Protein AF-A0A0Q8NZM9-F1 (afdb_monomer_lite)

Structure (mmCIF, N/CA/C/O backbone):
data_AF-A0A0Q8NZM9-F1
#
_entry.id   AF-A0A0Q8NZM9-F1
#
loop_
_atom_site.group_PDB
_atom_site.id
_atom_site.type_symbol
_atom_site.label_atom_id
_atom_site.label_alt_id
_atom_site.label_comp_id
_atom_site.label_asym_id
_atom_site.label_entity_id
_atom_site.label_seq_id
_atom_site.pdbx_PDB_ins_code
_atom_site.Cartn_x
_atom_site.Cartn_y
_atom_site.Cartn_z
_atom_site.occupancy
_atom_site.B_iso_or_equiv
_atom_site.auth_seq_id
_atom_site.auth_comp_id
_atom_site.auth_asym_id
_atom_site.auth_atom_id
_atom_site.pdbx_PDB_model_num
ATOM 1 N N . MET A 1 1 ? -1.637 -36.788 30.895 1.00 38.47 1 MET A N 1
ATOM 2 C CA . MET A 1 1 ? -0.514 -36.265 30.091 1.00 38.47 1 MET A CA 1
ATOM 3 C C . MET A 1 1 ? -0.404 -34.773 30.373 1.00 38.47 1 MET A C 1
ATOM 5 O O . MET A 1 1 ? -1.132 -34.012 29.759 1.00 38.47 1 MET A O 1
ATOM 9 N N . SER A 1 2 ? 0.407 -34.366 31.353 1.00 42.03 2 SER A N 1
ATOM 10 C CA . SER A 1 2 ? 0.735 -32.953 31.596 1.00 42.03 2 SER A CA 1
ATOM 11 C C . SER A 1 2 ? 2.091 -32.670 30.946 1.00 42.03 2 SER A C 1
ATOM 13 O O . SER A 1 2 ? 3.115 -33.144 31.436 1.00 42.03 2 SER A O 1
ATOM 15 N N . GLY A 1 3 ? 2.084 -31.987 29.802 1.00 72.44 3 GLY A N 1
ATOM 16 C CA . GLY A 1 3 ? 3.286 -31.598 29.058 1.00 72.44 3 GLY A CA 1
ATOM 17 C C . GLY A 1 3 ? 3.429 -30.079 28.964 1.00 72.44 3 GLY A C 1
ATOM 18 O O . GLY A 1 3 ? 2.548 -29.341 29.405 1.00 72.44 3 GLY A O 1
ATOM 19 N N . VAL A 1 4 ? 4.523 -29.616 28.351 1.00 75.19 4 VAL A N 1
ATOM 20 C CA . VAL A 1 4 ? 4.803 -28.186 28.098 1.00 75.19 4 VAL A CA 1
ATOM 21 C C . VAL A 1 4 ? 3.639 -27.501 27.366 1.00 75.19 4 VAL A C 1
ATOM 23 O O . VAL A 1 4 ? 3.282 -26.376 27.704 1.00 75.19 4 VAL A O 1
ATOM 26 N N . ASP A 1 5 ? 2.971 -28.204 26.447 1.00 73.25 5 ASP A N 1
ATOM 27 C CA . ASP A 1 5 ? 1.811 -27.678 25.714 1.00 73.25 5 ASP A CA 1
ATOM 28 C C . ASP A 1 5 ? 0.583 -27.420 26.598 1.00 73.25 5 ASP A C 1
ATOM 30 O O . ASP A 1 5 ? -0.167 -26.481 26.344 1.00 73.25 5 ASP A O 1
ATOM 34 N N . THR A 1 6 ? 0.381 -28.208 27.659 1.00 80.38 6 THR A N 1
ATOM 35 C CA . THR A 1 6 ? -0.714 -27.980 28.615 1.00 80.38 6 THR A CA 1
ATOM 36 C C . THR A 1 6 ? -0.478 -26.690 29.394 1.00 80.38 6 THR A C 1
ATOM 38 O O . THR A 1 6 ? -1.381 -25.868 29.512 1.00 80.38 6 THR A O 1
ATOM 41 N N . VAL A 1 7 ? 0.752 -26.484 29.876 1.00 83.50 7 VAL A N 1
ATOM 42 C CA . VAL A 1 7 ? 1.139 -25.260 30.595 1.00 83.50 7 VAL A CA 1
ATOM 43 C C . VAL A 1 7 ? 1.031 -24.044 29.677 1.00 83.50 7 VAL A C 1
ATOM 45 O O . VAL A 1 7 ? 0.484 -23.020 30.077 1.00 83.50 7 VAL A O 1
ATOM 48 N N . ARG A 1 8 ? 1.485 -24.175 28.425 1.00 83.06 8 ARG A N 1
ATOM 49 C CA . ARG A 1 8 ? 1.352 -23.134 27.401 1.00 83.06 8 ARG A CA 1
ATOM 50 C C . ARG A 1 8 ? -0.111 -22.780 27.130 1.00 83.06 8 ARG A C 1
ATOM 52 O O . ARG A 1 8 ? -0.437 -21.601 27.057 1.00 83.06 8 ARG A O 1
ATOM 59 N N . GLY A 1 9 ? -0.981 -23.783 27.013 1.00 88.31 9 GLY A N 1
ATOM 60 C CA . GLY A 1 9 ? -2.416 -23.585 26.810 1.00 88.31 9 GLY A CA 1
ATOM 61 C C . GLY A 1 9 ? -3.068 -22.811 27.950 1.00 88.31 9 GLY A C 1
ATOM 62 O O . GLY A 1 9 ? -3.739 -21.816 27.692 1.00 88.31 9 GLY A O 1
ATOM 63 N N . ILE A 1 10 ? -2.794 -23.209 29.197 1.00 89.00 10 ILE A N 1
ATOM 64 C CA . ILE A 1 10 ? -3.303 -22.521 30.393 1.00 89.00 10 ILE A CA 1
ATOM 65 C C . ILE A 1 10 ? -2.803 -21.071 30.427 1.00 89.00 10 ILE A C 1
ATOM 67 O O . ILE A 1 10 ? -3.593 -20.150 30.598 1.00 89.00 10 ILE A O 1
ATOM 71 N N . ALA A 1 11 ? -1.504 -20.843 30.212 1.00 88.56 11 ALA A N 1
ATOM 72 C CA . ALA A 1 11 ? -0.927 -19.500 30.237 1.00 88.56 11 ALA A CA 1
ATOM 73 C C . ALA A 1 11 ? -1.513 -18.580 29.149 1.00 88.56 11 ALA A C 1
ATOM 75 O O . ALA A 1 11 ? -1.746 -17.396 29.390 1.00 88.56 11 ALA A O 1
ATOM 76 N N . TYR A 1 12 ? -1.758 -19.112 27.951 1.00 91.06 12 TYR A N 1
ATOM 77 C CA . TYR A 1 12 ? -2.360 -18.364 26.848 1.00 91.06 12 TYR A CA 1
ATOM 78 C C . TYR A 1 12 ? -3.838 -18.039 27.116 1.00 91.06 12 TYR A C 1
ATOM 80 O O . TYR A 1 12 ? -4.250 -16.893 26.957 1.00 91.06 12 TYR A O 1
ATOM 88 N N . GLN A 1 13 ? -4.616 -19.010 27.605 1.00 94.06 13 GLN A N 1
ATOM 89 C CA . GLN A 1 13 ? -6.011 -18.805 28.008 1.00 94.06 13 GLN A CA 1
ATOM 90 C C . GLN A 1 13 ? -6.139 -17.740 29.101 1.00 94.06 13 GLN A C 1
ATOM 92 O O . GLN A 1 13 ? -6.979 -16.853 28.989 1.00 94.06 13 GLN A O 1
ATOM 97 N N . GLN A 1 14 ? -5.283 -17.780 30.123 1.00 92.31 14 GLN A N 1
ATOM 98 C CA . GLN A 1 14 ? -5.313 -16.797 31.208 1.00 92.31 14 GLN A CA 1
ATOM 99 C C . GLN A 1 14 ? -4.969 -15.383 30.722 1.00 92.31 14 GLN A C 1
ATOM 101 O O . GLN A 1 14 ? -5.628 -14.423 31.112 1.00 92.31 14 GLN A O 1
ATOM 106 N N . ALA A 1 15 ? -4.003 -15.234 29.810 1.00 91.25 15 ALA A N 1
ATOM 107 C CA . ALA A 1 15 ? -3.696 -13.931 29.217 1.00 91.25 15 ALA A CA 1
ATOM 108 C C . ALA A 1 15 ? -4.857 -13.367 28.381 1.00 91.25 15 ALA A C 1
ATOM 110 O O . ALA A 1 15 ? -5.139 -12.171 28.438 1.00 91.25 15 ALA A O 1
ATOM 111 N N . GLN A 1 16 ? -5.574 -14.224 27.649 1.00 93.88 16 GLN A N 1
ATOM 112 C CA . GLN A 1 16 ? -6.801 -13.821 26.956 1.00 93.88 16 GLN A CA 1
ATOM 113 C C . GLN A 1 16 ? -7.922 -13.473 27.949 1.00 93.88 16 GLN A C 1
ATOM 115 O O . GLN A 1 16 ? -8.657 -12.516 27.725 1.00 93.88 16 GLN A O 1
ATOM 120 N N . GLY A 1 17 ? -8.006 -14.179 29.082 1.00 94.69 17 GLY A N 1
ATOM 121 C CA . GLY A 1 17 ? -8.901 -13.844 30.192 1.00 94.69 17 GLY A CA 1
ATOM 122 C C . GLY A 1 17 ? -8.644 -12.446 30.762 1.00 94.69 17 GLY A C 1
ATOM 123 O O . GLY A 1 17 ? -9.591 -11.696 30.991 1.00 94.69 17 GLY A O 1
ATOM 124 N N . VAL A 1 18 ? -7.375 -12.052 30.912 1.00 94.88 18 VAL A N 1
ATOM 125 C CA . VAL A 1 18 ? -6.999 -10.682 31.303 1.00 94.88 18 VAL A CA 1
ATOM 126 C C . VAL A 1 18 ? -7.498 -9.661 30.280 1.00 94.88 18 VAL A C 1
ATOM 128 O O . VAL A 1 18 ? -8.131 -8.682 30.665 1.00 94.88 18 VAL A O 1
ATOM 131 N N . LEU A 1 19 ? -7.264 -9.881 28.983 1.00 91.38 19 LEU A N 1
ATOM 132 C CA . LEU A 1 19 ? -7.744 -8.970 27.934 1.00 91.38 19 LEU A CA 1
ATOM 133 C C . LEU A 1 19 ? -9.276 -8.865 27.917 1.00 91.38 19 LEU A C 1
ATOM 135 O O . LEU A 1 19 ? -9.811 -7.768 27.783 1.00 91.38 19 LEU A O 1
ATOM 139 N N . ALA A 1 20 ? -9.976 -9.983 28.113 1.00 94.00 20 ALA A N 1
ATOM 140 C CA . ALA A 1 20 ? -11.431 -10.023 28.225 1.00 94.00 20 ALA A CA 1
ATOM 141 C C . ALA A 1 20 ? -11.934 -9.231 29.447 1.00 94.00 20 ALA A C 1
ATOM 143 O O . ALA A 1 20 ? -12.897 -8.474 29.345 1.00 94.00 20 ALA A O 1
ATOM 144 N N . ALA A 1 21 ? -11.258 -9.334 30.593 1.00 94.38 21 ALA A N 1
ATOM 145 C CA . ALA A 1 21 ? -11.577 -8.542 31.780 1.00 94.38 21 ALA A CA 1
ATOM 146 C C . ALA A 1 21 ? -11.360 -7.035 31.543 1.00 94.38 21 ALA A C 1
ATOM 148 O O . ALA A 1 21 ? -12.215 -6.216 31.880 1.00 94.38 21 ALA A O 1
ATOM 149 N N . VAL A 1 22 ? -10.251 -6.659 30.903 1.00 90.31 22 VAL A N 1
ATOM 150 C CA . VAL A 1 22 ? -9.976 -5.268 30.510 1.00 90.31 22 VAL A CA 1
ATOM 151 C C . VAL A 1 22 ? -11.058 -4.745 29.551 1.00 90.31 22 VAL A C 1
ATOM 153 O O . VAL A 1 22 ? -11.522 -3.612 29.697 1.00 90.31 22 VAL A O 1
ATOM 156 N N . GLU A 1 23 ? -11.536 -5.579 28.624 1.00 88.38 23 GLU A N 1
ATOM 157 C CA . GLU A 1 23 ? -12.647 -5.250 27.727 1.00 88.38 23 GLU A CA 1
ATOM 158 C C . GLU A 1 23 ? -13.963 -4.999 28.474 1.00 88.38 23 GLU A C 1
ATOM 160 O O . GLU A 1 23 ? -14.680 -4.063 28.117 1.00 88.38 23 GLU A O 1
ATOM 165 N N . VAL A 1 24 ? -14.260 -5.748 29.546 1.00 91.00 24 VAL A N 1
ATOM 166 C CA . VAL A 1 24 ? -15.435 -5.478 30.396 1.00 91.00 24 VAL A CA 1
ATOM 167 C C . VAL A 1 24 ? -15.399 -4.053 30.934 1.00 91.00 24 VAL A C 1
ATOM 169 O O . VAL A 1 24 ? -16.431 -3.393 30.953 1.00 91.00 24 VAL A O 1
ATOM 172 N N . VAL A 1 25 ? -14.238 -3.532 31.330 1.00 87.75 25 VAL A N 1
ATOM 173 C CA . VAL A 1 25 ? -14.126 -2.142 31.804 1.00 87.75 25 VAL A CA 1
ATOM 174 C C . VAL A 1 25 ? -14.172 -1.140 30.644 1.00 87.75 25 VAL A C 1
ATOM 176 O O . VAL A 1 25 ? -14.744 -0.058 30.783 1.00 87.75 25 VAL A O 1
ATOM 179 N N . ALA A 1 26 ? -13.657 -1.485 29.466 1.00 78.31 26 ALA A N 1
ATOM 180 C CA . ALA A 1 26 ? -13.668 -0.587 28.311 1.00 78.31 26 ALA A CA 1
ATOM 181 C C . ALA A 1 26 ? -15.049 -0.464 27.629 1.00 78.31 26 ALA A C 1
ATOM 183 O O . ALA A 1 26 ? -15.399 0.614 27.143 1.00 78.31 26 ALA A O 1
ATOM 184 N N . ASN A 1 27 ? -15.840 -1.540 27.591 1.00 79.12 27 ASN A N 1
ATOM 185 C CA . ASN A 1 27 ? -17.127 -1.613 26.897 1.00 79.12 27 ASN A CA 1
ATOM 186 C C . ASN A 1 27 ? -18.296 -1.441 27.878 1.00 79.12 27 ASN A C 1
ATOM 188 O O . ASN A 1 27 ? -18.453 -2.237 28.798 1.00 79.12 27 ASN A O 1
ATOM 192 N N . LEU A 1 28 ? -19.137 -0.419 27.687 1.00 79.62 28 LEU A N 1
ATOM 193 C CA . LEU A 1 28 ? -20.237 -0.093 28.606 1.00 79.62 28 LEU A CA 1
ATOM 194 C C . LEU A 1 28 ? -21.355 -1.147 28.648 1.00 79.62 28 LEU A C 1
ATOM 196 O O . LEU A 1 28 ? -22.041 -1.235 29.672 1.00 79.62 28 LEU A O 1
ATOM 200 N N . ASP A 1 29 ? -21.507 -1.948 27.592 1.00 81.38 29 ASP A N 1
ATOM 201 C CA . ASP A 1 29 ? -22.551 -2.975 27.483 1.00 81.38 29 ASP A CA 1
ATOM 202 C C . ASP A 1 29 ? -22.235 -4.230 28.311 1.00 81.38 29 ASP A C 1
ATOM 204 O O . ASP A 1 29 ? -23.132 -5.015 28.641 1.00 81.38 29 ASP A O 1
ATOM 208 N N . LEU A 1 30 ? -20.965 -4.407 28.686 1.00 90.31 30 LEU A N 1
ATOM 209 C CA . LEU A 1 30 ? -20.484 -5.534 29.475 1.00 90.31 30 LEU A CA 1
ATOM 210 C C . LEU A 1 30 ? -20.502 -5.218 30.977 1.00 90.31 30 LEU A C 1
ATOM 212 O O . LEU A 1 30 ? -20.181 -4.111 31.427 1.00 90.31 30 LEU A O 1
ATOM 216 N N . GLY A 1 31 ? -20.900 -6.221 31.758 1.00 92.19 31 GLY A N 1
ATOM 217 C CA . GLY A 1 31 ? -21.038 -6.145 33.211 1.00 92.19 31 GLY A CA 1
ATOM 218 C C . GLY A 1 31 ? -20.060 -7.023 33.986 1.00 92.19 31 GLY A C 1
ATOM 219 O O . GLY A 1 31 ? -19.709 -6.671 35.108 1.00 92.19 31 GLY A O 1
ATOM 220 N N . SER A 1 32 ? -19.626 -8.155 33.427 1.00 95.25 32 SER A N 1
ATOM 221 C CA . SER A 1 32 ? -18.706 -9.078 34.107 1.00 95.25 32 SER A CA 1
ATOM 222 C C . SER A 1 32 ? -18.038 -10.055 33.136 1.00 95.25 32 SER A C 1
ATOM 224 O O . SER A 1 32 ? -18.474 -10.204 31.991 1.00 95.25 32 SER A O 1
ATOM 226 N N . VAL A 1 33 ? -16.979 -10.716 33.604 1.00 96.12 33 VAL A N 1
ATOM 227 C CA . VAL A 1 33 ? -16.293 -11.812 32.903 1.00 96.12 33 VAL A CA 1
ATOM 228 C C . VAL A 1 33 ? -16.277 -13.058 33.780 1.00 96.12 33 VAL A C 1
ATOM 230 O O . VAL A 1 33 ? -16.154 -12.972 35.002 1.00 96.12 33 VAL A O 1
ATOM 233 N N . ARG A 1 34 ? -16.362 -14.230 33.156 1.00 94.62 34 ARG A N 1
ATOM 234 C CA . ARG A 1 34 ? -16.079 -15.519 33.790 1.00 94.62 34 ARG A CA 1
ATOM 235 C C . ARG A 1 34 ? -15.004 -16.226 32.980 1.00 94.62 34 ARG A C 1
ATOM 237 O O . ARG A 1 34 ? -15.204 -16.494 31.802 1.00 94.62 34 ARG A O 1
ATOM 244 N N . VAL A 1 35 ? -13.872 -16.518 33.607 1.00 88.75 35 VAL A N 1
ATOM 245 C CA . VAL A 1 35 ? -12.813 -17.355 33.025 1.00 88.75 35 VAL A CA 1
ATOM 246 C C . VAL A 1 35 ? -12.968 -18.757 33.623 1.00 88.75 35 VAL A C 1
ATOM 248 O O . VAL A 1 35 ? -13.291 -18.873 34.804 1.00 88.75 35 VAL A O 1
ATOM 251 N N . GLU A 1 36 ? -12.767 -19.800 32.817 1.00 88.12 36 GLU A N 1
ATOM 252 C CA . GLU A 1 36 ? -13.262 -21.169 33.044 1.00 88.12 36 GLU A CA 1
ATOM 253 C C . GLU A 1 36 ? -14.797 -21.194 33.107 1.00 88.12 36 GLU A C 1
ATOM 255 O O . GLU A 1 36 ? -15.401 -21.150 34.189 1.00 88.12 36 GLU A O 1
ATOM 260 N N . GLY A 1 37 ? -15.418 -21.220 31.921 1.00 80.69 37 GLY A N 1
ATOM 261 C CA . GLY A 1 37 ? -16.866 -21.176 31.738 1.00 80.69 37 GLY A CA 1
ATOM 262 C C . GLY A 1 37 ? -17.620 -22.293 32.463 1.00 80.69 37 GLY A C 1
ATOM 263 O O . GLY A 1 37 ? -17.056 -23.210 33.065 1.00 80.69 37 GLY A O 1
ATOM 264 N N . THR A 1 38 ? -18.945 -22.187 32.444 1.00 81.81 38 THR A N 1
ATOM 265 C CA . THR A 1 38 ? -19.823 -23.190 33.076 1.00 81.81 38 THR A CA 1
ATOM 266 C C . THR A 1 38 ? -19.791 -24.543 32.373 1.00 81.81 38 THR A C 1
ATOM 268 O O . THR A 1 38 ? -19.955 -25.575 33.027 1.00 81.81 38 THR A O 1
ATOM 271 N N . ASP A 1 39 ? -19.519 -24.527 31.073 1.00 87.25 39 ASP A N 1
ATOM 272 C CA . ASP A 1 39 ? -19.421 -25.694 30.213 1.00 87.25 39 ASP A CA 1
ATOM 273 C C . ASP A 1 39 ? -18.002 -25.834 29.652 1.00 87.25 39 ASP A C 1
ATOM 275 O O . ASP A 1 39 ? -17.411 -24.861 29.190 1.00 87.25 39 ASP A O 1
ATOM 279 N N . ASP A 1 40 ? -17.501 -27.069 29.538 1.00 81.38 40 ASP A N 1
ATOM 280 C CA . ASP A 1 40 ? -16.186 -27.406 28.945 1.00 81.38 40 ASP A CA 1
ATOM 281 C C . ASP A 1 40 ? -16.022 -26.971 27.462 1.00 81.38 40 ASP A C 1
ATOM 283 O O . ASP A 1 40 ? -14.994 -27.220 26.812 1.00 81.38 40 ASP A O 1
ATOM 287 N N . ALA A 1 41 ? -17.078 -26.411 26.870 1.00 84.31 41 ALA A N 1
ATOM 288 C CA . ALA A 1 41 ? -17.100 -25.844 25.529 1.00 84.31 41 ALA A CA 1
ATOM 289 C C . ALA A 1 41 ? -16.761 -24.345 25.484 1.00 84.31 41 ALA A C 1
ATOM 291 O O . ALA A 1 41 ? -16.655 -23.794 24.386 1.00 84.31 41 ALA A O 1
ATOM 292 N N . VAL A 1 42 ? -16.598 -23.695 26.639 1.00 91.25 42 VAL A N 1
ATOM 293 C CA . VAL A 1 42 ? -16.337 -22.261 26.752 1.00 91.25 42 VAL A CA 1
ATOM 294 C C . VAL A 1 42 ? -15.286 -22.019 27.831 1.00 91.25 42 VAL A C 1
ATOM 296 O O . VAL A 1 42 ? -15.477 -22.362 28.992 1.00 91.25 42 VAL A O 1
ATOM 299 N N . ASP A 1 43 ? -14.178 -21.388 27.456 1.00 94.56 43 ASP A N 1
ATOM 300 C CA . ASP A 1 43 ? -13.111 -21.054 28.404 1.00 94.56 43 ASP A CA 1
ATOM 301 C C . ASP A 1 43 ? -13.302 -19.653 28.999 1.00 94.56 43 ASP A C 1
ATOM 303 O O . ASP A 1 43 ? -12.838 -19.395 30.106 1.00 94.56 43 ASP A O 1
ATOM 307 N N . ILE A 1 44 ? -13.947 -18.731 28.275 1.00 95.81 44 ILE A N 1
ATOM 308 C CA . ILE A 1 44 ? -14.206 -17.357 28.727 1.00 95.81 44 ILE A CA 1
ATOM 309 C C . ILE A 1 44 ? -15.624 -16.943 28.321 1.00 95.81 44 ILE A C 1
ATOM 311 O O . ILE A 1 44 ? -16.013 -17.090 27.165 1.00 95.81 44 ILE A O 1
ATOM 315 N N . GLU A 1 45 ? -16.380 -16.378 29.253 1.00 96.06 45 GLU A N 1
ATOM 316 C CA . GLU A 1 45 ? -17.713 -15.817 29.037 1.00 96.06 45 GLU A CA 1
ATOM 317 C C . GLU A 1 45 ? -17.701 -14.316 29.363 1.00 96.06 45 GLU A C 1
ATOM 319 O O . GLU A 1 45 ? -17.287 -13.906 30.451 1.00 96.06 45 GLU A O 1
ATOM 324 N N . LEU A 1 46 ? -18.187 -13.492 28.436 1.00 95.62 46 LEU A N 1
ATOM 325 C CA . LEU A 1 46 ? -18.461 -12.072 28.639 1.00 95.62 46 LEU A CA 1
ATOM 326 C C . LEU A 1 46 ? -19.963 -11.875 28.834 1.00 95.62 46 LEU A C 1
ATOM 328 O O . LEU A 1 46 ? -20.780 -12.202 27.963 1.00 95.62 46 LEU A O 1
ATOM 332 N N . LEU A 1 47 ? -20.320 -11.320 29.986 1.00 95.12 47 LEU A N 1
ATOM 333 C CA . LEU A 1 47 ? -21.697 -11.158 30.429 1.00 95.12 47 LEU A CA 1
ATOM 334 C C . LEU A 1 47 ? -22.098 -9.681 30.349 1.00 95.12 47 LEU A C 1
ATOM 336 O O . LEU A 1 47 ? -21.316 -8.789 30.688 1.00 95.12 47 LEU A O 1
ATOM 340 N N . ALA A 1 48 ? -23.333 -9.409 29.933 1.00 93.31 48 ALA A N 1
ATOM 341 C CA . ALA A 1 48 ? -23.909 -8.069 29.989 1.00 93.31 48 ALA A CA 1
ATOM 342 C C . ALA A 1 48 ? -24.186 -7.618 31.430 1.00 93.31 48 ALA A C 1
ATOM 344 O O . ALA A 1 48 ? -24.104 -8.394 32.383 1.00 93.31 48 ALA A O 1
ATOM 345 N N . ARG A 1 49 ? -24.545 -6.339 31.595 1.00 89.00 49 ARG A N 1
ATOM 346 C CA . ARG A 1 49 ? -24.918 -5.764 32.902 1.00 89.00 49 ARG A CA 1
ATOM 347 C C . ARG A 1 49 ? -26.117 -6.449 33.571 1.00 89.00 49 ARG A C 1
ATOM 349 O O . ARG A 1 49 ? -26.241 -6.381 34.787 1.00 89.00 49 ARG A O 1
ATOM 356 N N . ASP A 1 50 ? -26.981 -7.101 32.800 1.00 90.69 50 ASP A N 1
ATOM 357 C CA . ASP A 1 50 ? -28.108 -7.897 33.302 1.00 90.69 50 ASP A CA 1
ATOM 358 C C . ASP A 1 50 ? -27.734 -9.362 33.610 1.00 90.69 50 ASP A C 1
ATOM 360 O O . ASP A 1 50 ? -28.592 -10.145 34.013 1.00 90.69 50 ASP A O 1
ATOM 364 N N . GLY A 1 51 ? -26.461 -9.734 33.434 1.00 88.69 51 GLY A N 1
ATOM 365 C CA . GLY A 1 51 ? -25.944 -11.083 33.653 1.00 88.69 51 GLY A CA 1
ATOM 366 C C . GLY A 1 51 ? -26.161 -12.046 32.484 1.00 88.69 51 GLY A C 1
ATOM 367 O O . GLY A 1 51 ? -25.774 -13.208 32.593 1.00 88.69 51 GLY A O 1
ATOM 368 N N . THR A 1 52 ? -26.753 -11.600 31.372 1.00 92.38 52 THR A N 1
ATOM 369 C CA . THR A 1 52 ? -26.944 -12.449 30.188 1.00 92.38 52 THR A CA 1
ATOM 370 C C . THR A 1 52 ? -25.629 -12.683 29.446 1.00 92.38 52 THR A C 1
ATOM 372 O O . THR A 1 52 ? -24.793 -11.781 29.337 1.00 92.38 52 THR A O 1
ATOM 375 N N . LEU A 1 53 ? -25.436 -13.893 28.912 1.00 92.88 53 LEU A N 1
ATOM 376 C CA . LEU A 1 53 ? -24.271 -14.213 28.091 1.00 92.88 53 LEU A CA 1
ATOM 377 C C . LEU A 1 53 ? -24.330 -13.436 26.775 1.00 92.88 53 LEU A C 1
ATOM 379 O O . LEU A 1 53 ? -25.278 -13.571 26.001 1.00 92.88 53 LEU A O 1
ATOM 383 N N . ARG A 1 54 ? -23.309 -12.616 26.519 1.00 93.06 54 ARG A N 1
ATOM 384 C CA . ARG A 1 54 ? -23.187 -11.847 25.274 1.00 93.06 54 ARG A CA 1
ATOM 385 C C . ARG A 1 54 ? -22.217 -12.493 24.307 1.00 93.06 54 ARG A C 1
ATOM 387 O O . ARG A 1 54 ? -22.536 -12.611 23.125 1.00 93.06 54 ARG A O 1
ATOM 394 N N . HIS A 1 55 ? -21.061 -12.906 24.813 1.00 94.19 55 HIS A N 1
ATOM 395 C CA . HIS A 1 55 ? -19.994 -13.464 23.998 1.00 94.19 55 HIS A CA 1
ATOM 396 C C . HIS A 1 55 ? -19.279 -14.592 24.741 1.00 94.19 55 HIS A C 1
ATOM 398 O O . HIS A 1 55 ? -18.958 -14.455 25.919 1.00 94.19 55 HIS A O 1
ATOM 404 N N . ALA A 1 56 ? -19.039 -15.702 24.054 1.00 94.81 56 ALA A N 1
ATOM 405 C CA . ALA A 1 56 ? -18.342 -16.870 24.574 1.00 94.81 56 ALA A CA 1
ATOM 406 C C . ALA A 1 56 ? -17.087 -17.145 23.744 1.00 94.81 56 ALA A C 1
ATOM 408 O O . ALA A 1 56 ? -17.119 -17.056 22.520 1.00 94.81 56 ALA A O 1
ATOM 409 N N . ILE A 1 57 ? -15.989 -17.510 24.400 1.00 96.25 57 ILE A N 1
ATOM 410 C CA . ILE A 1 57 ? -14.700 -17.751 23.752 1.00 96.25 57 ILE A CA 1
ATOM 411 C C . ILE A 1 57 ? -14.182 -19.123 24.176 1.00 96.25 57 ILE A C 1
ATOM 413 O O . ILE A 1 57 ? -14.071 -19.426 25.365 1.00 96.25 57 ILE A O 1
ATOM 417 N N . GLN A 1 58 ? -13.814 -19.950 23.201 1.00 96.12 58 GLN A N 1
ATOM 418 C CA . GLN A 1 58 ? -13.010 -21.147 23.426 1.00 96.12 58 GLN A CA 1
ATOM 419 C C . GLN A 1 58 ? -11.585 -20.871 22.961 1.00 96.12 58 GLN A C 1
ATOM 421 O O . GLN A 1 58 ? -11.339 -20.637 21.778 1.00 96.12 58 GLN A O 1
ATOM 426 N N . VAL A 1 59 ? -10.636 -20.980 23.882 1.00 95.38 59 VAL A N 1
ATOM 427 C CA . VAL A 1 59 ? -9.222 -20.760 23.628 1.00 95.38 59 VAL A CA 1
ATOM 428 C C . VAL A 1 59 ? -8.522 -22.103 23.414 1.00 95.38 59 VAL A C 1
ATOM 430 O O . VAL A 1 59 ? -8.613 -23.039 24.216 1.00 95.38 59 VAL A O 1
ATOM 433 N N . LYS A 1 60 ? -7.792 -22.236 22.306 1.00 93.31 60 LYS A N 1
ATOM 434 C CA . LYS A 1 60 ? -6.958 -23.417 22.052 1.00 93.31 60 LYS A CA 1
ATOM 435 C C . LYS A 1 60 ? -5.612 -23.040 21.474 1.00 93.31 60 LYS A C 1
ATOM 437 O O . LYS A 1 60 ? -5.530 -22.300 20.504 1.00 93.31 60 LYS A O 1
ATOM 442 N N . VAL A 1 61 ? -4.555 -23.644 22.004 1.00 88.56 61 VAL A N 1
ATOM 443 C CA . VAL A 1 61 ? -3.211 -23.511 21.437 1.00 88.56 61 VAL A CA 1
ATOM 444 C C . VAL A 1 61 ? -2.878 -24.665 20.494 1.00 88.56 61 VAL A C 1
ATOM 446 O O . VAL A 1 61 ? -3.383 -25.783 20.653 1.00 88.56 61 VAL A O 1
ATOM 449 N N . ARG A 1 62 ? -2.016 -24.417 19.508 1.00 83.38 62 ARG A N 1
ATOM 450 C CA . ARG A 1 62 ? -1.508 -25.445 18.588 1.00 83.38 62 ARG A CA 1
ATOM 451 C C . ARG A 1 62 ? -0.029 -25.219 18.307 1.00 83.38 62 ARG A C 1
ATOM 453 O O . ARG A 1 62 ? 0.385 -24.103 18.016 1.00 83.38 62 ARG A O 1
ATOM 460 N N . ALA A 1 63 ? 0.805 -26.254 18.402 1.00 73.31 63 ALA A N 1
ATOM 461 C CA . ALA A 1 63 ? 2.206 -26.124 17.993 1.00 73.31 63 ALA A CA 1
ATOM 462 C C . ALA A 1 63 ? 2.306 -25.752 16.501 1.00 73.31 63 ALA A C 1
ATOM 464 O O . ALA A 1 63 ? 1.470 -26.168 15.699 1.00 73.31 63 ALA A O 1
ATOM 465 N N . SER A 1 64 ? 3.322 -24.959 16.150 1.00 66.31 64 SER A N 1
ATOM 466 C CA . SER A 1 64 ? 3.470 -24.304 14.838 1.00 66.31 64 SER A CA 1
ATOM 467 C C . SER A 1 64 ? 3.557 -25.272 13.651 1.00 66.31 64 SER A C 1
ATOM 469 O O . SER A 1 64 ? 3.262 -24.891 12.519 1.00 66.31 64 SER A O 1
ATOM 471 N N . GLU A 1 65 ? 3.931 -26.522 13.913 1.00 61.50 65 GLU A N 1
ATOM 472 C CA . GLU A 1 65 ? 4.022 -27.618 12.944 1.00 61.50 65 GLU A CA 1
ATOM 473 C C . GLU A 1 65 ? 2.674 -28.300 12.635 1.00 61.50 65 GLU A C 1
ATOM 475 O O . GLU A 1 65 ? 2.567 -29.033 11.652 1.00 61.50 65 GLU A O 1
ATOM 480 N N . TYR A 1 66 ? 1.621 -28.028 13.417 1.00 74.31 66 TYR A N 1
ATOM 481 C CA . TYR A 1 66 ? 0.281 -28.579 13.207 1.00 74.31 66 TYR A CA 1
ATOM 482 C C . TYR A 1 66 ? -0.737 -27.492 12.866 1.00 74.31 66 TYR A C 1
ATOM 484 O O . TYR A 1 66 ? -0.638 -26.345 13.295 1.00 74.31 66 TYR A O 1
ATOM 492 N N . THR A 1 67 ? -1.779 -27.883 12.134 1.00 77.06 67 THR A N 1
ATOM 493 C CA . THR A 1 67 ? -2.878 -26.989 11.757 1.00 77.06 67 THR A CA 1
ATOM 494 C C . THR A 1 67 ? -4.223 -27.469 12.294 1.00 77.06 67 THR A C 1
ATOM 496 O O . THR A 1 67 ? -4.410 -28.657 12.580 1.00 77.06 67 THR A O 1
ATOM 499 N N . TRP A 1 68 ? -5.169 -26.540 12.440 1.00 88.12 68 TRP A N 1
ATOM 500 C CA . TRP A 1 68 ? -6.573 -26.854 12.688 1.00 88.12 68 TRP A CA 1
ATOM 501 C C . TRP A 1 68 ? -7.266 -27.234 11.383 1.00 88.12 68 TRP A C 1
ATOM 503 O O . TRP A 1 68 ? -7.235 -26.486 10.404 1.00 88.12 68 TRP A O 1
ATOM 513 N N . GLY A 1 69 ? -7.887 -28.410 11.378 1.00 86.38 69 GLY A N 1
ATOM 514 C CA . GLY A 1 69 ? -8.713 -28.894 10.277 1.00 86.38 69 GLY A CA 1
ATOM 515 C C . GLY A 1 69 ? -10.199 -28.862 10.622 1.00 86.38 69 GLY A C 1
ATOM 516 O O . GLY A 1 69 ? -10.578 -28.770 11.791 1.00 86.38 69 GLY A O 1
ATOM 517 N N . GLU A 1 70 ? -11.027 -29.008 9.592 1.00 92.62 70 GLU A N 1
ATOM 518 C CA . GLU A 1 70 ? -12.492 -28.979 9.672 1.00 92.62 70 GLU A CA 1
ATOM 519 C C . GLU A 1 70 ? -13.066 -29.846 10.800 1.00 92.62 70 GLU A C 1
ATOM 521 O O . GLU A 1 70 ? -13.808 -29.346 11.638 1.00 92.62 70 GLU A O 1
ATOM 526 N N . THR A 1 71 ? -12.680 -31.123 10.885 1.00 92.38 71 THR A N 1
ATOM 527 C CA . THR A 1 71 ? -13.235 -32.055 11.881 1.00 92.38 71 THR A CA 1
ATOM 528 C C . THR A 1 71 ? -13.020 -31.580 13.319 1.00 92.38 71 THR A C 1
ATOM 530 O O . THR A 1 71 ? -13.920 -31.701 14.147 1.00 92.38 71 THR A O 1
ATOM 533 N N . ALA A 1 72 ? -11.841 -31.025 13.620 1.00 92.06 72 ALA A N 1
ATOM 534 C CA . ALA A 1 72 ? -11.517 -30.546 14.961 1.00 92.06 72 ALA A CA 1
ATOM 535 C C . ALA A 1 72 ? -12.308 -29.277 15.315 1.00 92.06 72 ALA A C 1
ATOM 537 O O . ALA A 1 72 ? -12.805 -29.158 16.432 1.00 92.06 72 ALA A O 1
ATOM 538 N N . LEU A 1 73 ? -12.462 -28.362 14.354 1.00 94.00 73 LEU A N 1
ATOM 539 C CA . LEU A 1 73 ? -13.221 -27.124 14.536 1.00 94.00 73 LEU A CA 1
ATOM 540 C C . LEU A 1 73 ? -14.721 -27.404 14.675 1.00 94.00 73 LEU A C 1
ATOM 542 O O . LEU A 1 73 ? -15.342 -26.953 15.634 1.00 94.00 73 LEU A O 1
ATOM 546 N N . LEU A 1 74 ? -15.296 -28.215 13.780 1.00 93.38 74 LEU A N 1
ATOM 547 C CA . LEU A 1 74 ? -16.715 -28.577 13.823 1.00 93.38 74 LEU A CA 1
ATOM 548 C C . LEU A 1 74 ? -17.087 -29.327 15.105 1.00 93.38 74 LEU A C 1
ATOM 550 O O . LEU A 1 74 ? -18.198 -29.156 15.602 1.00 93.38 74 LEU A O 1
ATOM 554 N N . ALA A 1 75 ? -16.179 -30.132 15.665 1.00 93.31 75 ALA A N 1
ATOM 555 C CA . ALA A 1 75 ? -16.411 -30.780 16.953 1.00 93.31 75 ALA A CA 1
ATOM 556 C C . ALA A 1 75 ? -16.623 -29.751 18.073 1.00 93.31 75 ALA A C 1
ATOM 558 O O . ALA A 1 75 ? -17.538 -29.906 18.875 1.00 93.31 75 ALA A O 1
ATOM 559 N N . ILE A 1 76 ? -15.825 -28.682 18.108 1.00 93.44 76 ILE A N 1
ATOM 560 C CA . ILE A 1 76 ? -15.942 -27.625 19.121 1.00 93.44 76 ILE A CA 1
ATOM 561 C C . ILE A 1 76 ? -17.198 -26.786 18.883 1.00 93.44 76 ILE A C 1
ATOM 563 O O . ILE A 1 76 ? -17.985 -26.603 19.809 1.00 93.44 76 ILE A O 1
ATOM 567 N N . LEU A 1 77 ? -17.429 -26.361 17.640 1.00 93.12 77 LEU A N 1
ATOM 568 C CA . LEU A 1 77 ? -18.595 -25.563 17.253 1.00 93.12 77 LEU A CA 1
ATOM 569 C C . LEU A 1 77 ? -19.913 -26.287 17.570 1.00 93.12 77 LEU A C 1
ATOM 571 O O . LEU A 1 77 ? -20.836 -25.688 18.111 1.00 93.12 77 LEU A O 1
ATOM 575 N N . ARG A 1 78 ? -19.999 -27.599 17.316 1.00 92.38 78 ARG A N 1
ATOM 576 C CA . ARG A 1 78 ? -21.189 -28.394 17.664 1.00 92.38 78 ARG A CA 1
ATOM 577 C C . ARG A 1 78 ? -21.426 -28.497 19.170 1.00 92.38 78 ARG A C 1
ATOM 579 O O . ARG A 1 78 ? -22.582 -28.549 19.575 1.00 92.38 78 ARG A O 1
ATOM 586 N N . ARG A 1 79 ? -20.371 -28.525 19.995 1.00 92.56 79 ARG A N 1
ATOM 587 C CA . ARG A 1 79 ? -20.533 -28.497 21.461 1.00 92.56 79 ARG A CA 1
ATOM 588 C C . ARG A 1 79 ? -21.110 -27.164 21.922 1.00 92.56 79 ARG A C 1
ATOM 590 O O . ARG A 1 79 ? -22.033 -27.181 22.720 1.00 92.56 79 ARG A O 1
ATOM 597 N N . TRP A 1 80 ? -20.611 -26.047 21.385 1.00 93.62 80 TRP A N 1
ATOM 598 C CA . TRP A 1 80 ? -21.182 -24.724 21.649 1.00 93.62 80 TRP A CA 1
ATOM 599 C C . TRP A 1 80 ? -22.659 -24.666 21.251 1.00 93.62 80 TRP A C 1
ATOM 601 O O . TRP A 1 80 ? -23.505 -24.307 22.058 1.00 93.62 80 TRP A O 1
ATOM 611 N N . ALA A 1 81 ? -22.986 -25.094 20.032 1.00 91.62 81 ALA A N 1
ATOM 612 C CA . ALA A 1 81 ? -24.345 -25.028 19.504 1.00 91.62 81 ALA A CA 1
ATOM 613 C C . ALA A 1 81 ? -25.373 -25.876 20.278 1.00 91.62 81 ALA A C 1
ATOM 615 O O . ALA A 1 81 ? -26.574 -25.666 20.130 1.00 91.62 81 ALA A O 1
ATOM 616 N N . ALA A 1 82 ? -24.915 -26.841 21.082 1.00 90.81 82 ALA A N 1
ATOM 617 C CA . ALA A 1 82 ? -25.766 -27.647 21.950 1.00 90.81 82 ALA A CA 1
ATOM 618 C C . ALA A 1 82 ? -26.112 -26.952 23.282 1.00 90.81 82 ALA A C 1
ATOM 620 O O . ALA A 1 82 ? -26.951 -27.468 24.024 1.00 90.81 82 ALA A O 1
ATOM 621 N N . LEU A 1 83 ? -25.478 -25.816 23.599 1.00 90.56 83 LEU A N 1
ATOM 622 C CA . LEU A 1 83 ? -25.728 -25.080 24.835 1.00 90.56 83 LEU A CA 1
ATOM 623 C C . LEU A 1 83 ? -27.008 -24.228 24.735 1.00 90.56 83 LEU A C 1
ATOM 625 O O . LEU A 1 83 ? -27.286 -23.664 23.675 1.00 90.56 83 LEU A O 1
ATOM 629 N N . PRO A 1 84 ? -27.778 -24.076 25.833 1.00 84.88 84 PRO A N 1
ATOM 630 C CA . PRO A 1 84 ? -29.039 -23.327 25.825 1.00 84.88 84 PRO A CA 1
ATOM 631 C C . PRO A 1 84 ? -28.892 -21.861 25.395 1.00 84.88 84 PRO A C 1
ATOM 633 O O . PRO A 1 84 ? -29.741 -21.338 24.676 1.00 84.88 84 PRO A O 1
ATOM 636 N N . ASP A 1 85 ? -27.798 -21.212 25.798 1.00 84.69 85 ASP A N 1
ATOM 637 C CA . ASP A 1 85 ? -27.566 -19.783 25.554 1.00 84.69 85 ASP A CA 1
ATOM 638 C C . ASP A 1 85 ? -26.990 -19.490 24.156 1.00 84.69 85 ASP A C 1
ATOM 640 O O . ASP A 1 85 ? -26.886 -18.330 23.740 1.00 84.69 85 ASP A O 1
ATOM 644 N N . ALA A 1 86 ? -26.662 -20.532 23.385 1.00 86.25 86 ALA A N 1
ATOM 645 C CA . ALA A 1 86 ? -25.936 -20.405 22.125 1.00 86.25 86 ALA A CA 1
ATOM 646 C C . ALA A 1 86 ? -26.708 -19.659 21.026 1.00 86.25 86 ALA A C 1
ATOM 648 O O . ALA A 1 86 ? -26.107 -19.044 20.150 1.00 86.25 86 ALA A O 1
ATOM 649 N N . ALA A 1 87 ? -28.042 -19.661 21.078 1.00 82.69 87 ALA A N 1
ATOM 650 C CA . ALA A 1 87 ? -28.876 -18.922 20.128 1.00 82.69 87 ALA A CA 1
ATOM 651 C C . ALA A 1 87 ? -28.819 -17.391 20.338 1.00 82.69 87 ALA A C 1
ATOM 653 O O . ALA A 1 87 ? -29.074 -16.599 19.418 1.00 82.69 87 ALA A O 1
ATOM 654 N N . HIS A 1 88 ? -28.502 -16.955 21.558 1.00 84.88 88 HIS A N 1
ATOM 655 C CA . HIS A 1 88 ? -28.611 -15.557 21.973 1.00 84.88 88 HIS A CA 1
ATOM 656 C C . HIS A 1 88 ? -27.254 -14.855 22.090 1.00 84.88 88 HIS A C 1
ATOM 658 O O . HIS A 1 88 ? -27.205 -13.637 21.906 1.00 84.88 88 HIS A O 1
ATOM 664 N N . ALA A 1 89 ? -26.170 -15.609 22.272 1.00 89.62 89 ALA A N 1
ATOM 665 C CA . ALA A 1 89 ? -24.799 -15.111 22.339 1.00 89.62 89 ALA A CA 1
ATOM 666 C C . ALA A 1 89 ? -24.019 -15.322 21.026 1.00 89.62 89 ALA A C 1
ATOM 668 O O . ALA A 1 89 ? -24.413 -16.112 20.168 1.00 89.62 89 ALA A O 1
ATOM 669 N N . SER A 1 90 ? -22.907 -14.607 20.859 1.00 92.25 90 SER A N 1
ATOM 670 C CA . SER A 1 90 ? -21.900 -14.916 19.833 1.00 92.25 90 SER A CA 1
ATOM 671 C C . SER A 1 90 ? -20.804 -15.823 20.397 1.00 92.25 90 SER A C 1
ATOM 673 O O . SER A 1 90 ? -20.576 -15.848 21.607 1.00 92.25 90 SER A O 1
ATOM 675 N N . PHE A 1 91 ? -20.117 -16.557 19.520 1.00 93.94 91 PHE A N 1
ATOM 676 C CA . PHE A 1 91 ? -19.059 -17.493 19.909 1.00 93.94 91 PHE A CA 1
ATOM 677 C C . PHE A 1 91 ? -17.787 -17.278 19.105 1.00 93.94 91 PHE A C 1
ATOM 679 O O . PHE A 1 91 ? -17.842 -17.120 17.892 1.00 93.94 91 PHE A O 1
ATOM 686 N N . GLU A 1 92 ? -16.637 -17.334 19.760 1.00 95.25 92 GLU A N 1
ATOM 687 C CA . GLU A 1 92 ? -15.338 -17.231 19.112 1.00 95.25 92 GLU A CA 1
ATOM 688 C C . GLU A 1 92 ? -14.469 -18.446 19.440 1.00 95.25 92 GLU A C 1
ATOM 690 O O . GLU A 1 92 ? -14.208 -18.771 20.600 1.00 95.25 92 GLU A O 1
ATOM 695 N N . PHE A 1 93 ? -13.963 -19.105 18.400 1.00 95.06 93 PHE A N 1
ATOM 696 C CA . PHE A 1 93 ? -12.838 -20.020 18.538 1.00 95.06 93 PHE A CA 1
ATOM 697 C C . PHE A 1 93 ? -11.531 -19.241 18.367 1.00 95.06 93 PHE A C 1
ATOM 699 O O . PHE A 1 93 ? -11.198 -18.819 17.258 1.00 95.06 93 PHE A O 1
ATOM 706 N N . LEU A 1 94 ? -10.788 -19.074 19.458 1.00 93.50 94 LEU A N 1
ATOM 707 C CA . LEU A 1 94 ? -9.557 -18.294 19.514 1.00 93.50 94 LEU A CA 1
ATOM 708 C C . LEU A 1 94 ? -8.328 -19.203 19.584 1.00 93.50 94 LEU A C 1
ATOM 710 O O . LEU A 1 94 ? -8.249 -20.098 20.431 1.00 93.50 94 LEU A O 1
ATOM 714 N N . THR A 1 95 ? -7.339 -18.973 18.718 1.00 90.88 95 THR A N 1
ATOM 715 C CA . THR A 1 95 ? -6.133 -19.811 18.685 1.00 90.88 95 THR A CA 1
ATOM 716 C C . THR A 1 95 ? -4.849 -19.076 18.311 1.00 90.88 95 THR A C 1
ATOM 718 O O . THR A 1 95 ? -4.865 -18.203 17.453 1.00 90.88 95 THR A O 1
ATOM 721 N N . ASP A 1 96 ? -3.713 -19.497 18.880 1.00 80.44 96 ASP A N 1
ATOM 722 C CA . ASP A 1 96 ? -2.363 -19.133 18.400 1.00 80.44 96 ASP A CA 1
ATOM 723 C C . ASP A 1 96 ? -1.918 -19.972 17.180 1.00 80.44 96 ASP A C 1
ATOM 725 O O . ASP A 1 96 ? -0.882 -19.726 16.561 1.00 80.44 96 ASP A O 1
ATOM 729 N N . GLY A 1 97 ? -2.706 -20.995 16.841 1.00 78.44 97 GLY A N 1
ATOM 730 C CA . GLY A 1 97 ? -2.407 -22.000 15.836 1.00 78.44 97 GLY A CA 1
ATOM 731 C C . GLY A 1 97 ? -2.809 -21.606 14.420 1.00 78.44 97 GLY A C 1
ATOM 732 O O . GLY A 1 97 ? -3.737 -20.831 14.193 1.00 78.44 97 GLY A O 1
ATOM 733 N N . ARG A 1 98 ? -2.156 -22.219 13.427 1.00 75.31 98 ARG A N 1
ATOM 734 C CA . ARG A 1 98 ? -2.495 -22.037 12.007 1.00 75.31 98 ARG A CA 1
ATOM 735 C C . ARG A 1 98 ? -3.746 -22.831 11.612 1.00 75.31 98 ARG A C 1
ATOM 737 O O . ARG A 1 98 ? -3.901 -23.984 12.014 1.00 75.31 98 ARG A O 1
ATOM 744 N N . LEU A 1 99 ? -4.602 -22.263 10.764 1.00 68.88 99 LEU A N 1
ATOM 745 C CA . LEU A 1 99 ? -5.672 -23.008 10.094 1.00 68.88 99 LEU A CA 1
ATOM 746 C C . LEU A 1 99 ? -5.129 -23.703 8.839 1.00 68.88 99 LEU A C 1
ATOM 748 O O . LEU A 1 99 ? -4.430 -23.094 8.030 1.00 68.88 99 LEU A O 1
ATOM 752 N N . GLY A 1 100 ? -5.452 -24.985 8.669 1.00 69.00 100 GLY A N 1
ATOM 753 C CA . GLY A 1 100 ? -5.168 -25.721 7.437 1.00 69.00 100 GLY A CA 1
ATOM 754 C C . GLY A 1 100 ? -6.214 -25.402 6.362 1.00 69.00 100 GLY A C 1
ATOM 755 O O . GLY A 1 100 ? -7.217 -24.761 6.671 1.00 69.00 100 GLY A O 1
ATOM 756 N N . PRO A 1 101 ? -6.061 -25.889 5.116 1.00 74.81 101 PRO A N 1
ATOM 757 C CA . PRO A 1 101 ? -7.008 -25.596 4.035 1.00 74.81 101 PRO A CA 1
ATOM 758 C C . PRO A 1 101 ? -8.472 -25.919 4.376 1.00 74.81 101 PRO A C 1
ATOM 760 O O . PRO A 1 101 ? -9.363 -25.137 4.061 1.00 74.81 101 PRO A O 1
ATOM 763 N N . SER A 1 102 ? -8.726 -27.035 5.072 1.00 78.12 102 SER A N 1
ATOM 764 C CA . SER A 1 102 ? -10.078 -27.393 5.524 1.00 78.12 102 SER A CA 1
ATOM 765 C C . SER A 1 102 ? -10.555 -26.550 6.711 1.00 78.12 102 SER A C 1
ATOM 767 O O . SER A 1 102 ? -11.738 -26.255 6.809 1.00 78.12 102 SER A O 1
ATOM 769 N N . GLY A 1 103 ? -9.656 -26.091 7.586 1.00 82.25 103 GLY A N 1
ATOM 770 C CA . GLY A 1 103 ? -10.014 -25.160 8.659 1.00 82.25 103 GLY A CA 1
ATOM 771 C C . GLY A 1 103 ? -10.361 -23.763 8.142 1.00 82.25 103 GLY A C 1
ATOM 772 O O . GLY A 1 103 ? -11.348 -23.178 8.574 1.00 82.25 103 GLY A O 1
ATOM 773 N N . GLN A 1 104 ? -9.621 -23.273 7.145 1.00 78.38 104 GLN A N 1
ATOM 774 C CA . GLN A 1 104 ? -9.934 -22.027 6.438 1.00 78.38 104 GLN A CA 1
ATOM 775 C C . GLN A 1 104 ? -11.275 -22.100 5.695 1.00 78.38 104 GLN A C 1
ATOM 777 O O . GLN A 1 104 ? -11.922 -21.075 5.507 1.00 78.38 104 GLN A O 1
ATOM 782 N N . ALA A 1 105 ? -11.693 -23.288 5.244 1.00 80.31 105 ALA A N 1
ATOM 783 C CA . ALA A 1 105 ? -13.014 -23.479 4.648 1.00 80.31 105 ALA A CA 1
ATOM 784 C C . ALA A 1 105 ? -14.137 -23.345 5.692 1.00 80.31 105 ALA A C 1
ATOM 786 O O . ALA A 1 105 ? -15.165 -22.743 5.395 1.00 80.31 105 ALA A O 1
ATOM 787 N N . VAL A 1 106 ? -13.928 -23.843 6.920 1.00 88.56 106 VAL A N 1
ATOM 788 C CA . VAL A 1 106 ? -14.871 -23.637 8.035 1.00 88.56 106 VAL A CA 1
ATOM 789 C C . VAL A 1 106 ? -14.952 -22.165 8.422 1.00 88.56 106 VAL A C 1
ATOM 791 O O . VAL A 1 106 ? -16.055 -21.646 8.549 1.00 88.56 106 VAL A O 1
ATOM 794 N N . GLN A 1 107 ? -13.807 -21.492 8.569 1.00 88.81 107 GLN A N 1
ATOM 795 C CA . GLN A 1 107 ? -13.754 -20.058 8.866 1.00 88.81 107 GLN A CA 1
ATOM 796 C C . GLN A 1 107 ? -14.541 -19.246 7.829 1.00 88.81 107 GLN A C 1
ATOM 798 O O . GLN A 1 107 ? -15.483 -18.552 8.198 1.00 88.81 107 GLN A O 1
ATOM 803 N N . ARG A 1 108 ? -14.253 -19.446 6.537 1.00 84.81 108 ARG A N 1
ATOM 804 C CA . ARG A 1 108 ? -14.982 -18.783 5.446 1.00 84.81 108 ARG A CA 1
ATOM 805 C C . ARG A 1 108 ? -16.480 -19.056 5.472 1.00 84.81 108 ARG A C 1
ATOM 807 O O . ARG A 1 108 ? -17.272 -18.157 5.231 1.00 84.81 108 ARG A O 1
ATOM 814 N N . ALA A 1 109 ? -16.895 -20.284 5.773 1.00 87.44 109 ALA A N 1
ATOM 815 C CA . ALA A 1 109 ? -18.314 -20.606 5.851 1.00 87.44 109 ALA A CA 1
ATOM 816 C C . ALA A 1 109 ? -19.022 -19.930 7.036 1.00 87.44 109 ALA A C 1
ATOM 818 O O . ALA A 1 109 ? -20.194 -19.578 6.911 1.00 87.44 109 ALA A O 1
ATOM 819 N N . LEU A 1 110 ? -18.333 -19.747 8.167 1.00 86.75 110 LEU A N 1
ATOM 820 C CA . LEU A 1 110 ? -18.841 -18.980 9.307 1.00 86.75 110 LEU A CA 1
ATOM 821 C C . LEU A 1 110 ? -18.953 -17.484 8.968 1.00 86.75 110 LEU A C 1
ATOM 823 O O . LEU A 1 110 ? -19.992 -16.883 9.224 1.00 86.75 110 LEU A O 1
ATOM 827 N N . GLU A 1 111 ? -17.938 -16.909 8.319 1.00 83.56 111 GLU A N 1
ATOM 828 C CA . GLU A 1 111 ? -17.942 -15.518 7.832 1.00 83.56 111 GLU A CA 1
ATOM 829 C C . GLU A 1 111 ? -19.066 -15.279 6.802 1.00 83.56 111 GLU A C 1
ATOM 831 O O . GLU A 1 111 ? -19.824 -14.307 6.883 1.00 83.56 111 GLU A O 1
ATOM 836 N N . GLU A 1 112 ? -19.259 -16.216 5.867 1.00 83.06 112 GLU A N 1
ATOM 837 C CA . GLU A 1 112 ? -20.385 -16.206 4.930 1.00 83.06 112 GLU A CA 1
ATOM 838 C C . GLU A 1 112 ? -21.736 -16.271 5.662 1.00 83.06 112 GLU A C 1
ATOM 840 O O . GLU A 1 112 ? -22.648 -15.501 5.349 1.00 83.06 112 GLU A O 1
ATOM 845 N N . ALA A 1 113 ? -21.874 -17.141 6.665 1.00 83.94 113 ALA A N 1
ATOM 846 C CA . ALA A 1 113 ? -23.111 -17.264 7.431 1.00 83.94 113 ALA A CA 1
ATOM 847 C C . ALA A 1 113 ? -23.434 -15.994 8.234 1.00 83.94 113 ALA A C 1
ATOM 849 O O . ALA A 1 113 ? -24.594 -15.574 8.244 1.00 83.94 113 ALA A O 1
ATOM 850 N N . ALA A 1 114 ? -22.426 -15.346 8.826 1.00 77.62 114 ALA A N 1
ATOM 851 C CA . ALA A 1 114 ? -22.574 -14.087 9.559 1.00 77.62 114 ALA A CA 1
ATOM 852 C C . ALA A 1 114 ? -23.104 -12.943 8.674 1.00 77.62 114 ALA A C 1
ATOM 854 O O . ALA A 1 114 ? -23.811 -12.056 9.149 1.00 77.62 114 ALA A O 1
ATOM 855 N N . THR A 1 115 ? -22.835 -12.995 7.366 1.00 78.19 115 THR A N 1
ATOM 856 C CA . THR A 1 115 ? -23.351 -12.039 6.368 1.00 78.19 115 THR A CA 1
ATOM 857 C C . THR A 1 115 ? -24.662 -12.489 5.705 1.00 78.19 115 THR A C 1
ATOM 859 O O . THR A 1 115 ? -25.104 -11.905 4.713 1.00 78.19 115 THR A O 1
ATOM 862 N N . GLY A 1 116 ? -25.313 -13.528 6.240 1.00 78.19 116 GLY A N 1
ATOM 863 C CA . GLY A 1 116 ? -26.596 -14.051 5.762 1.00 78.19 116 GLY A CA 1
ATOM 864 C C . GLY A 1 116 ? -26.495 -15.062 4.613 1.00 78.19 116 GLY A C 1
ATOM 865 O O . GLY A 1 116 ? -27.523 -15.538 4.124 1.00 78.19 116 GLY A O 1
ATOM 866 N N . ARG A 1 117 ? -25.285 -15.438 4.173 1.00 82.19 117 ARG A N 1
ATOM 867 C CA . ARG A 1 117 ? -25.071 -16.463 3.138 1.00 82.19 117 ARG A CA 1
ATOM 868 C C . ARG A 1 117 ? -24.988 -17.843 3.777 1.00 82.19 117 ARG A C 1
ATOM 870 O O . ARG A 1 117 ? -23.932 -18.369 4.102 1.00 82.19 117 ARG A O 1
ATOM 877 N N . SER A 1 118 ? -26.149 -18.461 3.910 1.00 83.12 118 SER A N 1
ATOM 878 C CA . SER A 1 118 ? -26.342 -19.630 4.765 1.00 83.12 118 SER A CA 1
ATOM 879 C C . SER A 1 118 ? -25.918 -20.981 4.183 1.00 83.12 118 SER A C 1
ATOM 881 O O . SER A 1 118 ? -25.772 -21.965 4.909 1.00 83.12 118 SER A O 1
ATOM 883 N N . LYS A 1 119 ? -25.695 -21.059 2.866 1.00 86.50 119 LYS A N 1
ATOM 884 C CA . LYS A 1 119 ? -25.531 -22.336 2.157 1.00 86.50 119 LYS A CA 1
ATOM 885 C C . LYS A 1 119 ? -24.254 -23.093 2.535 1.00 86.50 119 LYS A C 1
ATOM 887 O O . LYS A 1 119 ? -24.311 -24.313 2.693 1.00 86.50 119 LYS A O 1
ATOM 892 N N . ALA A 1 120 ? -23.115 -22.409 2.641 1.00 86.56 120 ALA A N 1
ATOM 893 C CA . ALA A 1 120 ? -21.827 -23.060 2.884 1.00 86.56 120 ALA A CA 1
ATOM 894 C C . ALA A 1 120 ? -21.774 -23.697 4.277 1.00 86.56 120 ALA A C 1
ATOM 896 O O . ALA A 1 120 ? -21.458 -24.881 4.401 1.00 86.56 120 ALA A O 1
ATOM 897 N N . LEU A 1 121 ? -22.184 -22.947 5.305 1.00 89.81 121 LEU A N 1
ATOM 898 C CA . LEU A 1 121 ? -22.239 -23.445 6.677 1.00 89.81 121 LEU A CA 1
ATOM 899 C C . LEU A 1 121 ? -23.263 -24.577 6.834 1.00 89.81 121 LEU A C 1
ATOM 901 O O . LEU A 1 121 ? -22.932 -25.614 7.402 1.00 89.81 121 LEU A O 1
ATOM 905 N N . ALA A 1 122 ? -24.467 -24.438 6.266 1.00 88.19 122 ALA A N 1
ATOM 906 C CA . ALA A 1 122 ? -25.474 -25.504 6.265 1.00 88.19 122 ALA A CA 1
ATOM 907 C C . ALA A 1 122 ? -24.942 -26.803 5.625 1.00 88.19 122 ALA A C 1
ATOM 909 O O . ALA A 1 122 ? -25.124 -27.895 6.165 1.00 88.19 122 ALA A O 1
ATOM 910 N N . THR A 1 123 ? -24.205 -26.677 4.514 1.00 90.38 123 THR A N 1
ATOM 911 C CA . THR A 1 123 ? -23.581 -27.815 3.819 1.00 90.38 123 THR A CA 1
ATOM 912 C C . THR A 1 123 ? -22.497 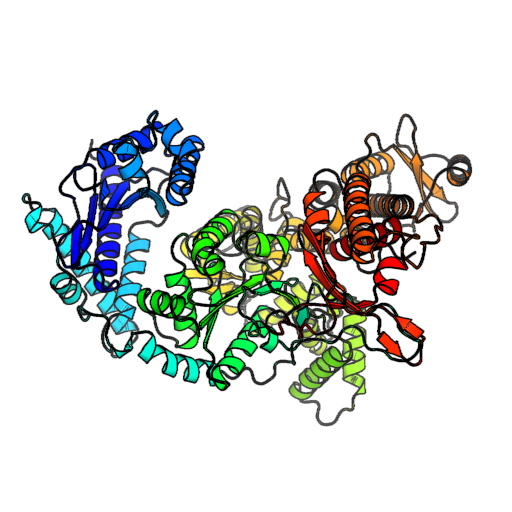-28.481 4.669 1.00 90.38 123 THR A C 1
ATOM 914 O O . THR A 1 123 ? -22.495 -29.704 4.783 1.00 90.38 123 THR A O 1
ATOM 917 N N . LEU A 1 124 ? -21.605 -27.702 5.293 1.00 89.00 124 LEU A N 1
ATOM 918 C CA . LEU A 1 124 ? -20.556 -28.226 6.181 1.00 89.00 124 LEU A CA 1
ATOM 919 C C . LEU A 1 124 ? -21.132 -28.928 7.413 1.00 89.00 124 LEU A C 1
ATOM 921 O O . LEU A 1 124 ? -20.620 -29.954 7.859 1.00 89.00 124 LEU A O 1
ATOM 925 N N . LEU A 1 125 ? -22.205 -28.374 7.975 1.00 87.50 125 LEU A N 1
ATOM 926 C CA . LEU A 1 125 ? -22.861 -28.941 9.146 1.00 87.50 125 LEU A CA 1
ATOM 927 C C . LEU A 1 125 ? -23.706 -30.174 8.804 1.00 87.50 125 LEU A C 1
ATOM 929 O O . LEU A 1 125 ? -23.877 -31.028 9.678 1.00 87.50 125 LEU A O 1
ATOM 933 N N . GLY A 1 126 ? -24.182 -30.280 7.558 1.00 88.56 126 GLY A N 1
ATOM 934 C CA . GLY A 1 126 ? -25.112 -31.312 7.104 1.00 88.56 126 GLY A CA 1
ATOM 935 C C . GLY A 1 126 ? -26.545 -31.083 7.596 1.00 88.56 126 GLY A C 1
ATOM 936 O O . GLY A 1 126 ? -27.261 -32.055 7.825 1.00 88.56 126 GLY A O 1
ATOM 937 N N . VAL A 1 127 ? -26.946 -29.822 7.801 1.00 88.75 127 VAL A N 1
ATOM 938 C CA . VAL A 1 127 ? -28.244 -29.429 8.385 1.00 88.75 127 VAL A CA 1
ATOM 939 C C . VAL A 1 127 ? -28.939 -28.346 7.554 1.00 88.75 127 VAL A C 1
ATOM 941 O O . VAL A 1 127 ? -28.325 -27.731 6.684 1.00 88.75 127 VAL A O 1
ATOM 944 N N . ASN A 1 128 ? -30.226 -28.105 7.816 1.00 87.19 128 ASN A N 1
ATOM 945 C CA . ASN A 1 128 ? -30.977 -27.007 7.197 1.00 87.19 128 ASN A CA 1
ATOM 946 C C . ASN A 1 128 ? -30.706 -25.667 7.904 1.00 87.19 128 ASN A C 1
ATOM 948 O O . ASN A 1 128 ? -30.261 -25.634 9.045 1.00 87.19 128 ASN A O 1
ATOM 952 N N . VAL A 1 129 ? -31.019 -24.552 7.241 1.00 83.81 129 VAL A N 1
ATOM 953 C CA . VAL A 1 129 ? -30.797 -23.192 7.779 1.00 83.81 129 VAL A CA 1
ATOM 954 C C . VAL A 1 129 ? -31.703 -22.839 8.965 1.00 83.81 129 VAL A C 1
ATOM 956 O O . VAL A 1 129 ? -31.367 -21.965 9.752 1.00 83.81 129 VAL A O 1
ATOM 959 N N . ASP A 1 130 ? -32.826 -23.541 9.117 1.00 83.81 130 ASP A N 1
ATOM 960 C CA . ASP A 1 130 ? -33.729 -23.398 10.266 1.00 83.81 130 ASP A CA 1
ATOM 961 C C . ASP A 1 130 ? -33.325 -24.307 11.443 1.00 83.81 130 ASP A C 1
ATOM 963 O O . ASP A 1 130 ? -33.996 -24.331 12.475 1.00 83.81 130 ASP A O 1
ATOM 967 N N . ASP A 1 131 ? -32.254 -25.097 11.290 1.00 86.50 131 ASP A N 1
ATOM 968 C CA . ASP A 1 131 ? -31.763 -25.976 12.347 1.00 86.50 131 ASP A CA 1
ATOM 969 C C . ASP A 1 131 ? -31.204 -25.139 13.516 1.00 86.50 131 ASP A C 1
ATOM 971 O O . ASP A 1 131 ? -30.413 -24.217 13.282 1.00 86.50 131 ASP A O 1
ATOM 975 N N . PRO A 1 132 ? -31.557 -25.447 14.779 1.00 83.88 132 PRO A N 1
ATOM 976 C CA . PRO A 1 132 ? -31.025 -24.745 15.946 1.00 83.88 132 PRO A CA 1
ATOM 977 C C . PRO A 1 132 ? -29.493 -24.666 15.977 1.00 83.88 132 PRO A C 1
ATOM 979 O O . PRO A 1 132 ? -28.945 -23.647 16.394 1.00 83.88 132 PRO A O 1
ATOM 982 N N . VAL A 1 133 ? -28.796 -25.696 15.480 1.00 86.44 133 VAL A N 1
ATOM 983 C CA . VAL A 1 133 ? -27.329 -25.718 15.397 1.00 86.44 133 VAL A CA 1
ATOM 984 C C . VAL A 1 133 ? -26.820 -24.676 14.408 1.00 86.44 133 VAL A C 1
ATOM 986 O O . VAL A 1 133 ? -25.829 -23.999 14.675 1.00 86.44 133 VAL A O 1
ATOM 989 N N . TYR A 1 134 ? -27.502 -24.521 13.272 1.00 87.88 134 TYR A N 1
ATOM 990 C CA . TYR A 1 134 ? -27.173 -23.486 12.300 1.00 87.88 134 TYR A CA 1
ATOM 991 C C . TYR A 1 134 ? -27.410 -22.091 12.894 1.00 87.88 134 TYR A C 1
ATOM 993 O O . TYR A 1 134 ? -26.535 -21.232 12.804 1.00 87.88 134 TYR A O 1
ATOM 1001 N N . LEU A 1 135 ? -28.558 -21.872 13.544 1.00 84.31 135 LEU A N 1
ATOM 1002 C CA . LEU A 1 135 ? -28.903 -20.577 14.142 1.00 84.31 135 LEU A CA 1
ATOM 1003 C C . LEU A 1 135 ? -27.907 -20.157 15.233 1.00 84.31 135 LEU A C 1
ATOM 1005 O O . LEU A 1 135 ? -27.505 -18.995 15.274 1.00 84.31 135 LEU A O 1
ATOM 1009 N N . ALA A 1 136 ? -27.467 -21.101 16.068 1.00 85.75 136 ALA A N 1
ATOM 1010 C CA . ALA A 1 136 ? -26.446 -20.865 17.087 1.00 85.75 136 ALA A CA 1
ATOM 1011 C C . ALA A 1 136 ? -25.063 -20.545 16.488 1.00 85.75 136 ALA A C 1
ATOM 1013 O O . ALA A 1 136 ? -24.307 -19.745 17.040 1.00 85.75 136 ALA A O 1
ATOM 1014 N N . LEU A 1 137 ? -24.721 -21.147 15.344 1.00 89.38 137 LEU A N 1
ATOM 1015 C CA . LEU A 1 137 ? -23.432 -20.945 14.675 1.00 89.38 137 LEU A CA 1
ATOM 1016 C C . LEU A 1 137 ? -23.412 -19.783 13.683 1.00 89.38 137 LEU A C 1
ATOM 1018 O O . LEU A 1 137 ? -22.333 -19.352 13.291 1.00 89.38 137 LEU A O 1
ATOM 1022 N N . GLY A 1 138 ? -24.565 -19.213 13.331 1.00 82.81 138 GLY A N 1
ATOM 1023 C CA . GLY A 1 138 ? -24.642 -18.028 12.472 1.00 82.81 138 GLY A CA 1
ATOM 1024 C C . GLY A 1 138 ? -23.965 -16.783 13.062 1.00 82.81 138 GLY A C 1
ATOM 1025 O O . GLY A 1 138 ? -23.713 -15.830 12.334 1.00 82.81 138 GLY A O 1
ATOM 1026 N N . LYS A 1 139 ? -23.655 -16.792 14.367 1.00 84.69 139 LYS A N 1
ATOM 1027 C CA . LYS A 1 139 ? -22.906 -15.744 15.085 1.00 84.69 139 LYS A CA 1
ATOM 1028 C C . LYS A 1 139 ? -21.539 -16.224 15.589 1.00 84.69 139 LYS A C 1
ATOM 1030 O O . LYS A 1 139 ? -20.964 -15.593 16.478 1.00 84.69 139 LYS A O 1
ATOM 1035 N N . ALA A 1 140 ? -21.060 -17.368 15.101 1.00 91.31 140 ALA A N 1
ATOM 1036 C CA . ALA A 1 140 ? -19.770 -17.912 15.493 1.00 91.31 140 ALA A CA 1
ATOM 1037 C C . ALA A 1 140 ? -18.656 -17.436 14.549 1.00 91.31 140 ALA A C 1
ATOM 1039 O O . ALA A 1 140 ? -18.876 -17.299 13.348 1.00 91.31 140 ALA A O 1
ATOM 1040 N N . SER A 1 141 ? -17.454 -17.227 15.078 1.00 92.81 141 SER A N 1
ATOM 1041 C CA . SER A 1 141 ? -16.263 -16.845 14.315 1.00 92.81 141 SER A CA 1
ATOM 1042 C C . SER A 1 141 ? -15.036 -17.653 14.745 1.00 92.81 141 SER A C 1
ATOM 1044 O O . SER A 1 141 ? -15.011 -18.302 15.795 1.00 92.81 141 SER A O 1
ATOM 1046 N N . ILE A 1 142 ? -14.002 -17.638 13.903 1.00 89.19 142 ILE A N 1
ATOM 1047 C CA . ILE A 1 142 ? -12.679 -18.180 14.219 1.00 89.19 142 ILE A CA 1
ATOM 1048 C C . ILE A 1 142 ? -11.681 -17.025 14.162 1.00 89.19 142 ILE A C 1
ATOM 1050 O O . ILE A 1 142 ? -11.558 -16.379 13.124 1.00 89.19 142 ILE A O 1
ATOM 1054 N N . ARG A 1 143 ? -10.941 -16.799 15.251 1.00 88.00 143 ARG A N 1
ATOM 1055 C CA . ARG A 1 143 ? -9.890 -15.779 15.341 1.00 88.00 143 ARG A CA 1
ATOM 1056 C C . ARG A 1 143 ? -8.535 -16.428 15.604 1.00 88.00 143 ARG A C 1
ATOM 1058 O O . ARG A 1 143 ? -8.378 -17.248 16.508 1.00 88.00 143 ARG A O 1
ATOM 1065 N N . GLN A 1 144 ? -7.541 -16.041 14.809 1.00 81.31 144 GLN A N 1
ATOM 1066 C CA . GLN A 1 144 ? -6.147 -16.422 15.023 1.00 81.31 144 GLN A CA 1
ATOM 1067 C C . GLN A 1 144 ? -5.396 -15.251 15.663 1.00 81.31 144 GLN A C 1
ATOM 1069 O O . GLN A 1 144 ? -5.349 -14.167 15.089 1.00 81.31 144 GLN A O 1
ATOM 1074 N N . ASP A 1 145 ? -4.812 -15.467 16.836 1.00 78.62 145 ASP A N 1
ATOM 1075 C CA . ASP A 1 145 ? -4.030 -14.477 17.576 1.00 78.62 145 ASP A CA 1
ATOM 1076 C C . ASP A 1 145 ? -2.645 -15.077 17.896 1.00 78.62 145 ASP A C 1
ATOM 1078 O O . ASP A 1 145 ? -2.501 -15.813 18.878 1.00 78.62 145 ASP A O 1
ATOM 1082 N N . PRO A 1 146 ? -1.635 -14.845 17.029 1.00 72.69 146 PRO A N 1
ATOM 1083 C CA . PRO A 1 146 ? -0.353 -15.553 17.066 1.00 72.69 146 PRO A CA 1
ATOM 1084 C C . PRO A 1 146 ? 0.579 -15.080 18.191 1.00 72.69 146 PRO A C 1
ATOM 1086 O O . PRO A 1 146 ? 1.686 -15.607 18.327 1.00 72.69 146 PRO A O 1
ATOM 1089 N N . TYR A 1 147 ? 0.172 -14.080 18.976 1.00 74.69 147 TYR A N 1
ATOM 1090 C CA . TYR A 1 147 ? 0.983 -13.551 20.063 1.00 74.69 147 TYR A CA 1
ATOM 1091 C C . TYR A 1 147 ? 1.151 -14.576 21.185 1.00 74.69 147 TYR A C 1
ATOM 1093 O O . TYR A 1 147 ? 0.242 -15.322 21.529 1.00 74.69 147 TYR A O 1
ATOM 1101 N N . ASN A 1 148 ? 2.331 -14.607 21.799 1.00 76.62 148 ASN A N 1
ATOM 1102 C CA . ASN A 1 148 ? 2.538 -15.409 23.001 1.00 76.62 148 ASN A CA 1
ATOM 1103 C C . ASN A 1 148 ? 1.940 -14.713 24.240 1.00 76.62 148 ASN A C 1
ATOM 1105 O O . ASN A 1 148 ? 1.609 -13.528 24.215 1.00 76.62 148 ASN A O 1
ATOM 1109 N N . THR A 1 149 ? 1.859 -15.444 25.353 1.00 81.94 149 THR A N 1
ATOM 1110 C CA . THR A 1 149 ? 1.364 -14.938 26.644 1.00 81.94 149 THR A CA 1
ATOM 1111 C C . THR A 1 149 ? 1.972 -13.591 27.049 1.00 81.94 149 THR A C 1
ATOM 1113 O O . THR A 1 149 ? 1.235 -12.702 27.460 1.00 81.94 149 THR A O 1
ATOM 1116 N N . GLY A 1 150 ? 3.289 -13.407 26.909 1.00 75.50 150 GLY A N 1
ATOM 1117 C CA . GLY A 1 150 ? 3.956 -12.164 27.312 1.00 75.50 150 GLY A CA 1
ATOM 1118 C C . GLY A 1 150 ? 3.507 -10.958 26.486 1.00 75.50 150 GLY A C 1
ATOM 1119 O O . GLY A 1 150 ? 3.199 -9.909 27.041 1.00 75.50 150 GLY A O 1
ATOM 1120 N N . ALA A 1 151 ? 3.393 -11.118 25.166 1.00 70.44 151 ALA A N 1
ATOM 1121 C CA . ALA A 1 151 ? 2.910 -10.057 24.285 1.00 70.44 151 ALA A CA 1
ATOM 1122 C C . ALA A 1 151 ? 1.443 -9.677 24.569 1.00 70.44 151 ALA A C 1
ATOM 1124 O O . ALA A 1 151 ? 1.096 -8.496 24.530 1.00 70.44 151 ALA A O 1
ATOM 1125 N N . LEU A 1 152 ? 0.597 -10.654 24.918 1.00 80.06 152 LEU A N 1
ATOM 1126 C CA . LEU A 1 152 ? -0.793 -10.404 25.313 1.00 80.06 152 LEU A CA 1
ATOM 1127 C C . LEU A 1 152 ? -0.896 -9.618 26.629 1.00 80.06 152 LEU A C 1
ATOM 1129 O O . LEU A 1 152 ? -1.717 -8.708 26.729 1.00 80.06 152 LEU A O 1
ATOM 1133 N N . LEU A 1 153 ? -0.048 -9.921 27.616 1.00 85.75 153 LEU A N 1
ATOM 1134 C CA . LEU A 1 153 ? -0.018 -9.181 28.882 1.00 85.75 153 LEU A CA 1
ATOM 1135 C C . LEU A 1 153 ? 0.483 -7.748 28.686 1.00 85.75 153 LEU A C 1
ATOM 1137 O O . LEU A 1 153 ? -0.191 -6.819 29.113 1.00 85.75 153 LEU A O 1
ATOM 1141 N N . VAL A 1 154 ? 1.561 -7.545 27.922 1.00 75.56 154 VAL A N 1
ATOM 1142 C CA . VAL A 1 154 ? 2.052 -6.197 27.568 1.00 75.56 154 VAL A CA 1
ATOM 1143 C C . VAL A 1 154 ? 0.979 -5.372 26.850 1.00 75.56 154 VAL A C 1
ATOM 1145 O O . VAL A 1 154 ? 0.874 -4.158 27.031 1.00 75.56 154 VAL A O 1
ATOM 1148 N N . ARG A 1 155 ? 0.144 -6.012 26.027 1.00 76.81 155 ARG A N 1
ATOM 1149 C CA . ARG A 1 155 ? -1.011 -5.352 25.411 1.00 76.81 155 ARG A CA 1
ATOM 1150 C C . ARG A 1 155 ? -2.048 -4.932 26.455 1.00 76.81 155 ARG A C 1
ATOM 1152 O O . ARG A 1 155 ? -2.541 -3.806 26.383 1.00 76.81 155 ARG A O 1
ATOM 1159 N N . ALA A 1 156 ? -2.378 -5.809 27.399 1.00 82.19 156 ALA A N 1
ATOM 1160 C CA . ALA A 1 156 ? -3.306 -5.494 28.479 1.00 82.19 156 ALA A CA 1
ATOM 1161 C C . ALA A 1 156 ? -2.781 -4.340 29.351 1.00 82.19 156 ALA A C 1
ATOM 1163 O O . ALA A 1 156 ? -3.529 -3.415 29.655 1.00 82.19 156 ALA A O 1
ATOM 1164 N N . GLU A 1 157 ? -1.481 -4.330 29.661 1.00 84.38 157 GLU A N 1
ATOM 1165 C CA . GLU A 1 157 ? -0.815 -3.258 30.413 1.00 84.38 157 GLU A CA 1
ATOM 1166 C C . GLU A 1 157 ? -1.006 -1.905 29.733 1.00 84.38 157 GLU A C 1
ATOM 1168 O O . GLU A 1 157 ? -1.354 -0.926 30.383 1.00 84.38 157 GLU A O 1
ATOM 1173 N N . ARG A 1 158 ? -0.864 -1.841 28.407 1.00 73.12 158 ARG A N 1
ATOM 1174 C CA . ARG A 1 158 ? -1.104 -0.603 27.650 1.00 73.12 158 ARG A CA 1
ATOM 1175 C C . ARG A 1 158 ? -2.564 -0.164 27.718 1.00 73.12 158 ARG A C 1
ATOM 1177 O O . ARG A 1 158 ? -2.845 1.007 27.932 1.00 73.12 158 ARG A O 1
ATOM 1184 N N . GLN A 1 159 ? -3.511 -1.088 27.573 1.00 77.12 159 GLN A N 1
ATOM 1185 C CA . GLN A 1 159 ? -4.930 -0.735 27.686 1.00 77.12 159 GLN A CA 1
ATOM 1186 C C . GLN A 1 159 ? -5.264 -0.183 29.077 1.00 77.12 159 GLN A C 1
ATOM 1188 O O . GLN A 1 159 ? -6.007 0.789 29.188 1.00 77.12 159 GLN A O 1
ATOM 1193 N N . VAL A 1 160 ? -4.681 -0.757 30.130 1.00 82.62 160 VAL A N 1
ATOM 1194 C CA . VAL A 1 160 ? -4.845 -0.276 31.507 1.00 82.62 160 VAL A CA 1
ATOM 1195 C C . VAL A 1 160 ? -4.156 1.064 31.721 1.00 82.62 160 VAL A C 1
ATOM 1197 O O . VAL A 1 160 ? -4.773 1.964 32.283 1.00 82.62 160 VAL A O 1
ATOM 1200 N N . ALA A 1 161 ? -2.929 1.241 31.230 1.00 78.69 161 ALA A N 1
ATOM 1201 C CA . ALA A 1 161 ? -2.203 2.507 31.306 1.00 78.69 161 ALA A CA 1
ATOM 1202 C C . ALA A 1 161 ? -3.005 3.668 30.696 1.00 78.69 161 ALA A C 1
ATOM 1204 O O . ALA A 1 161 ? -3.079 4.735 31.300 1.00 78.69 161 ALA A O 1
ATOM 1205 N N . ALA A 1 162 ? -3.697 3.435 29.576 1.00 71.19 162 ALA A N 1
ATOM 1206 C CA . ALA A 1 162 ? -4.599 4.409 28.957 1.00 71.19 162 ALA A CA 1
ATOM 1207 C C . ALA A 1 162 ? -5.824 4.769 29.819 1.00 71.19 162 ALA A C 1
ATOM 1209 O O . ALA A 1 162 ? -6.435 5.819 29.620 1.00 71.19 162 ALA A O 1
ATOM 1210 N N . MET A 1 163 ? -6.216 3.892 30.748 1.00 77.50 163 MET A N 1
ATOM 1211 C CA . MET A 1 163 ? -7.388 4.043 31.615 1.00 77.50 163 MET A CA 1
ATOM 1212 C C . MET A 1 163 ? -7.050 4.581 33.016 1.00 77.50 163 MET A C 1
ATOM 1214 O O . MET A 1 163 ? -7.954 5.064 33.704 1.00 77.50 163 MET A O 1
ATOM 1218 N N . LEU A 1 164 ? -5.782 4.527 33.442 1.00 76.44 164 LEU A N 1
ATOM 1219 C CA . LEU A 1 164 ? -5.346 4.956 34.773 1.00 76.44 164 LEU A CA 1
ATOM 1220 C C . LEU A 1 164 ? -5.528 6.474 34.993 1.00 76.44 164 LEU A C 1
ATOM 1222 O O . LEU A 1 164 ? -5.209 7.283 34.119 1.00 76.44 164 LEU A O 1
ATOM 1226 N N . PRO A 1 165 ? -6.010 6.900 36.175 1.00 65.81 165 PRO A N 1
ATOM 1227 C CA . PRO A 1 165 ? -6.140 8.315 36.504 1.00 65.81 165 PRO A CA 1
ATOM 1228 C C . PRO A 1 165 ? -4.776 8.954 36.841 1.00 65.81 165 PRO A C 1
ATOM 1230 O O . PRO A 1 165 ? -4.082 8.488 37.737 1.00 65.81 165 PRO A O 1
ATOM 1233 N N . GLN A 1 166 ? -4.428 10.046 36.141 1.00 56.25 166 GLN A N 1
ATOM 1234 C CA . GLN A 1 166 ? -3.306 10.986 36.380 1.00 56.25 166 GLN A CA 1
ATOM 1235 C C . GLN A 1 166 ? -2.119 10.449 37.213 1.00 56.25 166 GLN A C 1
ATOM 1237 O O . GLN A 1 166 ? -1.933 10.790 38.384 1.00 56.25 166 GLN A O 1
ATOM 1242 N N . SER A 1 167 ? -1.258 9.664 36.572 1.00 57.41 167 SER A N 1
ATOM 1243 C CA . SER A 1 167 ? 0.085 9.314 37.051 1.00 57.41 167 SER A CA 1
ATOM 1244 C C . SER A 1 167 ? 1.048 10.509 36.974 1.00 57.41 167 SER A C 1
ATOM 1246 O O . SER A 1 167 ? 0.926 11.362 36.098 1.00 57.41 167 SER A O 1
ATOM 1248 N N . ARG A 1 168 ? 2.033 10.572 37.882 1.00 43.38 168 ARG A N 1
ATOM 1249 C CA . ARG A 1 168 ? 2.997 11.690 37.960 1.00 43.38 168 ARG A CA 1
ATOM 1250 C C . ARG A 1 168 ? 4.043 11.666 36.843 1.00 43.38 168 ARG A C 1
ATOM 1252 O O . ARG A 1 168 ? 4.515 12.730 36.452 1.00 43.38 168 ARG A O 1
ATOM 1259 N N . THR A 1 169 ? 4.394 10.479 36.351 1.00 55.25 169 THR A N 1
ATOM 1260 C CA . THR A 1 169 ? 5.341 10.255 35.250 1.00 55.25 169 THR A CA 1
ATOM 1261 C C . THR A 1 169 ? 4.901 9.054 34.404 1.00 55.25 169 THR A C 1
ATOM 1263 O O . THR A 1 169 ? 4.123 8.229 34.879 1.00 55.25 169 THR A O 1
ATOM 1266 N N . GLU A 1 170 ? 5.400 8.938 33.167 1.00 54.69 170 GLU A N 1
ATOM 1267 C CA . GLU A 1 170 ? 5.128 7.782 32.289 1.00 54.69 170 GLU A CA 1
ATOM 1268 C C . GLU A 1 170 ? 5.691 6.463 32.838 1.00 54.69 170 GLU A C 1
ATOM 1270 O O . GLU A 1 170 ? 5.114 5.394 32.631 1.00 54.69 170 GLU A O 1
ATOM 1275 N N . GLU A 1 171 ? 6.829 6.530 33.535 1.00 61.56 171 GLU A N 1
ATOM 1276 C CA . GLU A 1 171 ? 7.443 5.370 34.181 1.00 61.56 171 GLU A CA 1
ATOM 1277 C C . GLU A 1 171 ? 6.553 4.863 35.321 1.00 61.56 171 GLU A C 1
ATOM 1279 O O . GLU A 1 171 ? 6.264 3.667 35.375 1.00 61.56 171 GLU A O 1
ATOM 1284 N N . ASP A 1 172 ? 5.996 5.779 36.125 1.00 64.88 172 ASP A N 1
ATOM 1285 C CA . ASP A 1 172 ? 5.001 5.439 37.146 1.00 64.88 172 ASP A CA 1
ATOM 1286 C C . ASP A 1 172 ? 3.740 4.823 36.521 1.00 64.88 172 ASP A C 1
ATOM 1288 O O . ASP A 1 172 ? 3.209 3.855 37.063 1.00 64.88 172 ASP A O 1
ATOM 1292 N N . THR A 1 173 ? 3.240 5.346 35.389 1.00 69.94 173 THR A N 1
ATOM 1293 C CA . THR A 1 173 ? 2.068 4.771 34.696 1.00 69.94 173 THR A CA 1
ATOM 1294 C C . THR A 1 173 ? 2.336 3.337 34.271 1.00 69.94 173 THR A C 1
ATOM 1296 O O . THR A 1 173 ? 1.489 2.464 34.458 1.00 69.94 173 THR A O 1
ATOM 1299 N N . ARG A 1 174 ? 3.515 3.085 33.691 1.00 71.25 174 ARG A N 1
ATOM 1300 C CA . ARG A 1 174 ? 3.903 1.760 33.210 1.00 71.25 174 ARG A CA 1
ATOM 1301 C C . ARG A 1 174 ? 4.050 0.786 34.370 1.00 71.25 174 ARG A C 1
ATOM 1303 O O . ARG A 1 174 ? 3.529 -0.324 34.285 1.00 71.25 174 ARG A O 1
ATOM 1310 N N . GLU A 1 175 ? 4.705 1.195 35.454 1.00 74.81 175 GLU A N 1
ATOM 1311 C CA . GLU A 1 175 ? 4.841 0.372 36.657 1.00 74.81 175 GLU A CA 1
ATOM 1312 C C . GLU A 1 175 ? 3.471 0.074 37.283 1.00 74.81 175 GLU A C 1
ATOM 1314 O O . GLU A 1 175 ? 3.174 -1.076 37.612 1.00 74.81 175 GLU A O 1
ATOM 1319 N N . GLN A 1 176 ? 2.598 1.081 37.387 1.00 77.19 176 GLN A N 1
ATOM 1320 C CA . GLN A 1 176 ? 1.236 0.915 37.897 1.00 77.19 176 GLN A CA 1
ATOM 1321 C C . GLN A 1 176 ? 0.411 -0.031 37.029 1.00 77.19 176 GLN A C 1
ATOM 1323 O O . GLN A 1 176 ? -0.243 -0.916 37.573 1.00 77.19 176 GLN A O 1
ATOM 1328 N N . ALA A 1 177 ? 0.467 0.112 35.706 1.00 82.25 177 ALA A N 1
ATOM 1329 C CA . ALA A 1 177 ? -0.252 -0.752 34.781 1.00 82.25 177 ALA A CA 1
ATOM 1330 C C . ALA A 1 177 ? 0.273 -2.194 34.806 1.00 82.25 177 ALA A C 1
ATOM 1332 O O . ALA A 1 177 ? -0.525 -3.126 34.862 1.00 82.25 177 ALA A O 1
ATOM 1333 N N . THR A 1 178 ? 1.596 -2.380 34.854 1.00 86.94 178 THR A N 1
ATOM 1334 C CA . THR A 1 178 ? 2.231 -3.702 35.020 1.00 86.94 178 THR A CA 1
ATOM 1335 C C . THR A 1 178 ? 1.742 -4.361 36.304 1.00 86.94 178 THR A C 1
ATOM 1337 O O . THR A 1 178 ? 1.237 -5.480 36.295 1.00 86.94 178 THR A O 1
ATOM 1340 N N . LYS A 1 179 ? 1.791 -3.627 37.420 1.00 86.81 179 LYS A N 1
ATOM 1341 C CA . LYS A 1 179 ? 1.329 -4.115 38.720 1.00 86.81 179 LYS A CA 1
ATOM 1342 C C . LYS A 1 179 ? -0.171 -4.416 38.733 1.00 86.81 179 LYS A C 1
ATOM 1344 O O . LYS A 1 179 ? -0.582 -5.406 39.329 1.00 86.81 179 LYS A O 1
ATOM 1349 N N . ALA A 1 180 ? -0.984 -3.574 38.103 1.00 90.62 180 ALA A N 1
ATOM 1350 C CA . ALA A 1 180 ? -2.425 -3.756 37.969 1.00 90.62 180 ALA A CA 1
ATOM 1351 C C . ALA A 1 180 ? -2.763 -5.021 37.169 1.00 90.62 180 ALA A C 1
ATOM 1353 O O . ALA A 1 180 ? -3.604 -5.811 37.594 1.00 90.62 180 ALA A O 1
ATOM 1354 N N . ILE A 1 181 ? -2.067 -5.253 36.055 1.00 93.88 181 ILE A N 1
ATOM 1355 C CA . ILE A 1 181 ? -2.217 -6.471 35.257 1.00 93.88 181 ILE A CA 1
ATOM 1356 C C . ILE A 1 181 ? -1.737 -7.700 36.018 1.00 93.88 181 ILE A C 1
ATOM 1358 O O . ILE A 1 181 ? -2.445 -8.700 36.022 1.00 93.88 181 ILE A O 1
ATOM 1362 N N . ASP A 1 182 ? -0.612 -7.630 36.729 1.00 90.38 182 ASP A N 1
ATOM 1363 C CA . ASP A 1 182 ? -0.149 -8.728 37.582 1.00 90.38 182 ASP A CA 1
ATOM 1364 C C . ASP A 1 182 ? -1.167 -9.072 38.678 1.00 90.38 182 ASP A C 1
ATOM 1366 O O . ASP A 1 182 ? -1.402 -10.248 38.972 1.00 90.38 182 ASP A O 1
ATOM 1370 N N . LEU A 1 183 ? -1.786 -8.058 39.293 1.00 91.81 183 LEU A N 1
ATOM 1371 C CA . LEU A 1 183 ? -2.840 -8.241 40.291 1.00 91.81 183 LEU A CA 1
ATOM 1372 C C . LEU A 1 183 ? -4.093 -8.859 39.672 1.00 91.81 183 LEU A C 1
ATOM 1374 O O . LEU A 1 183 ? -4.617 -9.823 40.225 1.00 91.81 183 LEU A O 1
ATOM 1378 N N . LEU A 1 184 ? -4.543 -8.353 38.522 1.00 94.75 184 LEU A N 1
ATOM 1379 C CA . LEU A 1 184 ? -5.696 -8.892 37.807 1.00 94.75 184 LEU A CA 1
ATOM 1380 C C . LEU A 1 184 ? -5.445 -10.329 37.339 1.00 94.75 184 LEU A C 1
ATOM 1382 O O . LEU A 1 184 ? -6.306 -11.184 37.514 1.00 94.75 184 LEU A O 1
ATOM 1386 N N . PHE A 1 185 ? -4.261 -10.622 36.804 1.00 93.00 185 PHE A N 1
ATOM 1387 C CA . PHE A 1 185 ? -3.861 -11.963 36.385 1.00 93.00 185 PHE A CA 1
ATOM 1388 C C . PHE A 1 185 ? -3.907 -12.945 37.562 1.00 93.00 185 PHE A C 1
ATOM 1390 O O . PHE A 1 185 ? -4.477 -14.028 37.444 1.00 93.00 185 PHE A O 1
ATOM 1397 N N . ARG A 1 186 ? -3.367 -12.558 38.728 1.00 91.44 186 ARG A N 1
ATOM 1398 C CA . ARG A 1 186 ? -3.443 -13.372 39.955 1.00 91.44 186 ARG A CA 1
ATOM 1399 C C . ARG A 1 186 ? -4.880 -13.545 40.439 1.00 91.44 186 ARG A C 1
ATOM 1401 O O . ARG A 1 186 ? -5.270 -14.663 40.757 1.00 91.44 186 ARG A O 1
ATOM 1408 N N . ALA A 1 187 ? -5.667 -12.472 40.457 1.00 92.19 187 ALA A N 1
ATOM 1409 C CA . ALA A 1 187 ? -7.057 -12.514 40.895 1.00 92.19 187 ALA A CA 1
ATOM 1410 C C . ALA A 1 187 ? -7.911 -13.406 39.983 1.00 92.19 187 ALA A C 1
ATOM 1412 O O . ALA A 1 187 ? -8.662 -14.239 40.476 1.00 92.19 187 ALA A O 1
ATOM 1413 N N . LEU A 1 188 ? -7.762 -13.310 38.659 1.00 91.88 188 LEU A N 1
ATOM 1414 C CA . LEU A 1 188 ? -8.440 -14.208 37.720 1.00 91.88 188 LEU A CA 1
ATOM 1415 C C . LEU A 1 188 ? -8.035 -15.668 37.953 1.00 91.88 188 LEU A C 1
ATOM 1417 O O . LEU A 1 188 ? -8.891 -16.552 37.926 1.00 91.88 188 LEU A O 1
ATOM 1421 N N . PHE A 1 189 ? -6.764 -15.935 38.262 1.00 89.00 189 PHE A N 1
ATOM 1422 C CA . PHE A 1 189 ? -6.313 -17.280 38.621 1.00 89.00 189 PHE A CA 1
ATOM 1423 C C . PHE A 1 189 ? -6.974 -17.796 39.914 1.00 89.00 189 PHE A C 1
ATOM 1425 O O . PHE A 1 189 ? -7.368 -18.958 40.000 1.00 89.00 189 PHE A O 1
ATOM 1432 N N . GLU A 1 190 ? -7.158 -16.935 40.916 1.00 89.25 190 GLU A N 1
ATOM 1433 C CA . GLU A 1 190 ? -7.882 -17.283 42.144 1.00 89.25 190 GLU A CA 1
ATOM 1434 C C . GLU A 1 190 ? -9.371 -17.542 41.875 1.00 89.25 190 GLU A C 1
ATOM 1436 O O . GLU A 1 190 ? -9.896 -18.575 42.297 1.00 89.25 190 GLU A O 1
ATOM 1441 N N . TYR A 1 191 ? -10.040 -16.670 41.116 1.00 89.81 191 TYR A N 1
ATOM 1442 C CA . TYR A 1 191 ? -11.450 -16.829 40.745 1.00 89.81 191 TYR A CA 1
ATOM 1443 C C . TYR A 1 191 ? -11.682 -18.116 39.948 1.00 89.81 191 TYR A C 1
ATOM 1445 O O . TYR A 1 191 ? -12.563 -18.900 40.293 1.00 89.81 191 TYR A O 1
ATOM 1453 N N . THR A 1 192 ? -10.856 -18.381 38.932 1.00 87.94 192 THR A N 1
ATOM 1454 C CA . THR A 1 192 ? -10.946 -19.589 38.087 1.00 87.94 192 THR A CA 1
ATOM 1455 C C . THR A 1 192 ? -10.729 -20.882 38.870 1.00 87.94 192 THR A C 1
ATOM 1457 O O . THR A 1 192 ? -11.287 -21.917 38.510 1.00 87.94 192 THR A O 1
ATOM 1460 N N . SER A 1 193 ? -9.974 -20.836 39.973 1.00 86.69 193 SER A N 1
ATOM 1461 C CA . SER A 1 193 ? -9.739 -22.000 40.834 1.00 86.69 193 SER A CA 1
ATOM 1462 C C . SER A 1 193 ? -10.956 -22.416 41.674 1.00 86.69 193 SER A C 1
ATOM 1464 O O . SER A 1 193 ? -10.945 -23.486 42.292 1.00 86.69 193 SER A O 1
ATOM 1466 N N . ASN A 1 194 ? -12.019 -21.603 41.707 1.00 89.44 194 ASN A N 1
ATOM 1467 C CA . ASN A 1 194 ? -13.206 -21.898 42.496 1.00 89.44 194 ASN A CA 1
ATOM 1468 C C . ASN A 1 194 ? -14.056 -23.004 41.852 1.00 89.44 194 ASN A C 1
ATOM 1470 O O . ASN A 1 194 ? -14.402 -22.945 40.674 1.00 89.44 194 ASN A O 1
ATOM 1474 N N . SER A 1 195 ? -14.455 -24.016 42.625 1.00 85.44 195 SER A N 1
ATOM 1475 C CA . SER A 1 195 ? -15.260 -25.122 42.098 1.00 85.44 195 SER A CA 1
ATOM 1476 C C . SER A 1 195 ? -16.669 -24.695 41.672 1.00 85.44 195 SER A C 1
ATOM 1478 O O . SER A 1 195 ? -17.208 -25.298 40.747 1.00 85.44 195 SER A O 1
ATOM 1480 N N . ASP A 1 196 ? -17.255 -23.671 42.304 1.00 87.94 196 ASP A N 1
ATOM 1481 C CA . ASP A 1 196 ? -18.580 -23.145 41.942 1.00 87.94 196 ASP A CA 1
ATOM 1482 C C . ASP A 1 196 ? -18.460 -22.096 40.816 1.00 87.94 196 ASP A C 1
ATOM 1484 O O . ASP A 1 196 ? -17.869 -21.037 41.048 1.00 87.94 196 ASP A O 1
ATOM 1488 N N . PRO A 1 197 ? -19.048 -22.320 39.620 1.00 85.50 197 PRO A N 1
ATOM 1489 C CA . PRO A 1 197 ? -18.987 -21.370 38.506 1.00 85.50 197 PRO A CA 1
ATOM 1490 C C . PRO A 1 197 ? -19.520 -19.968 38.823 1.00 85.50 197 PRO A C 1
ATOM 1492 O O . PRO A 1 197 ? -19.087 -18.988 38.216 1.00 85.50 197 PRO A O 1
ATOM 1495 N N . ARG A 1 198 ? -20.444 -19.834 39.785 1.00 86.06 198 ARG A N 1
ATOM 1496 C CA . ARG A 1 198 ? -20.976 -18.523 40.197 1.00 86.06 198 ARG A CA 1
ATOM 1497 C C . ARG A 1 198 ? -19.927 -17.670 40.898 1.00 86.06 198 ARG A C 1
ATOM 1499 O O . ARG A 1 198 ? -19.988 -16.451 40.805 1.00 86.06 198 ARG A O 1
ATOM 1506 N N . LEU A 1 199 ? -18.969 -18.311 41.563 1.00 86.88 199 LEU A N 1
ATOM 1507 C CA . LEU A 1 199 ? -17.862 -17.656 42.257 1.00 86.88 199 LEU A CA 1
ATOM 1508 C C . LEU A 1 199 ? -16.657 -17.397 41.339 1.00 86.88 199 LEU A C 1
ATOM 1510 O O . LEU A 1 199 ? -15.685 -16.798 41.782 1.00 86.88 199 LEU A O 1
ATOM 1514 N N . ARG A 1 200 ? -16.717 -17.827 40.070 1.00 89.81 200 ARG A N 1
ATOM 1515 C CA . ARG A 1 200 ? -15.709 -17.526 39.037 1.00 89.81 200 ARG A CA 1
ATOM 1516 C C . ARG A 1 200 ? -16.017 -16.247 38.252 1.00 89.81 200 ARG A C 1
ATOM 1518 O O . ARG A 1 200 ? -15.256 -15.877 37.363 1.00 89.81 200 ARG A O 1
ATOM 1525 N N . VAL A 1 201 ? -17.153 -15.603 38.530 1.00 92.81 201 VAL A N 1
ATOM 1526 C CA . VAL A 1 201 ? -17.555 -14.348 37.882 1.00 92.81 201 VAL A CA 1
ATOM 1527 C C . VAL A 1 201 ? -16.854 -13.193 38.574 1.00 92.81 201 VAL A C 1
ATOM 1529 O O . VAL A 1 201 ? -17.071 -12.984 39.762 1.00 92.81 201 VAL A O 1
ATOM 1532 N N . MET A 1 202 ? -16.071 -12.428 37.822 1.00 95.00 202 MET A N 1
ATOM 1533 C CA . MET A 1 202 ? -15.500 -11.172 38.284 1.00 95.00 202 MET A CA 1
ATOM 1534 C C . MET A 1 202 ? -16.296 -10.022 37.676 1.00 95.00 202 MET A C 1
ATOM 1536 O O . MET A 1 202 ? -16.425 -9.920 36.449 1.00 95.00 202 MET A O 1
ATOM 1540 N N . ASP A 1 203 ? -16.881 -9.185 38.528 1.00 93.81 203 ASP A N 1
ATOM 1541 C CA . ASP A 1 203 ? -17.699 -8.076 38.064 1.00 93.81 203 ASP A CA 1
ATOM 1542 C C . ASP A 1 203 ? -16.860 -6.864 37.649 1.00 93.81 203 ASP A C 1
ATOM 1544 O O . ASP A 1 203 ? -15.678 -6.726 37.962 1.00 93.81 203 ASP A O 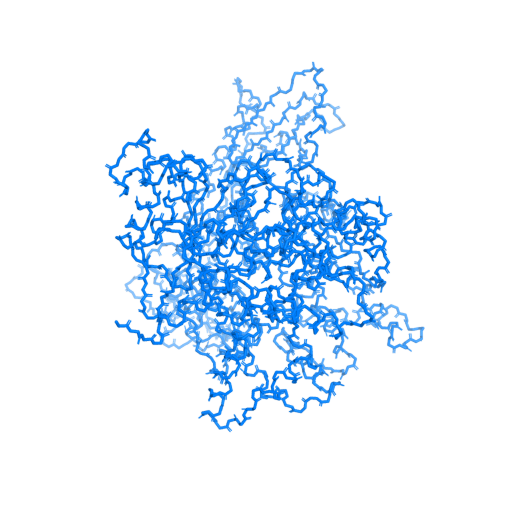1
ATOM 1548 N N . ARG A 1 204 ? -17.485 -5.964 36.895 1.00 93.56 204 ARG A N 1
ATOM 1549 C CA . ARG A 1 204 ? -16.851 -4.745 36.400 1.00 93.56 204 ARG A CA 1
ATOM 1550 C C . ARG A 1 204 ? -16.249 -3.873 37.506 1.00 93.56 204 ARG A C 1
ATOM 1552 O O . ARG A 1 204 ? -15.243 -3.215 37.249 1.00 93.56 204 ARG A O 1
ATOM 1559 N N . GLN A 1 205 ? -16.867 -3.809 38.687 1.00 91.06 205 GLN A N 1
ATOM 1560 C CA . GLN A 1 205 ? -16.356 -2.996 39.792 1.00 91.06 205 GLN A CA 1
ATOM 1561 C C . GLN A 1 205 ? -15.095 -3.622 40.381 1.00 91.06 205 GLN A C 1
ATOM 1563 O O . GLN A 1 205 ? -14.119 -2.904 40.594 1.00 91.06 205 GLN A O 1
ATOM 1568 N N . ASP A 1 206 ? -15.088 -4.940 40.561 1.00 91.75 206 ASP A N 1
ATOM 1569 C CA . ASP A 1 206 ? -13.934 -5.692 41.046 1.00 91.75 206 ASP A CA 1
ATOM 1570 C C . ASP A 1 206 ? -12.753 -5.591 40.076 1.00 91.75 206 ASP A C 1
ATOM 1572 O O . ASP A 1 206 ? -11.633 -5.281 40.490 1.00 91.75 206 ASP A O 1
ATOM 1576 N N . ILE A 1 207 ? -13.003 -5.770 38.772 1.00 93.62 207 ILE A N 1
ATOM 1577 C CA . ILE A 1 207 ? -11.967 -5.626 37.740 1.00 93.62 207 ILE A CA 1
ATOM 1578 C C . ILE A 1 207 ? -11.397 -4.205 37.775 1.00 93.62 207 ILE A C 1
ATOM 1580 O O . ILE A 1 207 ? -10.183 -4.023 37.820 1.00 93.62 207 ILE A O 1
ATOM 1584 N N . ALA A 1 208 ? -12.258 -3.187 37.787 1.00 88.12 208 ALA A N 1
ATOM 1585 C CA . ALA A 1 208 ? -11.823 -1.796 37.806 1.00 88.12 208 ALA A CA 1
ATOM 1586 C C . ALA A 1 208 ? -11.009 -1.456 39.068 1.00 88.12 208 ALA A C 1
ATOM 1588 O O . ALA A 1 208 ? -9.973 -0.795 38.975 1.00 88.12 208 ALA A O 1
ATOM 1589 N N . ALA A 1 209 ? -11.421 -1.973 40.230 1.00 88.75 209 ALA A N 1
ATOM 1590 C CA . ALA A 1 209 ? -10.708 -1.804 41.491 1.00 88.75 209 ALA A CA 1
ATOM 1591 C C . ALA A 1 209 ? -9.312 -2.447 41.464 1.00 88.75 209 ALA A C 1
ATOM 1593 O O . ALA A 1 209 ? -8.347 -1.812 41.891 1.00 88.75 209 ALA A O 1
ATOM 1594 N N . LEU A 1 210 ? -9.184 -3.665 40.925 1.00 90.88 210 LEU A N 1
ATOM 1595 C CA . LEU A 1 210 ? -7.892 -4.343 40.744 1.00 90.88 210 LEU A CA 1
ATOM 1596 C C . LEU A 1 210 ? -6.975 -3.584 39.787 1.00 90.88 210 LEU A C 1
ATOM 1598 O O . LEU A 1 210 ? -5.770 -3.485 40.018 1.00 90.88 210 LEU A O 1
ATOM 1602 N N . LEU A 1 211 ? -7.564 -3.033 38.727 1.00 88.12 211 LEU A N 1
ATOM 1603 C CA . LEU A 1 211 ? -6.845 -2.271 37.721 1.00 88.12 211 LEU A CA 1
ATOM 1604 C C . LEU A 1 211 ? -6.463 -0.858 38.185 1.00 88.12 211 LEU A C 1
ATOM 1606 O O . LEU A 1 211 ? -5.645 -0.211 37.539 1.00 88.12 211 LEU A O 1
ATOM 1610 N N . GLY A 1 212 ? -7.044 -0.365 39.283 1.00 81.25 212 GLY A N 1
ATOM 1611 C CA . GLY A 1 212 ? -6.867 1.018 39.730 1.00 81.25 212 GLY A CA 1
ATOM 1612 C C . GLY A 1 212 ? -7.505 2.044 38.787 1.00 81.25 212 GLY A C 1
ATOM 1613 O O . GLY A 1 212 ? -7.102 3.207 38.782 1.00 81.25 212 GLY A O 1
ATOM 1614 N N . VAL A 1 213 ? -8.488 1.624 37.985 1.00 81.38 213 VAL A N 1
ATOM 1615 C CA . VAL A 1 213 ? -9.188 2.461 36.999 1.00 81.38 213 VAL A CA 1
ATOM 1616 C C . VAL A 1 213 ? -10.638 2.697 37.437 1.00 81.38 213 VAL A C 1
ATOM 1618 O O . VAL A 1 213 ? -11.194 1.907 38.201 1.00 81.38 213 VAL A O 1
ATOM 1621 N N . PRO A 1 214 ? -11.299 3.772 36.982 1.00 78.56 214 PRO A N 1
ATOM 1622 C CA . PRO A 1 214 ? -12.718 3.958 37.253 1.00 78.56 214 PRO A CA 1
ATOM 1623 C C . PRO A 1 214 ? -13.558 2.857 36.572 1.00 78.56 214 PRO A C 1
ATOM 1625 O O . PRO A 1 214 ? -13.247 2.464 35.446 1.00 78.56 214 PRO A O 1
ATOM 1628 N N . PRO A 1 215 ? -14.650 2.373 37.197 1.00 74.44 215 PRO A N 1
ATOM 1629 C CA . PRO A 1 215 ? -15.484 1.322 36.612 1.00 74.44 215 PRO A CA 1
ATOM 1630 C C . PRO A 1 215 ? -16.182 1.782 35.337 1.00 74.44 215 PRO A C 1
ATOM 1632 O O . PRO A 1 215 ? -16.473 0.973 34.465 1.00 74.44 215 PRO A O 1
ATOM 1635 N N . GLU A 1 216 ? -16.440 3.076 35.189 1.00 70.75 216 GLU A N 1
ATOM 1636 C CA . GLU A 1 216 ? -16.911 3.656 33.938 1.00 70.75 216 GLU A CA 1
ATOM 1637 C C . GLU A 1 216 ? -15.810 4.499 33.321 1.00 70.75 216 GLU A C 1
ATOM 1639 O O . GLU A 1 216 ? -15.088 5.183 34.042 1.00 70.75 216 GLU A O 1
ATOM 1644 N N . GLN A 1 217 ? -15.720 4.500 31.990 1.00 68.44 217 GLN A N 1
ATOM 1645 C CA . GLN A 1 217 ? -14.779 5.365 31.290 1.00 68.44 217 GLN A CA 1
ATOM 1646 C C . GLN A 1 217 ? -14.929 6.806 31.791 1.00 68.44 217 GLN A C 1
ATOM 1648 O O . GLN A 1 217 ? -16.035 7.372 31.767 1.00 68.44 217 GLN A O 1
ATOM 1653 N N . ALA A 1 218 ? -13.813 7.380 32.249 1.00 67.38 218 ALA A N 1
ATOM 1654 C CA . ALA A 1 218 ? -13.799 8.718 32.810 1.00 67.38 218 ALA A CA 1
ATOM 1655 C C . ALA A 1 218 ? -14.385 9.703 31.783 1.00 67.38 218 ALA A C 1
ATOM 1657 O O . ALA A 1 218 ? -14.066 9.588 30.596 1.00 67.38 218 ALA A O 1
ATOM 1658 N N . PRO A 1 219 ? -15.202 10.692 32.192 1.00 67.88 219 PRO A N 1
ATOM 1659 C CA . PRO A 1 219 ? -15.768 11.669 31.262 1.00 67.88 219 PRO A CA 1
ATOM 1660 C C . PRO A 1 219 ? -14.720 12.316 30.345 1.00 67.88 219 PRO A C 1
ATOM 1662 O O . PRO A 1 219 ? -14.997 12.532 29.174 1.00 67.88 219 PRO A O 1
ATOM 1665 N N . ALA A 1 220 ? -13.498 12.527 30.848 1.00 69.12 220 ALA A N 1
ATOM 1666 C CA . ALA A 1 220 ? -12.370 13.091 30.104 1.00 69.12 220 ALA A CA 1
ATOM 1667 C C . ALA A 1 220 ? -11.813 12.196 28.975 1.00 69.12 220 ALA A C 1
ATOM 1669 O O . ALA A 1 220 ? -11.140 12.705 28.084 1.00 69.12 220 ALA A O 1
ATOM 1670 N N . GLN A 1 221 ? -12.073 10.885 29.009 1.00 71.69 221 GLN A N 1
ATOM 1671 C CA . GLN A 1 221 ? -11.625 9.915 27.999 1.00 71.69 221 GLN A CA 1
ATOM 1672 C C . GLN A 1 221 ? -12.702 9.619 26.944 1.00 71.69 221 GLN A C 1
ATOM 1674 O O . GLN A 1 221 ? -12.413 8.974 25.937 1.00 71.69 221 GLN A O 1
ATOM 1679 N N . ARG A 1 222 ? -13.947 10.065 27.158 1.00 80.19 222 ARG A N 1
ATOM 1680 C CA . ARG A 1 222 ? -15.042 9.899 26.190 1.00 80.19 222 ARG A CA 1
ATOM 1681 C C . ARG A 1 222 ? -14.788 10.765 24.964 1.00 80.19 222 ARG A C 1
ATOM 1683 O O . ARG A 1 222 ? -14.253 11.866 25.089 1.00 80.19 222 ARG A O 1
ATOM 1690 N N . TRP A 1 223 ? -15.222 10.294 23.797 1.00 87.50 223 TRP A N 1
ATOM 1691 C CA . TRP A 1 223 ? -14.982 10.974 22.524 1.00 87.50 223 TRP A CA 1
ATOM 1692 C C . TRP A 1 223 ? -15.404 12.447 22.548 1.00 87.50 223 TRP A C 1
ATOM 1694 O O . TRP A 1 223 ? -14.647 13.304 22.112 1.00 87.50 223 TRP A O 1
ATOM 1704 N N . GLU A 1 224 ? -16.549 12.762 23.155 1.00 82.81 224 GLU A N 1
ATOM 1705 C CA . GLU A 1 224 ? -17.044 14.139 23.274 1.00 82.81 224 GLU A CA 1
ATOM 1706 C C . GLU A 1 224 ? -16.053 15.084 23.980 1.00 82.81 224 GLU A C 1
ATOM 1708 O O . GLU A 1 224 ? -15.858 16.211 23.532 1.00 82.81 224 GLU A O 1
ATOM 1713 N N . ALA A 1 225 ? -15.373 14.620 25.033 1.00 83.25 225 ALA A N 1
ATOM 1714 C CA . ALA A 1 225 ? -14.367 15.407 25.749 1.00 83.25 225 ALA A CA 1
ATOM 1715 C C . ALA A 1 225 ? -12.993 15.390 25.056 1.00 83.25 225 ALA A C 1
ATOM 1717 O O . ALA A 1 225 ? -12.243 16.365 25.124 1.00 83.25 225 ALA A O 1
ATOM 1718 N N . VAL A 1 226 ? -12.652 14.283 24.390 1.00 88.44 226 VAL A N 1
ATOM 1719 C CA . VAL A 1 226 ? -11.386 14.116 23.661 1.00 88.44 226 VAL A CA 1
ATOM 1720 C C . VAL A 1 226 ? -11.372 14.937 22.370 1.00 88.44 226 VAL A C 1
ATOM 1722 O O . VAL A 1 226 ? -10.322 15.449 21.992 1.00 88.44 226 VAL A O 1
ATOM 1725 N N . ARG A 1 227 ? -12.526 15.127 21.722 1.00 92.00 227 ARG A N 1
ATOM 1726 C CA . ARG A 1 227 ? -12.659 15.809 20.429 1.00 92.00 227 ARG A CA 1
ATOM 1727 C C . ARG A 1 227 ? -12.064 17.217 20.420 1.00 92.00 227 ARG A C 1
ATOM 1729 O O . ARG A 1 227 ? -11.258 17.523 19.549 1.00 92.00 227 ARG A O 1
ATOM 1736 N N . GLU A 1 228 ? -12.419 18.058 21.387 1.00 88.62 228 GLU A N 1
ATOM 1737 C CA . GLU A 1 228 ? -11.920 19.443 21.445 1.00 88.62 228 GLU A CA 1
ATOM 1738 C C . GLU A 1 228 ? -10.406 19.491 21.699 1.00 88.62 228 GLU A C 1
ATOM 1740 O O . GLU A 1 228 ? -9.679 20.266 21.079 1.00 88.62 228 GLU A O 1
ATOM 1745 N N . ARG A 1 229 ? -9.904 18.596 22.561 1.00 91.12 229 ARG A N 1
ATOM 1746 C CA . ARG A 1 229 ? -8.463 18.444 22.814 1.00 91.12 229 ARG A CA 1
ATOM 1747 C C . ARG A 1 229 ? -7.728 17.995 21.553 1.00 91.12 229 ARG A C 1
ATOM 1749 O O . ARG A 1 229 ? -6.650 18.506 21.260 1.00 91.12 229 ARG A O 1
ATOM 1756 N N . TYR A 1 230 ? -8.324 17.068 20.807 1.00 92.94 230 TYR A N 1
ATOM 1757 C CA . TYR A 1 230 ? -7.793 16.572 19.545 1.00 92.94 230 TYR A CA 1
ATOM 1758 C C . TYR A 1 230 ? -7.710 17.681 18.495 1.00 92.94 230 TYR A C 1
ATOM 1760 O O . TYR A 1 230 ? -6.651 17.856 17.906 1.00 92.94 230 TYR A O 1
ATOM 1768 N N . LEU A 1 231 ? -8.776 18.464 18.298 1.00 92.69 231 LEU A N 1
ATOM 1769 C CA . LEU A 1 231 ? -8.792 19.580 17.342 1.00 92.69 231 LEU A CA 1
ATOM 1770 C C . LEU A 1 231 ? -7.732 20.639 17.682 1.00 92.69 231 LEU A C 1
ATOM 1772 O O . LEU A 1 231 ? -6.993 21.093 16.805 1.00 92.69 231 LEU A O 1
ATOM 1776 N N . ALA A 1 232 ? -7.594 20.983 18.965 1.00 89.69 232 ALA A N 1
ATOM 1777 C CA . ALA A 1 232 ? -6.559 21.907 19.423 1.00 89.69 232 ALA A CA 1
ATOM 1778 C C . ALA A 1 232 ? -5.141 21.362 19.162 1.00 89.69 232 ALA A C 1
ATOM 1780 O O . ALA A 1 232 ? -4.290 22.073 18.628 1.00 89.69 232 ALA A O 1
ATOM 1781 N N . ALA A 1 233 ? -4.885 20.090 19.481 1.00 89.06 233 ALA A N 1
ATOM 1782 C CA . ALA A 1 233 ? -3.588 19.461 19.234 1.00 89.06 233 ALA A CA 1
ATOM 1783 C C . ALA A 1 233 ? -3.283 19.346 17.728 1.00 89.06 233 ALA A C 1
ATOM 1785 O O . ALA A 1 233 ? -2.196 19.723 17.289 1.00 89.06 233 ALA A O 1
ATOM 1786 N N . ALA A 1 234 ? -4.254 18.899 16.928 1.00 88.56 234 ALA A N 1
ATOM 1787 C CA . ALA A 1 234 ? -4.120 18.701 15.487 1.00 88.56 234 ALA A CA 1
ATOM 1788 C C . ALA A 1 234 ? -3.862 20.007 14.717 1.00 88.56 234 ALA A C 1
ATOM 1790 O O . ALA A 1 234 ? -3.074 19.997 13.774 1.00 88.56 234 ALA A O 1
ATOM 1791 N N . SER A 1 235 ? -4.475 21.122 15.129 1.00 86.50 235 SER A N 1
ATOM 1792 C CA . SER A 1 235 ? -4.252 22.442 14.513 1.00 86.50 235 SER A CA 1
ATOM 1793 C C . SER A 1 235 ? -2.913 23.077 14.908 1.00 86.50 235 SER A C 1
ATOM 1795 O O . SER A 1 235 ? -2.317 23.802 14.111 1.00 86.50 235 SER A O 1
ATOM 1797 N N . SER A 1 236 ? -2.413 22.783 16.114 1.00 79.12 236 SER A N 1
ATOM 1798 C CA . SER A 1 236 ? -1.171 23.360 16.652 1.00 79.12 236 SER A CA 1
ATOM 1799 C C . SER A 1 236 ? 0.129 22.756 16.101 1.00 79.12 236 SER A C 1
ATOM 1801 O O . SER A 1 236 ? 1.204 23.315 16.323 1.00 79.12 236 SER A O 1
ATOM 1803 N N . GLY A 1 237 ? 0.066 21.621 15.396 1.00 64.19 237 GLY A N 1
ATOM 1804 C CA . GLY A 1 237 ? 1.251 20.988 14.817 1.00 64.19 237 GLY A CA 1
ATOM 1805 C C . GLY A 1 237 ? 1.858 21.851 13.711 1.00 64.19 237 GLY A C 1
ATOM 1806 O O . GLY A 1 237 ? 1.212 22.079 12.698 1.00 64.19 237 GLY A O 1
ATOM 1807 N N . SER A 1 238 ? 3.093 22.336 13.865 1.00 51.50 238 SER A N 1
ATOM 1808 C CA . SER A 1 238 ? 3.735 23.134 12.814 1.00 51.50 238 SER A CA 1
ATOM 1809 C C . SER A 1 238 ? 4.237 22.238 11.673 1.00 51.50 238 SER A C 1
ATOM 1811 O O . SER A 1 238 ? 5.309 21.643 11.777 1.00 51.50 238 SER A O 1
ATOM 1813 N N . GLU A 1 239 ? 3.518 22.186 10.553 1.00 55.31 239 GLU A N 1
ATOM 1814 C CA . GLU A 1 239 ? 4.089 21.801 9.253 1.00 55.31 239 GLU A CA 1
ATOM 1815 C C . GLU A 1 239 ? 4.469 23.049 8.423 1.00 55.31 239 GLU A C 1
ATOM 1817 O O . GLU A 1 239 ? 4.258 23.124 7.210 1.00 55.31 239 GLU A O 1
ATOM 1822 N N . GLU A 1 240 ? 5.034 24.069 9.084 1.00 40.78 240 GLU A N 1
ATOM 1823 C CA . GLU A 1 240 ? 5.544 25.272 8.420 1.00 40.78 240 GLU A CA 1
ATOM 1824 C C . GLU A 1 240 ? 6.665 24.896 7.436 1.00 40.78 240 GLU A C 1
ATOM 1826 O O . GLU A 1 240 ? 7.749 24.465 7.826 1.00 40.78 240 GLU A O 1
ATOM 1831 N N . GLY A 1 241 ? 6.399 25.059 6.136 1.00 47.53 241 GLY A N 1
ATOM 1832 C CA . GLY A 1 241 ? 7.394 24.887 5.072 1.00 47.53 241 GLY A CA 1
ATOM 1833 C C . GLY A 1 241 ? 7.018 23.910 3.957 1.00 47.53 241 GLY A C 1
ATOM 1834 O O . GLY A 1 241 ? 7.725 23.869 2.945 1.00 47.53 241 GLY A O 1
ATOM 1835 N N . LEU A 1 242 ? 5.912 23.171 4.081 1.00 52.03 242 LEU A N 1
ATOM 1836 C CA . LEU A 1 242 ? 5.453 22.260 3.029 1.00 52.03 242 LEU A CA 1
ATOM 1837 C C . LEU A 1 242 ? 4.896 23.018 1.810 1.00 52.03 242 LEU A C 1
ATOM 1839 O O . LEU A 1 242 ? 4.340 24.112 1.915 1.00 52.03 242 LEU A O 1
ATOM 1843 N N . VAL A 1 243 ? 5.125 22.462 0.621 1.00 53.19 243 VAL A N 1
ATOM 1844 C CA . VAL A 1 243 ? 4.600 22.981 -0.654 1.00 53.19 243 VAL A CA 1
ATOM 1845 C C . VAL A 1 243 ? 3.114 22.674 -0.740 1.00 53.19 243 VAL A C 1
ATOM 1847 O O . VAL A 1 243 ? 2.686 21.634 -0.251 1.00 53.19 243 VAL A O 1
ATOM 1850 N N . VAL A 1 244 ? 2.339 23.539 -1.399 1.00 55.81 244 VAL A N 1
ATOM 1851 C CA . VAL A 1 244 ? 0.938 23.249 -1.728 1.00 55.81 244 VAL A CA 1
ATOM 1852 C C . VAL A 1 244 ? 0.884 21.976 -2.570 1.00 55.81 244 VAL A C 1
ATOM 1854 O O . VAL A 1 244 ? 1.301 21.949 -3.731 1.00 55.81 244 VAL A O 1
ATOM 1857 N N . ILE A 1 245 ? 0.402 20.903 -1.952 1.00 58.00 245 ILE A N 1
ATOM 1858 C CA . ILE A 1 245 ? 0.207 19.620 -2.605 1.00 58.00 245 ILE A CA 1
ATOM 1859 C C . ILE A 1 245 ? -1.103 19.692 -3.386 1.00 58.00 245 ILE A C 1
ATOM 1861 O O . ILE A 1 245 ? -2.124 20.109 -2.851 1.00 58.00 245 ILE A O 1
ATOM 1865 N N . GLN A 1 246 ? -1.066 19.280 -4.652 1.00 58.16 246 GLN A N 1
ATOM 1866 C CA . GLN A 1 246 ? -2.249 19.207 -5.504 1.00 58.16 246 GLN A CA 1
ATOM 1867 C C . GLN A 1 246 ? -2.628 17.753 -5.760 1.00 58.16 246 GLN A C 1
ATOM 1869 O O . GLN A 1 246 ? -1.766 16.897 -6.003 1.00 58.16 246 GLN A O 1
ATOM 1874 N N . VAL A 1 247 ? -3.930 17.498 -5.752 1.00 53.78 247 VAL A N 1
ATOM 1875 C CA . VAL A 1 247 ? -4.519 16.232 -6.180 1.00 53.78 247 VAL A CA 1
ATOM 1876 C C . VAL A 1 247 ? -5.258 16.444 -7.496 1.00 53.78 247 VAL A C 1
ATOM 1878 O O . VAL A 1 247 ? -5.605 17.560 -7.874 1.00 53.78 247 VAL A O 1
ATOM 1881 N N . THR A 1 248 ? -5.463 15.367 -8.237 1.00 48.56 248 THR A N 1
ATOM 1882 C CA . THR A 1 248 ? -6.294 15.372 -9.438 1.00 48.56 248 THR A CA 1
ATOM 1883 C C . THR A 1 248 ? -7.292 14.238 -9.312 1.00 48.56 248 THR A C 1
ATOM 1885 O O . THR A 1 248 ? -6.899 13.129 -8.945 1.00 48.56 248 THR A O 1
ATOM 1888 N N . ASP A 1 249 ? -8.559 14.479 -9.635 1.00 50.75 249 ASP A N 1
ATOM 1889 C CA . ASP A 1 249 ? -9.529 13.394 -9.777 1.00 50.75 249 ASP A CA 1
ATOM 1890 C C . ASP A 1 249 ? -9.028 12.414 -10.856 1.00 50.75 249 ASP A C 1
ATOM 1892 O O . ASP A 1 249 ? -8.687 12.801 -11.977 1.00 50.75 249 ASP A O 1
ATOM 1896 N N . ALA A 1 250 ? -8.930 11.132 -10.509 1.00 50.06 250 ALA A N 1
ATOM 1897 C CA . ALA A 1 250 ? -8.466 10.083 -11.405 1.00 50.06 250 ALA A CA 1
ATOM 1898 C C . ALA A 1 250 ? -9.439 9.825 -12.569 1.00 50.06 250 ALA A C 1
ATOM 1900 O O . ALA A 1 250 ? -9.027 9.257 -13.583 1.00 50.06 250 ALA A O 1
ATOM 1901 N N . GLN A 1 251 ? -10.709 10.221 -12.422 1.00 46.34 251 GLN A N 1
ATOM 1902 C CA . GLN A 1 251 ? -11.732 10.160 -13.466 1.00 46.34 251 GLN A CA 1
ATOM 1903 C C . GLN A 1 251 ? -11.726 11.405 -14.367 1.00 46.34 251 GLN A C 1
ATOM 1905 O O . GLN A 1 251 ? -12.225 11.330 -15.489 1.00 46.34 251 GLN A O 1
ATOM 1910 N N . ALA A 1 252 ? -11.115 12.521 -13.947 1.00 38.88 252 ALA A N 1
ATOM 1911 C CA . ALA A 1 252 ? -10.975 13.703 -14.792 1.00 38.88 252 ALA A CA 1
ATOM 1912 C C . ALA A 1 252 ? -10.012 13.417 -15.958 1.00 38.88 252 ALA A C 1
ATOM 1914 O O . ALA A 1 252 ? -8.795 13.297 -15.791 1.00 38.88 252 ALA A O 1
ATOM 1915 N N . GLU A 1 253 ? -10.550 13.300 -17.176 1.00 35.94 253 GLU A N 1
ATOM 1916 C CA . GLU A 1 253 ? -9.712 13.302 -18.372 1.00 35.94 253 GLU A CA 1
ATOM 1917 C C . GLU A 1 253 ? -8.920 14.622 -18.445 1.00 35.94 253 GLU A C 1
ATOM 1919 O O . GLU A 1 253 ? -9.502 15.688 -18.235 1.00 35.94 253 GLU A O 1
ATOM 1924 N N . PRO A 1 254 ? -7.615 14.614 -18.793 1.00 30.88 254 PRO A N 1
ATOM 1925 C CA . PRO A 1 254 ? -6.958 15.854 -19.178 1.00 30.88 254 PRO A CA 1
ATOM 1926 C C . PRO A 1 254 ? -7.697 16.401 -20.410 1.00 30.88 254 PRO A C 1
ATOM 1928 O O . PRO A 1 254 ? -7.884 15.638 -21.366 1.00 30.88 254 PRO A O 1
ATOM 1931 N N . PRO A 1 255 ? -8.122 17.679 -20.425 1.00 28.86 255 PRO A N 1
ATOM 1932 C CA . PRO A 1 255 ? -8.841 18.242 -21.558 1.00 28.86 255 PRO A CA 1
ATOM 1933 C C . PRO A 1 255 ? -7.946 18.178 -22.799 1.00 28.86 255 PRO A C 1
ATOM 1935 O O . PRO A 1 255 ? -6.985 18.927 -22.955 1.00 28.86 255 PRO A O 1
ATOM 1938 N N . MET A 1 256 ? -8.248 17.243 -23.696 1.00 25.27 256 MET A N 1
ATOM 1939 C CA . MET A 1 256 ? -7.619 17.144 -25.006 1.00 25.27 256 MET A CA 1
ATOM 1940 C C . MET A 1 256 ? -8.449 17.932 -26.019 1.00 25.27 256 MET A C 1
ATOM 1942 O O . MET A 1 256 ? -9.126 17.333 -26.839 1.00 25.27 256 MET A O 1
ATOM 1946 N N . VAL A 1 257 ? -8.358 19.262 -25.974 1.00 23.84 257 VAL A N 1
ATOM 1947 C CA . VAL A 1 257 ? -8.126 20.116 -27.153 1.00 23.84 257 VAL A CA 1
ATOM 1948 C C . VAL A 1 257 ? -7.451 21.387 -26.635 1.00 23.84 257 VAL A C 1
ATOM 1950 O O . VAL A 1 257 ? -8.108 22.351 -26.254 1.00 23.84 257 VAL A O 1
ATOM 1953 N N . ILE A 1 258 ? -6.118 21.396 -26.633 1.00 25.25 258 ILE A N 1
ATOM 1954 C CA . ILE A 1 258 ? -5.359 22.645 -26.571 1.00 25.25 258 ILE A CA 1
ATOM 1955 C C . ILE A 1 258 ? -5.612 23.351 -27.906 1.00 25.25 258 ILE A C 1
ATOM 1957 O O . ILE A 1 258 ? -5.123 22.913 -28.951 1.00 25.25 258 ILE A O 1
ATOM 1961 N N . ARG A 1 259 ? -6.379 24.447 -27.890 1.00 23.69 259 ARG A N 1
ATOM 1962 C CA . ARG A 1 259 ? -6.153 25.508 -28.875 1.00 23.69 259 ARG A CA 1
ATOM 1963 C C . ARG A 1 259 ? -4.736 26.001 -28.594 1.00 23.69 259 ARG A C 1
ATOM 1965 O O . ARG A 1 259 ? -4.442 26.350 -27.457 1.00 23.69 259 ARG A O 1
ATOM 1972 N N . GLN A 1 260 ? -3.852 25.893 -29.587 1.00 31.14 260 GLN A N 1
ATOM 1973 C CA . GLN A 1 260 ? -2.459 26.326 -29.471 1.00 31.14 260 GLN A CA 1
ATOM 1974 C C . GLN A 1 260 ? -2.389 27.704 -28.805 1.00 31.14 260 GLN A C 1
ATOM 1976 O O . GLN A 1 260 ? -3.128 28.600 -29.203 1.00 31.14 260 GLN A O 1
ATOM 1981 N N . GLU A 1 261 ? -1.476 27.805 -27.835 1.00 28.44 261 GLU A N 1
ATOM 1982 C CA . GLU A 1 261 ? -1.208 28.951 -26.954 1.00 28.44 261 GLU A CA 1
ATOM 1983 C C . GLU A 1 261 ? -2.102 29.051 -25.708 1.00 28.44 261 GLU A C 1
ATOM 1985 O O . GLU A 1 261 ? -2.852 30.000 -25.551 1.00 28.44 261 GLU A O 1
ATOM 1990 N N . GLU A 1 262 ? -1.978 28.082 -24.791 1.00 26.59 262 GLU A N 1
ATOM 1991 C CA . GLU A 1 262 ? -1.751 28.339 -23.354 1.00 26.59 262 GLU A CA 1
ATOM 1992 C C . GLU A 1 262 ? -1.405 27.020 -22.613 1.00 26.59 262 GLU A C 1
ATOM 1994 O O . GLU A 1 262 ? -2.061 25.996 -22.823 1.00 26.59 262 GLU A O 1
ATOM 1999 N N . PRO A 1 263 ? -0.340 26.978 -21.786 1.00 30.80 263 PRO A N 1
ATOM 2000 C CA . PRO A 1 263 ? 0.060 25.784 -21.046 1.00 30.80 263 PRO A CA 1
ATOM 2001 C C . PRO A 1 263 ? -0.772 25.647 -19.761 1.00 30.80 263 PRO A C 1
ATOM 2003 O O . PRO A 1 263 ? -0.422 26.199 -18.723 1.00 30.80 263 PRO A O 1
ATOM 2006 N N . GLY A 1 264 ? -1.865 24.884 -19.816 1.00 32.16 264 GLY A N 1
ATOM 2007 C CA . GLY A 1 264 ? -2.704 24.590 -18.650 1.00 32.16 264 GLY A CA 1
ATOM 2008 C C . GLY A 1 264 ? -3.435 23.259 -18.797 1.00 32.16 264 GLY A C 1
ATOM 2009 O O . GLY A 1 264 ? -4.532 23.201 -19.339 1.00 32.16 264 GLY A O 1
ATOM 2010 N N . GLY A 1 265 ? -2.808 22.167 -18.353 1.00 34.16 265 GLY A N 1
ATOM 2011 C CA . GLY A 1 265 ? -3.437 20.847 -18.285 1.00 34.16 265 GLY A CA 1
ATOM 2012 C C . GLY A 1 265 ? -4.200 20.667 -16.976 1.00 34.16 265 GLY A C 1
ATOM 2013 O O . GLY A 1 265 ? -3.591 20.874 -15.932 1.00 34.16 265 GLY A O 1
ATOM 2014 N N . GLY A 1 266 ? -5.473 20.256 -17.072 1.00 43.34 266 GLY A N 1
ATOM 2015 C CA . GLY A 1 266 ? -6.358 19.757 -16.003 1.00 43.34 266 GLY A CA 1
ATOM 2016 C C . GLY A 1 266 ? -6.373 20.584 -14.713 1.00 43.34 266 GLY A C 1
ATOM 2017 O O . GLY A 1 266 ? -5.377 20.587 -13.985 1.00 43.34 266 GLY A O 1
ATOM 2018 N N . GLU A 1 267 ? -7.497 21.241 -14.404 1.00 49.31 267 GLU A N 1
ATOM 2019 C CA . GLU A 1 267 ? -7.680 21.938 -13.122 1.00 49.31 267 GLU A CA 1
ATOM 2020 C C . GLU A 1 267 ? -7.277 21.004 -11.970 1.00 49.31 267 GLU A C 1
ATOM 2022 O O . GLU A 1 267 ? -7.794 19.897 -11.824 1.00 49.31 267 GLU A O 1
ATOM 2027 N N . GLY A 1 268 ? -6.223 21.395 -11.249 1.00 50.91 268 GLY A N 1
ATOM 2028 C CA . GLY A 1 268 ? -5.764 20.670 -10.072 1.00 50.91 268 GLY A CA 1
ATOM 2029 C C . GLY A 1 268 ? -6.683 21.014 -8.913 1.00 50.91 268 GLY A C 1
ATOM 2030 O O . GLY A 1 268 ? -6.984 22.186 -8.713 1.00 50.91 268 GLY A O 1
ATOM 2031 N N . ALA A 1 269 ? -7.080 19.995 -8.168 1.00 59.00 269 ALA A N 1
ATOM 2032 C CA . ALA A 1 269 ? -7.861 20.116 -6.954 1.00 59.00 269 ALA A CA 1
ATOM 2033 C C . ALA A 1 269 ? -6.944 20.338 -5.745 1.00 59.00 269 ALA A C 1
ATOM 2035 O O . ALA A 1 269 ? -5.808 19.837 -5.688 1.00 59.00 269 ALA A O 1
ATOM 2036 N N . GLU A 1 270 ? -7.439 21.078 -4.757 1.00 73.56 270 GLU A N 1
ATOM 2037 C CA . GLU A 1 270 ? -6.782 21.176 -3.456 1.00 73.56 270 GLU A CA 1
ATOM 2038 C C . GLU A 1 270 ? -7.039 19.910 -2.631 1.00 73.56 270 GLU A C 1
ATOM 2040 O O . GLU A 1 270 ? -8.053 19.233 -2.778 1.00 73.56 270 GLU A O 1
ATOM 2045 N N . VAL A 1 271 ? -6.116 19.580 -1.726 1.00 74.69 271 VAL A N 1
ATOM 2046 C CA . VAL A 1 271 ? -6.227 18.395 -0.855 1.00 74.69 271 VAL A CA 1
ATOM 2047 C C . VAL A 1 271 ? -7.491 18.442 0.023 1.00 74.69 271 VAL A C 1
ATOM 2049 O O . VAL A 1 271 ? -8.011 17.387 0.384 1.00 74.69 271 VAL A O 1
ATOM 2052 N N . GLY A 1 272 ? -8.023 19.638 0.307 1.00 72.62 272 GLY A N 1
ATOM 2053 C CA . GLY A 1 272 ? -9.293 19.839 1.014 1.00 72.62 272 GLY A CA 1
ATOM 2054 C C . GLY A 1 272 ? -10.499 19.176 0.340 1.00 72.62 272 GLY A C 1
ATOM 2055 O O . GLY A 1 272 ? -11.425 18.757 1.027 1.00 72.62 272 GLY A O 1
ATOM 2056 N N . GLU A 1 273 ? -10.466 18.961 -0.979 1.00 76.19 273 GLU A N 1
ATOM 2057 C CA . GLU A 1 273 ? -11.544 18.262 -1.691 1.00 76.19 273 GLU A CA 1
ATOM 2058 C C . GLU A 1 273 ? -11.705 16.798 -1.261 1.00 76.19 273 GLU A C 1
ATOM 2060 O O . GLU A 1 273 ? -12.785 16.232 -1.416 1.00 76.19 273 GLU A O 1
ATOM 2065 N N . LEU A 1 274 ? -10.683 16.192 -0.639 1.00 78.25 274 LEU A N 1
ATOM 2066 C CA . LEU A 1 274 ? -10.804 14.859 -0.035 1.00 78.25 274 LEU A CA 1
ATOM 2067 C C . LEU A 1 274 ? -11.872 14.811 1.074 1.00 78.25 274 LEU A C 1
ATOM 2069 O O . LEU A 1 274 ? -12.357 13.727 1.398 1.00 78.25 274 LEU A O 1
ATOM 2073 N N . LEU A 1 275 ? -12.239 15.964 1.646 1.00 80.19 275 LEU A N 1
ATOM 2074 C CA . LEU A 1 275 ? -13.292 16.113 2.654 1.00 80.19 275 LEU A CA 1
ATOM 2075 C C . LEU A 1 275 ? -14.650 16.502 2.051 1.00 80.19 275 LEU A C 1
ATOM 2077 O O . LEU A 1 275 ? -15.659 16.450 2.752 1.00 80.19 275 LEU A O 1
ATOM 2081 N N . GLY A 1 276 ? -14.731 16.763 0.742 1.00 72.38 276 GLY A N 1
ATOM 2082 C CA . GLY A 1 276 ? -15.989 17.020 0.031 1.00 72.38 276 GLY A CA 1
ATOM 2083 C C . GLY A 1 276 ? -16.786 15.741 -0.245 1.00 72.38 276 GLY A C 1
ATOM 2084 O O . GLY A 1 276 ? -16.193 14.700 -0.521 1.00 72.38 276 GLY A O 1
ATOM 2085 N N . GLY A 1 277 ? -18.117 15.789 -0.144 1.00 71.94 277 GLY A N 1
ATOM 2086 C CA . GLY A 1 277 ? -19.023 14.669 -0.446 1.00 71.94 277 GLY A CA 1
ATOM 2087 C C . GLY A 1 277 ? -19.309 13.698 0.712 1.00 71.94 277 GLY A C 1
ATOM 2088 O O . GLY A 1 277 ? -18.698 13.751 1.776 1.00 71.94 277 GLY A O 1
ATOM 2089 N N . SER A 1 278 ? -20.271 12.785 0.515 1.00 68.75 278 SER A N 1
ATOM 2090 C CA . SER A 1 278 ? -20.760 11.849 1.552 1.00 68.75 278 SER A CA 1
ATOM 2091 C C . SER A 1 278 ? -20.219 10.414 1.441 1.00 68.75 278 SER A C 1
ATOM 2093 O O . SER A 1 278 ? -20.416 9.604 2.345 1.00 68.75 278 SER A O 1
ATOM 2095 N N . GLY A 1 279 ? -19.547 10.077 0.336 1.00 76.62 279 GLY A N 1
ATOM 2096 C CA . GLY A 1 279 ? -19.036 8.730 0.058 1.00 76.62 279 GLY A CA 1
ATOM 2097 C C . GLY A 1 279 ? -17.582 8.498 0.496 1.00 76.62 279 GLY A C 1
ATOM 2098 O O . GLY A 1 279 ? -16.867 9.451 0.825 1.00 76.62 279 GLY A O 1
ATOM 2099 N N . PRO A 1 280 ? -17.108 7.236 0.467 1.00 86.12 280 PRO A N 1
ATOM 2100 C CA . PRO A 1 280 ? -15.707 6.918 0.712 1.00 86.12 280 PRO A CA 1
ATOM 2101 C C . PRO A 1 280 ? -14.804 7.527 -0.367 1.00 86.12 280 PRO A C 1
ATOM 2103 O O . PRO A 1 280 ? -15.217 7.706 -1.516 1.00 86.12 280 PRO A O 1
ATOM 2106 N N . VAL A 1 281 ? -13.555 7.800 -0.003 1.00 89.38 281 VAL A N 1
ATOM 2107 C CA . VAL A 1 281 ? -12.552 8.390 -0.899 1.00 89.38 281 VAL A CA 1
ATOM 2108 C C . VAL A 1 281 ? -11.341 7.480 -1.004 1.00 89.38 281 VAL A C 1
ATOM 2110 O O . VAL A 1 281 ? -10.960 6.817 -0.041 1.00 89.38 281 VAL A O 1
ATOM 2113 N N . MET A 1 282 ? -10.716 7.452 -2.174 1.00 89.69 282 MET A N 1
ATOM 2114 C CA . MET A 1 282 ? -9.428 6.808 -2.398 1.00 89.69 282 MET A CA 1
ATOM 2115 C C . MET A 1 282 ? -8.419 7.849 -2.867 1.00 89.69 282 MET A C 1
ATOM 2117 O O . MET A 1 282 ? -8.696 8.589 -3.807 1.00 89.69 282 MET A O 1
ATOM 2121 N N . LEU A 1 283 ? -7.241 7.880 -2.250 1.00 88.00 283 LEU A N 1
ATOM 2122 C CA . LEU A 1 283 ? -6.097 8.658 -2.710 1.00 88.00 283 LEU A CA 1
ATOM 2123 C C . LEU A 1 283 ? -4.965 7.708 -3.098 1.00 88.00 283 LEU A C 1
ATOM 2125 O O . LEU A 1 283 ? -4.299 7.123 -2.240 1.00 88.00 283 LEU A O 1
ATOM 2129 N N . ALA A 1 284 ? -4.713 7.585 -4.397 1.00 84.50 284 ALA A N 1
ATOM 2130 C CA . ALA A 1 284 ? -3.641 6.753 -4.913 1.00 84.50 284 ALA A CA 1
ATOM 2131 C C . ALA A 1 284 ? -2.445 7.562 -5.416 1.00 84.50 284 ALA A C 1
ATOM 2133 O O . ALA A 1 284 ? -2.528 8.711 -5.853 1.00 84.50 284 ALA A O 1
ATOM 2134 N N . GLY A 1 285 ? -1.276 6.940 -5.395 1.00 76.12 285 GLY A N 1
ATOM 2135 C CA . GLY A 1 285 ? -0.072 7.549 -5.936 1.00 76.12 285 GLY A CA 1
ATOM 2136 C C . GLY A 1 285 ? 1.153 6.700 -5.678 1.00 76.12 285 GLY A C 1
ATOM 2137 O O . GLY A 1 285 ? 1.262 6.029 -4.652 1.00 76.12 285 GLY A O 1
ATOM 2138 N N . ARG A 1 286 ? 2.114 6.754 -6.601 1.00 77.31 286 ARG A N 1
ATOM 2139 C CA . ARG A 1 286 ? 3.387 6.035 -6.466 1.00 77.31 286 ARG A CA 1
ATOM 2140 C C . ARG A 1 286 ? 4.099 6.406 -5.155 1.00 77.31 286 ARG A C 1
ATOM 2142 O O . ARG A 1 286 ? 3.824 7.420 -4.516 1.00 77.31 286 ARG A O 1
ATOM 2149 N N . THR A 1 287 ? 5.036 5.577 -4.723 1.00 80.12 287 THR A N 1
ATOM 2150 C CA . THR A 1 287 ? 5.823 5.846 -3.513 1.00 80.12 287 THR A CA 1
ATOM 2151 C C . THR A 1 287 ? 6.576 7.177 -3.634 1.00 80.12 287 THR A C 1
ATOM 2153 O O . THR A 1 287 ? 7.133 7.481 -4.689 1.00 80.12 287 THR A O 1
ATOM 2156 N N . GLY A 1 288 ? 6.598 7.989 -2.573 1.00 73.06 288 GLY A N 1
ATOM 2157 C CA . GLY A 1 288 ? 7.282 9.289 -2.558 1.00 73.06 288 GLY A CA 1
ATOM 2158 C C . GLY A 1 288 ? 6.530 10.443 -3.230 1.00 73.06 288 GLY A C 1
ATOM 2159 O O . GLY A 1 288 ? 7.047 11.555 -3.256 1.00 73.06 288 GLY A O 1
ATOM 2160 N N . THR A 1 289 ? 5.305 10.236 -3.735 1.00 79.38 289 THR A N 1
ATOM 2161 C CA . THR A 1 289 ? 4.505 11.329 -4.328 1.00 79.38 289 THR A CA 1
ATOM 2162 C C . THR A 1 289 ? 3.973 12.336 -3.306 1.00 79.38 289 THR A C 1
ATOM 2164 O O . THR A 1 289 ? 3.402 13.336 -3.717 1.00 79.38 289 THR A O 1
ATOM 2167 N N . GLY A 1 290 ? 4.143 12.090 -2.001 1.00 78.81 290 GLY A N 1
ATOM 2168 C CA . GLY A 1 290 ? 3.699 12.991 -0.931 1.00 78.81 290 GLY A CA 1
ATOM 2169 C C . GLY A 1 290 ? 2.315 12.685 -0.350 1.00 78.81 290 GLY A C 1
ATOM 2170 O O . GLY A 1 290 ? 1.731 13.564 0.263 1.00 78.81 290 GLY A O 1
ATOM 2171 N N . LYS A 1 291 ? 1.781 11.464 -0.518 1.00 87.50 291 LYS A N 1
ATOM 2172 C CA . LYS A 1 291 ? 0.453 11.070 0.006 1.00 87.50 291 LYS A CA 1
ATOM 2173 C C . LYS A 1 291 ? 0.310 11.296 1.516 1.00 87.50 291 LYS A C 1
ATOM 2175 O O . LYS A 1 291 ? -0.560 12.045 1.939 1.00 87.50 291 LYS A O 1
ATOM 2180 N N . THR A 1 292 ? 1.207 10.705 2.308 1.00 86.06 292 THR A N 1
ATOM 2181 C CA . THR A 1 292 ? 1.245 10.850 3.772 1.00 86.06 292 THR A CA 1
ATOM 2182 C C . THR A 1 292 ? 1.386 12.314 4.190 1.00 86.06 292 THR A C 1
ATOM 2184 O O . THR A 1 292 ? 0.753 12.755 5.141 1.00 86.06 292 THR A O 1
ATOM 2187 N N . THR A 1 293 ? 2.184 13.092 3.454 1.00 84.19 293 THR A N 1
ATOM 2188 C CA . THR A 1 293 ? 2.333 14.536 3.675 1.00 84.19 293 THR A CA 1
ATOM 2189 C C . THR A 1 293 ? 1.024 15.278 3.401 1.00 84.19 293 THR A C 1
ATOM 2191 O O . THR A 1 293 ? 0.603 16.082 4.221 1.00 84.19 293 THR A O 1
ATOM 2194 N N . ALA A 1 294 ? 0.330 14.955 2.307 1.00 84.75 294 ALA A N 1
ATOM 2195 C CA . ALA A 1 294 ? -0.949 15.563 1.948 1.00 84.75 294 ALA A CA 1
ATOM 2196 C C . ALA A 1 294 ? -2.003 15.353 3.036 1.00 84.75 294 ALA A C 1
ATOM 2198 O O . ALA A 1 294 ? -2.646 16.302 3.466 1.00 84.75 294 ALA A O 1
ATOM 2199 N N . VAL A 1 295 ? -2.148 14.124 3.532 1.00 88.62 295 VAL A N 1
ATOM 2200 C CA . VAL A 1 295 ? -3.164 13.818 4.549 1.00 88.62 295 VAL A CA 1
ATOM 2201 C C . VAL A 1 295 ? -2.816 14.360 5.936 1.00 88.62 295 VAL A C 1
ATOM 2203 O O . VAL A 1 295 ? -3.718 14.627 6.729 1.00 88.62 295 VAL A O 1
ATOM 2206 N N . ARG A 1 296 ? -1.529 14.587 6.231 1.00 87.00 296 ARG A N 1
ATOM 2207 C CA . ARG A 1 296 ? -1.106 15.313 7.440 1.00 87.00 296 ARG A CA 1
ATOM 2208 C C . ARG A 1 296 ? -1.449 16.798 7.359 1.00 87.00 296 ARG A C 1
ATOM 2210 O O . ARG A 1 296 ? -2.049 17.308 8.306 1.00 87.00 296 ARG A O 1
ATOM 2217 N N . MET A 1 297 ? -1.168 17.438 6.221 1.00 83.75 297 MET A N 1
ATOM 2218 C CA . MET A 1 297 ? -1.584 18.818 5.951 1.00 83.75 297 MET A CA 1
ATOM 2219 C C . MET A 1 297 ? -3.109 18.953 6.014 1.00 83.75 297 MET A C 1
ATOM 2221 O O . MET A 1 297 ? -3.614 19.863 6.666 1.00 83.75 297 MET A O 1
ATOM 2225 N N . LEU A 1 298 ? -3.842 18.004 5.417 1.00 87.81 298 LEU A N 1
ATOM 2226 C CA . LEU A 1 298 ? -5.303 17.968 5.457 1.00 87.81 298 LEU A CA 1
ATOM 2227 C C . LEU A 1 298 ? -5.828 17.922 6.886 1.00 87.81 298 LEU A C 1
ATOM 2229 O O . LEU A 1 298 ? -6.704 18.698 7.243 1.00 87.81 298 LEU A O 1
ATOM 2233 N N . ARG A 1 299 ? -5.275 17.034 7.720 1.00 91.25 299 ARG A N 1
ATOM 2234 C CA . ARG A 1 299 ? -5.655 16.938 9.131 1.00 91.25 299 ARG A CA 1
ATOM 2235 C C . ARG A 1 299 ? -5.467 18.267 9.856 1.00 91.25 299 ARG A C 1
ATOM 2237 O O . ARG A 1 299 ? -6.329 18.643 10.643 1.00 91.25 299 ARG A O 1
ATOM 2244 N N . GLN A 1 300 ? -4.348 18.948 9.619 1.00 86.50 300 GLN A N 1
ATOM 2245 C CA . GLN A 1 300 ? -4.062 20.230 10.259 1.00 86.50 300 GLN A CA 1
ATOM 2246 C C . GLN A 1 300 ? -5.047 21.320 9.807 1.00 86.50 300 GLN A C 1
ATOM 2248 O O . GLN A 1 300 ? -5.590 22.034 10.649 1.00 86.50 300 GLN A O 1
ATOM 2253 N N . GLN A 1 301 ? -5.289 21.430 8.498 1.00 85.62 301 GLN A N 1
ATOM 2254 C CA . GLN A 1 301 ? -6.217 22.406 7.915 1.00 85.62 301 GLN A CA 1
ATOM 2255 C C . GLN A 1 301 ? -7.654 22.163 8.390 1.00 85.62 301 GLN A C 1
ATOM 2257 O O . GLN A 1 301 ? -8.278 23.066 8.941 1.00 85.62 301 GLN A O 1
ATOM 2262 N N . ALA A 1 302 ? -8.127 20.920 8.298 1.00 88.56 302 ALA A N 1
ATOM 2263 C CA . ALA A 1 302 ? -9.447 20.509 8.765 1.00 88.56 302 ALA A CA 1
ATOM 2264 C C . ALA A 1 302 ? -9.646 20.812 10.256 1.00 88.56 302 ALA A C 1
ATOM 2266 O O . ALA A 1 302 ? -10.669 21.362 10.657 1.00 88.56 302 ALA A O 1
ATOM 2267 N N . ALA A 1 303 ? -8.632 20.539 11.086 1.00 89.88 303 ALA A N 1
ATOM 2268 C CA . ALA A 1 303 ? -8.699 20.841 12.510 1.00 89.88 303 ALA A CA 1
ATOM 2269 C C . ALA A 1 303 ? -8.820 22.347 12.794 1.00 89.88 303 ALA A C 1
ATOM 2271 O O . ALA A 1 303 ? -9.531 22.729 13.725 1.00 89.88 303 ALA A O 1
ATOM 2272 N N . ALA A 1 304 ? -8.170 23.204 11.996 1.00 87.12 304 ALA A N 1
ATOM 2273 C CA . ALA A 1 304 ? -8.308 24.659 12.099 1.00 87.12 304 ALA A CA 1
ATOM 2274 C C . ALA A 1 304 ? -9.719 25.149 11.711 1.00 87.12 304 ALA A C 1
ATOM 2276 O O . ALA A 1 304 ? -10.173 26.177 12.213 1.00 87.12 304 ALA A O 1
ATOM 2277 N N . GLU A 1 305 ? -10.423 24.388 10.874 1.00 87.62 305 GLU A N 1
ATOM 2278 C CA . GLU A 1 305 ? -11.807 24.633 10.448 1.00 87.62 305 GLU A CA 1
ATOM 2279 C C . GLU A 1 305 ? -12.849 23.942 11.356 1.00 87.62 305 GLU A C 1
ATOM 2281 O O . GLU A 1 305 ? -14.054 24.114 11.178 1.00 87.62 305 GLU A O 1
ATOM 2286 N N . GLY A 1 306 ? -12.403 23.207 12.384 1.00 87.56 306 GLY A N 1
ATOM 2287 C CA . GLY A 1 306 ? -13.265 22.492 13.335 1.00 87.56 306 GLY A CA 1
ATOM 2288 C C . GLY A 1 306 ? -13.733 21.109 12.862 1.00 87.56 306 GLY A C 1
ATOM 2289 O O . GLY A 1 306 ? -14.569 20.473 13.520 1.00 87.56 306 GLY A O 1
ATOM 2290 N N . GLU A 1 307 ? -13.191 20.622 11.749 1.00 91.12 307 GLU A N 1
ATOM 2291 C CA . GLU A 1 307 ? -13.446 19.294 11.204 1.00 91.12 307 GLU A CA 1
ATOM 2292 C C . GLU A 1 307 ? -12.480 18.253 11.782 1.00 91.12 307 GLU A C 1
ATOM 2294 O O . GLU A 1 307 ? -11.284 18.489 11.968 1.00 91.12 307 GLU A O 1
ATOM 2299 N N . VAL A 1 308 ? -12.999 17.060 12.088 1.00 94.00 308 VAL A N 1
ATOM 2300 C CA . VAL A 1 308 ? -12.203 15.997 12.708 1.00 94.00 308 VAL A CA 1
ATOM 2301 C C . VAL A 1 308 ? -11.708 15.030 11.645 1.00 94.00 308 VAL A C 1
ATOM 2303 O O . VAL A 1 308 ? -12.460 14.191 11.152 1.00 94.00 308 VAL A O 1
ATOM 2306 N N . VAL A 1 309 ? -10.409 15.076 11.376 1.00 95.31 309 VAL A N 1
ATOM 2307 C CA . VAL A 1 309 ? -9.717 14.097 10.533 1.00 95.31 309 VAL A CA 1
ATOM 2308 C C . VAL A 1 309 ? -8.786 13.269 11.404 1.00 95.31 309 VAL A C 1
ATOM 2310 O O . VAL A 1 309 ? -7.865 13.823 11.995 1.00 95.31 309 VAL A O 1
ATOM 2313 N N . ILE A 1 310 ? -8.996 11.957 11.494 1.00 95.12 310 ILE A N 1
ATOM 2314 C CA . ILE A 1 310 ? -8.125 11.019 12.215 1.00 95.12 310 ILE A CA 1
ATOM 2315 C C . ILE A 1 310 ? -7.253 10.299 11.193 1.00 95.12 310 ILE A C 1
ATOM 2317 O O . ILE A 1 310 ? -7.770 9.623 10.309 1.00 95.12 310 ILE A O 1
ATOM 2321 N N . LEU A 1 311 ? -5.934 10.432 11.318 1.00 93.69 311 LEU A N 1
ATOM 2322 C CA . LEU A 1 311 ? -4.971 9.713 10.485 1.00 93.69 311 LEU A CA 1
ATOM 2323 C C . LEU A 1 311 ? -4.501 8.456 11.220 1.00 93.69 311 LEU A C 1
ATOM 2325 O O . LEU A 1 311 ? -3.922 8.563 12.299 1.00 93.69 311 LEU A O 1
ATOM 2329 N N . ALA A 1 312 ? -4.723 7.290 10.624 1.00 92.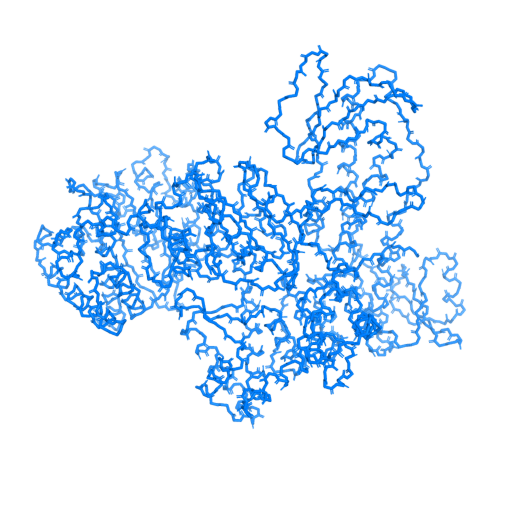75 312 ALA A N 1
ATOM 2330 C CA . ALA A 1 312 ? -4.245 6.008 11.117 1.00 92.75 312 ALA A CA 1
ATOM 2331 C C . ALA A 1 312 ? -3.372 5.304 10.069 1.00 92.75 312 ALA A C 1
ATOM 2333 O O . ALA A 1 312 ? -3.529 5.517 8.867 1.00 92.75 312 ALA A O 1
ATOM 2334 N N . HIS A 1 313 ? -2.454 4.461 10.536 1.00 91.81 313 HIS A N 1
ATOM 2335 C CA . HIS A 1 313 ? -1.506 3.730 9.696 1.00 91.81 313 HIS A CA 1
ATOM 2336 C C . HIS A 1 313 ? -1.948 2.276 9.547 1.00 91.81 313 HIS A C 1
ATOM 2338 O O . HIS A 1 313 ? -2.028 1.551 10.535 1.00 91.81 313 HIS A O 1
ATOM 2344 N N . ALA A 1 314 ? -2.231 1.832 8.325 1.00 91.31 314 ALA A N 1
ATOM 2345 C CA . ALA A 1 314 ? -2.702 0.480 8.048 1.00 91.31 314 ALA A CA 1
ATOM 2346 C C . ALA A 1 314 ? -1.727 -0.591 8.558 1.00 91.31 314 ALA A C 1
ATOM 2348 O O . ALA A 1 314 ? -2.151 -1.669 8.953 1.00 91.31 314 ALA A O 1
ATOM 2349 N N . GLU A 1 315 ? -0.428 -0.302 8.607 1.00 88.31 315 GLU A N 1
ATOM 2350 C CA . GLU A 1 315 ? 0.601 -1.216 9.105 1.00 88.31 315 GLU A CA 1
ATOM 2351 C C . GLU A 1 315 ? 0.394 -1.612 10.573 1.00 88.31 315 GLU A C 1
ATOM 2353 O O . GLU A 1 315 ? 0.865 -2.672 10.981 1.00 88.31 315 GLU A O 1
ATOM 2358 N N . THR A 1 316 ? -0.320 -0.799 11.362 1.00 83.00 316 THR A N 1
ATOM 2359 C CA . THR A 1 316 ? -0.652 -1.107 12.764 1.00 83.00 316 THR A CA 1
ATOM 2360 C C . THR A 1 316 ? -2.006 -1.800 12.913 1.00 83.00 316 THR A C 1
ATOM 2362 O O . THR A 1 316 ? -2.410 -2.137 14.026 1.00 83.00 316 THR A O 1
ATOM 2365 N N . TYR A 1 317 ? -2.730 -2.019 11.813 1.00 83.69 317 TYR A N 1
ATOM 2366 C CA . TYR A 1 317 ? -4.029 -2.673 11.842 1.00 83.69 317 TYR A CA 1
ATOM 2367 C C . TYR A 1 317 ? -3.900 -4.168 12.146 1.00 83.69 317 TYR A C 1
ATOM 2369 O O . TYR A 1 317 ? -3.086 -4.894 11.571 1.00 83.69 317 TYR A O 1
ATOM 2377 N N . LEU A 1 318 ? -4.790 -4.635 13.019 1.00 71.75 318 LEU A N 1
ATOM 2378 C CA . LEU A 1 318 ? -4.991 -6.042 13.326 1.00 71.75 318 LEU A CA 1
ATOM 2379 C C . LEU A 1 318 ? -6.421 -6.441 12.934 1.00 71.75 318 LEU A C 1
ATOM 2381 O O . LEU A 1 318 ? -7.343 -5.677 13.224 1.00 71.75 318 LEU A O 1
ATOM 2385 N N . PRO A 1 319 ? -6.632 -7.633 12.345 1.00 73.38 319 PRO A N 1
ATOM 2386 C CA . PRO A 1 319 ? -7.966 -8.114 11.988 1.00 73.38 319 PRO A CA 1
ATOM 2387 C C . PRO A 1 319 ? -8.983 -8.015 13.138 1.00 73.38 319 PRO A C 1
ATOM 2389 O O . PRO A 1 319 ? -8.709 -8.464 14.257 1.00 73.38 319 PRO A O 1
ATOM 2392 N N . GLY A 1 320 ? -10.158 -7.444 12.862 1.00 64.44 320 GLY A N 1
ATOM 2393 C CA . GLY A 1 320 ? -11.253 -7.263 13.825 1.00 64.44 320 GLY A CA 1
ATOM 2394 C C . GLY A 1 320 ? -11.058 -6.100 14.807 1.00 64.44 320 GLY A C 1
ATOM 2395 O O . GLY A 1 320 ? -11.642 -6.117 15.894 1.00 64.44 320 GLY A O 1
ATOM 2396 N N . ARG A 1 321 ? -10.161 -5.148 14.518 1.00 75.69 321 ARG A N 1
ATOM 2397 C CA . ARG A 1 321 ? -9.726 -4.106 15.468 1.00 75.69 321 ARG A CA 1
ATOM 2398 C C . ARG A 1 321 ? -9.698 -2.700 14.866 1.00 75.69 321 ARG A C 1
ATOM 2400 O O . ARG A 1 321 ? -8.875 -1.884 15.284 1.00 75.69 321 ARG A O 1
ATOM 2407 N N . LEU A 1 322 ? -10.627 -2.362 13.969 1.00 82.06 322 LEU A N 1
ATOM 2408 C CA . LEU A 1 322 ? -10.713 -1.010 13.397 1.00 82.06 322 LEU A CA 1
ATOM 2409 C C . LEU A 1 322 ? -10.805 0.091 14.475 1.00 82.06 322 LEU A C 1
ATOM 2411 O O . LEU A 1 322 ? -10.144 1.120 14.372 1.00 82.06 322 LEU A O 1
ATOM 2415 N N . ALA A 1 323 ? -11.533 -0.151 15.570 1.00 81.56 323 ALA A N 1
ATOM 2416 C CA . ALA A 1 323 ? -11.620 0.787 16.694 1.00 81.56 323 ALA A CA 1
ATOM 2417 C C . ALA A 1 323 ? -10.276 1.035 17.404 1.00 81.56 323 ALA A C 1
ATOM 2419 O O . ALA A 1 323 ? -10.026 2.141 17.884 1.00 81.56 323 ALA A O 1
ATOM 2420 N N . ALA A 1 324 ? -9.406 0.023 17.478 1.00 78.69 324 ALA A N 1
ATOM 2421 C CA . ALA A 1 324 ? -8.077 0.182 18.063 1.00 78.69 324 ALA A CA 1
ATOM 2422 C C . ALA A 1 324 ? -7.173 0.984 17.124 1.00 78.69 324 ALA A C 1
ATOM 2424 O O . ALA A 1 324 ? -6.501 1.900 17.580 1.00 78.69 324 ALA A O 1
ATOM 2425 N N . LEU A 1 325 ? -7.259 0.723 15.815 1.00 85.75 325 LEU A N 1
ATOM 2426 C CA . LEU A 1 325 ? -6.567 1.509 14.794 1.00 85.75 325 LEU A CA 1
ATOM 2427 C C . LEU A 1 325 ? -6.948 3.001 14.871 1.00 85.75 325 LEU A C 1
ATOM 2429 O O . LEU A 1 325 ? -6.084 3.874 14.808 1.00 85.75 325 LEU A O 1
ATOM 2433 N N . THR A 1 326 ? -8.234 3.313 15.058 1.00 90.19 326 THR A N 1
ATOM 2434 C CA . THR A 1 326 ? -8.693 4.698 15.256 1.00 90.19 326 THR A CA 1
ATOM 2435 C C . THR A 1 326 ? -8.160 5.302 16.555 1.00 90.19 326 THR A C 1
ATOM 2437 O O . THR A 1 326 ? -7.744 6.460 16.564 1.00 90.19 326 THR A O 1
ATOM 2440 N N . ALA A 1 327 ? -8.141 4.533 17.648 1.00 84.56 327 ALA A N 1
ATOM 2441 C CA . ALA A 1 327 ? -7.577 4.985 18.918 1.00 84.56 327 ALA A CA 1
ATOM 2442 C C . ALA A 1 327 ? -6.068 5.271 18.811 1.00 84.56 327 ALA A C 1
ATOM 2444 O O . ALA A 1 327 ? -5.613 6.283 19.339 1.00 84.56 327 ALA A O 1
ATOM 2445 N N . ASP A 1 328 ? -5.314 4.457 18.069 1.00 83.44 328 ASP A N 1
ATOM 2446 C CA . ASP A 1 328 ? -3.895 4.703 17.785 1.00 83.44 328 ASP A CA 1
ATOM 2447 C C . ASP A 1 328 ? -3.698 5.997 16.981 1.00 83.44 328 ASP A C 1
ATOM 2449 O O . ASP A 1 328 ? -2.792 6.784 17.267 1.00 83.44 328 ASP A O 1
ATOM 2453 N N . GLY A 1 329 ? -4.586 6.266 16.017 1.00 88.88 329 GLY A N 1
ATOM 2454 C CA . GLY A 1 329 ? -4.610 7.527 15.274 1.00 88.88 329 GLY A CA 1
ATOM 2455 C C . GLY A 1 329 ? -4.815 8.745 16.182 1.00 88.88 329 GLY A C 1
ATOM 2456 O O . GLY A 1 329 ? -4.070 9.722 16.080 1.00 88.88 329 GLY A O 1
ATOM 2457 N N . LEU A 1 330 ? -5.758 8.671 17.129 1.00 90.44 330 LEU A N 1
ATOM 2458 C CA . LEU A 1 330 ? -5.976 9.713 18.145 1.00 90.44 330 LEU A CA 1
ATOM 2459 C C . LEU A 1 330 ? -4.748 9.895 19.046 1.00 90.44 330 LEU A C 1
ATOM 2461 O O . LEU A 1 330 ? -4.275 11.018 19.241 1.00 90.44 330 LEU A O 1
ATOM 2465 N N . ALA A 1 331 ? -4.202 8.784 19.543 1.00 84.81 331 ALA A N 1
ATOM 2466 C CA . ALA A 1 331 ? -3.035 8.761 20.416 1.00 84.81 331 ALA A CA 1
ATOM 2467 C C . ALA A 1 331 ? -1.803 9.396 19.755 1.00 84.81 331 ALA A C 1
ATOM 2469 O O . ALA A 1 331 ? -1.026 10.081 20.420 1.00 84.81 331 ALA A O 1
ATOM 2470 N N . SER A 1 332 ? -1.644 9.226 18.437 1.00 84.81 332 SER A N 1
ATOM 2471 C CA . SER A 1 332 ? -0.530 9.803 17.674 1.00 84.81 332 SER A CA 1
ATOM 2472 C C . SER A 1 332 ? -0.512 11.337 17.665 1.00 84.81 332 SER A C 1
ATOM 2474 O O . SER A 1 332 ? 0.553 11.942 17.567 1.00 84.81 332 SER A O 1
ATOM 2476 N N . VAL A 1 333 ? -1.678 11.979 17.775 1.00 88.19 333 VAL A N 1
ATOM 2477 C CA . VAL A 1 333 ? -1.802 13.445 17.800 1.00 88.19 333 VAL A CA 1
ATOM 2478 C C . VAL A 1 333 ? -1.747 13.964 19.226 1.00 88.19 333 VAL A C 1
ATOM 2480 O O . VAL A 1 333 ? -1.055 14.940 19.499 1.00 88.19 333 VAL A O 1
ATOM 2483 N N . LEU A 1 334 ? -2.460 13.301 20.135 1.00 86.50 334 LEU A N 1
ATOM 2484 C CA . LEU A 1 334 ? -2.554 13.720 21.530 1.00 86.50 334 LEU A CA 1
ATOM 2485 C C . LEU A 1 334 ? -1.274 13.435 22.328 1.00 86.50 334 LEU A C 1
ATOM 2487 O O . LEU A 1 334 ? -1.110 14.005 23.401 1.00 86.50 334 LEU A O 1
ATOM 2491 N N . GLN A 1 335 ? -0.381 12.580 21.809 1.00 82.12 335 GLN A N 1
ATOM 2492 C CA . GLN A 1 335 ? 0.824 12.106 22.503 1.00 82.12 335 GLN A CA 1
ATOM 2493 C C . GLN A 1 335 ? 0.500 11.437 23.851 1.00 82.12 335 GLN A C 1
ATOM 2495 O O . GLN A 1 335 ? 1.284 11.472 24.793 1.00 82.12 335 GLN A O 1
ATOM 2500 N N . GLU A 1 336 ? -0.671 10.805 23.941 1.00 79.38 336 GLU A N 1
ATOM 2501 C CA . GLU A 1 336 ? -1.134 10.047 25.104 1.00 79.38 336 GLU A CA 1
ATOM 2502 C C . GLU A 1 336 ? -1.854 8.782 24.636 1.00 79.38 336 GLU A C 1
ATOM 2504 O O . GLU A 1 336 ? -2.358 8.722 23.514 1.00 79.38 336 GLU A O 1
ATOM 2509 N N . GLN A 1 337 ? -1.925 7.756 25.482 1.00 74.19 337 GLN A N 1
ATOM 2510 C CA . GLN A 1 337 ? -2.651 6.541 25.122 1.00 74.19 337 GLN A CA 1
ATOM 2511 C C . GLN A 1 337 ? -4.162 6.786 25.125 1.00 74.19 337 GLN A C 1
ATOM 2513 O O . GLN A 1 337 ? -4.713 7.338 26.075 1.00 74.19 337 GLN A O 1
ATOM 2518 N N . CYS A 1 338 ? -4.838 6.327 24.072 1.00 77.00 338 CYS A N 1
ATOM 2519 C CA . CYS A 1 338 ? -6.287 6.428 23.936 1.00 77.00 338 CYS A CA 1
ATOM 2520 C C . CYS A 1 338 ? -6.941 5.045 24.097 1.00 77.00 338 CYS A C 1
ATOM 2522 O O . CYS A 1 338 ? -6.512 4.090 23.445 1.00 77.00 338 CYS A O 1
ATOM 2524 N N . PRO A 1 339 ? -8.003 4.908 24.912 1.00 75.44 339 PRO A N 1
ATOM 2525 C CA . PRO A 1 339 ? -8.762 3.666 24.991 1.00 75.44 339 PRO A CA 1
ATOM 2526 C C . PRO A 1 339 ? -9.408 3.286 23.651 1.00 75.44 339 PRO A C 1
ATOM 2528 O O . PRO A 1 339 ? -9.921 4.137 22.922 1.00 75.44 339 PRO A O 1
ATOM 2531 N N . THR A 1 340 ? -9.489 1.984 23.360 1.00 74.50 340 THR A N 1
ATOM 2532 C CA . THR A 1 340 ? -10.165 1.459 22.157 1.00 74.50 340 THR A CA 1
ATOM 2533 C C . THR A 1 340 ? -11.635 1.894 22.071 1.00 74.50 340 THR A C 1
ATOM 2535 O O . THR A 1 340 ? -12.147 2.137 20.980 1.00 74.50 340 THR A O 1
ATOM 2538 N N . SER A 1 341 ? -12.312 2.053 23.211 1.00 72.50 341 SER A N 1
ATOM 2539 C CA . SER A 1 341 ? -13.694 2.544 23.272 1.00 72.50 341 SER A CA 1
ATOM 2540 C C . SER A 1 341 ? -13.838 3.989 22.786 1.00 72.50 341 SER A C 1
ATOM 2542 O O . SER A 1 341 ? -14.844 4.318 22.160 1.00 72.50 341 SER A O 1
ATOM 2544 N N . THR A 1 342 ? -12.829 4.840 22.996 1.00 82.19 342 THR A N 1
ATOM 2545 C CA . THR A 1 342 ? -12.790 6.200 22.437 1.00 82.19 342 THR A CA 1
ATOM 2546 C C . THR A 1 342 ? -12.699 6.152 20.913 1.00 82.19 342 THR A C 1
ATOM 2548 O O . THR A 1 342 ? -13.423 6.879 20.238 1.00 82.19 342 THR A O 1
ATOM 2551 N N . GLY A 1 343 ? -11.879 5.247 20.366 1.00 85.06 343 GLY A N 1
ATOM 2552 C CA . GLY A 1 343 ? -11.801 5.006 18.923 1.00 85.06 343 GLY A CA 1
ATOM 2553 C C . GLY A 1 343 ? -13.128 4.518 18.328 1.00 85.06 343 GLY A C 1
ATOM 2554 O O . GLY A 1 343 ? -13.569 5.042 17.309 1.00 85.06 343 GLY A O 1
ATOM 2555 N N . ALA A 1 344 ? -13.820 3.589 18.996 1.00 81.50 344 ALA A N 1
ATOM 2556 C CA . ALA A 1 344 ? -15.144 3.113 18.573 1.00 81.50 344 ALA A CA 1
ATOM 2557 C C . ALA A 1 344 ? -16.215 4.224 18.581 1.00 81.50 344 ALA A C 1
ATOM 2559 O O . ALA A 1 344 ? -17.044 4.304 17.672 1.00 81.50 344 ALA A O 1
ATOM 2560 N N . GLN A 1 345 ? -16.188 5.103 19.589 1.00 84.25 345 GLN A N 1
ATOM 2561 C CA . GLN A 1 345 ? -17.072 6.271 19.660 1.00 84.25 345 GLN A CA 1
ATOM 2562 C C . GLN A 1 345 ? -16.786 7.261 18.521 1.00 84.25 345 GLN A C 1
ATOM 2564 O O . GLN A 1 345 ? -17.728 7.730 17.888 1.00 84.25 345 GLN A O 1
ATOM 2569 N N . ALA A 1 346 ? -15.510 7.523 18.214 1.00 88.69 346 ALA A N 1
ATOM 2570 C CA . ALA A 1 346 ? -15.114 8.343 17.068 1.00 88.69 346 ALA A CA 1
ATOM 2571 C C . ALA A 1 346 ? -15.588 7.739 15.734 1.00 88.69 346 ALA A C 1
ATOM 2573 O O . ALA A 1 346 ? -16.150 8.451 14.910 1.00 88.69 346 ALA A O 1
ATOM 2574 N N . LEU A 1 347 ? -15.444 6.422 15.543 1.00 86.25 347 LEU A N 1
ATOM 2575 C CA . LEU A 1 347 ? -15.946 5.716 14.355 1.00 86.25 347 LEU A CA 1
ATOM 2576 C C . LEU A 1 347 ? -17.466 5.805 14.182 1.00 86.25 347 LEU A C 1
ATOM 2578 O O . LEU A 1 347 ? -17.964 5.672 13.069 1.00 86.25 347 LEU A O 1
ATOM 2582 N N . SER A 1 348 ? -18.209 6.010 15.267 1.00 83.69 348 SER A N 1
ATOM 2583 C CA . SER A 1 348 ? -19.669 6.132 15.230 1.00 83.69 348 SER A CA 1
ATOM 2584 C C . SER A 1 348 ? -20.141 7.576 14.998 1.00 83.69 348 SER A C 1
ATOM 2586 O O . SER A 1 348 ? -21.324 7.794 14.739 1.00 83.69 348 SER A O 1
ATOM 2588 N N . ASP A 1 349 ? -19.248 8.569 15.082 1.00 86.81 349 ASP A N 1
ATOM 2589 C CA . ASP A 1 349 ? -19.568 9.986 14.879 1.00 86.81 349 ASP A CA 1
ATOM 2590 C C . ASP A 1 349 ? -19.486 10.346 13.386 1.00 86.81 349 ASP A C 1
ATOM 2592 O O . ASP A 1 349 ? -18.420 10.312 12.775 1.00 86.81 349 ASP A O 1
ATOM 2596 N N . GLY A 1 350 ? -20.621 10.744 12.801 1.00 84.19 350 GLY A N 1
ATOM 2597 C CA . GLY A 1 350 ? -20.725 11.132 11.388 1.00 84.19 350 GLY A CA 1
ATOM 2598 C C . GLY A 1 350 ? -19.923 12.373 10.983 1.00 84.19 350 GLY A C 1
ATOM 2599 O O . GLY A 1 350 ? -19.828 12.673 9.798 1.00 84.19 350 GLY A O 1
ATOM 2600 N N . ARG A 1 351 ? -19.351 13.108 11.944 1.00 88.62 351 ARG A N 1
ATOM 2601 C CA . ARG A 1 351 ? -18.482 14.274 11.696 1.00 88.62 351 ARG A CA 1
ATOM 2602 C C . ARG A 1 351 ? -16.999 13.911 11.627 1.00 88.62 351 ARG A C 1
ATOM 2604 O O . ARG A 1 351 ? -16.166 14.799 11.460 1.00 88.62 351 ARG A O 1
ATOM 2611 N N . VAL A 1 352 ? -16.661 12.642 11.840 1.00 93.44 352 VAL A N 1
ATOM 2612 C CA . VAL A 1 352 ? -15.284 12.151 11.810 1.00 93.44 352 VAL A CA 1
ATOM 2613 C C . VAL A 1 352 ? -14.962 11.636 10.417 1.00 93.44 352 VAL A C 1
ATOM 2615 O O . VAL A 1 352 ? -15.722 10.865 9.839 1.00 93.44 352 VAL A O 1
ATOM 2618 N N . THR A 1 353 ? -13.795 12.010 9.904 1.00 94.88 353 THR A N 1
ATOM 2619 C CA . THR A 1 353 ? -13.179 11.372 8.741 1.00 94.88 353 THR A CA 1
ATOM 2620 C C . THR A 1 353 ? -11.984 10.548 9.208 1.00 94.88 353 THR A C 1
ATOM 2622 O O . THR A 1 353 ? -11.027 11.094 9.754 1.00 94.88 353 THR A O 1
ATOM 2625 N N . LEU A 1 354 ? -12.024 9.233 9.004 1.00 95.69 354 LEU A N 1
ATOM 2626 C CA . LEU A 1 354 ? -10.896 8.336 9.228 1.00 95.69 354 LEU A CA 1
ATOM 2627 C C . LEU A 1 354 ? -10.115 8.159 7.924 1.00 95.69 354 LEU A C 1
ATOM 2629 O O . LEU A 1 354 ? -10.628 7.621 6.941 1.00 95.69 354 LEU A O 1
ATOM 2633 N N . ILE A 1 355 ? -8.850 8.563 7.947 1.00 96.25 355 ILE A N 1
ATOM 2634 C CA . ILE A 1 355 ? -7.880 8.305 6.889 1.00 96.25 355 ILE A CA 1
ATOM 2635 C C . ILE A 1 355 ? -7.045 7.091 7.288 1.00 96.25 355 ILE A C 1
ATOM 2637 O O . ILE A 1 355 ? -6.369 7.118 8.316 1.00 96.25 355 ILE A O 1
ATOM 2641 N N . VAL A 1 356 ? -7.062 6.048 6.461 1.00 95.81 356 VAL A N 1
ATOM 2642 C CA . VAL A 1 356 ? -6.199 4.871 6.608 1.00 95.81 356 VAL A CA 1
ATOM 2643 C C . VAL A 1 356 ? -5.072 4.966 5.579 1.00 95.81 356 VAL A C 1
ATOM 2645 O O . VAL A 1 356 ? -5.276 4.698 4.392 1.00 95.81 356 VAL A O 1
ATOM 2648 N N . ASP A 1 357 ? -3.896 5.395 6.036 1.00 93.69 357 ASP A N 1
ATOM 2649 C CA . ASP A 1 357 ? -2.685 5.515 5.219 1.00 93.69 357 ASP A CA 1
ATOM 2650 C C . ASP A 1 357 ? -1.934 4.189 5.119 1.00 93.69 357 ASP A C 1
ATOM 2652 O O . ASP A 1 357 ? -1.912 3.425 6.077 1.00 93.69 357 ASP A O 1
ATOM 2656 N N . GLY A 1 358 ? -1.346 3.895 3.960 1.00 91.00 358 GLY A N 1
ATOM 2657 C CA . GLY A 1 358 ? -0.667 2.617 3.714 1.00 91.00 358 GLY A CA 1
ATOM 2658 C C . GLY A 1 358 ? -1.608 1.430 3.448 1.00 91.00 358 GLY A C 1
ATOM 2659 O O . GLY A 1 358 ? -1.208 0.270 3.555 1.00 91.00 358 GLY A O 1
ATOM 2660 N N . ALA A 1 359 ? -2.878 1.670 3.106 1.00 92.12 359 ALA A N 1
ATOM 2661 C CA . ALA A 1 359 ? -3.885 0.610 2.993 1.00 92.12 359 ALA A CA 1
ATOM 2662 C C . ALA A 1 359 ? -3.583 -0.410 1.872 1.00 92.12 359 ALA A C 1
ATOM 2664 O O . ALA A 1 359 ? -4.023 -1.556 1.929 1.00 92.12 359 ALA A O 1
ATOM 2665 N N . SER A 1 360 ? -2.806 -0.028 0.853 1.00 88.94 360 SER A N 1
ATOM 2666 C CA . SER A 1 360 ? -2.365 -0.958 -0.200 1.00 88.94 360 SER A CA 1
ATOM 2667 C C . SER A 1 360 ? -1.056 -1.687 0.133 1.00 88.94 360 SER A C 1
ATOM 2669 O O . SER A 1 360 ? -0.675 -2.633 -0.554 1.00 88.94 360 SER A O 1
ATOM 2671 N N . GLU A 1 361 ? -0.356 -1.235 1.170 1.00 86.88 361 GLU A N 1
ATOM 2672 C CA . GLU A 1 361 ? 0.989 -1.643 1.559 1.00 86.88 361 GLU A CA 1
ATOM 2673 C C . GLU A 1 361 ? 0.980 -2.788 2.585 1.00 86.88 361 GLU A C 1
ATOM 2675 O O . GLU A 1 361 ? 2.004 -3.452 2.779 1.00 86.88 361 GLU A O 1
ATOM 2680 N N . VAL A 1 362 ? -0.178 -3.054 3.197 1.00 87.75 362 VAL A N 1
ATOM 2681 C CA . VAL A 1 362 ? -0.414 -4.213 4.067 1.00 87.75 362 VAL A CA 1
ATOM 2682 C C . VAL A 1 362 ? -0.663 -5.493 3.284 1.00 87.75 362 VAL A C 1
ATOM 2684 O O . VAL A 1 362 ? -1.074 -5.454 2.127 1.00 87.75 362 VAL A O 1
ATOM 2687 N N . SER A 1 363 ? -0.411 -6.642 3.915 1.00 82.94 363 SER A N 1
ATOM 2688 C CA . SER A 1 363 ? -0.543 -7.953 3.269 1.00 82.94 363 SER A CA 1
ATOM 2689 C C . SER A 1 363 ? -1.974 -8.228 2.779 1.00 82.94 363 SER A C 1
ATOM 2691 O O . SER A 1 363 ? -2.937 -7.703 3.334 1.00 82.94 363 SER A O 1
ATOM 2693 N N . GLU A 1 364 ? -2.140 -9.088 1.768 1.00 83.12 364 GLU A N 1
ATOM 2694 C CA . GLU A 1 364 ? -3.469 -9.434 1.231 1.00 83.12 364 GLU A CA 1
ATOM 2695 C C . GLU A 1 364 ? -4.463 -9.930 2.306 1.00 83.12 364 GLU A C 1
ATOM 2697 O O . GLU A 1 364 ? -5.580 -9.418 2.330 1.00 83.12 364 GLU A O 1
ATOM 2702 N N . PRO A 1 365 ? -4.094 -10.829 3.245 1.00 77.06 365 PRO A N 1
ATOM 2703 C CA . PRO A 1 365 ? -4.987 -11.203 4.347 1.00 77.06 365 PRO A CA 1
ATOM 2704 C C . PRO A 1 365 ? -5.413 -10.012 5.215 1.00 77.06 365 PRO A C 1
ATOM 2706 O O . PRO A 1 365 ? -6.569 -9.912 5.615 1.00 77.06 365 PRO A O 1
ATOM 2709 N N . THR A 1 366 ? -4.490 -9.085 5.484 1.00 79.12 366 THR A N 1
ATOM 2710 C CA . THR A 1 366 ? -4.766 -7.867 6.255 1.00 79.12 366 THR A CA 1
ATOM 2711 C C . THR A 1 366 ? -5.737 -6.948 5.511 1.00 79.12 366 THR A C 1
ATOM 2713 O O . THR A 1 366 ? -6.659 -6.418 6.125 1.00 79.12 366 THR A O 1
ATOM 2716 N N . ARG A 1 367 ? -5.577 -6.800 4.188 1.00 87.06 367 ARG A N 1
ATOM 2717 C CA . ARG A 1 367 ? -6.500 -6.025 3.342 1.00 87.06 367 ARG A CA 1
ATOM 2718 C C . ARG A 1 367 ? -7.900 -6.620 3.316 1.00 87.06 367 ARG A C 1
ATOM 2720 O O . ARG A 1 367 ? -8.866 -5.872 3.385 1.00 87.06 367 ARG A O 1
ATOM 2727 N N . GLN A 1 368 ? -8.008 -7.946 3.225 1.00 81.69 368 GLN A N 1
ATOM 2728 C CA . GLN A 1 368 ? -9.299 -8.636 3.234 1.00 81.69 368 GLN A CA 1
ATOM 2729 C C . GLN A 1 368 ? -10.032 -8.411 4.558 1.00 81.69 368 GLN A C 1
ATOM 2731 O O . GLN A 1 368 ? -11.174 -7.963 4.537 1.00 81.69 368 GLN A O 1
ATOM 2736 N N . ALA A 1 369 ? -9.348 -8.597 5.691 1.00 74.56 369 ALA A N 1
ATOM 2737 C CA . ALA A 1 369 ? -9.920 -8.337 7.012 1.00 74.56 369 ALA A CA 1
ATOM 2738 C C . ALA A 1 369 ? -10.347 -6.868 7.197 1.00 74.56 369 ALA A C 1
ATOM 2740 O O . ALA A 1 369 ? -11.445 -6.596 7.685 1.00 74.56 369 ALA A O 1
ATOM 2741 N N . LEU A 1 370 ? -9.515 -5.915 6.751 1.00 85.06 370 LEU A N 1
ATOM 2742 C CA . LEU A 1 370 ? -9.866 -4.494 6.790 1.00 85.06 370 LEU A CA 1
ATOM 2743 C C . LEU A 1 370 ? -11.095 -4.210 5.919 1.00 85.06 370 LEU A C 1
ATOM 2745 O O . LEU A 1 370 ? -12.013 -3.521 6.353 1.00 85.06 370 LEU A O 1
ATOM 2749 N N . GLY A 1 371 ? -11.135 -4.767 4.706 1.00 85.31 371 GLY A N 1
ATOM 2750 C CA . GLY A 1 371 ? -12.273 -4.640 3.803 1.00 85.31 371 GLY A CA 1
ATOM 2751 C C . GLY A 1 371 ? -13.568 -5.171 4.416 1.00 85.31 371 GLY A C 1
ATOM 2752 O O . GLY A 1 371 ? -14.591 -4.496 4.334 1.00 85.31 371 GLY A O 1
ATOM 2753 N N . GLU A 1 372 ? -13.522 -6.326 5.085 1.00 80.50 372 GLU A N 1
ATOM 2754 C CA . GLU A 1 372 ? -14.665 -6.925 5.786 1.00 80.50 372 GLU A CA 1
ATOM 2755 C C . GLU A 1 372 ? -15.218 -6.026 6.899 1.00 80.50 372 GLU A C 1
ATOM 2757 O O . GLU A 1 372 ? -16.432 -5.825 6.966 1.00 80.50 372 GLU A O 1
ATOM 2762 N N . GLU A 1 373 ? -14.357 -5.420 7.724 1.00 81.50 373 GLU A N 1
ATOM 2763 C CA . GLU A 1 373 ? -14.790 -4.464 8.757 1.00 81.50 373 GLU A CA 1
ATOM 2764 C C . GLU A 1 373 ? -15.371 -3.174 8.162 1.00 81.50 373 GLU A C 1
ATOM 2766 O O . GLU A 1 373 ? -16.297 -2.590 8.730 1.00 81.50 373 GLU A O 1
ATOM 2771 N N . LEU A 1 374 ? -14.871 -2.737 7.003 1.00 86.38 374 LEU A N 1
ATOM 2772 C CA . LEU A 1 374 ? -15.375 -1.553 6.307 1.00 86.38 374 LEU A CA 1
ATOM 2773 C C . LEU A 1 374 ? -16.716 -1.800 5.596 1.00 86.38 374 LEU A C 1
ATOM 2775 O O . LEU A 1 374 ? -17.426 -0.835 5.305 1.00 86.38 374 LEU A O 1
ATOM 2779 N N . LEU A 1 375 ? -17.112 -3.057 5.340 1.00 77.19 375 LEU A N 1
ATOM 2780 C CA . LEU A 1 375 ? -18.313 -3.372 4.556 1.00 77.19 375 LEU A CA 1
ATOM 2781 C C . LEU A 1 375 ? -19.583 -2.732 5.122 1.00 77.19 375 LEU A C 1
ATOM 2783 O O . LEU A 1 375 ? -20.313 -2.058 4.389 1.00 77.19 375 LEU A O 1
ATOM 2787 N N . ALA A 1 376 ? -19.859 -2.963 6.405 1.00 70.38 376 ALA A N 1
ATOM 2788 C CA . ALA A 1 376 ? -21.062 -2.482 7.073 1.00 70.38 376 ALA A CA 1
ATOM 2789 C C . ALA A 1 376 ? -21.111 -0.945 7.195 1.00 70.38 376 ALA A C 1
ATOM 2791 O O . ALA A 1 376 ? -22.085 -0.369 6.702 1.00 70.38 376 ALA A O 1
ATOM 2792 N N . PRO A 1 377 ? -20.100 -0.257 7.770 1.00 71.56 377 PRO A N 1
ATOM 2793 C CA . PRO A 1 377 ? -20.151 1.197 7.933 1.00 71.56 377 PRO A CA 1
ATOM 2794 C C . PRO A 1 377 ? -20.183 1.930 6.585 1.00 71.56 377 PRO A C 1
ATOM 2796 O O . PRO A 1 377 ? -20.998 2.834 6.397 1.00 71.56 377 PRO A O 1
ATOM 2799 N N . VAL A 1 378 ? -19.388 1.489 5.600 1.00 80.88 378 VAL A N 1
ATOM 2800 C CA . VAL A 1 378 ? -19.331 2.142 4.282 1.00 80.88 378 VAL A CA 1
ATOM 2801 C C . VAL A 1 378 ? -20.609 1.911 3.474 1.00 80.88 378 VAL A C 1
ATOM 2803 O O . VAL A 1 378 ? -21.091 2.839 2.829 1.00 80.88 378 VAL A O 1
ATOM 2806 N N . SER A 1 379 ? -21.187 0.703 3.502 1.00 68.50 379 SER A N 1
ATOM 2807 C CA . SER A 1 379 ? -22.435 0.429 2.766 1.00 68.50 379 SER A CA 1
ATOM 2808 C C . SER A 1 379 ? -23.635 1.151 3.367 1.00 68.50 379 SER A C 1
ATOM 2810 O O . SER A 1 379 ? -24.549 1.527 2.635 1.00 68.50 379 SER A O 1
ATOM 2812 N N . ALA A 1 380 ? -23.654 1.303 4.692 1.00 66.88 380 ALA A N 1
ATOM 2813 C CA . ALA A 1 380 ? -24.754 1.943 5.394 1.00 66.88 380 ALA A CA 1
ATOM 2814 C C . ALA A 1 380 ? -24.666 3.479 5.333 1.00 66.88 380 ALA A C 1
ATOM 2816 O O . ALA A 1 380 ? -25.689 4.141 5.478 1.00 66.88 380 ALA A O 1
ATOM 2817 N N . GLY A 1 381 ? -23.473 4.043 5.096 1.00 68.12 381 GLY A N 1
ATOM 2818 C CA . GLY A 1 381 ? -23.258 5.493 5.074 1.00 68.12 381 GLY A CA 1
ATOM 2819 C C . GLY A 1 381 ? -23.463 6.146 6.445 1.00 68.12 381 GLY A C 1
ATOM 2820 O O . GLY A 1 381 ? -23.825 7.317 6.520 1.00 68.12 381 GLY A O 1
ATOM 2821 N N . TYR A 1 382 ? -23.278 5.378 7.523 1.00 70.50 382 TYR A N 1
ATOM 2822 C CA . TYR A 1 382 ? -23.418 5.834 8.904 1.00 70.50 382 TYR A CA 1
ATOM 2823 C C . TYR A 1 382 ? -22.077 5.740 9.633 1.00 70.50 382 TYR A C 1
ATOM 2825 O O . TYR A 1 382 ? -21.333 4.777 9.450 1.00 70.50 382 TYR A O 1
ATOM 2833 N N . GLY A 1 383 ? -21.821 6.709 10.513 1.00 83.94 383 GLY A N 1
ATOM 2834 C CA . GLY A 1 383 ? -20.569 6.815 11.259 1.00 83.94 383 GLY A CA 1
ATOM 2835 C C . GLY A 1 383 ? -19.495 7.576 10.487 1.00 83.94 383 GLY A C 1
ATOM 2836 O O . GLY A 1 383 ? -19.803 8.384 9.611 1.00 83.94 383 GLY A O 1
ATOM 2837 N N . ALA A 1 384 ? -18.239 7.333 10.845 1.00 88.50 384 ALA A N 1
ATOM 2838 C CA . ALA A 1 384 ? -17.102 8.039 10.291 1.00 88.50 384 ALA A CA 1
ATOM 2839 C C . ALA A 1 384 ? -16.969 7.802 8.783 1.00 88.50 384 ALA A C 1
ATOM 2841 O O . ALA A 1 384 ? -17.080 6.680 8.279 1.00 88.50 384 ALA A O 1
ATOM 2842 N N . ARG A 1 385 ? -16.654 8.874 8.065 1.00 91.12 385 ARG A N 1
ATOM 2843 C CA . ARG A 1 385 ? -16.301 8.816 6.653 1.00 91.12 385 ARG A CA 1
ATOM 2844 C C . ARG A 1 385 ? -14.931 8.160 6.481 1.00 91.12 385 ARG A C 1
ATOM 2846 O O . ARG A 1 385 ? -14.021 8.423 7.260 1.00 91.12 385 ARG A O 1
ATOM 2853 N N . ILE A 1 386 ? -14.765 7.343 5.441 1.00 93.81 386 ILE A N 1
ATOM 2854 C CA . ILE A 1 386 ? -13.532 6.580 5.199 1.00 93.81 386 ILE A CA 1
ATOM 2855 C C . ILE A 1 386 ? -12.763 7.132 3.997 1.00 93.81 386 ILE A C 1
ATOM 2857 O O . ILE A 1 386 ? -13.309 7.236 2.896 1.00 93.81 386 ILE A O 1
ATOM 2861 N N . VAL A 1 387 ? -11.476 7.413 4.196 1.00 94.06 387 VAL A N 1
ATOM 2862 C CA . VAL A 1 387 ? -10.511 7.742 3.140 1.00 94.06 387 VAL A CA 1
ATOM 2863 C C . VAL A 1 387 ? -9.404 6.692 3.154 1.00 94.06 387 VAL A C 1
ATOM 2865 O O . VAL A 1 387 ? -8.710 6.527 4.155 1.00 94.06 387 VAL A O 1
ATOM 2868 N N . LEU A 1 388 ? -9.220 5.978 2.047 1.00 95.06 388 LEU A N 1
ATOM 2869 C CA . LEU A 1 388 ? -8.146 4.997 1.894 1.00 95.06 388 LEU A CA 1
ATOM 2870 C C . LEU A 1 388 ? -7.006 5.592 1.075 1.00 95.06 388 LEU A C 1
ATOM 2872 O O . LEU A 1 388 ? -7.232 6.131 -0.009 1.00 95.06 388 LEU A O 1
ATOM 2876 N N . VAL A 1 389 ? -5.775 5.465 1.561 1.00 93.56 389 VAL A N 1
ATOM 2877 C CA . VAL A 1 389 ? -4.590 6.015 0.894 1.00 93.56 389 VAL A CA 1
ATOM 2878 C C . VAL A 1 389 ? -3.602 4.894 0.595 1.00 93.56 389 VAL A C 1
ATOM 2880 O O . VAL A 1 389 ? -3.344 4.041 1.441 1.00 93.56 389 VAL A O 1
ATOM 2883 N N . GLY A 1 390 ? -3.045 4.877 -0.617 1.00 90.25 390 GLY A N 1
ATOM 2884 C CA . GLY A 1 390 ? -2.120 3.820 -1.035 1.00 90.25 390 GLY A CA 1
ATOM 2885 C C . GLY A 1 390 ? -1.482 4.035 -2.407 1.00 90.25 390 GLY A C 1
ATOM 2886 O O . GLY A 1 390 ? -1.567 5.105 -3.008 1.00 90.25 390 GLY A O 1
ATOM 2887 N N . ARG A 1 391 ? -0.775 3.025 -2.907 1.00 82.62 391 ARG A N 1
ATOM 2888 C CA . ARG A 1 391 ? -0.094 3.016 -4.210 1.00 82.62 391 ARG A CA 1
ATOM 2889 C C . ARG A 1 391 ? -0.989 2.664 -5.382 1.00 82.62 391 ARG A C 1
ATOM 2891 O O . ARG A 1 391 ? -0.760 3.184 -6.472 1.00 82.62 391 ARG A O 1
ATOM 2898 N N . ASP A 1 392 ? -1.925 1.748 -5.170 1.00 78.06 392 ASP A N 1
ATOM 2899 C CA . ASP A 1 392 ? -2.612 1.037 -6.245 1.00 78.06 392 ASP A CA 1
ATOM 2900 C C . ASP A 1 392 ? -4.131 1.171 -6.124 1.00 78.06 392 ASP A C 1
ATOM 2902 O O . ASP A 1 392 ? -4.735 0.684 -5.169 1.00 78.06 392 ASP A O 1
ATOM 2906 N N . ASP A 1 393 ? -4.743 1.814 -7.120 1.00 75.38 393 ASP A N 1
ATOM 2907 C CA . ASP A 1 393 ? -6.188 2.069 -7.164 1.00 75.38 393 ASP A CA 1
ATOM 2908 C C . ASP A 1 393 ? -7.011 0.780 -7.076 1.00 75.38 393 ASP A C 1
ATOM 2910 O O . ASP A 1 393 ? -8.037 0.742 -6.401 1.00 75.38 393 ASP A O 1
ATOM 2914 N N . ALA A 1 394 ? -6.570 -0.286 -7.749 1.00 72.88 394 ALA A N 1
ATOM 2915 C CA . ALA A 1 394 ? -7.302 -1.548 -7.789 1.00 72.88 394 ALA A CA 1
ATOM 2916 C C . ALA A 1 394 ? -7.322 -2.219 -6.410 1.00 72.88 394 ALA A C 1
ATOM 2918 O O . ALA A 1 394 ? -8.365 -2.688 -5.951 1.00 72.88 394 ALA A O 1
ATOM 2919 N N . THR A 1 395 ? -6.178 -2.200 -5.729 1.00 82.44 395 THR A N 1
ATOM 2920 C CA . THR A 1 395 ? -6.017 -2.693 -4.363 1.00 82.44 395 THR A CA 1
ATOM 2921 C C . THR A 1 395 ? -6.885 -1.889 -3.401 1.00 82.44 395 THR A C 1
ATOM 2923 O O . THR A 1 395 ? -7.648 -2.484 -2.642 1.00 82.44 395 THR A O 1
ATOM 2926 N N . LEU A 1 396 ? -6.859 -0.552 -3.477 1.00 86.12 396 LEU A N 1
ATOM 2927 C CA . LEU A 1 396 ? -7.726 0.302 -2.655 1.00 86.12 396 LEU A CA 1
ATOM 2928 C C . LEU A 1 396 ? -9.212 0.021 -2.906 1.00 86.12 396 LEU A C 1
ATOM 2930 O O . LEU A 1 396 ? -9.983 -0.155 -1.963 1.00 86.12 396 LEU A O 1
ATOM 2934 N N . ARG A 1 397 ? -9.609 -0.107 -4.177 1.00 82.50 397 ARG A N 1
ATOM 2935 C CA . ARG A 1 397 ? -10.996 -0.378 -4.564 1.00 82.50 397 ARG A CA 1
ATOM 2936 C C . ARG A 1 397 ? -11.498 -1.716 -4.032 1.00 82.50 397 ARG A C 1
ATOM 2938 O O . ARG A 1 397 ? -12.674 -1.803 -3.682 1.00 82.50 397 ARG A O 1
ATOM 2945 N N . SER A 1 398 ? -10.632 -2.729 -3.971 1.00 81.06 398 SER A N 1
ATOM 2946 C CA . SER A 1 398 ? -10.981 -4.074 -3.495 1.00 81.06 398 SER A CA 1
ATOM 2947 C C . SER A 1 398 ? -11.378 -4.126 -2.015 1.00 81.06 398 SER A C 1
ATOM 2949 O O . SER A 1 398 ? -12.116 -5.025 -1.624 1.00 81.06 398 SER A O 1
ATOM 2951 N N . MET A 1 399 ? -10.954 -3.141 -1.215 1.00 86.19 399 MET A N 1
ATOM 2952 C CA . MET A 1 399 ? -11.305 -3.027 0.207 1.00 86.19 399 MET A CA 1
ATOM 2953 C C . MET A 1 399 ? -12.645 -2.319 0.447 1.00 86.19 399 MET A C 1
ATOM 2955 O O . MET A 1 399 ? -13.109 -2.252 1.581 1.00 86.19 399 MET A O 1
ATOM 2959 N N . LEU A 1 400 ? -13.275 -1.770 -0.595 1.00 84.81 400 LEU A N 1
ATOM 2960 C CA . LEU A 1 400 ? -14.547 -1.058 -0.484 1.00 84.81 400 LEU A CA 1
ATOM 2961 C C . LEU A 1 400 ? -15.700 -1.886 -1.073 1.00 84.81 400 LEU A C 1
ATOM 2963 O O . LEU A 1 400 ? -15.510 -2.562 -2.088 1.00 84.81 400 LEU A O 1
ATOM 2967 N N . PRO A 1 401 ? -16.927 -1.778 -0.524 1.00 74.88 401 PRO A N 1
ATOM 2968 C CA . PRO A 1 401 ? -18.103 -2.436 -1.086 1.00 74.88 401 PRO A CA 1
ATOM 2969 C C . PRO A 1 401 ? -18.299 -2.116 -2.570 1.00 74.88 401 PRO A C 1
ATOM 2971 O O . PRO A 1 401 ? -18.195 -0.962 -3.000 1.00 74.88 401 PRO A O 1
ATOM 2974 N N . THR A 1 402 ? -18.671 -3.118 -3.365 1.00 69.12 402 THR A N 1
ATOM 2975 C CA . THR A 1 402 ? -19.013 -2.921 -4.785 1.00 69.12 402 THR A CA 1
ATOM 2976 C C . THR A 1 402 ? -20.281 -2.083 -4.973 1.00 69.12 402 THR A C 1
ATOM 2978 O O . THR A 1 402 ? -20.447 -1.450 -6.012 1.00 69.12 402 THR A O 1
ATOM 2981 N N . SER A 1 403 ? -21.149 -2.027 -3.957 1.00 57.84 403 SER A N 1
ATOM 2982 C CA . SER A 1 403 ? -22.368 -1.210 -3.917 1.00 57.84 403 SER A CA 1
ATOM 2983 C C . SER A 1 403 ? -22.102 0.298 -3.861 1.00 57.84 403 SER A C 1
ATOM 2985 O O . SER A 1 403 ? -22.998 1.076 -4.188 1.00 57.84 403 SER A O 1
ATOM 2987 N N . VAL A 1 404 ? -20.890 0.716 -3.482 1.00 64.56 404 VAL A N 1
ATOM 2988 C CA . VAL A 1 404 ? -20.513 2.124 -3.312 1.00 64.56 404 VAL A CA 1
ATOM 2989 C C . VAL A 1 404 ? -19.464 2.507 -4.352 1.00 64.56 404 VAL A C 1
ATOM 2991 O O . VAL A 1 404 ? -18.566 1.725 -4.661 1.00 64.56 404 VAL A O 1
ATOM 2994 N N . SER A 1 405 ? -19.592 3.700 -4.934 1.00 69.38 405 SER A N 1
ATOM 2995 C CA . SER A 1 405 ? -18.613 4.261 -5.875 1.00 69.38 405 SER A CA 1
ATOM 2996 C C . SER A 1 405 ? -17.765 5.307 -5.148 1.00 69.38 405 SER A C 1
ATOM 2998 O O . SER A 1 405 ? -18.310 6.364 -4.831 1.00 69.38 405 SER A O 1
ATOM 3000 N N . PRO A 1 406 ? -16.487 5.026 -4.836 1.00 79.62 406 PRO A N 1
ATOM 3001 C CA . PRO A 1 406 ? -15.635 5.993 -4.153 1.00 79.62 406 PRO A CA 1
ATOM 3002 C C . PRO A 1 406 ? -15.213 7.136 -5.078 1.00 79.62 406 PRO A C 1
ATOM 3004 O O . PRO A 1 406 ? -14.953 6.912 -6.264 1.00 79.62 406 PRO A O 1
ATOM 3007 N N . ALA A 1 407 ? -15.057 8.337 -4.521 1.00 78.00 407 ALA A N 1
ATOM 3008 C CA . ALA A 1 407 ? -14.309 9.396 -5.196 1.00 78.00 407 ALA A CA 1
ATOM 3009 C C . ALA A 1 407 ? -12.831 8.982 -5.257 1.00 78.00 407 ALA A C 1
ATOM 3011 O O . ALA A 1 407 ? -12.285 8.494 -4.267 1.00 78.00 407 ALA A O 1
ATOM 3012 N N . THR A 1 408 ? -12.191 9.100 -6.420 1.00 79.00 408 THR A N 1
ATOM 3013 C CA . THR A 1 408 ? -10.829 8.587 -6.627 1.00 79.00 408 THR A CA 1
ATOM 3014 C C . THR A 1 408 ? -9.908 9.724 -7.019 1.00 79.00 408 THR A C 1
ATOM 3016 O O . THR A 1 408 ? -10.085 10.321 -8.071 1.00 79.00 408 THR A O 1
ATOM 3019 N N . TYR A 1 409 ? -8.883 9.977 -6.219 1.00 80.88 409 TYR A N 1
ATOM 3020 C CA . TYR A 1 409 ? -7.904 11.029 -6.445 1.00 80.88 409 TYR A CA 1
ATOM 3021 C C . TYR A 1 409 ? -6.516 10.437 -6.642 1.00 80.88 409 TYR A C 1
ATOM 3023 O O . TYR A 1 409 ? -6.164 9.395 -6.083 1.00 80.88 409 TYR A O 1
ATOM 3031 N N . ARG A 1 410 ? -5.695 11.136 -7.420 1.00 80.25 410 ARG A N 1
ATOM 3032 C CA . ARG A 1 410 ? -4.281 10.836 -7.613 1.00 80.25 410 ARG A CA 1
ATOM 3033 C C . ARG A 1 410 ? -3.418 12.042 -7.293 1.00 80.25 410 ARG A C 1
ATOM 3035 O O . ARG A 1 410 ? -3.782 13.180 -7.568 1.00 80.25 410 ARG A O 1
ATOM 3042 N N . MET A 1 411 ? -2.236 11.778 -6.753 1.00 80.12 411 MET A N 1
ATOM 3043 C CA . MET A 1 411 ? -1.239 12.823 -6.517 1.00 80.12 411 MET A CA 1
ATOM 3044 C C . MET A 1 411 ? -0.701 13.367 -7.843 1.00 80.12 411 MET A C 1
ATOM 3046 O O . MET A 1 411 ? -0.236 12.591 -8.686 1.00 80.12 411 MET A O 1
ATOM 3050 N N . LYS A 1 412 ? -0.701 14.693 -8.012 1.00 78.94 412 LYS A N 1
ATOM 3051 C CA . LYS A 1 412 ? -0.088 15.342 -9.176 1.00 78.94 412 LYS A CA 1
ATOM 3052 C C . LYS A 1 412 ? 1.435 15.370 -9.015 1.00 78.94 412 LYS A C 1
ATOM 3054 O O . LYS A 1 412 ? 1.952 15.641 -7.933 1.00 78.94 412 LYS A O 1
ATOM 3059 N N . SER A 1 413 ? 2.173 15.077 -10.086 1.00 78.19 413 SER A N 1
ATOM 3060 C CA . SER A 1 413 ? 3.635 15.235 -10.090 1.00 78.19 413 SER A CA 1
ATOM 3061 C C . SER A 1 413 ? 4.021 16.708 -9.991 1.00 78.19 413 SER A C 1
ATOM 3063 O O . SER A 1 413 ? 3.319 17.561 -10.544 1.00 78.19 413 SER A O 1
ATOM 3065 N N . LEU A 1 414 ? 5.157 16.986 -9.342 1.00 80.19 414 LEU A N 1
ATOM 3066 C CA . LEU A 1 414 ? 5.696 18.340 -9.260 1.00 80.19 414 LEU A CA 1
ATOM 3067 C C . LEU A 1 414 ? 5.903 18.902 -10.660 1.00 80.19 414 LEU A C 1
ATOM 3069 O O . LEU A 1 414 ? 6.622 18.324 -11.475 1.00 80.19 414 LEU A O 1
ATOM 3073 N N . GLN A 1 415 ? 5.274 20.041 -10.913 1.00 81.81 415 GLN A N 1
ATOM 3074 C CA . GLN A 1 415 ? 5.502 20.816 -12.120 1.00 81.81 415 GLN A CA 1
ATOM 3075 C C . GLN A 1 415 ? 6.765 21.660 -11.966 1.00 81.81 415 GLN A C 1
ATOM 3077 O O . GLN A 1 415 ? 7.194 21.964 -10.851 1.00 81.81 415 GLN A O 1
ATOM 3082 N N . TYR A 1 416 ? 7.316 22.107 -13.092 1.00 82.88 416 TYR A N 1
ATOM 3083 C CA . TYR A 1 416 ? 8.539 22.911 -13.125 1.00 82.88 416 TYR A CA 1
ATOM 3084 C C . TYR A 1 416 ? 8.500 24.121 -12.174 1.00 82.88 416 TYR A C 1
ATOM 3086 O O . TYR A 1 416 ? 9.460 24.387 -11.455 1.00 82.88 416 TYR A O 1
ATOM 3094 N N . ALA A 1 417 ? 7.364 24.825 -12.098 1.00 82.12 417 ALA A N 1
ATOM 3095 C CA . ALA A 1 417 ? 7.193 25.961 -11.190 1.00 82.12 417 ALA A CA 1
ATOM 3096 C C . ALA A 1 417 ? 7.339 25.568 -9.705 1.00 82.12 417 ALA A C 1
ATOM 3098 O O . ALA A 1 417 ? 8.008 26.266 -8.947 1.00 82.12 417 ALA A O 1
ATOM 3099 N N . GLN A 1 418 ? 6.778 24.423 -9.304 1.00 82.19 418 GLN A N 1
ATOM 3100 C CA . GLN A 1 418 ? 6.856 23.906 -7.931 1.00 82.19 418 GLN A CA 1
ATOM 3101 C C . GLN A 1 418 ? 8.258 23.371 -7.608 1.00 82.19 418 GLN A C 1
ATOM 3103 O O . GLN A 1 418 ? 8.770 23.574 -6.508 1.00 82.19 418 GLN A O 1
ATOM 3108 N N . GLN A 1 419 ? 8.911 22.717 -8.574 1.00 85.81 419 GLN A N 1
ATOM 3109 C CA . GLN A 1 419 ? 10.312 22.301 -8.453 1.00 85.81 419 GLN A CA 1
ATOM 3110 C C . GLN A 1 419 ? 11.231 23.509 -8.249 1.00 85.81 419 GLN A C 1
ATOM 3112 O O . GLN A 1 419 ? 12.120 23.485 -7.397 1.00 85.81 419 GLN A O 1
ATOM 3117 N N . LEU A 1 420 ? 10.999 24.584 -9.004 1.00 86.31 420 LEU A N 1
ATOM 3118 C CA . LEU A 1 420 ? 11.762 25.817 -8.884 1.00 86.31 420 LEU A CA 1
ATOM 3119 C C . LEU A 1 420 ? 11.544 26.487 -7.521 1.00 86.31 420 LEU A C 1
ATOM 3121 O O . LEU A 1 420 ? 12.515 26.924 -6.907 1.00 86.31 420 LEU A O 1
ATOM 3125 N N . GLU A 1 421 ? 10.305 26.531 -7.028 1.00 84.12 421 GLU A N 1
ATOM 3126 C CA . GLU A 1 421 ? 9.984 27.051 -5.695 1.00 84.12 421 GLU A CA 1
ATOM 3127 C C . GLU A 1 421 ? 10.710 26.262 -4.592 1.00 84.12 421 GLU A C 1
ATOM 3129 O O . GLU A 1 421 ? 11.361 26.852 -3.727 1.00 84.12 421 GLU A O 1
ATOM 3134 N N . LEU A 1 422 ? 10.676 24.927 -4.655 1.00 82.69 422 LEU A N 1
ATOM 3135 C CA . LEU A 1 422 ? 11.410 24.055 -3.732 1.00 82.69 422 LEU A CA 1
ATOM 3136 C C . LEU A 1 422 ? 12.916 24.306 -3.771 1.00 82.69 422 LEU A C 1
ATOM 3138 O O . LEU A 1 422 ? 13.549 24.429 -2.722 1.00 82.69 422 LEU A O 1
ATOM 3142 N N . ALA A 1 423 ? 13.487 24.412 -4.972 1.00 84.94 423 ALA A N 1
ATOM 3143 C CA . ALA A 1 423 ? 14.903 24.702 -5.144 1.00 84.94 423 ALA A CA 1
ATOM 3144 C C . ALA A 1 423 ? 15.267 26.081 -4.566 1.00 84.94 423 ALA A C 1
ATOM 3146 O O . ALA A 1 423 ? 16.273 26.207 -3.874 1.00 84.94 423 ALA A O 1
ATOM 3147 N N . GLN A 1 424 ? 14.440 27.108 -4.781 1.00 84.62 424 GLN A N 1
ATOM 3148 C CA . GLN A 1 424 ? 14.654 28.444 -4.214 1.00 84.62 424 GLN A CA 1
ATOM 3149 C C . GLN A 1 424 ? 14.610 28.430 -2.683 1.00 84.62 424 GLN A C 1
ATOM 3151 O O . GLN A 1 424 ? 15.502 28.989 -2.039 1.00 84.62 424 GLN A O 1
ATOM 3156 N N . ARG A 1 425 ? 13.616 27.756 -2.090 1.00 79.56 425 ARG A N 1
ATOM 3157 C CA . ARG A 1 425 ? 13.499 27.613 -0.630 1.00 79.56 425 ARG A CA 1
ATOM 3158 C C . ARG A 1 425 ? 14.714 26.895 -0.044 1.00 79.56 425 ARG A C 1
ATOM 3160 O O . ARG A 1 425 ? 15.324 27.405 0.894 1.00 79.56 425 ARG A O 1
ATOM 3167 N N . ALA A 1 426 ? 15.110 25.765 -0.633 1.00 79.00 426 ALA A N 1
ATOM 3168 C CA . ALA A 1 426 ? 16.277 25.002 -0.194 1.00 79.00 426 ALA A CA 1
ATOM 3169 C C . ALA A 1 426 ? 17.565 25.844 -0.235 1.00 79.00 426 ALA A C 1
ATOM 3171 O O . ALA A 1 426 ? 18.315 25.868 0.735 1.00 79.00 426 ALA A O 1
ATOM 3172 N N . MET A 1 427 ? 17.784 26.609 -1.309 1.00 76.12 427 MET A N 1
ATOM 3173 C CA . MET A 1 427 ? 18.964 27.474 -1.458 1.00 76.12 427 MET A CA 1
ATOM 3174 C C . MET A 1 427 ? 18.953 28.677 -0.499 1.00 76.12 427 MET A C 1
ATOM 3176 O O . MET A 1 427 ? 20.011 29.129 -0.064 1.00 76.12 427 MET A O 1
ATOM 3180 N N . THR A 1 428 ? 17.770 29.177 -0.130 1.00 73.69 428 THR A N 1
ATOM 3181 C CA . THR A 1 428 ? 17.623 30.271 0.847 1.00 73.69 428 THR A CA 1
ATOM 3182 C C . THR A 1 428 ? 17.993 29.811 2.260 1.00 73.69 428 THR A C 1
ATOM 3184 O O . THR A 1 428 ? 18.672 30.534 2.989 1.00 73.69 428 THR A O 1
ATOM 3187 N N . LEU A 1 429 ? 17.606 28.586 2.636 1.00 67.69 429 LEU A N 1
ATOM 3188 C CA . LEU A 1 429 ? 17.951 27.978 3.928 1.00 67.69 429 LEU A CA 1
ATOM 3189 C C . LEU A 1 429 ? 19.458 27.703 4.080 1.00 67.69 429 LEU A C 1
ATOM 3191 O O . LEU A 1 429 ? 19.964 27.683 5.198 1.00 67.69 429 LEU A O 1
ATOM 3195 N N . LEU A 1 430 ? 20.187 27.553 2.970 1.00 60.44 430 LEU A N 1
ATOM 3196 C CA . LEU A 1 430 ? 21.631 27.279 2.938 1.00 60.44 430 LEU A CA 1
ATOM 3197 C C . LEU A 1 430 ? 22.513 28.544 3.048 1.00 60.44 430 LEU A C 1
ATOM 3199 O O . LEU A 1 430 ? 23.715 28.492 2.802 1.00 60.44 430 LEU A O 1
ATOM 3203 N N . GLY A 1 431 ? 21.949 29.694 3.439 1.00 53.81 431 GLY A N 1
ATOM 3204 C CA . GLY A 1 431 ? 22.728 30.902 3.746 1.00 53.81 431 GLY A CA 1
ATOM 3205 C C . GLY A 1 431 ? 23.195 31.707 2.526 1.00 53.81 431 GLY A C 1
ATOM 3206 O O . GLY A 1 431 ? 24.025 32.609 2.661 1.00 53.81 431 GLY A O 1
ATOM 3207 N N . GLY A 1 432 ? 22.644 31.435 1.339 1.00 49.12 432 GLY A N 1
ATOM 3208 C CA . GLY A 1 432 ? 22.867 32.227 0.131 1.00 49.12 432 GLY A CA 1
ATOM 3209 C C . GLY A 1 432 ? 22.148 33.574 0.190 1.00 49.12 432 GLY A C 1
ATOM 3210 O O . GLY A 1 432 ? 21.102 33.753 -0.430 1.00 49.12 432 GLY A O 1
ATOM 3211 N N . GLY A 1 433 ? 22.704 34.542 0.919 1.00 42.84 433 GLY A N 1
ATOM 3212 C CA . GLY A 1 433 ? 22.240 35.926 0.871 1.00 42.84 433 GLY A CA 1
ATOM 3213 C C . GLY A 1 433 ? 22.243 36.460 -0.567 1.00 42.84 433 GLY A C 1
ATOM 3214 O O . GLY A 1 433 ? 23.296 36.608 -1.176 1.00 42.84 433 GLY A O 1
ATOM 3215 N N . GLY A 1 434 ? 21.060 36.761 -1.108 1.00 45.72 434 GLY A N 1
ATOM 3216 C CA . GLY A 1 434 ? 20.890 37.651 -2.261 1.00 45.72 434 GLY A CA 1
ATOM 3217 C C . GLY A 1 434 ? 21.287 37.134 -3.650 1.00 45.72 434 GLY A C 1
ATOM 3218 O O . GLY A 1 434 ? 21.464 37.957 -4.548 1.00 45.72 434 GLY A O 1
ATOM 3219 N N . TYR A 1 435 ? 21.411 35.825 -3.885 1.00 46.75 435 TYR A N 1
ATOM 3220 C CA . TYR A 1 435 ? 21.672 35.313 -5.239 1.00 46.75 435 TYR A CA 1
ATOM 3221 C C . TYR A 1 435 ? 20.358 35.098 -6.011 1.00 46.75 435 TYR A C 1
ATOM 3223 O O . TYR A 1 435 ? 19.450 34.426 -5.533 1.00 46.75 435 TYR A O 1
ATOM 3231 N N . GLY A 1 436 ? 20.244 35.720 -7.194 1.00 54.66 436 GLY A N 1
ATOM 3232 C CA . GLY A 1 436 ? 19.036 35.719 -8.034 1.00 54.66 436 GLY A CA 1
ATOM 3233 C C . GLY A 1 436 ? 18.589 34.330 -8.508 1.00 54.66 436 GLY A C 1
ATOM 3234 O O . GLY A 1 436 ? 19.230 33.331 -8.229 1.00 54.66 436 GLY A O 1
ATOM 3235 N N . SER A 1 437 ? 17.506 34.249 -9.283 1.00 60.91 437 SER A N 1
ATOM 3236 C CA . SER A 1 437 ? 16.840 32.998 -9.696 1.00 60.91 437 SER A CA 1
ATOM 3237 C C . SER A 1 437 ? 17.711 31.964 -10.447 1.00 60.91 437 SER A C 1
ATOM 3239 O O . SER A 1 437 ? 17.319 30.802 -10.552 1.00 60.91 437 SER A O 1
ATOM 3241 N N . SER A 1 438 ? 18.892 32.334 -10.949 1.00 71.06 438 SER A N 1
ATOM 3242 C CA . SER A 1 438 ? 19.742 31.506 -11.824 1.00 71.06 438 SER A CA 1
ATOM 3243 C C . SER A 1 438 ? 20.272 30.178 -11.228 1.00 71.06 438 SER A C 1
ATOM 3245 O O . SER A 1 438 ? 20.286 29.196 -11.971 1.00 71.06 438 SER A O 1
ATOM 3247 N N . PRO A 1 439 ? 20.706 30.071 -9.952 1.00 79.44 439 PRO A N 1
ATOM 3248 C CA . PRO A 1 439 ? 21.212 28.821 -9.374 1.00 79.44 439 PRO A CA 1
ATOM 3249 C C . PRO A 1 439 ? 20.111 27.779 -9.153 1.00 79.44 439 PRO A C 1
ATOM 3251 O O . PRO A 1 439 ? 20.339 26.593 -9.371 1.00 79.44 439 PRO A O 1
ATOM 3254 N N . ALA A 1 440 ? 18.900 28.218 -8.790 1.00 83.00 440 ALA A N 1
ATOM 3255 C CA . ALA A 1 440 ? 17.751 27.329 -8.622 1.00 83.00 440 ALA A CA 1
ATOM 3256 C C . ALA A 1 440 ? 17.346 26.677 -9.957 1.00 83.00 440 ALA A C 1
ATOM 3258 O O . ALA A 1 440 ? 17.118 25.472 -10.005 1.00 83.00 440 ALA A O 1
ATOM 3259 N N . HIS A 1 441 ? 17.359 27.437 -11.059 1.00 86.00 441 HIS A N 1
ATOM 3260 C CA . HIS A 1 441 ? 17.116 26.886 -12.400 1.00 86.00 441 HIS A CA 1
ATOM 3261 C C . HIS A 1 441 ? 18.189 25.863 -12.802 1.00 86.00 441 HIS A C 1
ATOM 3263 O O . HIS A 1 441 ? 17.864 24.817 -13.360 1.00 86.00 441 HIS A O 1
ATOM 3269 N N . ALA A 1 442 ? 19.464 26.134 -12.496 1.00 85.19 442 ALA A N 1
ATOM 3270 C CA . ALA A 1 442 ? 20.554 25.203 -12.785 1.00 85.19 442 ALA A CA 1
ATOM 3271 C C . ALA A 1 442 ? 20.445 23.907 -11.961 1.00 85.19 442 ALA A C 1
ATOM 3273 O O . ALA A 1 442 ? 20.701 22.823 -12.482 1.00 85.19 442 ALA A O 1
ATOM 3274 N N . ALA A 1 443 ? 20.027 24.009 -10.696 1.00 85.44 443 ALA A N 1
ATOM 3275 C CA . ALA A 1 443 ? 19.764 22.861 -9.837 1.00 85.44 443 ALA A CA 1
ATOM 3276 C C . ALA A 1 443 ? 18.624 21.993 -10.390 1.00 85.44 443 ALA A C 1
ATOM 3278 O O . ALA A 1 443 ? 18.822 20.792 -10.566 1.00 85.44 443 ALA A O 1
ATOM 3279 N N . VAL A 1 444 ? 17.480 22.599 -10.743 1.00 88.50 444 VAL A N 1
ATOM 3280 C CA . VAL A 1 444 ? 16.343 21.891 -11.362 1.00 88.50 444 VAL A CA 1
ATOM 3281 C C . VAL A 1 444 ? 16.798 21.163 -12.629 1.00 88.50 444 VAL A C 1
ATOM 3283 O O . VAL A 1 444 ? 16.627 19.952 -12.721 1.00 88.50 444 VAL A O 1
ATOM 3286 N N . ALA A 1 445 ? 17.477 21.855 -13.549 1.00 86.94 445 ALA A N 1
ATOM 3287 C CA . ALA A 1 445 ? 17.935 21.263 -14.807 1.00 86.94 445 ALA A CA 1
ATOM 3288 C C . ALA A 1 445 ? 18.914 20.089 -14.600 1.00 86.94 445 ALA A C 1
ATOM 3290 O O . ALA A 1 445 ? 18.858 19.091 -15.319 1.00 86.94 445 ALA A O 1
ATOM 3291 N N . ASN A 1 446 ? 19.809 20.179 -13.610 1.00 85.88 446 ASN A N 1
ATOM 3292 C CA . ASN A 1 446 ? 20.721 19.084 -13.273 1.00 85.88 446 ASN A CA 1
ATOM 3293 C C . ASN A 1 446 ? 19.979 17.873 -12.690 1.00 85.88 446 ASN A C 1
ATOM 3295 O O . ASN A 1 446 ? 20.310 16.738 -13.035 1.00 85.88 446 ASN A O 1
ATOM 3299 N N . ILE A 1 447 ? 18.976 18.105 -11.838 1.00 88.38 447 ILE A N 1
ATOM 3300 C CA . ILE A 1 447 ? 18.157 17.041 -11.245 1.00 88.38 447 ILE A CA 1
ATOM 3301 C C . ILE A 1 447 ? 17.289 16.372 -12.316 1.00 88.38 447 ILE A C 1
ATOM 3303 O O . ILE A 1 447 ? 17.281 15.147 -12.402 1.00 88.38 447 ILE A O 1
ATOM 3307 N N . GLU A 1 448 ? 16.619 17.145 -13.172 1.00 88.44 448 GLU A N 1
ATOM 3308 C CA . GLU A 1 448 ? 15.836 16.624 -14.300 1.00 88.44 448 GLU A CA 1
ATOM 3309 C C . GLU A 1 448 ? 16.707 15.803 -15.252 1.00 88.44 448 GLU A C 1
ATOM 3311 O O . GLU A 1 448 ? 16.316 14.718 -15.676 1.00 88.44 448 GLU A O 1
ATOM 3316 N N . LYS A 1 449 ? 17.931 16.261 -15.535 1.00 86.12 449 LYS A N 1
ATOM 3317 C CA . LYS A 1 449 ? 18.877 15.506 -16.360 1.00 86.12 449 LYS A CA 1
ATOM 3318 C C . LYS A 1 449 ? 19.271 14.165 -15.731 1.00 86.12 449 LYS A C 1
ATOM 3320 O O . LYS A 1 449 ? 19.479 13.202 -16.465 1.00 86.12 449 LYS A O 1
ATOM 3325 N N . ALA A 1 450 ? 19.411 14.102 -14.407 1.00 84.00 450 ALA A N 1
ATOM 3326 C CA . ALA A 1 450 ? 19.820 12.888 -13.701 1.00 84.00 450 ALA A CA 1
ATOM 3327 C C . ALA A 1 450 ? 18.660 11.908 -13.452 1.00 84.00 450 ALA A C 1
ATOM 3329 O O . ALA A 1 450 ? 18.867 10.697 -13.475 1.00 84.00 450 ALA A O 1
ATOM 3330 N N . LEU A 1 451 ? 17.450 12.415 -13.194 1.00 83.62 451 LEU A N 1
ATOM 3331 C CA . LEU A 1 451 ? 16.301 11.614 -12.753 1.00 83.62 451 LEU A CA 1
ATOM 3332 C C . LEU A 1 451 ? 15.198 11.460 -13.813 1.00 83.62 451 LEU A C 1
ATOM 3334 O O . LEU A 1 451 ? 14.323 10.605 -13.649 1.00 83.62 451 LEU A O 1
ATOM 3338 N N . GLY A 1 452 ? 15.210 12.265 -14.878 1.00 83.88 452 GLY A N 1
ATOM 3339 C CA . GLY A 1 452 ? 14.142 12.321 -15.878 1.00 83.88 452 GLY A CA 1
ATOM 3340 C C . GLY A 1 452 ? 12.780 12.581 -15.229 1.00 83.88 452 GLY A C 1
ATOM 3341 O O . GLY A 1 452 ? 12.665 13.390 -14.308 1.00 83.88 452 GLY A O 1
ATOM 3342 N N . ASP A 1 453 ? 11.765 11.813 -15.632 1.00 75.38 453 ASP A N 1
ATOM 3343 C CA . ASP A 1 453 ? 10.401 11.877 -15.082 1.00 75.38 453 ASP A CA 1
ATOM 3344 C C . ASP A 1 453 ? 10.341 11.706 -13.552 1.00 75.38 453 ASP A C 1
ATOM 3346 O O . ASP A 1 453 ? 9.394 12.145 -12.897 1.00 75.38 453 ASP A O 1
ATOM 3350 N N . ALA A 1 454 ? 11.348 11.070 -12.945 1.00 81.38 454 ALA A N 1
ATOM 3351 C CA . ALA A 1 454 ? 11.386 10.875 -11.502 1.00 81.38 454 ALA A CA 1
ATOM 3352 C C . ALA A 1 454 ? 11.704 12.160 -10.721 1.00 81.38 454 ALA A C 1
ATOM 3354 O O . ALA A 1 454 ? 11.441 12.198 -9.521 1.00 81.38 454 ALA A O 1
ATOM 3355 N N . ALA A 1 455 ? 12.177 13.222 -11.382 1.00 85.06 455 ALA A N 1
ATOM 3356 C CA . ALA A 1 455 ? 12.284 14.556 -10.788 1.00 85.06 455 ALA A CA 1
ATOM 3357 C C . ALA A 1 455 ? 10.909 15.147 -10.416 1.00 85.06 455 ALA A C 1
ATOM 3359 O O . ALA A 1 455 ? 10.819 16.011 -9.547 1.00 85.06 455 ALA A O 1
ATOM 3360 N N . GLY A 1 456 ? 9.818 14.658 -11.019 1.00 81.56 456 GLY A N 1
ATOM 3361 C CA . GLY A 1 456 ? 8.451 15.015 -10.628 1.00 81.56 456 GLY A CA 1
ATOM 3362 C C . GLY A 1 456 ? 8.007 14.423 -9.282 1.00 81.56 456 GLY A C 1
ATOM 3363 O O . GLY A 1 456 ? 6.925 14.753 -8.798 1.00 81.56 456 GLY A O 1
ATOM 3364 N N . ASN A 1 457 ? 8.803 13.534 -8.674 1.00 84.06 457 ASN A N 1
ATOM 3365 C CA . ASN A 1 457 ? 8.544 12.962 -7.355 1.00 84.06 457 ASN A CA 1
ATOM 3366 C C . ASN A 1 457 ? 9.123 13.882 -6.260 1.00 84.06 457 ASN A C 1
ATOM 3368 O O . ASN A 1 457 ? 10.346 14.042 -6.218 1.00 84.06 457 ASN A O 1
ATOM 3372 N N . PRO A 1 458 ? 8.294 14.449 -5.360 1.00 84.06 458 PRO A N 1
ATOM 3373 C CA . PRO A 1 458 ? 8.756 15.380 -4.333 1.00 84.06 458 PRO A CA 1
ATOM 3374 C C . PRO A 1 458 ? 9.905 14.855 -3.483 1.00 84.06 458 PRO A C 1
ATOM 3376 O O . PRO A 1 458 ? 10.891 15.558 -3.288 1.00 84.06 458 PRO A O 1
ATOM 3379 N N . MET A 1 459 ? 9.824 13.606 -3.026 1.00 86.19 459 MET A N 1
ATOM 3380 C CA . MET A 1 459 ? 10.865 13.035 -2.178 1.00 86.19 459 MET A CA 1
ATOM 3381 C C . MET A 1 459 ? 12.195 12.896 -2.930 1.00 86.19 459 MET A C 1
ATOM 3383 O O . MET A 1 459 ? 13.227 13.314 -2.409 1.00 86.19 459 MET A O 1
ATOM 3387 N N . LEU A 1 460 ? 12.191 12.347 -4.152 1.00 88.06 460 LEU A N 1
ATOM 3388 C CA . LEU A 1 460 ? 13.425 12.201 -4.938 1.00 88.06 460 LEU A CA 1
ATOM 3389 C C . LEU A 1 460 ? 14.036 13.561 -5.286 1.00 88.06 460 LEU A C 1
ATOM 3391 O O . LEU A 1 460 ? 15.255 13.718 -5.233 1.00 88.06 460 LEU A O 1
ATOM 3395 N N . PHE A 1 461 ? 13.196 14.548 -5.598 1.00 88.31 461 PHE A N 1
ATOM 3396 C CA . PHE A 1 461 ? 13.640 15.909 -5.873 1.00 88.31 461 PHE A CA 1
ATOM 3397 C C . PHE A 1 461 ? 14.290 16.550 -4.637 1.00 88.31 461 PHE A C 1
ATOM 3399 O O . PHE A 1 461 ? 15.401 17.071 -4.726 1.00 88.31 461 PHE A O 1
ATOM 3406 N N . SER A 1 462 ? 13.662 16.438 -3.461 1.00 86.56 462 SER A N 1
ATOM 3407 C CA . SER A 1 462 ? 14.216 16.930 -2.193 1.00 86.56 462 SER A CA 1
ATOM 3408 C C . SER A 1 462 ? 15.506 16.212 -1.783 1.00 86.56 462 SER A C 1
ATOM 3410 O O . SER A 1 462 ? 16.448 16.868 -1.341 1.00 86.56 462 SER A O 1
ATOM 3412 N N . MET A 1 463 ? 15.594 14.889 -1.967 1.00 86.94 463 MET A N 1
ATOM 3413 C CA . MET A 1 463 ? 16.833 14.131 -1.740 1.00 86.94 463 MET A CA 1
ATOM 3414 C C . MET A 1 463 ? 17.958 14.615 -2.660 1.00 86.94 463 MET A C 1
ATOM 3416 O O . MET A 1 463 ? 19.090 14.786 -2.215 1.00 86.94 463 MET A O 1
ATOM 3420 N N . ALA A 1 464 ? 17.654 14.859 -3.939 1.00 88.62 464 ALA A N 1
ATOM 3421 C CA . ALA A 1 464 ? 18.641 15.334 -4.901 1.00 88.62 464 ALA A CA 1
ATOM 3422 C C . ALA A 1 464 ? 19.124 16.751 -4.564 1.00 88.62 464 ALA A C 1
ATOM 3424 O O . ALA A 1 464 ? 20.327 17.003 -4.595 1.00 88.62 464 ALA A O 1
ATOM 3425 N N . LEU A 1 465 ? 18.218 17.649 -4.160 1.00 86.06 465 LEU A N 1
ATOM 3426 C CA . LEU A 1 465 ? 18.577 18.981 -3.666 1.00 86.06 465 LEU A CA 1
ATOM 3427 C C . LEU A 1 465 ? 19.517 18.914 -2.452 1.00 86.06 465 LEU A C 1
ATOM 3429 O O . LEU A 1 465 ? 20.496 19.653 -2.414 1.00 86.06 465 LEU A O 1
ATOM 3433 N N . ALA A 1 466 ? 19.269 18.005 -1.502 1.00 82.94 466 ALA A N 1
ATOM 3434 C CA . ALA A 1 466 ? 20.115 17.830 -0.316 1.00 82.94 466 ALA A CA 1
ATOM 3435 C C . ALA A 1 466 ? 21.541 17.329 -0.630 1.00 82.94 466 ALA A C 1
ATOM 3437 O O . ALA A 1 466 ? 22.448 17.512 0.184 1.00 82.94 466 ALA A O 1
ATOM 3438 N N . LEU A 1 467 ? 21.745 16.711 -1.800 1.00 83.75 467 LEU A N 1
ATOM 3439 C CA . LEU A 1 467 ? 23.035 16.178 -2.255 1.00 83.75 467 LEU A CA 1
ATOM 3440 C C . LEU A 1 467 ? 23.793 17.111 -3.210 1.00 83.75 467 LEU A C 1
ATOM 3442 O O . LEU A 1 467 ? 25.008 16.965 -3.363 1.00 83.75 467 LEU A O 1
ATOM 3446 N N . LEU A 1 468 ? 23.109 18.072 -3.843 1.00 77.50 468 LEU A N 1
ATOM 3447 C CA . LEU A 1 468 ? 23.748 19.068 -4.713 1.00 77.50 468 LEU A CA 1
ATOM 3448 C C . LEU A 1 468 ? 24.724 19.980 -3.955 1.00 77.50 468 LEU A C 1
ATOM 3450 O O . LEU A 1 468 ? 25.694 20.442 -4.553 1.00 77.50 468 LEU A O 1
ATOM 3454 N N . ASP A 1 469 ? 24.499 20.185 -2.657 1.00 64.75 469 ASP A N 1
ATOM 3455 C CA . ASP A 1 469 ? 25.356 20.976 -1.761 1.00 64.75 469 ASP A CA 1
ATOM 3456 C C . ASP A 1 469 ? 26.801 20.436 -1.681 1.00 64.75 469 ASP A C 1
ATOM 3458 O O . ASP A 1 469 ? 27.759 21.184 -1.510 1.00 64.75 469 ASP A O 1
ATOM 3462 N N . GLU A 1 470 ? 26.991 19.131 -1.907 1.00 60.56 470 GLU A N 1
ATOM 3463 C CA . GLU A 1 470 ? 28.286 18.451 -1.755 1.00 60.56 470 GLU A CA 1
ATOM 3464 C C . GLU A 1 470 ? 29.005 18.190 -3.095 1.00 60.56 470 GLU A C 1
ATOM 3466 O O . GLU A 1 470 ? 30.060 17.557 -3.136 1.00 60.56 470 GLU A O 1
ATOM 3471 N N . GLY A 1 471 ? 28.456 18.672 -4.219 1.00 63.16 471 GLY A N 1
ATOM 3472 C CA . GLY A 1 471 ? 29.049 18.477 -5.550 1.00 63.16 471 GLY A CA 1
ATOM 3473 C C . GLY A 1 471 ? 28.942 17.043 -6.092 1.00 63.16 471 GLY A C 1
ATOM 3474 O O . GLY A 1 471 ? 29.654 16.679 -7.035 1.00 63.16 471 GLY A O 1
ATOM 3475 N N . THR A 1 472 ? 28.053 16.225 -5.523 1.00 72.50 472 THR A N 1
ATOM 3476 C CA . THR A 1 472 ? 27.845 14.827 -5.920 1.00 72.50 472 THR A CA 1
ATOM 3477 C C . THR A 1 472 ? 27.230 14.738 -7.319 1.00 72.50 472 THR A C 1
ATOM 3479 O O . THR A 1 472 ? 26.167 15.297 -7.591 1.00 72.50 472 THR A O 1
ATOM 3482 N N . LYS A 1 473 ? 27.880 14.004 -8.233 1.00 73.75 473 LYS A N 1
ATOM 3483 C CA . LYS A 1 473 ? 27.321 13.723 -9.566 1.00 73.75 473 LYS A CA 1
ATOM 3484 C C . LYS A 1 473 ? 26.305 12.588 -9.479 1.00 73.75 473 LYS A C 1
ATOM 3486 O O . LYS A 1 473 ? 26.677 11.446 -9.235 1.00 73.75 473 LYS A O 1
ATOM 3491 N N . LEU A 1 474 ? 25.041 12.903 -9.736 1.00 79.19 474 LEU A N 1
ATOM 3492 C CA . LEU A 1 474 ? 23.952 11.929 -9.775 1.00 79.19 474 LEU A CA 1
ATOM 3493 C C . LEU A 1 474 ? 23.861 11.289 -11.167 1.00 79.19 474 LEU A C 1
ATOM 3495 O O . LEU A 1 474 ? 23.797 11.997 -12.171 1.00 79.19 474 LEU A O 1
ATOM 3499 N N . ALA A 1 475 ? 23.861 9.955 -11.219 1.00 77.06 475 ALA A N 1
ATOM 3500 C CA . ALA A 1 475 ? 23.760 9.181 -12.462 1.00 77.06 475 ALA A CA 1
ATOM 3501 C C . ALA A 1 475 ? 22.414 8.448 -12.634 1.00 77.06 475 ALA A C 1
ATOM 3503 O O . ALA A 1 475 ? 22.137 7.947 -13.719 1.00 77.06 475 ALA A O 1
ATOM 3504 N N . GLY A 1 476 ? 21.591 8.378 -11.582 1.00 84.56 476 GLY A N 1
ATOM 3505 C CA . GLY A 1 476 ? 20.327 7.639 -11.566 1.00 84.56 476 GLY A CA 1
ATOM 3506 C C . GLY A 1 476 ? 19.683 7.612 -10.178 1.00 84.56 476 GLY A C 1
ATOM 3507 O O . GLY A 1 476 ? 20.153 8.280 -9.250 1.00 84.56 476 GLY A O 1
ATOM 3508 N N . LYS A 1 477 ? 18.612 6.826 -10.018 1.00 89.75 477 LYS A N 1
ATOM 3509 C CA . LYS A 1 477 ? 17.871 6.718 -8.751 1.00 89.75 477 LYS A CA 1
ATOM 3510 C C . LYS A 1 477 ? 18.650 5.911 -7.725 1.00 89.75 477 LYS A C 1
ATOM 3512 O O . LYS A 1 477 ? 18.750 6.338 -6.582 1.00 89.75 477 LYS A O 1
ATOM 3517 N N . ALA A 1 478 ? 19.210 4.767 -8.109 1.00 90.69 478 ALA A N 1
ATOM 3518 C CA . ALA A 1 478 ? 19.966 3.922 -7.187 1.00 90.69 478 ALA A CA 1
ATOM 3519 C C . ALA A 1 478 ? 21.167 4.676 -6.593 1.00 90.69 478 ALA A C 1
ATOM 3521 O O . ALA A 1 478 ? 21.425 4.594 -5.391 1.00 90.69 478 ALA A O 1
ATOM 3522 N N . GLU A 1 479 ? 21.850 5.473 -7.421 1.00 89.62 479 GLU A N 1
ATOM 3523 C CA . GLU A 1 479 ? 22.954 6.330 -6.983 1.00 89.62 479 GLU A CA 1
ATOM 3524 C C . GLU A 1 479 ? 22.484 7.410 -6.006 1.00 89.62 479 GLU A C 1
ATOM 3526 O O . GLU A 1 479 ? 23.139 7.642 -4.992 1.00 89.62 479 GLU A O 1
ATOM 3531 N N . LEU A 1 480 ? 21.324 8.023 -6.269 1.00 91.25 480 LEU A N 1
ATOM 3532 C CA . LEU A 1 480 ? 20.715 9.003 -5.374 1.00 91.25 480 LEU A CA 1
ATOM 3533 C C . LEU A 1 480 ? 20.438 8.403 -3.987 1.00 91.25 480 LEU A C 1
ATOM 3535 O O . LEU A 1 480 ? 20.831 8.994 -2.984 1.00 91.25 480 LEU A O 1
ATOM 3539 N N . TYR A 1 481 ? 19.812 7.222 -3.914 1.00 92.06 481 TYR A N 1
ATOM 3540 C CA . TYR A 1 481 ? 19.580 6.542 -2.633 1.00 92.06 481 TYR A CA 1
ATOM 3541 C C . TYR A 1 481 ? 20.888 6.196 -1.929 1.00 92.06 481 TYR A C 1
ATOM 3543 O O . TYR A 1 481 ? 21.016 6.454 -0.734 1.00 92.06 481 TYR A O 1
ATOM 3551 N N . ARG A 1 482 ? 21.869 5.644 -2.652 1.00 89.94 482 ARG A N 1
ATOM 3552 C CA . ARG A 1 482 ? 23.173 5.293 -2.078 1.00 89.94 482 ARG A CA 1
ATOM 3553 C C . ARG A 1 482 ? 23.862 6.515 -1.469 1.00 89.94 482 ARG A C 1
ATOM 3555 O O . ARG A 1 482 ? 24.194 6.480 -0.287 1.00 89.94 482 ARG A O 1
ATOM 3562 N N . ALA A 1 483 ? 24.009 7.585 -2.249 1.00 89.19 483 ALA A N 1
ATOM 3563 C CA . ALA A 1 483 ? 24.658 8.816 -1.815 1.00 89.19 483 ALA A CA 1
ATOM 3564 C C . ALA A 1 483 ? 23.918 9.465 -0.637 1.00 89.19 483 ALA A C 1
ATOM 3566 O O . ALA A 1 483 ? 24.546 9.904 0.324 1.00 89.19 483 ALA A O 1
ATOM 3567 N N . PHE A 1 484 ? 22.582 9.453 -0.654 1.00 88.44 484 PHE A N 1
ATOM 3568 C CA . PHE A 1 484 ? 21.781 9.978 0.450 1.00 88.44 484 PHE A CA 1
ATOM 3569 C C . PHE A 1 484 ? 21.987 9.167 1.734 1.00 88.44 484 PHE A C 1
ATOM 3571 O O . PHE A 1 484 ? 22.193 9.732 2.807 1.00 88.44 484 PHE A O 1
ATOM 3578 N N . LEU A 1 485 ? 22.017 7.834 1.634 1.00 87.19 485 LEU A N 1
ATOM 3579 C CA . LEU A 1 485 ? 22.326 6.975 2.774 1.00 87.19 485 LEU A CA 1
ATOM 3580 C C . LEU A 1 485 ? 23.753 7.178 3.294 1.00 87.19 485 LEU A C 1
ATOM 3582 O O . LEU A 1 485 ? 23.974 7.038 4.496 1.00 87.19 485 LEU A O 1
ATOM 3586 N N . ASP A 1 486 ? 24.730 7.448 2.424 1.00 85.56 486 ASP A N 1
ATOM 3587 C CA . ASP A 1 486 ? 26.113 7.746 2.823 1.00 85.56 486 ASP A CA 1
ATOM 3588 C C . ASP A 1 486 ? 26.176 9.070 3.598 1.00 85.56 486 ASP A C 1
ATOM 3590 O O . ASP A 1 486 ? 26.768 9.128 4.679 1.00 85.56 486 ASP A O 1
ATOM 3594 N N . GLN A 1 487 ? 25.473 10.096 3.113 1.00 83.12 487 GLN A N 1
ATOM 3595 C CA . GLN A 1 487 ? 25.354 11.395 3.775 1.00 83.12 487 GLN A CA 1
ATOM 3596 C C . GLN A 1 487 ? 24.680 11.276 5.153 1.00 83.12 487 GLN A C 1
ATOM 3598 O O . GLN A 1 487 ? 25.172 11.828 6.141 1.00 83.12 487 GLN A O 1
ATOM 3603 N N . MET A 1 488 ? 23.588 10.509 5.258 1.00 80.06 488 MET A N 1
ATOM 3604 C CA . MET A 1 488 ? 22.928 10.239 6.542 1.00 80.06 488 MET A CA 1
ATOM 3605 C C . MET A 1 488 ? 23.856 9.519 7.530 1.00 80.06 488 MET A C 1
ATOM 3607 O O . MET A 1 488 ? 23.846 9.840 8.719 1.00 80.06 488 MET A O 1
ATOM 3611 N N . ALA A 1 489 ? 24.677 8.578 7.054 1.00 76.88 489 ALA A N 1
ATOM 3612 C CA . ALA A 1 489 ? 25.673 7.888 7.877 1.00 76.88 489 ALA A CA 1
ATOM 3613 C C . ALA A 1 489 ? 26.697 8.861 8.460 1.00 76.88 489 ALA A C 1
ATOM 3615 O O . ALA A 1 489 ? 26.991 8.820 9.658 1.00 76.88 489 ALA A O 1
ATOM 3616 N N . ALA A 1 490 ? 27.240 9.720 7.591 1.00 79.31 490 ALA A N 1
ATOM 3617 C CA . ALA A 1 490 ? 28.286 10.671 7.930 1.00 79.31 490 ALA A CA 1
ATOM 3618 C C . ALA A 1 490 ? 27.787 11.690 8.962 1.00 79.31 490 ALA A C 1
ATOM 3620 O O . ALA A 1 490 ? 28.461 11.925 9.963 1.00 79.31 490 ALA A O 1
ATOM 3621 N N . ARG A 1 491 ? 26.573 12.226 8.771 1.00 76.25 491 ARG A N 1
ATOM 3622 C CA . ARG A 1 491 ? 25.952 13.192 9.696 1.00 76.25 491 ARG A CA 1
ATOM 3623 C C . ARG A 1 491 ? 25.663 12.602 11.077 1.00 76.25 491 ARG A C 1
ATOM 3625 O O . ARG A 1 491 ? 25.840 13.292 12.074 1.00 76.25 491 ARG A O 1
ATOM 3632 N N . ASN A 1 492 ? 25.252 11.336 11.143 1.00 72.00 492 ASN A N 1
ATOM 3633 C CA . ASN A 1 492 ? 24.876 10.677 12.399 1.00 72.00 492 ASN A CA 1
ATOM 3634 C C . ASN A 1 492 ? 26.029 9.914 13.076 1.00 72.00 492 ASN A C 1
ATOM 3636 O O . ASN A 1 492 ? 25.809 9.250 14.088 1.00 72.00 492 ASN A O 1
ATOM 3640 N N . GLY A 1 493 ? 27.250 9.975 12.527 1.00 67.06 493 GLY A N 1
ATOM 3641 C CA . GLY A 1 493 ? 28.421 9.308 13.100 1.00 67.06 493 GLY A CA 1
ATOM 3642 C C . GLY A 1 493 ? 28.254 7.790 13.222 1.00 67.06 493 GLY A C 1
ATOM 3643 O O . GLY A 1 493 ? 28.633 7.213 14.241 1.00 67.06 493 GLY A O 1
ATOM 3644 N N . ALA A 1 494 ? 27.656 7.141 12.216 1.00 69.56 494 ALA A N 1
ATOM 3645 C CA . ALA A 1 494 ? 27.301 5.721 12.252 1.00 69.56 494 ALA A CA 1
ATOM 3646 C C . ALA A 1 494 ? 28.266 4.847 11.414 1.00 69.56 494 ALA A C 1
ATOM 3648 O O . ALA A 1 494 ? 27.939 4.477 10.283 1.00 69.56 494 ALA A O 1
ATOM 3649 N N . PRO A 1 495 ? 29.440 4.445 11.950 1.00 64.94 495 PRO A N 1
ATOM 3650 C CA . PRO A 1 495 ? 30.436 3.666 11.204 1.00 64.94 495 PRO A CA 1
ATOM 3651 C C . PRO A 1 495 ? 29.966 2.247 10.844 1.00 64.94 495 PRO A C 1
ATOM 3653 O O . PRO A 1 495 ? 30.549 1.616 9.969 1.00 64.94 495 PRO A O 1
ATOM 3656 N N . ALA A 1 496 ? 28.909 1.741 11.491 1.00 66.81 496 ALA A N 1
ATOM 3657 C CA . ALA A 1 496 ? 28.349 0.409 11.251 1.00 66.81 496 ALA A CA 1
ATOM 3658 C C . ALA A 1 496 ? 27.442 0.322 10.007 1.00 66.81 496 ALA A C 1
ATOM 3660 O O . ALA A 1 496 ? 27.004 -0.772 9.644 1.00 66.81 496 ALA A O 1
ATOM 3661 N N . LEU A 1 497 ? 27.150 1.441 9.330 1.00 76.50 497 LEU A N 1
ATOM 3662 C CA . LEU A 1 497 ? 26.207 1.459 8.207 1.00 76.50 497 LEU A CA 1
ATOM 3663 C C . LEU A 1 497 ? 26.542 0.487 7.050 1.00 76.50 497 LEU A C 1
ATOM 3665 O O . LEU A 1 497 ? 25.602 -0.083 6.488 1.00 76.50 497 LEU A O 1
ATOM 3669 N N . PRO A 1 498 ? 27.822 0.222 6.709 1.00 79.69 498 PRO A N 1
ATOM 3670 C CA . PRO A 1 498 ? 28.172 -0.773 5.696 1.00 79.69 498 PRO A CA 1
ATOM 3671 C C . PRO A 1 498 ? 27.662 -2.190 5.998 1.00 79.69 498 PRO A C 1
ATOM 3673 O O . PRO A 1 498 ? 27.358 -2.915 5.058 1.00 79.69 498 PRO A O 1
ATOM 3676 N N . ALA A 1 499 ? 27.524 -2.571 7.274 1.00 78.56 499 ALA A N 1
ATOM 3677 C CA . ALA A 1 499 ? 26.933 -3.850 7.681 1.00 78.56 499 ALA A CA 1
ATOM 3678 C C . ALA A 1 499 ? 25.399 -3.774 7.799 1.00 78.56 499 ALA A C 1
ATOM 3680 O O . ALA A 1 499 ? 24.694 -4.725 7.469 1.00 78.56 499 ALA A O 1
ATOM 3681 N N . VAL A 1 500 ? 24.862 -2.616 8.200 1.00 87.25 500 VAL A N 1
ATOM 3682 C CA . VAL A 1 500 ? 23.413 -2.395 8.347 1.00 87.25 500 VAL A CA 1
ATOM 3683 C C . VAL A 1 500 ? 22.684 -2.454 7.004 1.00 87.25 500 VAL A C 1
ATOM 3685 O O . VAL A 1 500 ? 21.626 -3.068 6.917 1.00 87.25 500 VAL A O 1
ATOM 3688 N N . ARG A 1 501 ? 23.226 -1.849 5.939 1.00 90.75 501 ARG A N 1
ATOM 3689 C CA . ARG A 1 501 ? 22.579 -1.836 4.610 1.00 90.75 501 ARG A CA 1
ATOM 3690 C C . ARG A 1 501 ? 22.276 -3.231 4.059 1.00 90.75 501 ARG A C 1
ATOM 3692 O O . ARG A 1 501 ? 21.115 -3.471 3.731 1.00 90.75 501 ARG A O 1
ATOM 3699 N N . PRO A 1 502 ? 23.254 -4.151 3.943 1.00 91.25 502 PRO A N 1
ATOM 3700 C CA . PRO A 1 502 ? 22.974 -5.486 3.438 1.00 91.25 502 PRO A CA 1
ATOM 3701 C C . PRO A 1 502 ? 22.082 -6.279 4.401 1.00 91.25 502 PRO A C 1
ATOM 3703 O O . PRO A 1 502 ? 21.225 -7.020 3.928 1.00 91.25 502 PRO A O 1
ATOM 3706 N N . ALA A 1 503 ? 22.189 -6.074 5.722 1.00 94.00 503 ALA A N 1
ATOM 3707 C CA . ALA A 1 503 ? 21.308 -6.730 6.690 1.00 94.00 503 ALA A CA 1
ATOM 3708 C C . ALA A 1 503 ? 19.842 -6.315 6.493 1.00 94.00 503 ALA A C 1
ATOM 3710 O O . ALA A 1 503 ? 18.974 -7.166 6.312 1.00 94.00 503 ALA A O 1
ATOM 3711 N N . LEU A 1 504 ? 19.573 -5.006 6.441 1.00 94.94 504 LEU A N 1
ATOM 3712 C CA . LEU A 1 504 ? 18.239 -4.477 6.157 1.00 94.94 504 LEU A CA 1
ATOM 3713 C C . LEU A 1 504 ? 17.750 -4.893 4.766 1.00 94.94 504 LEU A C 1
ATOM 3715 O O . LEU A 1 504 ? 16.573 -5.192 4.601 1.00 94.94 504 LEU A O 1
ATOM 3719 N N . GLY A 1 505 ? 18.641 -4.963 3.774 1.00 96.31 505 GLY A N 1
ATOM 3720 C CA . GLY A 1 505 ? 18.306 -5.461 2.442 1.00 96.31 505 GLY A CA 1
ATOM 3721 C C . GLY A 1 505 ? 17.811 -6.909 2.450 1.00 96.31 505 GLY A C 1
ATOM 3722 O O . GLY A 1 505 ? 16.806 -7.206 1.807 1.00 96.31 505 GLY A O 1
ATOM 3723 N N . ILE A 1 506 ? 18.442 -7.795 3.229 1.00 96.25 506 ILE A N 1
ATOM 3724 C CA . ILE A 1 506 ? 17.984 -9.181 3.425 1.00 96.25 506 ILE A CA 1
ATOM 3725 C C . ILE A 1 506 ? 16.622 -9.214 4.136 1.00 96.25 506 ILE A C 1
ATOM 3727 O O . ILE A 1 506 ? 15.717 -9.926 3.694 1.00 96.25 506 ILE A O 1
ATOM 3731 N N . VAL A 1 507 ? 16.455 -8.424 5.204 1.00 96.81 507 VAL A N 1
ATOM 3732 C CA . VAL A 1 507 ? 15.191 -8.333 5.959 1.00 96.81 507 VAL A CA 1
ATOM 3733 C C . VAL A 1 507 ? 14.045 -7.877 5.055 1.00 96.81 507 VAL A C 1
ATOM 3735 O O . VAL A 1 507 ? 13.025 -8.561 4.959 1.00 96.81 507 VAL A O 1
ATOM 3738 N N . TYR A 1 508 ? 14.217 -6.769 4.331 1.00 96.81 508 TYR A N 1
ATOM 3739 C CA . TYR A 1 508 ? 13.182 -6.249 3.440 1.00 96.81 508 TYR A CA 1
ATOM 3740 C C . TYR A 1 508 ? 12.934 -7.151 2.236 1.00 96.81 508 TYR A C 1
ATOM 3742 O O . TYR A 1 508 ? 11.786 -7.283 1.825 1.00 96.81 508 TYR A O 1
ATOM 3750 N N . ALA A 1 509 ? 13.951 -7.833 1.700 1.00 95.81 509 ALA A N 1
ATOM 3751 C CA . ALA A 1 509 ? 13.733 -8.835 0.660 1.00 95.81 509 ALA A CA 1
ATOM 3752 C C . ALA A 1 509 ? 12.789 -9.950 1.142 1.00 95.81 509 ALA A C 1
ATOM 3754 O O . ALA A 1 509 ? 11.907 -10.370 0.391 1.00 95.81 509 ALA A O 1
ATOM 3755 N N . ARG A 1 510 ? 12.923 -10.397 2.400 1.00 94.88 510 ARG A N 1
ATOM 3756 C CA . ARG A 1 510 ? 12.027 -11.394 3.005 1.00 94.88 510 ARG A CA 1
ATOM 3757 C C . ARG A 1 510 ? 10.623 -10.842 3.245 1.00 94.88 510 ARG A C 1
ATOM 3759 O O . ARG A 1 510 ? 9.669 -11.474 2.806 1.00 94.88 510 ARG A O 1
ATOM 3766 N N . LEU A 1 511 ? 10.496 -9.661 3.849 1.00 93.19 511 LEU A N 1
ATOM 3767 C CA . LEU A 1 511 ? 9.193 -9.024 4.091 1.00 93.19 511 LEU A CA 1
ATOM 3768 C C . LEU A 1 511 ? 8.426 -8.761 2.784 1.00 93.19 511 LEU A C 1
ATOM 3770 O O . LEU A 1 511 ? 7.236 -9.062 2.687 1.00 93.19 511 LEU A O 1
ATOM 3774 N N . LEU A 1 512 ? 9.112 -8.293 1.738 1.00 92.50 512 LEU A N 1
ATOM 3775 C CA . LEU A 1 512 ? 8.503 -8.045 0.429 1.00 92.50 512 LEU A CA 1
ATOM 3776 C C . LEU A 1 512 ? 8.046 -9.336 -0.259 1.00 92.50 512 LEU A C 1
ATOM 3778 O O . LEU A 1 512 ? 7.053 -9.323 -0.979 1.00 92.50 512 LEU A O 1
ATOM 3782 N N . ASN A 1 513 ? 8.706 -10.472 -0.013 1.00 90.50 513 ASN A N 1
ATOM 3783 C CA . ASN A 1 513 ? 8.218 -11.773 -0.491 1.00 90.50 513 ASN A CA 1
ATOM 3784 C C . ASN A 1 513 ? 6.890 -12.185 0.161 1.00 90.50 513 ASN A C 1
ATOM 3786 O O . ASN A 1 513 ? 6.166 -13.004 -0.399 1.00 90.50 513 ASN A O 1
ATOM 3790 N N . GLU A 1 514 ? 6.573 -11.610 1.318 1.00 86.81 514 GLU A N 1
ATOM 3791 C CA . GLU A 1 514 ? 5.306 -11.778 2.031 1.00 86.81 514 GLU A CA 1
ATOM 3792 C C . GLU A 1 514 ? 4.309 -10.644 1.722 1.00 86.81 514 GLU A C 1
ATOM 3794 O O . GLU A 1 514 ? 3.206 -10.619 2.265 1.00 86.81 514 GLU A O 1
ATOM 3799 N N . GLY A 1 515 ? 4.670 -9.714 0.829 1.00 85.06 515 GLY A N 1
ATOM 3800 C CA . GLY A 1 515 ? 3.808 -8.616 0.391 1.00 85.06 515 GLY A CA 1
ATOM 3801 C C . GLY A 1 515 ? 3.676 -7.469 1.394 1.00 85.06 515 GLY A C 1
ATOM 3802 O O . GLY A 1 515 ? 2.685 -6.748 1.339 1.00 85.06 515 GLY A O 1
ATOM 3803 N N . ARG A 1 516 ? 4.644 -7.296 2.303 1.00 88.69 516 ARG A N 1
ATOM 3804 C CA . ARG A 1 516 ? 4.648 -6.241 3.332 1.00 88.69 516 ARG A CA 1
ATOM 3805 C C . ARG A 1 516 ? 6.038 -5.632 3.524 1.00 88.69 516 ARG A C 1
ATOM 3807 O O . ARG A 1 516 ? 7.032 -6.148 3.022 1.00 88.69 516 ARG A O 1
ATOM 3814 N N . ARG A 1 517 ? 6.119 -4.512 4.246 1.00 91.00 517 ARG A N 1
ATOM 3815 C CA . ARG A 1 517 ? 7.383 -3.799 4.551 1.00 91.00 517 ARG A CA 1
ATOM 3816 C C . ARG A 1 517 ? 7.618 -3.579 6.042 1.00 91.00 517 ARG A C 1
ATOM 3818 O O . ARG A 1 517 ? 8.627 -2.996 6.417 1.00 91.00 517 ARG A O 1
ATOM 3825 N N . TYR A 1 518 ? 6.707 -4.059 6.873 1.00 90.56 518 TYR A N 1
ATOM 3826 C CA . TYR A 1 518 ? 6.720 -3.882 8.314 1.00 90.56 518 TYR A CA 1
ATOM 3827 C C . TYR A 1 518 ? 6.756 -5.228 9.021 1.00 90.56 518 TYR A C 1
ATOM 3829 O O . TYR A 1 518 ? 6.365 -6.247 8.447 1.00 90.56 518 TYR A O 1
ATOM 3837 N N . ALA A 1 519 ? 7.190 -5.210 10.272 1.00 83.69 519 ALA A N 1
ATOM 3838 C CA . ALA A 1 519 ? 7.162 -6.346 11.181 1.00 83.69 519 ALA A CA 1
ATOM 3839 C C . ALA A 1 519 ? 6.853 -5.854 12.593 1.00 83.69 519 ALA A C 1
ATOM 3841 O O . ALA A 1 519 ? 7.147 -4.703 12.919 1.00 83.69 519 ALA A O 1
ATOM 3842 N N . ASP A 1 520 ? 6.306 -6.715 13.445 1.00 81.31 520 ASP A N 1
ATOM 3843 C CA . ASP A 1 520 ? 6.292 -6.402 14.872 1.00 81.31 520 ASP A CA 1
ATOM 3844 C C . ASP A 1 520 ? 7.719 -6.424 15.452 1.00 81.31 520 ASP A C 1
ATOM 3846 O O . ASP A 1 520 ? 8.656 -6.939 14.840 1.00 81.31 520 ASP A O 1
ATOM 3850 N N . THR A 1 521 ? 7.909 -5.847 16.637 1.00 72.88 521 THR A N 1
ATOM 3851 C CA . THR A 1 521 ? 9.240 -5.702 17.251 1.00 72.88 521 THR A CA 1
ATOM 3852 C C . THR A 1 521 ? 9.966 -7.036 17.501 1.00 72.88 521 THR A C 1
ATOM 3854 O O . THR A 1 521 ? 11.196 -7.083 17.403 1.00 72.88 521 THR A O 1
ATOM 3857 N N . TYR A 1 522 ? 9.251 -8.128 17.794 1.00 68.88 522 TYR A N 1
ATOM 3858 C CA . TYR A 1 522 ? 9.866 -9.441 18.026 1.00 68.88 522 TYR A CA 1
ATOM 3859 C C . TYR A 1 522 ? 10.271 -10.098 16.716 1.00 68.88 522 TYR A C 1
ATOM 3861 O O . TYR A 1 522 ? 11.404 -10.567 16.574 1.00 68.88 522 TYR A O 1
ATOM 3869 N N . GLU A 1 523 ? 9.360 -10.094 15.749 1.00 81.81 523 GLU A N 1
ATOM 3870 C CA . GLU A 1 523 ? 9.643 -10.574 14.409 1.00 81.81 523 GLU A CA 1
ATOM 3871 C C . GLU A 1 523 ? 10.805 -9.798 13.782 1.00 81.81 523 GLU A C 1
ATOM 3873 O O . GLU A 1 523 ? 11.716 -10.401 13.217 1.00 81.81 523 GLU A O 1
ATOM 3878 N N . TRP A 1 524 ? 10.822 -8.473 13.931 1.00 84.62 524 TRP A N 1
ATOM 3879 C CA . TRP A 1 524 ? 11.910 -7.623 13.461 1.00 84.62 524 TRP A CA 1
ATOM 3880 C C . TRP A 1 524 ? 13.262 -8.069 14.022 1.00 84.62 524 TRP A C 1
ATOM 3882 O O . TRP A 1 524 ? 14.231 -8.216 13.274 1.00 84.62 524 TRP A O 1
ATOM 3892 N N . HIS A 1 525 ? 13.328 -8.331 15.331 1.00 79.69 525 HIS A N 1
ATOM 3893 C CA . HIS A 1 525 ? 14.551 -8.805 15.972 1.00 79.69 525 HIS A CA 1
ATOM 3894 C C . HIS A 1 525 ? 14.995 -10.164 15.414 1.00 79.69 525 HIS A C 1
ATOM 3896 O O . HIS A 1 525 ? 16.178 -10.355 15.129 1.00 79.69 525 HIS A O 1
ATOM 3902 N N . GLN A 1 526 ? 14.054 -11.088 15.196 1.00 82.56 526 GLN A N 1
ATOM 3903 C CA . GLN A 1 526 ? 14.342 -12.393 14.600 1.00 82.56 526 GLN A CA 1
ATOM 3904 C C . GLN A 1 526 ? 14.845 -12.265 13.155 1.00 82.56 526 GLN A C 1
ATOM 3906 O O . GLN A 1 526 ? 15.862 -12.860 12.801 1.00 82.56 526 GLN A O 1
ATOM 3911 N N . LEU A 1 527 ? 14.180 -11.457 12.327 1.00 90.94 527 LEU A N 1
ATOM 3912 C CA . LEU A 1 527 ? 14.583 -11.208 10.942 1.00 90.94 527 LEU A CA 1
ATOM 3913 C C . LEU A 1 527 ? 15.987 -10.599 10.869 1.00 90.94 527 LEU A C 1
ATOM 3915 O O . LEU A 1 527 ? 16.795 -10.998 10.028 1.00 90.94 527 LEU A O 1
ATOM 3919 N N . LEU A 1 528 ? 16.296 -9.661 11.766 1.00 91.19 528 LEU A N 1
ATOM 3920 C CA . LEU A 1 528 ? 17.611 -9.038 11.830 1.00 91.19 528 LEU A CA 1
ATOM 3921 C C . LEU A 1 528 ? 18.690 -10.021 12.310 1.00 91.19 528 LEU A C 1
ATOM 3923 O O . LEU A 1 528 ? 19.806 -9.987 11.793 1.00 91.19 528 LEU A O 1
ATOM 3927 N N . ALA A 1 529 ? 18.368 -10.926 13.239 1.00 85.12 529 ALA A N 1
ATOM 3928 C CA . ALA A 1 529 ? 19.267 -11.996 13.678 1.00 85.12 529 ALA A CA 1
ATOM 3929 C C . ALA A 1 529 ? 19.561 -13.018 12.564 1.00 85.12 529 ALA A C 1
ATOM 3931 O O . ALA A 1 529 ? 20.717 -13.409 12.365 1.00 85.12 529 ALA A O 1
ATOM 3932 N N . ASP A 1 530 ? 18.545 -13.398 11.787 1.00 89.31 530 ASP A N 1
ATOM 3933 C CA . ASP A 1 530 ? 18.697 -14.263 10.611 1.00 89.31 530 ASP A CA 1
ATOM 3934 C C . ASP A 1 530 ? 19.589 -13.593 9.545 1.00 89.31 530 ASP A C 1
ATOM 3936 O O . ASP A 1 530 ? 20.486 -14.222 8.967 1.00 89.31 530 ASP A O 1
ATOM 3940 N N . ALA A 1 531 ? 19.391 -12.291 9.310 1.00 93.75 531 ALA A N 1
ATOM 3941 C CA . ALA A 1 531 ? 20.214 -11.507 8.393 1.00 93.75 531 ALA A CA 1
ATOM 3942 C C . ALA A 1 531 ? 21.668 -11.382 8.886 1.00 93.75 531 ALA A C 1
ATOM 3944 O O . ALA A 1 531 ? 22.597 -11.607 8.110 1.00 93.75 531 ALA A O 1
ATOM 3945 N N . ALA A 1 532 ? 21.881 -11.108 10.178 1.00 90.44 532 ALA A N 1
ATOM 3946 C CA . ALA A 1 532 ? 23.208 -11.060 10.800 1.00 90.44 532 ALA A CA 1
ATOM 3947 C C . ALA A 1 532 ? 23.966 -12.384 10.634 1.00 90.44 532 ALA A C 1
ATOM 3949 O O . ALA A 1 532 ? 25.154 -12.398 10.304 1.00 90.44 532 ALA A O 1
ATOM 3950 N N . SER A 1 533 ? 23.260 -13.501 10.825 1.00 88.88 533 SER A N 1
ATOM 3951 C CA . SER A 1 533 ? 23.806 -14.850 10.661 1.00 88.88 533 SER A CA 1
ATOM 3952 C C . SER A 1 533 ? 24.209 -15.115 9.209 1.00 88.88 533 SER A C 1
ATOM 3954 O O . SER A 1 533 ? 25.290 -15.646 8.953 1.00 88.88 533 SER A O 1
ATOM 3956 N N . SER A 1 534 ? 23.385 -14.674 8.254 1.00 89.88 534 SER A N 1
ATOM 3957 C CA . SER A 1 534 ? 23.665 -14.789 6.817 1.00 89.88 534 SER A CA 1
ATOM 3958 C C . SER A 1 534 ? 24.904 -13.984 6.405 1.00 89.88 534 SER A C 1
ATOM 3960 O O . SER A 1 534 ? 25.745 -14.482 5.659 1.00 89.88 534 SER A O 1
ATOM 3962 N N . LEU A 1 535 ? 25.065 -12.769 6.941 1.00 88.94 535 LEU A N 1
ATOM 3963 C CA . LEU A 1 535 ? 26.250 -11.935 6.709 1.00 88.94 535 LEU A CA 1
ATOM 3964 C C . LEU A 1 535 ? 27.508 -12.496 7.384 1.00 88.94 535 LEU A C 1
ATOM 3966 O O . LEU A 1 535 ? 28.589 -12.505 6.793 1.00 88.94 535 LEU A O 1
ATOM 3970 N N . SER A 1 536 ? 27.368 -13.034 8.594 1.00 88.38 536 SER A N 1
ATOM 3971 C CA . SER A 1 536 ? 28.480 -13.662 9.311 1.00 88.38 536 SER A CA 1
ATOM 3972 C C . SER A 1 536 ? 28.999 -14.898 8.573 1.00 88.38 536 SER A C 1
ATOM 3974 O O . SER A 1 536 ? 30.209 -15.109 8.509 1.00 88.38 536 SER A O 1
ATOM 3976 N N . ALA A 1 537 ? 28.110 -15.672 7.938 1.00 87.56 537 ALA A N 1
ATOM 3977 C CA . ALA A 1 537 ? 28.478 -16.838 7.132 1.00 87.56 537 ALA A CA 1
ATOM 3978 C C . ALA A 1 537 ? 29.356 -16.492 5.912 1.00 87.56 537 ALA A C 1
ATOM 3980 O O . ALA A 1 537 ? 30.135 -17.332 5.467 1.00 87.56 537 ALA A O 1
ATOM 3981 N N . ILE A 1 538 ? 29.274 -15.257 5.402 1.00 85.44 538 ILE A N 1
ATOM 3982 C CA . ILE A 1 538 ? 30.118 -14.747 4.307 1.00 85.44 538 ILE A CA 1
ATOM 3983 C C . ILE A 1 538 ? 31.298 -13.891 4.807 1.00 85.44 538 ILE A C 1
ATOM 3985 O O . ILE A 1 538 ? 31.960 -13.223 4.015 1.00 85.44 538 ILE A O 1
ATOM 3989 N N . GLY A 1 539 ? 31.587 -13.922 6.114 1.00 82.81 539 GLY A N 1
ATOM 3990 C CA . GLY A 1 539 ? 32.753 -13.272 6.719 1.00 82.81 539 GLY A CA 1
ATOM 3991 C C . GLY A 1 539 ? 32.551 -11.813 7.136 1.00 82.81 539 GLY A C 1
ATOM 3992 O O . GLY A 1 539 ? 33.536 -11.135 7.428 1.00 82.81 539 GLY A O 1
ATOM 3993 N N . MET A 1 540 ? 31.311 -11.317 7.188 1.00 82.81 540 MET A N 1
ATOM 3994 C CA . MET A 1 540 ? 30.999 -9.966 7.661 1.00 82.81 540 MET A CA 1
ATOM 3995 C C . MET A 1 540 ? 30.484 -10.020 9.112 1.00 82.81 540 MET A C 1
ATOM 3997 O O . MET A 1 540 ? 29.351 -10.449 9.327 1.00 82.81 540 MET A O 1
ATOM 4001 N N . PRO A 1 541 ? 31.279 -9.605 10.120 1.00 78.19 541 PRO A N 1
ATOM 4002 C CA . PRO A 1 541 ? 30.840 -9.634 11.512 1.00 78.19 541 PRO A CA 1
ATOM 4003 C C . PRO A 1 541 ? 29.678 -8.659 11.719 1.00 78.19 541 PRO A C 1
ATOM 4005 O O . PRO A 1 541 ? 29.795 -7.469 11.421 1.00 78.19 541 PRO A O 1
ATOM 4008 N N . ALA A 1 542 ? 28.563 -9.169 12.237 1.00 80.75 542 ALA A N 1
ATOM 4009 C CA . ALA A 1 542 ? 27.334 -8.411 12.424 1.00 80.75 542 ALA A CA 1
ATOM 4010 C C . ALA A 1 542 ? 26.770 -8.649 13.831 1.00 80.75 542 ALA A C 1
ATOM 4012 O O . ALA A 1 542 ? 26.421 -9.774 14.181 1.00 80.75 542 ALA A O 1
ATOM 4013 N N . ASP A 1 543 ? 26.673 -7.585 14.630 1.00 82.50 543 ASP A N 1
ATOM 4014 C CA . ASP A 1 543 ? 25.977 -7.601 15.919 1.00 82.50 543 ASP A CA 1
ATOM 4015 C C . ASP A 1 543 ? 24.547 -7.069 15.752 1.00 82.50 543 ASP A C 1
ATOM 4017 O O . ASP A 1 543 ? 24.342 -5.961 15.252 1.00 82.50 543 ASP A O 1
ATOM 4021 N N . VAL A 1 544 ? 23.556 -7.861 16.165 1.00 83.69 544 VAL A N 1
ATOM 4022 C CA . VAL A 1 544 ? 22.127 -7.568 15.961 1.00 83.69 544 VAL A CA 1
ATOM 4023 C C . VAL A 1 544 ? 21.729 -6.269 16.657 1.00 83.69 544 VAL A C 1
ATOM 4025 O O . VAL A 1 544 ? 21.055 -5.430 16.055 1.00 83.69 544 VAL A O 1
ATOM 4028 N N . GLN A 1 545 ? 22.180 -6.076 17.899 1.00 78.56 545 GLN A N 1
ATOM 4029 C CA . GLN A 1 545 ? 21.824 -4.902 18.691 1.00 78.56 545 GLN A CA 1
ATOM 4030 C C . GLN A 1 545 ? 22.453 -3.635 18.104 1.00 78.56 545 GLN A C 1
ATOM 4032 O O . GLN A 1 545 ? 21.741 -2.670 17.820 1.00 78.56 545 GLN A O 1
ATOM 4037 N N . ALA A 1 546 ? 23.759 -3.655 17.819 1.00 79.25 546 ALA A N 1
ATOM 4038 C CA . ALA A 1 546 ? 24.442 -2.530 17.189 1.00 79.25 546 ALA A CA 1
ATOM 4039 C C . ALA A 1 546 ? 23.839 -2.160 15.825 1.00 79.25 546 ALA A C 1
ATOM 4041 O O . ALA A 1 546 ? 23.758 -0.973 15.498 1.00 79.25 546 ALA A O 1
ATOM 4042 N N . MET A 1 547 ? 23.393 -3.146 15.036 1.00 84.81 547 MET A N 1
ATOM 4043 C CA . MET A 1 547 ? 22.721 -2.895 13.760 1.00 84.81 547 MET A CA 1
ATOM 4044 C C . MET A 1 547 ? 21.360 -2.227 13.940 1.00 84.81 547 MET A C 1
ATOM 4046 O O . MET A 1 547 ? 21.081 -1.245 13.254 1.00 84.81 547 MET A O 1
ATOM 4050 N N . ASN A 1 548 ? 20.532 -2.721 14.863 1.00 84.06 548 ASN A N 1
ATOM 4051 C CA . ASN A 1 548 ? 19.229 -2.127 15.157 1.00 84.06 548 ASN A CA 1
ATOM 4052 C C . ASN A 1 548 ? 19.377 -0.679 15.651 1.00 84.06 548 ASN A C 1
ATOM 4054 O O . ASN A 1 548 ? 18.711 0.227 15.147 1.00 84.06 548 ASN A O 1
ATOM 4058 N N . ASP A 1 549 ? 20.318 -0.437 16.564 1.00 78.81 549 ASP A N 1
ATOM 4059 C CA . ASP A 1 549 ? 20.577 0.892 17.120 1.00 78.81 549 ASP A CA 1
ATOM 4060 C C . ASP A 1 549 ? 21.168 1.842 16.071 1.00 78.81 549 ASP A C 1
ATOM 4062 O O . ASP A 1 549 ? 20.872 3.036 16.057 1.00 78.81 549 ASP A O 1
ATOM 4066 N N . ALA A 1 550 ? 22.009 1.343 15.162 1.00 79.56 550 ALA A N 1
ATOM 4067 C CA . ALA A 1 550 ? 22.501 2.126 14.032 1.00 79.56 550 ALA A CA 1
ATOM 4068 C C . ALA A 1 550 ? 21.383 2.447 13.026 1.00 79.56 550 ALA A C 1
ATOM 4070 O O . ALA A 1 550 ? 21.296 3.590 12.581 1.00 79.56 550 ALA A O 1
ATOM 4071 N N . ALA A 1 551 ? 20.507 1.489 12.708 1.00 85.44 551 ALA A N 1
ATOM 4072 C CA . ALA A 1 551 ? 19.373 1.698 11.811 1.00 85.44 551 ALA A CA 1
ATOM 4073 C C . ALA A 1 551 ? 18.396 2.751 12.362 1.00 85.44 551 ALA A C 1
ATOM 4075 O O . ALA A 1 551 ? 17.982 3.633 11.611 1.00 85.44 551 ALA A O 1
ATOM 4076 N N . ARG A 1 552 ? 18.089 2.717 13.667 1.00 83.69 552 ARG A N 1
ATOM 4077 C CA . ARG A 1 552 ? 17.249 3.729 14.335 1.00 83.69 552 ARG A CA 1
ATOM 4078 C C . ARG A 1 552 ? 17.920 5.097 14.389 1.00 83.69 552 ARG A C 1
ATOM 4080 O O . ARG A 1 552 ? 17.306 6.083 14.002 1.00 83.69 552 ARG A O 1
ATOM 4087 N N . ARG A 1 553 ? 19.194 5.168 14.796 1.00 75.94 553 ARG A N 1
ATOM 4088 C CA . ARG A 1 553 ? 19.950 6.438 14.845 1.00 75.94 553 ARG A CA 1
ATOM 4089 C C . ARG A 1 553 ? 20.098 7.095 13.478 1.00 75.94 553 ARG A C 1
ATOM 4091 O O . ARG A 1 553 ? 20.040 8.312 13.382 1.00 75.94 553 ARG A O 1
ATOM 4098 N N . CYS A 1 554 ? 20.272 6.299 12.426 1.00 74.31 554 CYS A N 1
ATOM 4099 C CA . CYS A 1 554 ? 20.312 6.803 11.054 1.00 74.31 554 CYS A CA 1
ATOM 4100 C C . CYS A 1 554 ? 18.919 7.080 10.484 1.00 74.31 554 CYS A C 1
ATOM 4102 O O . CYS A 1 554 ? 18.833 7.432 9.316 1.00 74.31 554 CYS A O 1
ATOM 4104 N N . GLY A 1 555 ? 17.842 6.866 11.245 1.00 78.44 555 GLY A N 1
ATOM 4105 C CA . GLY A 1 555 ? 16.473 7.040 10.777 1.00 78.44 555 GLY A CA 1
ATOM 4106 C C . GLY A 1 555 ? 16.128 6.161 9.578 1.00 78.44 555 GLY A C 1
ATOM 4107 O O . GLY A 1 555 ? 15.383 6.604 8.726 1.00 78.44 555 GLY A O 1
ATOM 4108 N N . LEU A 1 556 ? 16.684 4.952 9.452 1.00 84.56 556 LEU A N 1
ATOM 4109 C CA . LEU A 1 556 ? 16.321 4.007 8.381 1.00 84.56 556 LEU A CA 1
ATOM 4110 C C . LEU A 1 556 ? 15.066 3.209 8.701 1.00 84.56 556 LEU A C 1
ATOM 4112 O O . LEU A 1 556 ? 14.376 2.735 7.796 1.00 84.56 556 LEU A O 1
ATOM 4116 N N . ILE A 1 557 ? 14.802 3.059 9.993 1.00 88.38 557 ILE A N 1
ATOM 4117 C CA . ILE A 1 557 ? 13.619 2.413 10.531 1.00 88.38 557 ILE A CA 1
ATOM 4118 C C . ILE A 1 557 ? 12.999 3.319 11.578 1.00 88.38 557 ILE A C 1
ATOM 4120 O O . ILE A 1 557 ? 13.706 4.018 12.308 1.00 88.38 557 ILE A O 1
ATOM 4124 N N . THR A 1 558 ? 11.681 3.281 11.652 1.00 85.94 558 THR A N 1
ATOM 4125 C CA . THR A 1 558 ? 10.897 3.952 12.679 1.00 85.94 558 THR A CA 1
ATOM 4126 C C . THR A 1 558 ? 9.866 2.984 13.241 1.00 85.94 558 THR A C 1
ATOM 4128 O O . THR A 1 558 ? 9.695 1.867 12.751 1.00 85.94 558 THR A O 1
ATOM 4131 N N . SER A 1 559 ? 9.216 3.407 14.308 1.00 81.25 559 SER A N 1
ATOM 4132 C CA . SER A 1 559 ? 8.162 2.667 14.970 1.00 81.25 559 SER A CA 1
ATOM 4133 C C . SER A 1 559 ? 6.805 3.318 14.704 1.00 81.25 559 SER A C 1
ATOM 4135 O O . SER A 1 559 ? 6.682 4.538 14.795 1.00 81.25 559 SER A O 1
ATOM 4137 N N . LEU A 1 560 ? 5.776 2.512 14.456 1.00 76.00 560 LEU A N 1
ATOM 4138 C CA . LEU A 1 560 ? 4.370 2.920 14.438 1.00 76.00 560 LEU A CA 1
ATOM 4139 C C . LEU A 1 560 ? 3.593 2.217 15.561 1.00 76.00 560 LEU A C 1
ATOM 4141 O O . LEU A 1 560 ? 4.037 1.197 16.100 1.00 76.00 560 LEU A O 1
ATOM 4145 N N . GLY A 1 561 ? 2.432 2.779 15.917 1.00 61.09 561 GLY A N 1
ATOM 4146 C CA . GLY A 1 561 ? 1.526 2.201 16.916 1.00 61.09 561 GLY A CA 1
ATOM 4147 C C . GLY A 1 561 ? 2.156 2.109 18.306 1.00 61.09 561 GLY A C 1
ATOM 4148 O O . GLY A 1 561 ? 2.134 1.044 18.917 1.00 61.09 561 GLY A O 1
ATOM 4149 N N . TRP A 1 562 ? 2.789 3.193 18.784 1.00 61.16 562 TRP A N 1
ATOM 4150 C CA . TRP A 1 562 ? 3.499 3.216 20.076 1.00 61.16 562 TRP A CA 1
ATOM 4151 C C . TRP A 1 562 ? 4.538 2.073 20.201 1.00 61.16 562 TRP A C 1
ATOM 4153 O O . TRP A 1 562 ? 4.456 1.214 21.085 1.00 61.16 562 TRP A O 1
ATOM 4163 N N . ASP A 1 563 ? 5.507 2.023 19.280 1.00 60.94 563 ASP A N 1
ATOM 4164 C CA . ASP A 1 563 ? 6.624 1.054 19.285 1.00 60.94 563 ASP A CA 1
ATOM 4165 C C . ASP A 1 563 ? 6.262 -0.428 19.095 1.00 60.94 563 ASP A C 1
ATOM 4167 O O . ASP A 1 563 ? 7.047 -1.314 19.444 1.00 60.94 563 ASP A O 1
ATOM 4171 N N . GLN A 1 564 ? 5.093 -0.732 18.524 1.00 64.62 564 GLN A N 1
ATOM 4172 C CA . GLN A 1 564 ? 4.701 -2.122 18.239 1.00 64.62 564 GLN A CA 1
ATOM 4173 C C . GLN A 1 564 ? 5.173 -2.611 16.877 1.00 64.62 564 GLN A C 1
ATOM 4175 O O . GLN A 1 564 ? 5.511 -3.785 16.736 1.00 64.62 564 GLN A O 1
ATOM 4180 N N . THR A 1 565 ? 5.185 -1.716 15.891 1.00 77.69 565 THR A N 1
ATOM 4181 C CA . THR A 1 565 ? 5.438 -2.069 14.495 1.00 77.69 565 THR A CA 1
ATOM 4182 C C . THR A 1 565 ? 6.660 -1.326 13.993 1.00 77.69 565 THR A C 1
ATOM 4184 O O . THR A 1 565 ? 6.689 -0.098 14.003 1.00 77.69 565 THR A O 1
ATOM 4187 N N . VAL A 1 566 ? 7.672 -2.060 13.547 1.00 83.38 566 VAL A N 1
ATOM 4188 C CA . VAL A 1 566 ? 8.865 -1.507 12.912 1.00 83.38 566 VAL A CA 1
ATOM 4189 C C . VAL A 1 566 ? 8.613 -1.381 11.416 1.00 83.38 566 VAL A C 1
ATOM 4191 O O . VAL A 1 566 ? 8.264 -2.357 10.749 1.00 83.38 566 VAL A O 1
ATOM 4194 N N . VAL A 1 567 ? 8.808 -0.175 10.891 1.00 88.88 567 VAL A N 1
ATOM 4195 C CA . VAL A 1 567 ? 8.615 0.167 9.477 1.00 88.88 567 VAL A CA 1
ATOM 4196 C C . VAL A 1 567 ? 9.856 0.875 8.927 1.00 88.88 567 VAL A C 1
ATOM 4198 O O . VAL A 1 567 ? 10.609 1.482 9.700 1.00 88.88 567 VAL A O 1
ATOM 4201 N N . PRO A 1 568 ? 10.107 0.844 7.607 1.00 90.38 568 PRO A N 1
ATOM 4202 C CA . PRO A 1 568 ? 11.100 1.722 7.002 1.00 90.38 568 PRO A CA 1
ATOM 4203 C C . PRO A 1 568 ? 10.710 3.187 7.209 1.00 90.38 568 PRO A C 1
ATOM 4205 O O . PRO A 1 568 ? 9.530 3.519 7.252 1.00 90.38 568 PRO A O 1
ATOM 4208 N N . LEU A 1 569 ? 11.694 4.090 7.244 1.00 83.25 569 LEU A N 1
ATOM 4209 C CA . LEU A 1 569 ? 11.425 5.540 7.219 1.00 83.25 569 LEU A CA 1
ATOM 4210 C C . LEU A 1 569 ? 10.493 5.929 6.072 1.00 83.25 569 LEU A C 1
ATOM 4212 O O . LEU A 1 569 ? 9.610 6.769 6.211 1.00 83.25 569 LEU A O 1
ATOM 4216 N N . HIS A 1 570 ? 10.747 5.322 4.921 1.00 85.94 570 HIS A N 1
ATOM 4217 C CA . HIS A 1 570 ? 9.900 5.421 3.759 1.00 85.94 570 HIS A CA 1
ATOM 4218 C C . HIS A 1 570 ? 10.092 4.160 2.929 1.00 85.94 570 HIS A C 1
ATOM 4220 O O . HIS A 1 570 ? 11.219 3.707 2.710 1.00 85.94 570 HIS A O 1
ATOM 4226 N N . ASP A 1 571 ? 9.002 3.602 2.428 1.00 87.88 571 ASP A N 1
ATOM 4227 C CA . ASP A 1 571 ? 9.024 2.307 1.762 1.00 87.88 571 ASP A CA 1
ATOM 4228 C C . ASP A 1 571 ? 9.978 2.198 0.571 1.00 87.88 571 ASP A C 1
ATOM 4230 O O . ASP A 1 571 ? 10.448 1.111 0.241 1.00 87.88 571 ASP A O 1
ATOM 4234 N N . SER A 1 572 ? 10.265 3.311 -0.103 1.00 89.81 572 SER A N 1
ATOM 4235 C CA . SER A 1 572 ? 11.206 3.296 -1.220 1.00 89.81 572 SER A CA 1
ATOM 4236 C C . SER A 1 572 ? 12.618 2.890 -0.787 1.00 89.81 572 SER A C 1
ATOM 4238 O O . SER A 1 572 ? 13.365 2.361 -1.601 1.00 89.81 572 SER A O 1
ATOM 4240 N N . PHE A 1 573 ? 12.992 3.129 0.479 1.00 92.00 573 PHE A N 1
ATOM 4241 C CA . PHE A 1 573 ? 14.246 2.619 1.035 1.00 92.00 573 PHE A CA 1
ATOM 4242 C C . PHE A 1 573 ? 14.197 1.103 1.207 1.00 92.00 573 PHE A C 1
ATOM 4244 O O . PHE A 1 573 ? 15.193 0.449 0.919 1.00 92.00 573 PHE A O 1
ATOM 4251 N N . ALA A 1 574 ? 13.057 0.534 1.612 1.00 93.69 574 ALA A N 1
ATOM 4252 C CA . ALA A 1 574 ? 12.890 -0.918 1.656 1.00 93.69 574 ALA A CA 1
ATOM 4253 C C . ALA A 1 574 ? 13.016 -1.525 0.249 1.00 93.69 574 ALA A C 1
ATOM 4255 O O . ALA A 1 574 ? 13.759 -2.489 0.065 1.00 93.69 574 ALA A O 1
ATOM 4256 N N . ASP A 1 575 ? 12.374 -0.910 -0.752 1.00 94.19 575 ASP A N 1
ATOM 4257 C CA . ASP A 1 575 ? 12.460 -1.338 -2.154 1.00 94.19 575 ASP A CA 1
ATOM 4258 C C . ASP A 1 575 ? 13.910 -1.244 -2.686 1.00 94.19 575 ASP A C 1
ATOM 4260 O O . ASP A 1 575 ? 14.406 -2.187 -3.307 1.00 94.19 575 ASP A O 1
ATOM 4264 N N . PHE A 1 576 ? 14.620 -0.146 -2.397 1.00 95.38 576 PHE A N 1
ATOM 4265 C CA . PHE A 1 576 ? 16.027 0.049 -2.773 1.00 95.38 576 PHE A CA 1
ATOM 4266 C C . PHE A 1 576 ? 16.971 -0.943 -2.083 1.00 95.38 576 PHE A C 1
ATOM 4268 O O . PHE A 1 576 ? 17.776 -1.587 -2.755 1.00 95.38 576 PHE A O 1
ATOM 4275 N N . LEU A 1 577 ? 16.877 -1.096 -0.758 1.00 96.19 577 LEU A N 1
ATOM 4276 C CA . LEU A 1 577 ? 17.751 -1.981 0.018 1.00 96.19 577 LEU A CA 1
ATOM 4277 C C . LEU A 1 577 ? 17.542 -3.449 -0.371 1.00 96.19 577 LEU A C 1
ATOM 4279 O O . LEU A 1 577 ? 18.520 -4.181 -0.525 1.00 96.19 577 LEU A O 1
ATOM 4283 N N . ALA A 1 578 ? 16.294 -3.873 -0.588 1.00 96.69 578 ALA A N 1
ATOM 4284 C CA . ALA A 1 578 ? 15.993 -5.209 -1.095 1.00 96.69 578 ALA A CA 1
ATOM 4285 C C . ALA A 1 578 ? 16.538 -5.409 -2.520 1.00 96.69 578 ALA A C 1
ATOM 4287 O O . ALA A 1 578 ? 17.182 -6.420 -2.799 1.00 96.69 578 ALA A O 1
ATOM 4288 N N . GLY A 1 579 ? 16.351 -4.428 -3.412 1.00 96.62 579 GLY A N 1
ATOM 4289 C CA . GLY A 1 579 ? 16.920 -4.452 -4.763 1.00 96.62 579 GLY A CA 1
ATOM 4290 C C . GLY A 1 579 ? 18.448 -4.564 -4.764 1.00 96.62 579 GLY A C 1
ATOM 4291 O O . GLY A 1 579 ? 19.008 -5.383 -5.493 1.00 96.62 579 GLY A O 1
ATOM 4292 N N . ALA A 1 580 ? 19.125 -3.815 -3.891 1.00 95.88 580 ALA A N 1
ATOM 4293 C CA . ALA A 1 580 ? 20.572 -3.882 -3.705 1.00 95.88 580 ALA A CA 1
ATOM 4294 C C . ALA A 1 580 ? 21.032 -5.245 -3.151 1.00 95.88 580 ALA A C 1
ATOM 4296 O O . ALA A 1 580 ? 22.066 -5.773 -3.573 1.00 95.88 580 ALA A O 1
ATOM 4297 N N . ALA A 1 581 ? 20.263 -5.850 -2.241 1.00 95.38 581 ALA A N 1
ATOM 4298 C CA . ALA A 1 581 ? 20.549 -7.187 -1.724 1.00 95.38 581 ALA A CA 1
ATOM 4299 C C . ALA A 1 581 ? 20.417 -8.262 -2.813 1.00 95.38 581 ALA A C 1
ATOM 4301 O O . ALA A 1 581 ? 21.246 -9.167 -2.875 1.00 95.38 581 ALA A O 1
ATOM 4302 N N . HIS A 1 582 ? 19.436 -8.137 -3.711 1.00 95.81 582 HIS A N 1
ATOM 4303 C CA . HIS A 1 582 ? 19.316 -9.020 -4.872 1.00 95.81 582 HIS A CA 1
ATOM 4304 C C . HIS A 1 582 ? 20.466 -8.823 -5.864 1.00 95.81 582 HIS A C 1
ATOM 4306 O O . HIS A 1 582 ? 21.093 -9.799 -6.266 1.00 95.81 582 HIS A O 1
ATOM 4312 N N . ALA A 1 583 ? 20.795 -7.573 -6.203 1.00 94.88 583 ALA A N 1
ATOM 4313 C CA . ALA A 1 583 ? 21.879 -7.259 -7.137 1.00 94.88 583 ALA A CA 1
ATOM 4314 C C . ALA A 1 583 ? 23.259 -7.733 -6.647 1.00 94.88 583 ALA A C 1
ATOM 4316 O O . ALA A 1 583 ? 24.086 -8.162 -7.444 1.00 94.88 583 ALA A O 1
ATOM 4317 N N . SER A 1 584 ? 23.510 -7.681 -5.336 1.00 92.00 584 SER A N 1
ATOM 4318 C CA . SER A 1 584 ? 24.759 -8.167 -4.729 1.00 92.00 584 SER A CA 1
ATOM 4319 C C . SER A 1 584 ? 24.775 -9.674 -4.449 1.00 92.00 584 SER A C 1
ATOM 4321 O O . SER A 1 584 ? 25.801 -10.202 -4.024 1.00 92.00 584 SER A O 1
ATOM 4323 N N . GLY A 1 585 ? 23.652 -10.372 -4.647 1.00 91.06 585 GLY A N 1
ATOM 4324 C CA . GLY A 1 585 ? 23.500 -11.785 -4.298 1.00 91.06 585 GLY A CA 1
ATOM 4325 C C . GLY A 1 585 ? 23.376 -12.062 -2.793 1.00 91.06 585 GLY A C 1
ATOM 4326 O O . GLY A 1 585 ? 23.348 -13.226 -2.398 1.00 91.06 585 GLY A O 1
ATOM 4327 N N . ALA A 1 586 ? 23.269 -11.027 -1.950 1.00 91.25 586 ALA A N 1
ATOM 4328 C CA . ALA A 1 586 ? 23.050 -11.167 -0.509 1.00 91.25 586 ALA A CA 1
ATOM 4329 C C . ALA A 1 586 ? 21.671 -11.766 -0.178 1.00 91.25 586 ALA A C 1
ATOM 4331 O O . ALA A 1 586 ? 21.515 -12.435 0.842 1.00 91.25 586 ALA A O 1
ATOM 4332 N N . ALA A 1 587 ? 20.679 -11.555 -1.048 1.00 93.31 587 ALA A N 1
ATOM 4333 C CA . ALA A 1 587 ? 19.369 -12.193 -0.971 1.00 93.31 587 ALA A CA 1
ATOM 4334 C C . ALA A 1 587 ? 18.992 -12.818 -2.327 1.00 93.31 587 ALA A C 1
ATOM 4336 O O . ALA A 1 587 ? 19.109 -12.150 -3.358 1.00 93.31 587 ALA A O 1
ATOM 4337 N N . PRO A 1 588 ? 18.486 -14.064 -2.366 1.00 93.56 588 PRO A N 1
ATOM 4338 C CA . PRO A 1 588 ? 18.071 -14.687 -3.619 1.00 93.56 588 PRO A CA 1
ATOM 4339 C C . PRO A 1 588 ? 16.853 -13.972 -4.214 1.00 93.56 588 PRO A C 1
ATOM 4341 O O . PRO A 1 588 ? 15.995 -13.479 -3.479 1.00 93.56 588 PRO A O 1
ATOM 4344 N N . LEU A 1 589 ? 16.745 -13.961 -5.545 1.00 93.75 589 LEU A N 1
ATOM 4345 C CA . LEU A 1 589 ? 15.527 -13.509 -6.221 1.00 93.75 589 LEU A CA 1
ATOM 4346 C C . LEU A 1 589 ? 14.327 -14.377 -5.800 1.00 93.75 589 LEU A C 1
ATOM 4348 O O . LEU A 1 589 ? 14.469 -15.598 -5.644 1.00 93.75 589 LEU A O 1
ATOM 4352 N N . PRO A 1 590 ? 13.132 -13.788 -5.638 1.00 93.69 590 PRO A N 1
ATOM 4353 C CA . PRO A 1 590 ? 11.944 -14.558 -5.317 1.00 93.69 590 PRO A CA 1
ATOM 4354 C C . PRO A 1 590 ? 11.534 -15.472 -6.474 1.00 93.69 590 PRO A C 1
ATOM 4356 O O . PRO A 1 590 ? 11.804 -15.215 -7.645 1.00 93.69 590 PRO A O 1
ATOM 4359 N N . ARG A 1 591 ? 10.811 -16.550 -6.148 1.00 92.19 591 ARG A N 1
ATOM 4360 C CA . ARG A 1 591 ? 10.289 -17.479 -7.166 1.00 92.19 591 ARG A CA 1
ATOM 4361 C C . ARG A 1 591 ? 9.228 -16.838 -8.057 1.00 92.19 591 ARG A C 1
ATOM 4363 O O . ARG A 1 591 ? 9.088 -17.257 -9.207 1.00 92.19 591 ARG A O 1
ATOM 4370 N N . ARG A 1 592 ? 8.462 -15.891 -7.510 1.00 92.06 592 ARG A N 1
ATOM 4371 C CA . ARG A 1 592 ? 7.446 -15.093 -8.200 1.00 92.06 592 ARG A CA 1
ATOM 4372 C C . ARG A 1 592 ? 7.490 -13.653 -7.709 1.00 92.06 592 ARG A C 1
ATOM 4374 O O . ARG A 1 592 ? 7.734 -13.442 -6.525 1.00 92.06 592 ARG A O 1
ATOM 4381 N N . LEU A 1 593 ? 7.225 -12.713 -8.606 1.00 91.62 593 LEU A N 1
ATOM 4382 C CA . LEU A 1 593 ? 6.963 -11.318 -8.261 1.00 91.62 593 LEU A CA 1
ATOM 4383 C C . LEU A 1 593 ? 5.451 -11.096 -8.147 1.00 91.62 593 LEU A C 1
ATOM 4385 O O . LEU A 1 593 ? 4.665 -11.685 -8.892 1.00 91.62 593 LEU A O 1
ATOM 4389 N N . ALA A 1 594 ? 5.054 -10.255 -7.203 1.00 85.19 594 ALA A N 1
ATOM 4390 C CA . ALA A 1 594 ? 3.691 -9.789 -7.011 1.00 85.19 594 ALA A CA 1
ATOM 4391 C C . ALA A 1 594 ? 3.551 -8.328 -7.465 1.00 85.19 594 ALA A C 1
ATOM 4393 O O . ALA A 1 594 ? 4.532 -7.594 -7.614 1.00 85.19 594 ALA A O 1
ATOM 4394 N N . THR A 1 595 ? 2.312 -7.880 -7.670 1.00 76.19 595 THR A N 1
ATOM 4395 C CA . THR A 1 595 ? 2.014 -6.456 -7.873 1.00 76.19 595 THR A CA 1
ATOM 4396 C C . THR A 1 595 ? 2.585 -5.642 -6.707 1.00 76.19 595 THR A C 1
ATOM 4398 O O . THR A 1 595 ? 2.347 -5.980 -5.550 1.00 76.19 595 THR A O 1
ATOM 4401 N N . GLY A 1 596 ? 3.349 -4.585 -7.003 1.00 78.88 596 GLY A N 1
ATOM 4402 C CA . GLY A 1 596 ? 4.041 -3.777 -5.990 1.00 78.88 596 GLY A CA 1
ATOM 4403 C C . GLY A 1 596 ? 5.542 -4.061 -5.857 1.00 78.88 596 GLY A C 1
ATOM 4404 O O . GLY A 1 596 ? 6.240 -3.287 -5.201 1.00 78.88 596 GLY A O 1
ATOM 4405 N N . ASP A 1 597 ? 6.055 -5.097 -6.529 1.00 88.75 597 ASP A N 1
ATOM 4406 C CA . ASP A 1 597 ? 7.488 -5.429 -6.575 1.00 88.75 597 ASP A CA 1
ATOM 4407 C C . ASP A 1 597 ? 8.280 -4.671 -7.646 1.00 88.75 597 ASP A C 1
ATOM 4409 O O . ASP A 1 597 ? 9.501 -4.816 -7.755 1.00 88.75 597 ASP A O 1
ATOM 4413 N N . ASP A 1 598 ? 7.597 -3.842 -8.433 1.00 89.75 598 ASP A N 1
ATOM 4414 C CA . ASP A 1 598 ? 8.160 -3.164 -9.597 1.00 89.75 598 ASP A CA 1
ATOM 4415 C C . ASP A 1 598 ? 9.405 -2.336 -9.232 1.00 89.75 598 ASP A C 1
ATOM 4417 O O . ASP A 1 598 ? 10.409 -2.370 -9.940 1.00 89.75 598 ASP A O 1
ATOM 4421 N N . GLN A 1 599 ? 9.385 -1.627 -8.097 1.00 90.62 599 GLN A N 1
ATOM 4422 C CA . GLN A 1 599 ? 10.516 -0.785 -7.691 1.00 90.62 599 GLN A CA 1
ATOM 4423 C C . GLN A 1 599 ? 11.730 -1.600 -7.233 1.00 90.62 599 GLN A C 1
ATOM 4425 O O . GLN A 1 599 ? 12.842 -1.286 -7.653 1.00 90.62 599 GLN A O 1
ATOM 4430 N N . ARG A 1 600 ? 11.550 -2.666 -6.434 1.00 93.44 600 ARG A N 1
ATOM 4431 C CA . ARG A 1 600 ? 12.695 -3.473 -5.968 1.00 93.44 600 ARG A CA 1
ATOM 4432 C C . ARG A 1 600 ? 13.439 -4.129 -7.124 1.00 93.44 600 ARG A C 1
ATOM 4434 O O . ARG A 1 600 ? 14.668 -4.179 -7.113 1.00 93.44 600 ARG A O 1
ATOM 4441 N N . ILE A 1 601 ? 12.711 -4.595 -8.142 1.00 95.44 601 ILE A N 1
ATOM 4442 C CA . ILE A 1 601 ? 13.334 -5.260 -9.285 1.00 95.44 601 ILE A CA 1
ATOM 4443 C C . ILE A 1 601 ? 13.976 -4.256 -10.248 1.00 95.44 601 ILE A C 1
ATOM 4445 O O . ILE A 1 601 ? 15.028 -4.549 -10.812 1.00 95.44 601 ILE A O 1
ATOM 4449 N N . LEU A 1 602 ? 13.415 -3.047 -10.378 1.00 94.00 602 LEU A N 1
ATOM 4450 C CA . LEU A 1 602 ? 14.061 -1.956 -11.111 1.00 94.00 602 LEU A CA 1
ATOM 4451 C C . LEU A 1 602 ? 15.361 -1.511 -10.433 1.00 94.00 602 LEU A C 1
ATOM 4453 O O . LEU A 1 602 ? 16.357 -1.358 -11.129 1.00 94.00 602 LEU A O 1
ATOM 4457 N N . P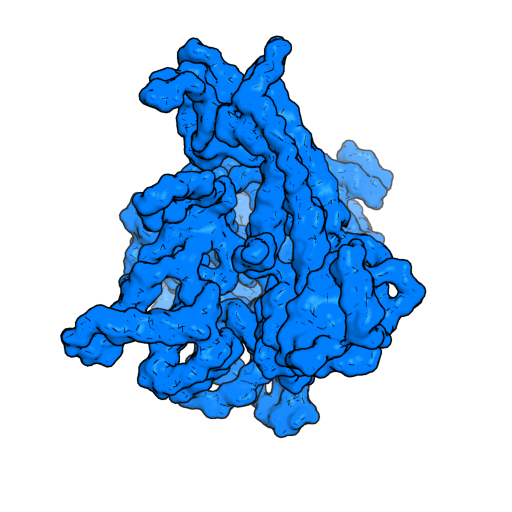HE A 1 603 ? 15.399 -1.387 -9.100 1.00 95.44 603 PHE A N 1
ATOM 4458 C CA . PHE A 1 603 ? 16.651 -1.111 -8.384 1.00 95.44 603 PHE A CA 1
ATOM 4459 C C . PHE A 1 603 ? 17.668 -2.242 -8.538 1.00 95.44 603 PHE A C 1
ATOM 4461 O O . PHE A 1 603 ? 18.850 -1.973 -8.727 1.00 95.44 603 PHE A O 1
ATOM 4468 N N . CYS A 1 604 ? 17.221 -3.501 -8.498 1.00 96.44 604 CYS A N 1
ATOM 4469 C CA . CYS A 1 604 ? 18.094 -4.643 -8.759 1.00 96.44 604 CYS A CA 1
ATOM 4470 C C . CYS A 1 604 ? 18.745 -4.541 -10.150 1.00 96.44 604 CYS A C 1
ATOM 4472 O O . CYS A 1 604 ? 19.965 -4.653 -10.258 1.00 96.44 604 CYS A O 1
ATOM 4474 N N . ALA A 1 605 ? 17.953 -4.246 -11.187 1.00 95.50 605 ALA A N 1
ATOM 4475 C CA . ALA A 1 605 ? 18.451 -4.077 -12.548 1.00 95.50 605 ALA A CA 1
ATOM 4476 C C . ALA A 1 605 ? 19.336 -2.828 -12.716 1.00 95.50 605 ALA A C 1
ATOM 4478 O O . ALA A 1 605 ? 20.346 -2.895 -13.403 1.00 95.50 605 ALA A O 1
ATOM 4479 N N . GLU A 1 606 ? 19.007 -1.705 -12.077 1.00 94.12 606 GLU A N 1
ATOM 4480 C CA . GLU A 1 606 ? 19.820 -0.483 -12.135 1.00 94.12 606 GLU A CA 1
ATOM 4481 C C . GLU A 1 606 ? 21.197 -0.672 -11.474 1.00 94.12 606 GLU A C 1
ATOM 4483 O O . GLU A 1 606 ? 22.192 -0.148 -11.967 1.00 94.12 606 GLU A O 1
ATOM 4488 N N . ILE A 1 607 ? 21.272 -1.442 -10.380 1.00 94.50 607 ILE A N 1
ATOM 4489 C CA . ILE A 1 607 ? 22.517 -1.690 -9.635 1.00 94.50 607 ILE A CA 1
ATOM 4490 C C . ILE A 1 607 ? 23.356 -2.802 -10.280 1.00 94.50 607 ILE A C 1
ATOM 4492 O O . ILE A 1 607 ? 24.570 -2.657 -10.408 1.00 94.50 607 ILE A O 1
ATOM 4496 N N . GLY A 1 608 ? 22.728 -3.930 -10.626 1.00 92.19 608 GLY A N 1
ATOM 4497 C CA . GLY A 1 608 ? 23.410 -5.149 -11.079 1.00 92.19 608 GLY A CA 1
ATOM 4498 C C . GLY A 1 608 ? 23.336 -5.419 -12.584 1.00 92.19 608 GLY A C 1
ATOM 4499 O O . GLY A 1 608 ? 24.020 -6.316 -13.073 1.00 92.19 608 GLY A O 1
ATOM 4500 N N . GLY A 1 609 ? 22.527 -4.661 -13.327 1.00 93.50 609 GLY A N 1
ATOM 4501 C CA . GLY A 1 609 ? 22.131 -4.974 -14.701 1.00 93.50 609 GLY A CA 1
ATOM 4502 C C . GLY A 1 609 ? 20.947 -5.950 -14.772 1.00 93.50 609 GLY A C 1
ATOM 4503 O O . GLY A 1 609 ? 20.665 -6.702 -13.839 1.00 93.50 609 GLY A O 1
ATOM 4504 N N . ALA A 1 610 ? 20.233 -5.954 -15.900 1.00 94.06 610 ALA A N 1
ATOM 4505 C CA . ALA A 1 610 ? 19.143 -6.899 -16.153 1.00 94.06 610 ALA A CA 1
ATOM 4506 C C . ALA A 1 610 ? 19.676 -8.220 -16.741 1.00 94.06 610 ALA A C 1
ATOM 4508 O O . ALA A 1 610 ? 19.784 -8.377 -17.959 1.00 94.06 610 ALA A O 1
ATOM 4509 N N . ASP A 1 611 ? 20.012 -9.178 -15.876 1.00 93.31 611 ASP A N 1
ATOM 4510 C CA . ASP A 1 611 ? 20.471 -10.505 -16.296 1.00 93.31 611 ASP A CA 1
ATOM 4511 C C . ASP A 1 611 ? 19.335 -11.410 -16.836 1.00 93.31 611 ASP A C 1
ATOM 4513 O O . ASP A 1 611 ? 18.165 -11.022 -16.915 1.00 93.31 611 ASP A O 1
ATOM 4517 N N . ASN A 1 612 ? 19.670 -12.649 -17.228 1.00 93.25 612 ASN A N 1
ATOM 4518 C CA . ASN A 1 612 ? 18.688 -13.618 -17.734 1.00 93.25 612 ASN A CA 1
ATOM 4519 C C . ASN A 1 612 ? 17.583 -13.941 -16.714 1.00 93.25 612 ASN A C 1
ATOM 4521 O O . ASN A 1 612 ? 16.422 -14.073 -17.105 1.00 93.25 612 ASN A O 1
ATOM 4525 N N . ALA A 1 613 ? 17.928 -14.078 -15.432 1.00 94.38 613 ALA A N 1
ATOM 4526 C CA . ALA A 1 613 ? 16.986 -14.469 -14.392 1.00 94.38 613 ALA A CA 1
ATOM 4527 C C . ALA A 1 613 ? 16.015 -13.324 -14.076 1.00 94.38 613 ALA A C 1
ATOM 4529 O O . ALA A 1 613 ? 14.801 -13.533 -14.082 1.00 94.38 613 ALA A O 1
ATOM 4530 N N . VAL A 1 614 ? 16.535 -12.110 -13.882 1.00 95.88 614 VAL A N 1
ATOM 4531 C CA . VAL A 1 614 ? 15.758 -10.892 -13.624 1.00 95.88 614 VAL A CA 1
ATOM 4532 C C . VAL A 1 614 ? 14.856 -10.561 -14.812 1.00 95.88 614 VAL A C 1
ATOM 4534 O O . VAL A 1 614 ? 13.663 -10.313 -14.622 1.00 95.88 614 VAL A O 1
ATOM 4537 N N . ALA A 1 615 ? 15.381 -10.615 -16.042 1.00 96.81 615 ALA A N 1
ATOM 4538 C CA . ALA A 1 615 ? 14.600 -10.329 -17.245 1.00 96.81 615 ALA A CA 1
ATOM 4539 C C . ALA A 1 615 ? 13.457 -11.339 -17.441 1.00 96.81 615 ALA A C 1
ATOM 4541 O O . ALA A 1 615 ? 12.325 -10.935 -17.710 1.00 96.81 615 ALA A O 1
ATOM 4542 N N . ALA A 1 616 ? 13.725 -12.640 -17.273 1.00 96.00 616 ALA A N 1
ATOM 4543 C CA . ALA A 1 616 ? 12.708 -13.680 -17.419 1.00 96.00 616 ALA A CA 1
ATOM 4544 C C . ALA A 1 616 ? 11.633 -13.599 -16.325 1.00 96.00 616 ALA A C 1
ATOM 4546 O O . ALA A 1 616 ? 10.440 -13.696 -16.623 1.00 96.00 616 ALA A O 1
ATOM 4547 N N . LEU A 1 617 ? 12.046 -13.384 -15.072 1.00 96.12 617 LEU A N 1
ATOM 4548 C CA . LEU A 1 617 ? 11.140 -13.239 -13.935 1.00 96.12 617 LEU A CA 1
ATOM 4549 C C . LEU A 1 617 ? 10.219 -12.022 -14.113 1.00 96.12 617 LEU A C 1
ATOM 4551 O O . LEU A 1 617 ? 9.003 -12.140 -13.971 1.00 96.12 617 LEU A O 1
ATOM 4555 N N . THR A 1 618 ? 10.786 -10.880 -14.508 1.00 96.81 618 THR A N 1
ATOM 4556 C CA . THR A 1 618 ? 10.036 -9.636 -14.739 1.00 96.81 618 THR A CA 1
ATOM 4557 C C . THR A 1 618 ? 9.103 -9.758 -15.936 1.00 96.81 618 THR A C 1
ATOM 4559 O O . THR A 1 618 ? 7.945 -9.378 -15.832 1.00 96.81 618 THR A O 1
ATOM 4562 N N . ALA A 1 619 ? 9.547 -10.335 -17.057 1.00 96.44 619 ALA A N 1
ATOM 4563 C CA . ALA A 1 619 ? 8.684 -10.516 -18.224 1.00 96.44 619 ALA A CA 1
ATOM 4564 C C . ALA A 1 619 ? 7.469 -11.404 -17.923 1.00 96.44 619 ALA A C 1
ATOM 4566 O O . ALA A 1 619 ? 6.386 -11.143 -18.437 1.00 96.44 619 ALA A O 1
ATOM 4567 N N . ARG A 1 620 ? 7.636 -12.430 -17.082 1.00 95.12 620 ARG A N 1
ATOM 4568 C CA . ARG A 1 620 ? 6.558 -13.345 -16.690 1.00 95.12 620 ARG A CA 1
ATOM 4569 C C . ARG A 1 620 ? 5.568 -12.704 -15.714 1.00 95.12 620 ARG A C 1
ATOM 4571 O O . ARG A 1 620 ? 4.358 -12.791 -15.919 1.00 95.12 620 ARG A O 1
ATOM 4578 N N . ASP A 1 621 ? 6.078 -12.086 -14.653 1.00 95.12 621 ASP A N 1
ATOM 4579 C CA . ASP A 1 621 ? 5.254 -11.685 -13.507 1.00 95.12 621 ASP A CA 1
ATOM 4580 C C . ASP A 1 621 ? 4.909 -10.187 -13.489 1.00 95.12 621 ASP A C 1
ATOM 4582 O O . ASP A 1 621 ? 3.867 -9.812 -12.963 1.00 95.12 621 ASP A O 1
ATOM 4586 N N . LEU A 1 622 ? 5.742 -9.325 -14.080 1.00 94.19 622 LEU A N 1
ATOM 4587 C CA . LEU A 1 622 ? 5.557 -7.868 -14.153 1.00 94.19 622 LEU A CA 1
ATOM 4588 C C . LEU A 1 622 ? 5.849 -7.343 -15.576 1.00 94.19 622 LEU A C 1
ATOM 4590 O O . LEU A 1 622 ? 6.731 -6.500 -15.771 1.00 94.19 622 LEU A O 1
ATOM 4594 N N . PRO A 1 623 ? 5.126 -7.819 -16.606 1.00 95.06 623 PRO A N 1
ATOM 4595 C CA . PRO A 1 623 ? 5.470 -7.579 -18.008 1.00 95.06 623 PRO A CA 1
ATOM 4596 C C . PRO A 1 623 ? 5.527 -6.095 -18.382 1.00 95.06 623 PRO A C 1
ATOM 4598 O O . PRO A 1 623 ? 6.381 -5.696 -19.168 1.00 95.06 623 PRO A O 1
ATOM 4601 N N . PHE A 1 624 ? 4.684 -5.244 -17.793 1.00 93.50 624 PHE A N 1
ATOM 4602 C CA . PHE A 1 624 ? 4.710 -3.797 -18.053 1.00 93.50 624 PHE A CA 1
ATOM 4603 C C . PHE A 1 624 ? 5.999 -3.120 -17.548 1.00 93.50 624 PHE A C 1
ATOM 4605 O O . PHE A 1 624 ? 6.496 -2.181 -18.170 1.00 93.50 624 PHE A O 1
ATOM 4612 N N . THR A 1 625 ? 6.609 -3.658 -16.490 1.00 94.25 625 THR A N 1
ATOM 4613 C CA . THR A 1 625 ? 7.853 -3.147 -15.889 1.00 94.25 625 THR A CA 1
ATOM 4614 C C . THR A 1 625 ? 9.083 -3.450 -16.747 1.00 94.25 625 THR A C 1
ATOM 4616 O O . THR A 1 625 ? 10.098 -2.757 -16.645 1.00 94.25 625 THR A O 1
ATOM 4619 N N . THR A 1 626 ? 8.983 -4.401 -17.687 1.00 96.00 626 THR A N 1
ATOM 4620 C CA . THR A 1 626 ? 10.065 -4.694 -18.642 1.00 96.00 626 THR A CA 1
ATOM 4621 C C . THR A 1 626 ? 10.456 -3.491 -19.496 1.00 96.00 626 THR A C 1
ATOM 4623 O O . THR A 1 626 ? 11.621 -3.370 -19.865 1.00 96.00 626 THR A O 1
ATOM 4626 N N . VAL A 1 627 ? 9.518 -2.576 -19.773 1.00 94.50 627 VAL A N 1
ATOM 4627 C CA . VAL A 1 627 ? 9.770 -1.375 -20.585 1.00 94.50 627 VAL A CA 1
ATOM 4628 C C . VAL A 1 627 ? 10.784 -0.456 -19.911 1.00 94.50 627 VAL A C 1
ATOM 4630 O O . VAL A 1 627 ? 11.736 -0.022 -20.553 1.00 94.50 627 VAL A O 1
ATOM 4633 N N . ALA A 1 628 ? 10.605 -0.189 -18.615 1.00 91.31 628 ALA A N 1
ATOM 4634 C CA . ALA A 1 628 ? 11.551 0.607 -17.839 1.00 91.31 628 ALA A CA 1
ATOM 4635 C C . ALA A 1 628 ? 12.864 -0.157 -17.604 1.00 91.31 628 ALA A C 1
ATOM 4637 O O . ALA A 1 628 ? 13.944 0.417 -17.704 1.00 91.31 628 ALA A O 1
ATOM 4638 N N . MET A 1 629 ? 12.779 -1.468 -17.355 1.00 94.38 629 MET A N 1
ATOM 4639 C CA . MET A 1 629 ? 13.945 -2.317 -17.103 1.00 94.38 629 MET A CA 1
ATOM 4640 C C . MET A 1 629 ? 14.873 -2.468 -18.314 1.00 94.38 629 MET A C 1
ATOM 4642 O O . MET A 1 629 ? 16.075 -2.644 -18.141 1.00 94.38 629 MET A O 1
ATOM 4646 N N . ALA A 1 630 ? 14.341 -2.390 -19.536 1.00 94.00 630 ALA A N 1
ATOM 4647 C CA . ALA A 1 630 ? 15.108 -2.562 -20.768 1.00 94.00 630 ALA A CA 1
ATOM 4648 C C . ALA A 1 630 ? 16.303 -1.600 -20.894 1.00 94.00 630 ALA A C 1
ATOM 4650 O O . ALA A 1 630 ? 17.280 -1.943 -21.555 1.00 94.00 630 ALA A O 1
ATOM 4651 N N . ALA A 1 631 ? 16.253 -0.428 -20.249 1.00 90.75 631 ALA A N 1
ATOM 4652 C CA . ALA A 1 631 ? 17.362 0.526 -20.225 1.00 90.75 631 ALA A CA 1
ATOM 4653 C C . ALA A 1 631 ? 18.610 -0.002 -19.491 1.00 90.75 631 ALA A C 1
ATOM 4655 O O . ALA A 1 631 ? 19.710 0.469 -19.764 1.00 90.75 631 ALA A O 1
ATOM 4656 N N . TYR A 1 632 ? 18.441 -0.987 -18.604 1.00 92.69 632 TYR A N 1
ATOM 4657 C CA . TYR A 1 632 ? 19.506 -1.601 -17.804 1.00 92.69 632 TYR A CA 1
ATOM 4658 C C . TYR A 1 632 ? 19.958 -2.962 -18.353 1.00 92.69 632 TYR A C 1
ATOM 4660 O O . TYR A 1 632 ? 20.748 -3.674 -17.729 1.00 92.69 632 TYR A O 1
ATOM 4668 N N . ASP A 1 633 ? 19.438 -3.361 -19.516 1.00 94.00 633 ASP A N 1
ATOM 4669 C CA . ASP A 1 633 ? 19.867 -4.577 -20.193 1.00 94.00 633 ASP A CA 1
ATOM 4670 C C . ASP A 1 633 ? 21.042 -4.297 -21.130 1.00 94.00 633 ASP A C 1
ATOM 4672 O O . ASP A 1 633 ? 20.876 -3.988 -22.313 1.00 94.00 633 ASP A O 1
ATOM 4676 N N . HIS A 1 634 ? 22.241 -4.437 -20.573 1.00 89.25 634 HIS A N 1
ATOM 4677 C CA . HIS A 1 634 ? 23.509 -4.249 -21.277 1.00 89.25 634 HIS A CA 1
ATOM 4678 C C . HIS A 1 634 ? 24.142 -5.571 -21.739 1.00 89.25 634 HIS A C 1
ATOM 4680 O O . HIS A 1 634 ? 25.321 -5.600 -22.099 1.00 89.25 634 HIS A O 1
ATOM 4686 N N . ARG A 1 635 ? 23.395 -6.686 -21.705 1.00 92.56 635 ARG A N 1
ATOM 4687 C CA . ARG A 1 635 ? 23.903 -7.989 -22.157 1.00 92.56 635 ARG A CA 1
ATOM 4688 C C . ARG A 1 635 ? 24.231 -7.940 -23.649 1.00 92.56 635 ARG A C 1
ATOM 4690 O O . ARG A 1 635 ? 23.491 -7.361 -24.442 1.00 92.56 635 ARG A O 1
ATOM 4697 N N . SER A 1 636 ? 25.310 -8.602 -24.057 1.00 90.12 636 SER A N 1
ATOM 4698 C CA . SER A 1 636 ? 25.632 -8.737 -25.478 1.00 90.12 636 SER A CA 1
ATOM 4699 C C . SER A 1 636 ? 24.657 -9.677 -26.185 1.00 90.12 636 SER A C 1
ATOM 4701 O O . SER A 1 636 ? 24.297 -10.721 -25.648 1.00 90.12 636 SER A O 1
ATOM 4703 N N . LEU A 1 637 ? 24.300 -9.347 -27.425 1.00 92.38 637 LEU A N 1
ATOM 4704 C CA . LEU A 1 637 ? 23.505 -10.214 -28.295 1.00 92.38 637 LEU A CA 1
ATOM 4705 C C . LEU A 1 637 ? 24.408 -11.288 -28.933 1.00 92.38 637 LEU A C 1
ATOM 4707 O O . LEU A 1 637 ? 25.011 -11.067 -29.993 1.00 92.38 637 LEU A O 1
ATOM 4711 N N . ASP A 1 638 ? 24.528 -12.420 -28.241 1.00 91.75 638 ASP A N 1
ATOM 4712 C CA . ASP A 1 638 ? 25.271 -13.617 -28.645 1.00 91.75 638 ASP A CA 1
ATOM 4713 C C . ASP A 1 638 ? 24.432 -14.568 -29.525 1.00 91.75 638 ASP A C 1
ATOM 4715 O O . ASP A 1 638 ? 23.345 -14.214 -29.986 1.00 91.75 638 ASP A O 1
ATOM 4719 N N . GLU A 1 639 ? 24.941 -15.773 -29.798 1.00 92.44 639 GLU A N 1
ATOM 4720 C CA . GLU A 1 639 ? 24.265 -16.778 -30.634 1.00 92.44 639 GLU A CA 1
ATOM 4721 C C . GLU A 1 639 ? 22.910 -17.232 -30.063 1.00 92.44 639 GLU A C 1
ATOM 4723 O O . GLU A 1 639 ? 22.015 -17.555 -30.837 1.00 92.44 639 GLU A O 1
ATOM 4728 N N . GLN A 1 640 ? 22.717 -17.184 -28.739 1.00 93.81 640 GLN A N 1
ATOM 4729 C CA . GLN A 1 640 ? 21.469 -17.579 -28.071 1.00 93.81 640 GLN A CA 1
ATOM 4730 C C . GLN A 1 640 ? 20.445 -16.440 -28.002 1.00 93.81 640 GLN A C 1
ATOM 4732 O O . GLN A 1 640 ? 19.273 -16.668 -27.687 1.00 93.81 640 GLN A O 1
ATOM 4737 N N . ALA A 1 641 ? 20.852 -15.205 -28.309 1.00 94.06 641 ALA A N 1
ATOM 4738 C CA . ALA A 1 641 ? 19.984 -14.038 -28.225 1.00 94.06 641 ALA A CA 1
ATOM 4739 C C . ALA A 1 641 ? 18.626 -14.203 -28.944 1.00 94.06 641 ALA A C 1
ATOM 4741 O O . ALA A 1 641 ? 17.622 -13.837 -28.332 1.00 94.06 641 ALA A O 1
ATOM 4742 N N . PRO A 1 642 ? 18.515 -14.770 -30.167 1.00 94.81 642 PRO A N 1
ATOM 4743 C CA . PRO A 1 642 ? 17.218 -14.977 -30.816 1.00 94.81 642 PRO A CA 1
ATOM 4744 C C . PRO A 1 642 ? 16.249 -15.831 -29.980 1.00 94.81 642 PRO A C 1
ATOM 4746 O O . PRO A 1 642 ? 15.069 -15.492 -29.868 1.00 94.81 642 PRO A O 1
ATOM 4749 N N . GLU A 1 643 ? 16.736 -16.903 -29.347 1.00 94.25 643 GLU A N 1
ATOM 4750 C CA . GLU A 1 643 ? 15.932 -17.778 -28.484 1.00 94.25 643 GLU A CA 1
ATOM 4751 C C . GLU A 1 643 ? 15.517 -17.075 -27.188 1.00 94.25 643 GLU A C 1
ATOM 4753 O O . GLU A 1 643 ? 14.353 -17.138 -26.788 1.00 94.25 643 GLU A O 1
ATOM 4758 N N . ILE A 1 644 ? 16.438 -16.335 -26.563 1.00 95.19 644 ILE A N 1
ATOM 4759 C CA . ILE A 1 644 ? 16.153 -15.557 -25.350 1.00 95.19 644 ILE A CA 1
ATOM 4760 C C . ILE A 1 644 ? 15.089 -14.489 -25.641 1.00 95.19 644 ILE A C 1
ATOM 4762 O O . ILE A 1 644 ? 14.121 -14.359 -24.889 1.00 95.19 644 ILE A O 1
ATOM 4766 N N . VAL A 1 645 ? 15.223 -13.746 -26.746 1.00 95.38 645 VAL A N 1
ATOM 4767 C CA . VAL A 1 645 ? 14.243 -12.726 -27.160 1.00 95.38 645 VAL A CA 1
ATOM 4768 C C . VAL A 1 645 ? 12.879 -13.364 -27.421 1.00 95.38 645 VAL A C 1
ATOM 4770 O O . VAL A 1 645 ? 11.865 -12.833 -26.968 1.00 95.38 645 VAL A O 1
ATOM 4773 N N . ALA A 1 646 ? 12.838 -14.507 -28.109 1.00 93.81 646 ALA A N 1
ATOM 4774 C CA . ALA A 1 646 ? 11.607 -15.257 -28.351 1.00 93.81 646 ALA A CA 1
ATOM 4775 C C . ALA A 1 646 ? 10.931 -15.703 -27.043 1.00 93.81 646 ALA A C 1
ATOM 4777 O O . ALA A 1 646 ? 9.724 -15.509 -26.873 1.00 93.81 646 ALA A O 1
ATOM 4778 N N . SER A 1 647 ? 11.709 -16.221 -26.087 1.00 94.19 647 SER A N 1
ATOM 4779 C CA . SER A 1 647 ? 11.210 -16.605 -24.766 1.00 94.19 647 SER A CA 1
ATOM 4780 C C . SER A 1 647 ? 10.630 -15.408 -24.012 1.00 94.19 647 SER A C 1
ATOM 4782 O O . SER A 1 647 ? 9.528 -15.507 -23.476 1.00 94.19 647 SER A O 1
ATOM 4784 N N . LEU A 1 648 ? 11.322 -14.265 -23.990 1.00 95.81 648 LEU A N 1
ATOM 4785 C CA . LEU A 1 648 ? 10.825 -13.050 -23.335 1.00 95.81 648 LEU A CA 1
ATOM 4786 C C . LEU A 1 648 ? 9.546 -12.535 -24.007 1.00 95.81 648 LEU A C 1
ATOM 4788 O O . LEU A 1 648 ? 8.580 -12.205 -23.324 1.00 95.81 648 LEU A O 1
ATOM 4792 N N . LEU A 1 649 ? 9.498 -12.527 -25.341 1.00 93.88 649 LEU A N 1
ATOM 4793 C CA . LEU A 1 649 ? 8.311 -12.129 -26.100 1.00 93.88 649 LEU A CA 1
ATOM 4794 C C . LEU A 1 649 ? 7.099 -13.020 -25.838 1.00 93.88 649 LEU A C 1
ATOM 4796 O O . LEU A 1 649 ? 5.979 -12.512 -25.831 1.00 93.88 649 LEU A O 1
ATOM 4800 N N . SER A 1 650 ? 7.303 -14.317 -25.600 1.00 93.06 650 SER A N 1
ATOM 4801 C CA . SER A 1 650 ? 6.211 -15.237 -25.262 1.00 93.06 650 SER A CA 1
ATOM 4802 C C . SER A 1 650 ? 5.505 -14.874 -23.947 1.00 93.06 650 SER A C 1
ATOM 4804 O O . SER A 1 650 ? 4.327 -15.181 -23.780 1.00 93.06 650 SER A O 1
ATOM 4806 N N . CYS A 1 651 ? 6.190 -14.155 -23.050 1.00 94.62 651 CYS A N 1
ATOM 4807 C CA . CYS A 1 651 ? 5.606 -13.608 -21.826 1.00 94.62 651 CYS A CA 1
ATOM 4808 C C . CYS A 1 651 ? 4.927 -12.242 -22.034 1.00 94.62 651 CYS A C 1
ATOM 4810 O O . CYS A 1 651 ? 4.140 -11.821 -21.193 1.00 94.62 651 CYS A O 1
ATOM 4812 N N . LEU A 1 652 ? 5.220 -11.533 -23.130 1.00 93.94 652 LEU A N 1
ATOM 4813 C CA . LEU A 1 652 ? 4.711 -10.180 -23.396 1.00 93.94 652 LEU A CA 1
ATOM 4814 C C . LEU A 1 652 ? 3.535 -10.160 -24.384 1.00 93.94 652 LEU A C 1
ATOM 4816 O O . LEU A 1 652 ? 2.709 -9.250 -24.345 1.00 93.94 652 LEU A O 1
ATOM 4820 N N . ILE A 1 653 ? 3.450 -11.149 -25.279 1.00 91.44 653 ILE A N 1
ATOM 4821 C CA . ILE A 1 653 ? 2.455 -11.211 -26.357 1.00 91.44 653 ILE A CA 1
ATOM 4822 C C . ILE A 1 653 ? 1.524 -12.422 -26.145 1.00 91.44 653 ILE A C 1
ATOM 4824 O O . ILE A 1 653 ? 2.019 -13.531 -25.973 1.00 91.44 653 ILE A O 1
ATOM 4828 N N . PRO A 1 654 ? 0.186 -12.271 -26.253 1.00 84.88 654 PRO A N 1
ATOM 4829 C CA . PRO A 1 654 ? -0.777 -13.379 -26.112 1.00 84.88 654 PRO A CA 1
ATOM 4830 C C . PRO A 1 654 ? -0.601 -14.557 -27.076 1.00 84.88 654 PRO A C 1
ATOM 4832 O O . PRO A 1 654 ? -0.999 -15.685 -26.780 1.00 84.88 654 PRO A O 1
ATOM 4835 N N . LYS A 1 655 ? -0.084 -14.289 -28.279 1.00 80.38 655 LYS A N 1
ATOM 4836 C CA . LYS A 1 655 ? 0.043 -15.270 -29.363 1.00 80.38 655 LYS A CA 1
ATOM 4837 C C . LYS A 1 655 ? 1.134 -16.292 -29.007 1.00 80.38 655 LYS A C 1
ATOM 4839 O O . LYS A 1 655 ? 2.249 -15.910 -28.662 1.00 80.38 655 LYS A O 1
ATOM 4844 N N . LYS A 1 656 ? 0.827 -17.586 -29.130 1.00 67.19 656 LYS A N 1
ATOM 4845 C CA . LYS A 1 656 ? 1.806 -18.674 -28.950 1.00 67.19 656 LYS A CA 1
ATOM 4846 C C . LYS A 1 656 ? 2.767 -18.745 -30.147 1.00 67.19 656 LYS A C 1
ATOM 4848 O O . LYS A 1 656 ? 2.444 -18.228 -31.214 1.00 67.19 656 LYS A O 1
ATOM 4853 N N . ASP A 1 657 ? 3.934 -19.349 -29.932 1.00 69.25 657 ASP A N 1
ATOM 4854 C CA . ASP A 1 657 ? 4.971 -19.615 -30.942 1.00 69.25 657 ASP A CA 1
ATOM 4855 C C . ASP A 1 657 ? 5.584 -18.349 -31.570 1.00 69.25 657 ASP A C 1
ATOM 4857 O O . ASP A 1 657 ? 5.453 -18.058 -32.761 1.00 69.25 657 ASP A O 1
ATOM 4861 N N . GLN A 1 658 ? 6.274 -17.567 -30.733 1.00 80.81 658 GLN A N 1
ATOM 4862 C CA . GLN A 1 658 ? 7.069 -16.425 -31.184 1.00 80.81 658 GLN A CA 1
ATOM 4863 C C . GLN A 1 658 ? 8.422 -16.931 -31.700 1.00 80.81 658 GLN A C 1
ATOM 4865 O O . GLN A 1 658 ? 9.247 -17.358 -30.900 1.00 80.81 658 GLN A O 1
ATOM 4870 N N . THR A 1 659 ? 8.675 -16.863 -33.011 1.00 89.12 659 THR A N 1
ATOM 4871 C CA . THR A 1 659 ? 10.045 -17.013 -33.535 1.00 89.12 659 THR A CA 1
ATOM 4872 C C . THR A 1 659 ? 10.630 -15.651 -33.868 1.00 89.12 659 THR A C 1
ATOM 4874 O O . THR A 1 659 ? 9.935 -14.761 -34.369 1.00 89.12 659 THR A O 1
ATOM 4877 N N . VAL A 1 660 ? 11.906 -15.465 -33.551 1.00 92.56 660 VAL A N 1
ATOM 4878 C CA . VAL A 1 660 ? 12.614 -14.196 -33.724 1.00 92.56 660 VAL A CA 1
ATOM 4879 C C . VAL A 1 660 ? 13.847 -14.440 -34.559 1.00 92.56 660 VAL A C 1
ATOM 4881 O O . VAL A 1 660 ? 14.620 -15.347 -34.276 1.00 92.56 660 VAL A O 1
ATOM 4884 N N . VAL A 1 661 ? 14.048 -13.599 -35.565 1.00 94.06 661 VAL A N 1
ATOM 4885 C CA . VAL A 1 661 ? 15.295 -13.584 -36.324 1.00 94.06 661 VAL A CA 1
ATOM 4886 C C . VAL A 1 661 ? 16.024 -12.270 -36.109 1.00 94.06 661 VAL A C 1
ATOM 4888 O O . VAL A 1 661 ? 15.407 -11.198 -36.101 1.00 94.06 661 VAL A O 1
ATOM 4891 N N . LEU A 1 662 ? 17.337 -12.363 -35.920 1.00 94.75 662 LEU A N 1
ATOM 4892 C CA . LEU A 1 662 ? 18.222 -11.221 -35.712 1.00 94.75 662 LEU A CA 1
ATOM 4893 C C . LEU A 1 662 ? 19.241 -11.130 -36.848 1.00 94.75 662 LEU A C 1
ATOM 4895 O O . LEU A 1 662 ? 19.685 -12.136 -37.392 1.00 94.75 662 LEU A O 1
ATOM 4899 N N . SER A 1 663 ? 19.640 -9.914 -37.203 1.00 94.31 663 SER A N 1
ATOM 4900 C CA . SER A 1 663 ? 20.711 -9.672 -38.170 1.00 94.31 663 SER A CA 1
ATOM 4901 C C . SER A 1 663 ? 21.536 -8.459 -37.766 1.00 94.31 663 SER A C 1
ATOM 4903 O O . SER A 1 663 ? 20.987 -7.413 -37.417 1.00 94.31 663 SER A O 1
ATOM 4905 N N . ARG A 1 664 ? 22.863 -8.562 -37.890 1.00 93.12 664 ARG A N 1
ATOM 4906 C CA . ARG A 1 664 ? 23.774 -7.425 -37.700 1.00 93.12 664 ARG A CA 1
ATOM 4907 C C . ARG A 1 664 ? 23.865 -6.598 -38.983 1.00 93.12 664 ARG A C 1
ATOM 4909 O O . ARG A 1 664 ? 24.189 -7.101 -40.063 1.00 93.12 664 ARG A O 1
ATOM 4916 N N . LEU A 1 665 ? 23.555 -5.314 -38.871 1.00 90.62 665 LEU A N 1
ATOM 4917 C CA . LEU A 1 665 ? 23.677 -4.349 -39.953 1.00 90.62 665 LEU A CA 1
ATOM 4918 C C . LEU A 1 665 ? 25.141 -3.929 -40.148 1.00 90.62 665 LEU A C 1
ATOM 4920 O O . LEU A 1 665 ? 25.995 -4.140 -39.289 1.00 90.62 665 LEU A O 1
ATOM 4924 N N . LYS A 1 666 ? 25.450 -3.341 -41.311 1.00 87.38 666 LYS A N 1
ATOM 4925 C CA . LYS A 1 666 ? 26.824 -2.925 -41.659 1.00 87.38 666 LYS A CA 1
ATOM 4926 C C . LYS A 1 666 ? 27.378 -1.847 -40.721 1.00 87.38 666 LYS A C 1
ATOM 4928 O O . LYS A 1 666 ? 28.586 -1.759 -40.545 1.00 87.38 666 LYS A O 1
ATOM 4933 N N . ASP A 1 667 ? 26.495 -1.053 -40.130 1.00 87.62 667 ASP A N 1
ATOM 4934 C CA . ASP A 1 667 ? 26.782 -0.013 -39.141 1.00 87.62 667 ASP A CA 1
ATOM 4935 C C . ASP A 1 667 ? 26.697 -0.529 -37.694 1.00 87.62 667 ASP A C 1
ATOM 4937 O O . ASP A 1 667 ? 26.588 0.266 -36.768 1.00 87.62 667 ASP A O 1
ATOM 4941 N N . ARG A 1 668 ? 26.747 -1.858 -37.505 1.00 86.50 668 ARG A N 1
ATOM 4942 C CA . ARG A 1 668 ? 26.720 -2.576 -36.217 1.00 86.50 668 ARG A CA 1
ATOM 4943 C C . ARG A 1 668 ? 25.404 -2.530 -35.442 1.00 86.50 668 ARG A C 1
ATOM 4945 O O . ARG A 1 668 ? 25.281 -3.221 -34.433 1.00 86.50 668 ARG A O 1
ATOM 4952 N N . ARG A 1 669 ? 24.393 -1.819 -35.943 1.00 91.88 669 ARG A N 1
ATOM 4953 C CA . ARG A 1 669 ? 23.027 -1.894 -35.410 1.00 91.88 669 ARG A CA 1
ATOM 4954 C C . ARG A 1 669 ? 22.434 -3.285 -35.613 1.00 91.88 669 ARG A C 1
ATOM 4956 O O . ARG A 1 669 ? 22.845 -4.026 -36.509 1.00 91.88 669 ARG A O 1
ATOM 4963 N N . VAL A 1 670 ? 21.438 -3.640 -34.810 1.00 92.94 670 VAL A N 1
ATOM 4964 C CA . VAL A 1 670 ? 20.746 -4.930 -34.921 1.00 92.94 670 VAL A CA 1
ATOM 4965 C C . VAL A 1 670 ? 19.355 -4.725 -35.497 1.00 92.94 670 VAL A C 1
ATOM 4967 O O . VAL A 1 670 ? 18.581 -3.903 -35.014 1.00 92.94 670 VAL A O 1
ATOM 4970 N N . LEU A 1 671 ? 19.043 -5.487 -36.542 1.00 94.12 671 LEU A N 1
ATOM 4971 C CA . LEU A 1 671 ? 17.706 -5.610 -37.103 1.00 94.12 671 LEU A CA 1
ATOM 4972 C C . LEU A 1 671 ? 17.046 -6.848 -36.493 1.00 94.12 671 LEU A C 1
ATOM 4974 O O . LEU A 1 671 ? 17.572 -7.951 -36.638 1.00 94.12 671 LEU A O 1
ATOM 4978 N N . ALA A 1 672 ? 15.905 -6.667 -35.834 1.00 94.88 672 ALA A N 1
ATOM 4979 C CA . ALA A 1 672 ? 15.125 -7.755 -35.258 1.00 94.88 672 ALA A CA 1
ATOM 4980 C C . ALA A 1 672 ? 13.751 -7.840 -35.923 1.00 94.88 672 ALA A C 1
ATOM 4982 O O . ALA A 1 672 ? 13.091 -6.819 -36.145 1.00 94.88 672 ALA A O 1
ATOM 4983 N N . LEU A 1 673 ? 13.318 -9.061 -36.232 1.00 92.56 673 LEU A N 1
ATOM 4984 C CA . LEU A 1 673 ? 12.022 -9.330 -36.844 1.00 92.56 673 LEU A CA 1
ATOM 4985 C C . LEU A 1 673 ? 11.319 -10.475 -36.123 1.00 92.56 673 LEU A C 1
ATOM 4987 O O . LEU A 1 673 ? 11.944 -11.473 -35.762 1.00 92.56 673 LEU A O 1
ATOM 4991 N N . ARG A 1 674 ? 9.994 -10.364 -35.991 1.00 89.19 674 ARG A N 1
ATOM 4992 C CA . ARG A 1 674 ? 9.158 -11.507 -35.622 1.00 89.19 674 ARG A CA 1
ATOM 4993 C C . ARG A 1 674 ? 8.865 -12.334 -36.867 1.00 89.19 674 ARG A C 1
ATOM 4995 O O . ARG A 1 674 ? 8.189 -11.861 -37.774 1.00 89.19 674 ARG A O 1
ATOM 5002 N N . TYR A 1 675 ? 9.330 -13.570 -36.886 1.00 81.88 675 TYR A N 1
ATOM 5003 C CA . TYR A 1 675 ? 9.145 -14.497 -37.993 1.00 81.88 675 TYR A CA 1
ATOM 5004 C C . TYR A 1 675 ? 8.109 -15.572 -37.621 1.00 81.88 675 TYR A C 1
ATOM 5006 O O . TYR A 1 675 ? 7.824 -15.799 -36.445 1.00 81.88 675 TYR A O 1
ATOM 5014 N N . HIS A 1 676 ? 7.514 -16.221 -38.621 1.00 75.25 676 HIS A N 1
ATOM 5015 C CA . HIS A 1 676 ? 6.646 -17.396 -38.447 1.00 75.25 676 HIS A CA 1
ATOM 5016 C C . HIS A 1 676 ? 7.354 -18.649 -38.988 1.00 75.25 676 HIS A C 1
ATOM 5018 O O . HIS A 1 676 ? 6.787 -19.416 -39.762 1.00 75.25 676 HIS A O 1
ATOM 5024 N N . GLY A 1 677 ? 8.641 -18.785 -38.660 1.00 72.50 677 GLY A N 1
ATOM 5025 C CA . GLY A 1 677 ? 9.492 -19.885 -39.101 1.00 72.50 677 GLY A CA 1
ATOM 5026 C C . GLY A 1 677 ? 9.497 -21.066 -38.146 1.00 72.50 677 GLY A C 1
ATOM 5027 O O . GLY A 1 677 ? 8.759 -21.098 -37.168 1.00 72.50 677 GLY A O 1
ATOM 5028 N N . GLN A 1 678 ? 10.373 -22.031 -38.430 1.00 71.75 678 GLN A N 1
ATOM 5029 C CA . GLN A 1 678 ? 10.560 -23.203 -37.571 1.00 71.75 678 GLN A CA 1
ATOM 5030 C C . GLN A 1 678 ? 11.471 -22.939 -36.361 1.00 71.75 678 GLN A C 1
ATOM 5032 O O . GLN A 1 678 ? 11.331 -23.638 -35.363 1.00 71.75 678 GLN A O 1
ATOM 5037 N N . ALA A 1 679 ? 12.380 -21.956 -36.427 1.00 84.75 679 ALA A N 1
ATOM 5038 C CA . ALA A 1 679 ? 13.325 -21.653 -35.350 1.00 84.75 679 ALA A CA 1
ATOM 5039 C C . ALA A 1 679 ? 13.670 -20.157 -35.282 1.00 84.75 679 ALA A C 1
ATOM 5041 O O . ALA A 1 679 ? 13.576 -19.441 -36.284 1.00 84.75 679 ALA A O 1
ATOM 5042 N N . SER A 1 680 ? 14.066 -19.707 -34.091 1.00 91.69 680 SER A N 1
ATOM 5043 C CA . SER A 1 680 ? 14.671 -18.393 -33.869 1.00 91.69 680 SER A CA 1
ATOM 5044 C C . SER A 1 680 ? 16.166 -18.473 -34.162 1.00 91.69 680 SER A C 1
ATOM 5046 O O . SER A 1 680 ? 16.821 -19.365 -33.636 1.00 91.69 680 SER A O 1
ATOM 5048 N N . ASP A 1 681 ? 16.705 -17.575 -34.988 1.00 94.06 681 ASP A N 1
ATOM 5049 C CA . ASP A 1 681 ? 18.100 -17.680 -35.438 1.00 94.06 681 ASP A CA 1
ATOM 5050 C C . ASP A 1 681 ? 18.701 -16.331 -35.872 1.00 94.06 681 ASP A C 1
ATOM 5052 O O . ASP A 1 681 ? 17.994 -15.350 -36.137 1.00 94.06 681 ASP A O 1
ATOM 5056 N N . TRP A 1 682 ? 20.025 -16.287 -35.974 1.00 94.44 682 TRP A N 1
ATOM 5057 C CA . TRP A 1 682 ? 20.746 -15.242 -36.682 1.00 94.44 682 TRP A CA 1
ATOM 5058 C C . TRP A 1 682 ? 20.708 -15.500 -38.186 1.00 94.44 682 TRP A C 1
ATOM 5060 O O . TRP A 1 682 ? 21.084 -16.561 -38.673 1.00 94.44 682 TRP A O 1
ATOM 5070 N N . ILE A 1 683 ? 20.302 -14.489 -38.948 1.00 93.81 683 ILE A N 1
ATOM 5071 C CA . ILE A 1 683 ? 20.260 -14.548 -40.410 1.00 93.81 683 ILE A CA 1
ATOM 5072 C C . ILE A 1 683 ? 21.184 -13.500 -41.021 1.00 93.81 683 ILE A C 1
ATOM 5074 O O . ILE A 1 683 ? 21.525 -12.490 -40.398 1.00 93.81 683 ILE A O 1
ATOM 5078 N N . ASP A 1 684 ? 21.586 -13.726 -42.271 1.00 92.75 684 ASP A N 1
ATOM 5079 C CA . ASP A 1 684 ? 22.394 -12.752 -42.992 1.00 92.75 684 ASP A CA 1
ATOM 5080 C C . ASP A 1 684 ? 21.611 -11.457 -43.285 1.00 92.75 684 ASP A C 1
ATOM 5082 O O . ASP A 1 684 ? 20.379 -11.426 -43.379 1.00 92.75 684 ASP A O 1
ATOM 5086 N N . ASN A 1 685 ? 22.354 -10.364 -43.465 1.00 90.38 685 ASN A N 1
ATOM 5087 C CA . ASN A 1 685 ? 21.796 -9.030 -43.681 1.00 90.38 685 ASN A CA 1
ATOM 5088 C C . ASN A 1 685 ? 20.889 -8.953 -44.924 1.00 90.38 685 ASN A C 1
ATOM 5090 O O . ASN A 1 685 ? 19.837 -8.314 -44.888 1.00 90.38 685 ASN A O 1
ATOM 5094 N N . ALA A 1 686 ? 21.240 -9.642 -46.012 1.00 90.81 686 ALA A N 1
ATOM 5095 C CA . ALA A 1 686 ? 20.444 -9.621 -47.235 1.00 90.81 686 ALA A CA 1
ATOM 5096 C C . ALA A 1 686 ? 19.113 -10.377 -47.068 1.00 90.81 686 ALA A C 1
ATOM 5098 O O . ALA A 1 686 ? 18.089 -9.964 -47.616 1.00 90.81 686 ALA A O 1
ATOM 5099 N N . ALA A 1 687 ? 19.094 -11.474 -46.312 1.00 89.81 687 ALA A N 1
ATOM 5100 C CA . ALA A 1 687 ? 17.882 -12.187 -45.930 1.00 89.81 687 ALA A CA 1
ATOM 5101 C C . ALA A 1 687 ? 17.002 -11.326 -45.014 1.00 89.81 687 ALA A C 1
ATOM 5103 O O . ALA A 1 687 ? 15.810 -11.174 -45.285 1.00 89.81 687 ALA A O 1
ATOM 5104 N N . ALA A 1 688 ? 17.590 -10.687 -44.003 1.00 89.44 688 ALA A N 1
ATOM 5105 C CA . ALA A 1 688 ? 16.856 -9.850 -43.060 1.00 89.44 688 ALA A CA 1
ATOM 5106 C C . ALA A 1 688 ? 16.214 -8.622 -43.725 1.00 89.44 688 ALA A C 1
ATOM 5108 O O . ALA A 1 688 ? 15.052 -8.318 -43.460 1.00 89.44 688 ALA A O 1
ATOM 5109 N N . LEU A 1 689 ? 16.929 -7.957 -44.642 1.00 88.56 689 LEU A N 1
ATOM 5110 C CA . LEU A 1 689 ? 16.396 -6.833 -45.420 1.00 88.56 689 LEU A CA 1
ATOM 5111 C C . LEU A 1 689 ? 15.293 -7.250 -46.401 1.00 88.56 689 LEU A C 1
ATOM 5113 O O . LEU A 1 689 ? 14.391 -6.464 -46.668 1.00 88.56 689 LEU A O 1
ATOM 5117 N N . ARG A 1 690 ? 15.339 -8.472 -46.945 1.00 90.06 690 ARG A N 1
ATOM 5118 C CA . ARG A 1 690 ? 14.232 -9.003 -47.758 1.00 90.06 690 ARG A CA 1
ATOM 5119 C C . ARG A 1 690 ? 13.001 -9.277 -46.900 1.00 90.06 690 ARG A C 1
ATOM 5121 O O . ARG A 1 690 ? 11.896 -8.926 -47.296 1.00 90.06 690 ARG A O 1
ATOM 5128 N N . LEU A 1 691 ? 13.184 -9.858 -45.714 1.00 88.06 691 LEU A N 1
ATOM 5129 C CA . LEU A 1 691 ? 12.079 -10.130 -44.793 1.00 88.06 691 LEU A CA 1
ATOM 5130 C C . LEU A 1 691 ? 11.435 -8.838 -44.272 1.00 88.06 691 LEU A C 1
ATOM 5132 O O . LEU A 1 691 ? 10.206 -8.755 -44.238 1.00 88.06 691 LEU A O 1
ATOM 5136 N N . SER A 1 692 ? 12.226 -7.806 -43.957 1.00 88.19 692 SER A N 1
ATOM 5137 C CA . SER A 1 692 ? 11.717 -6.530 -43.425 1.00 88.19 692 SER A CA 1
ATOM 5138 C C . SER A 1 692 ? 10.829 -5.748 -44.399 1.00 88.19 692 SER A C 1
ATOM 5140 O O . SER A 1 692 ? 10.074 -4.877 -43.974 1.00 88.19 692 SER A O 1
ATOM 5142 N N . GLN A 1 693 ? 10.863 -6.070 -45.696 1.00 88.38 693 GLN A N 1
ATOM 5143 C CA . GLN A 1 693 ? 9.940 -5.504 -46.689 1.00 88.38 693 GLN A CA 1
ATOM 5144 C C . GLN A 1 693 ? 8.511 -6.037 -46.541 1.00 88.38 693 GLN A C 1
ATOM 5146 O O . GLN A 1 693 ? 7.563 -5.407 -47.003 1.00 88.38 693 GLN A O 1
ATOM 5151 N N . THR A 1 694 ? 8.355 -7.205 -45.919 1.00 84.00 694 THR A N 1
ATOM 5152 C CA . THR A 1 694 ? 7.073 -7.918 -45.808 1.00 84.00 694 THR A CA 1
ATOM 5153 C C . THR A 1 694 ? 6.583 -8.040 -44.371 1.00 84.00 694 THR A C 1
ATOM 5155 O O . THR A 1 694 ? 5.388 -8.201 -44.136 1.00 84.00 694 THR A O 1
ATOM 5158 N N . ILE A 1 695 ? 7.498 -7.943 -43.406 1.00 85.50 695 ILE A N 1
ATOM 5159 C CA . ILE A 1 695 ? 7.240 -8.149 -41.987 1.00 85.50 695 ILE A CA 1
ATOM 5160 C C . ILE A 1 695 ? 7.716 -6.912 -41.217 1.00 85.50 695 ILE A C 1
ATOM 5162 O O . ILE A 1 695 ? 8.799 -6.398 -41.507 1.00 85.50 695 ILE A O 1
ATOM 5166 N N . PRO A 1 696 ? 6.954 -6.439 -40.212 1.00 82.69 696 PRO A N 1
ATOM 5167 C CA . PRO A 1 696 ? 7.405 -5.375 -39.328 1.00 82.69 696 PRO A CA 1
ATOM 5168 C C . PRO A 1 696 ? 8.761 -5.718 -38.690 1.00 82.69 696 PRO A C 1
ATOM 5170 O O . PRO A 1 696 ? 8.939 -6.794 -38.119 1.00 82.69 696 PRO A O 1
ATOM 5173 N N . ALA A 1 697 ? 9.714 -4.795 -38.805 1.00 88.31 697 ALA A N 1
ATOM 5174 C CA . ALA A 1 697 ? 11.052 -4.929 -38.245 1.00 88.31 697 ALA A CA 1
ATOM 5175 C C . ALA A 1 697 ? 11.370 -3.762 -37.309 1.00 88.31 697 ALA A C 1
ATOM 5177 O O . ALA A 1 697 ? 10.826 -2.665 -37.472 1.00 88.31 697 ALA A O 1
ATOM 5178 N N . VAL A 1 698 ? 12.272 -3.988 -36.358 1.00 92.38 698 VAL A N 1
ATOM 5179 C CA . VAL A 1 698 ? 12.825 -2.947 -35.485 1.00 92.38 698 VAL A CA 1
ATOM 5180 C C . VAL A 1 698 ? 14.338 -2.893 -35.636 1.00 92.38 698 VAL A C 1
ATOM 5182 O O . VAL A 1 698 ? 14.999 -3.924 -35.749 1.00 92.38 698 VAL A O 1
ATOM 5185 N N . VAL A 1 699 ? 14.883 -1.679 -35.646 1.00 91.94 699 VAL A N 1
ATOM 5186 C CA . VAL A 1 699 ? 16.328 -1.433 -35.652 1.00 91.94 699 VAL A CA 1
ATOM 5187 C C . VAL A 1 699 ? 16.718 -0.909 -34.279 1.00 91.94 699 VAL A C 1
ATOM 5189 O O . VAL A 1 699 ? 16.070 0.007 -33.769 1.00 91.94 699 VAL A O 1
ATOM 5192 N N . LEU A 1 700 ? 17.753 -1.498 -33.688 1.00 91.00 700 LEU A N 1
ATOM 5193 C CA . LEU A 1 700 ? 18.288 -1.128 -32.382 1.00 91.00 700 LEU A CA 1
ATOM 5194 C C . LEU A 1 700 ? 19.769 -0.762 -32.485 1.00 91.00 700 LEU A C 1
ATOM 5196 O O . LEU A 1 700 ? 20.491 -1.310 -33.323 1.00 91.00 700 LEU A O 1
ATOM 5200 N N . ASP A 1 701 ? 20.208 0.146 -31.617 1.00 87.94 701 ASP A N 1
ATOM 5201 C CA . ASP A 1 701 ? 21.602 0.574 -31.536 1.00 87.94 701 ASP A CA 1
ATOM 5202 C C . ASP A 1 701 ? 22.520 -0.527 -30.982 1.00 87.94 701 ASP A C 1
ATOM 5204 O O . ASP A 1 701 ? 22.084 -1.459 -30.296 1.00 87.94 701 ASP A O 1
ATOM 5208 N N . GLU A 1 702 ? 23.812 -0.415 -31.297 1.00 78.44 702 GLU A N 1
ATOM 5209 C CA . GLU A 1 702 ? 24.854 -1.285 -30.748 1.00 78.44 702 GLU A CA 1
ATOM 5210 C C . GLU A 1 702 ? 24.893 -1.121 -29.215 1.00 78.44 702 GLU A C 1
ATOM 5212 O O . GLU A 1 702 ? 25.033 -0.009 -28.711 1.00 78.44 702 GLU A O 1
ATOM 5217 N N . GLY A 1 703 ? 24.723 -2.221 -28.471 1.00 80.38 703 GLY A N 1
ATOM 5218 C CA . GLY A 1 703 ? 24.700 -2.224 -26.998 1.00 80.38 703 GLY A CA 1
ATOM 5219 C C . GLY A 1 703 ? 23.331 -2.481 -26.353 1.00 80.38 703 GLY A C 1
ATOM 5220 O O . GLY A 1 703 ? 23.252 -2.568 -25.132 1.00 80.38 703 GLY A O 1
ATOM 5221 N N . CYS A 1 704 ? 22.264 -2.644 -27.143 1.00 87.88 704 CYS A N 1
ATOM 5222 C CA . CYS A 1 704 ? 20.966 -3.101 -26.637 1.00 87.88 704 CYS A CA 1
ATOM 5223 C C . CYS A 1 704 ? 20.981 -4.609 -26.326 1.00 87.88 704 CYS A C 1
ATOM 5225 O O . CYS A 1 704 ? 21.330 -5.403 -27.201 1.00 87.88 704 CYS A O 1
ATOM 5227 N N . GLY A 1 705 ? 20.535 -5.012 -25.132 1.00 93.88 705 GLY A N 1
ATOM 5228 C CA . GLY A 1 705 ? 20.388 -6.424 -24.772 1.00 93.88 705 GLY A CA 1
ATOM 5229 C C . GLY A 1 705 ? 19.064 -7.083 -25.206 1.00 93.88 705 GLY A C 1
ATOM 5230 O O . GLY A 1 705 ? 18.175 -6.423 -25.763 1.00 93.88 705 GLY A O 1
ATOM 5231 N N . PRO A 1 706 ? 18.901 -8.403 -24.977 1.00 96.06 706 PRO A N 1
ATOM 5232 C CA . PRO A 1 706 ? 17.732 -9.180 -25.410 1.00 96.06 706 PRO A CA 1
ATOM 5233 C C . PRO A 1 706 ? 16.367 -8.628 -24.955 1.00 96.06 706 PRO A C 1
ATOM 5235 O O . PRO A 1 706 ? 15.392 -8.669 -25.707 1.00 96.06 706 PRO A O 1
ATOM 5238 N N . LEU A 1 707 ? 16.268 -8.078 -23.746 1.00 96.50 707 LEU A N 1
ATOM 5239 C CA . LEU A 1 707 ? 15.043 -7.482 -23.208 1.00 96.50 707 LEU A CA 1
ATOM 5240 C C . LEU A 1 707 ? 14.673 -6.195 -23.952 1.00 96.50 707 LEU A C 1
ATOM 5242 O O . LEU A 1 707 ? 13.497 -5.964 -24.238 1.00 96.50 707 LEU A O 1
ATOM 5246 N N . ALA A 1 708 ? 15.660 -5.378 -24.326 1.00 94.31 708 ALA A N 1
ATOM 5247 C CA . ALA A 1 708 ? 15.431 -4.192 -25.148 1.00 94.31 708 ALA A CA 1
ATOM 5248 C C . ALA A 1 708 ? 14.899 -4.570 -26.541 1.00 94.31 708 ALA A C 1
ATOM 5250 O O . ALA A 1 708 ? 13.965 -3.943 -27.046 1.00 94.31 708 ALA A O 1
ATOM 5251 N N . VAL A 1 709 ? 15.418 -5.648 -27.136 1.00 95.00 709 VAL A N 1
ATOM 5252 C CA . VAL A 1 709 ? 14.895 -6.186 -28.402 1.00 95.00 709 VAL A CA 1
ATOM 5253 C C . VAL A 1 709 ? 13.450 -6.676 -28.239 1.00 95.00 709 VAL A C 1
ATOM 5255 O O . VAL A 1 709 ? 12.579 -6.290 -29.023 1.00 95.00 709 VAL A O 1
ATOM 5258 N N . ALA A 1 710 ? 13.170 -7.471 -27.201 1.00 95.56 710 ALA A N 1
ATOM 5259 C CA . ALA A 1 710 ? 11.834 -8.002 -26.930 1.00 95.56 710 ALA A CA 1
ATOM 5260 C C . ALA A 1 710 ? 10.805 -6.883 -26.698 1.00 95.56 710 ALA A C 1
ATOM 5262 O O . ALA A 1 710 ? 9.741 -6.876 -27.312 1.00 95.56 710 ALA A O 1
ATOM 5263 N N . THR A 1 711 ? 11.130 -5.884 -25.877 1.00 95.31 711 THR A N 1
ATOM 5264 C CA . THR A 1 711 ? 10.233 -4.748 -25.599 1.00 95.31 711 THR A CA 1
ATOM 5265 C C . THR A 1 711 ? 9.981 -3.884 -26.836 1.00 95.31 711 THR A C 1
ATOM 5267 O O . THR A 1 711 ? 8.856 -3.428 -27.040 1.00 95.31 711 THR A O 1
ATOM 5270 N N . ARG A 1 712 ? 10.969 -3.698 -27.723 1.00 94.25 712 ARG A N 1
ATOM 5271 C CA . ARG A 1 712 ? 10.780 -2.985 -29.001 1.00 94.25 712 ARG A CA 1
ATOM 5272 C C . ARG A 1 712 ? 9.890 -3.753 -29.978 1.00 94.25 712 ARG A C 1
ATOM 5274 O O . ARG A 1 712 ? 9.011 -3.146 -30.592 1.00 94.25 712 ARG A O 1
ATOM 5281 N N . LEU A 1 713 ? 10.070 -5.068 -30.092 1.00 93.88 713 LEU A N 1
ATOM 5282 C CA . LEU A 1 713 ? 9.184 -5.926 -30.886 1.00 93.88 713 LEU A CA 1
ATOM 5283 C C . LEU A 1 713 ? 7.760 -5.946 -30.309 1.00 93.88 713 LEU A C 1
ATOM 5285 O O . LEU A 1 713 ? 6.785 -5.857 -31.058 1.00 93.88 713 LEU A O 1
ATOM 5289 N N . TRP A 1 714 ? 7.625 -5.979 -28.981 1.00 94.00 714 TRP A N 1
ATOM 5290 C CA . TRP A 1 714 ? 6.335 -5.872 -28.305 1.00 94.00 714 TRP A CA 1
ATOM 5291 C C . TRP A 1 714 ? 5.653 -4.527 -28.582 1.00 94.00 714 TRP A C 1
ATOM 5293 O O . TRP A 1 714 ? 4.503 -4.519 -29.021 1.00 94.00 714 TRP A O 1
ATOM 5303 N N . ARG A 1 715 ? 6.373 -3.401 -28.455 1.00 94.25 715 ARG A N 1
ATOM 5304 C CA . ARG A 1 715 ? 5.888 -2.056 -28.824 1.00 94.25 715 ARG A CA 1
ATOM 5305 C C . ARG A 1 715 ? 5.325 -2.034 -30.242 1.00 94.25 715 ARG A C 1
ATOM 5307 O O . ARG A 1 715 ? 4.234 -1.522 -30.470 1.00 94.25 715 ARG A O 1
ATOM 5314 N N . GLN A 1 716 ? 6.050 -2.611 -31.198 1.00 91.62 716 GLN A N 1
ATOM 5315 C CA . GLN A 1 716 ? 5.610 -2.671 -32.591 1.00 91.62 716 GLN A CA 1
ATOM 5316 C C . GLN A 1 716 ? 4.321 -3.489 -32.759 1.00 91.62 716 GLN A C 1
ATOM 5318 O O . GLN A 1 716 ? 3.446 -3.098 -33.532 1.00 91.62 716 GLN A O 1
ATOM 5323 N N . CYS A 1 717 ? 4.174 -4.587 -32.015 1.00 90.50 717 CYS A N 1
ATOM 5324 C CA . CYS A 1 717 ? 2.941 -5.373 -32.002 1.00 90.50 717 CYS A CA 1
ATOM 5325 C C . CYS A 1 717 ? 1.771 -4.574 -31.427 1.00 90.50 717 CYS A C 1
ATOM 5327 O O . CYS A 1 717 ? 0.709 -4.539 -32.041 1.00 90.50 717 CYS A O 1
ATOM 5329 N N . LEU A 1 718 ? 1.977 -3.883 -30.304 1.00 92.50 718 LEU A N 1
ATOM 5330 C CA . LEU A 1 718 ? 0.961 -3.015 -29.709 1.00 92.50 718 LEU A CA 1
ATOM 5331 C C . LEU A 1 718 ? 0.529 -1.918 -30.685 1.00 92.50 718 LEU A C 1
ATOM 5333 O O . LEU A 1 718 ? -0.662 -1.717 -30.887 1.00 92.50 718 LEU A O 1
ATOM 5337 N N . LEU A 1 719 ? 1.475 -1.253 -31.353 1.00 91.50 719 LEU A N 1
ATOM 5338 C CA . LEU A 1 719 ? 1.170 -0.229 -32.357 1.00 91.50 719 LEU A CA 1
ATOM 5339 C C . LEU A 1 719 ? 0.374 -0.778 -33.546 1.00 91.50 719 LEU A C 1
ATOM 5341 O O . LEU A 1 719 ? -0.478 -0.069 -34.078 1.00 91.50 719 LEU A O 1
ATOM 5345 N N . ALA A 1 720 ? 0.638 -2.019 -33.963 1.00 89.44 720 ALA A N 1
ATOM 5346 C CA . ALA A 1 720 ? -0.100 -2.668 -35.042 1.00 89.44 720 ALA A CA 1
ATOM 5347 C C . ALA A 1 720 ? -1.542 -3.013 -34.633 1.00 89.44 720 ALA A C 1
ATOM 5349 O O . ALA A 1 720 ? -2.465 -2.715 -35.387 1.00 89.44 720 ALA A O 1
ATOM 5350 N N . GLU A 1 721 ? -1.740 -3.585 -33.441 1.00 89.94 721 GLU A N 1
ATOM 5351 C 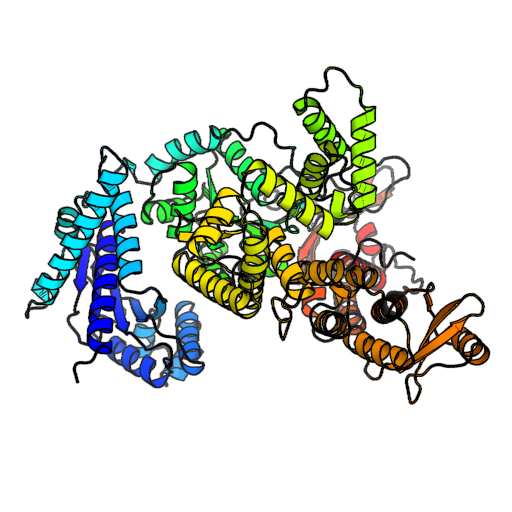CA . GLU A 1 721 ? -3.069 -3.954 -32.922 1.00 89.94 721 GLU A CA 1
ATOM 5352 C C . GLU A 1 721 ? -3.896 -2.709 -32.522 1.00 89.94 721 GLU A C 1
ATOM 5354 O O . GLU A 1 721 ? -5.118 -2.700 -32.649 1.00 89.94 721 GLU A O 1
ATOM 5359 N N . LEU A 1 722 ? -3.239 -1.620 -32.098 1.00 89.94 722 LEU A N 1
ATOM 5360 C CA . LEU A 1 722 ? -3.863 -0.332 -31.753 1.00 89.94 722 LEU A CA 1
ATOM 5361 C C . LEU A 1 722 ? -3.965 0.636 -32.944 1.00 89.94 722 LEU A C 1
ATOM 5363 O O . LEU A 1 722 ? -4.269 1.821 -32.757 1.00 89.94 722 LEU A O 1
ATOM 5367 N N . ARG A 1 723 ? -3.683 0.180 -34.170 1.00 87.25 723 ARG A N 1
ATOM 5368 C CA . ARG A 1 723 ? -3.792 1.015 -35.368 1.00 87.25 723 ARG A CA 1
ATOM 5369 C C . ARG A 1 723 ? -5.259 1.180 -35.747 1.00 87.25 723 ARG A C 1
ATOM 5371 O O . ARG A 1 723 ? -5.949 0.207 -36.037 1.00 87.25 723 ARG A O 1
ATOM 5378 N N . GLN A 1 724 ? -5.733 2.420 -35.784 1.00 72.44 724 GLN A N 1
ATOM 5379 C CA . GLN A 1 724 ? -7.104 2.706 -36.197 1.00 72.44 724 GLN A CA 1
ATOM 5380 C C . GLN A 1 724 ? -7.207 2.747 -37.731 1.00 72.44 724 GLN A C 1
ATOM 5382 O O . GLN A 1 724 ? -6.426 3.460 -38.368 1.00 72.44 724 GLN A O 1
ATOM 5387 N N . PRO A 1 725 ? -8.165 2.037 -38.353 1.00 62.84 725 PRO A N 1
ATOM 5388 C CA . PRO A 1 725 ? -8.593 2.370 -39.705 1.00 62.84 725 PRO A CA 1
ATOM 5389 C C . PRO A 1 725 ? -9.324 3.721 -39.686 1.00 62.84 725 PRO A C 1
ATOM 5391 O O . PRO A 1 725 ? -10.067 4.015 -38.749 1.00 62.84 725 PRO A O 1
ATOM 5394 N N . ALA A 1 726 ? -9.124 4.549 -40.715 1.00 55.00 726 ALA A N 1
ATOM 5395 C CA . ALA A 1 726 ? -9.828 5.821 -40.855 1.00 55.00 726 ALA A CA 1
ATOM 5396 C C . ALA A 1 726 ? -11.323 5.560 -41.097 1.00 55.00 726 ALA A C 1
ATOM 5398 O O . ALA A 1 726 ? -11.756 5.326 -42.223 1.00 55.00 726 ALA A O 1
ATOM 5399 N N . THR A 1 727 ? -12.113 5.561 -40.028 1.00 61.31 727 THR A N 1
ATOM 5400 C CA . THR A 1 727 ? -13.572 5.457 -40.090 1.00 61.31 727 THR A CA 1
ATOM 5401 C C . THR A 1 727 ? -14.182 6.750 -39.583 1.00 61.31 727 THR A C 1
ATOM 5403 O O . THR A 1 727 ? -13.980 7.111 -38.426 1.00 61.31 727 THR A O 1
ATOM 5406 N N . VAL A 1 728 ? -14.933 7.428 -40.448 1.00 58.88 728 VAL A N 1
ATOM 5407 C CA . VAL A 1 728 ? -15.702 8.621 -40.087 1.00 58.88 728 VAL A CA 1
ATOM 5408 C C . VAL A 1 728 ? -16.944 8.173 -39.316 1.00 58.88 728 VAL A C 1
ATOM 5410 O O . VAL A 1 728 ? -17.743 7.394 -39.838 1.00 58.88 728 VAL A O 1
ATOM 5413 N N . SER A 1 729 ? -17.098 8.635 -38.076 1.00 58.88 729 SER A N 1
ATOM 5414 C CA . SER A 1 729 ? -18.322 8.416 -37.301 1.00 58.88 729 SER A CA 1
ATOM 5415 C C . SER A 1 729 ? -19.448 9.340 -37.762 1.00 58.88 729 SER A C 1
ATOM 5417 O O . SER A 1 729 ? -19.191 10.488 -38.137 1.00 58.88 729 SER A O 1
ATOM 5419 N N . PRO A 1 730 ? -20.713 8.890 -37.715 1.00 58.12 730 PRO A N 1
ATOM 5420 C CA . PRO A 1 730 ? -21.843 9.792 -37.868 1.00 58.12 730 PRO A CA 1
ATOM 5421 C C . PRO A 1 730 ? -21.904 10.745 -36.664 1.00 58.12 730 PRO A C 1
ATOM 5423 O O . PRO A 1 730 ? -22.089 10.306 -35.534 1.00 58.12 730 PRO A O 1
ATOM 5426 N N . LYS A 1 731 ? -21.789 12.056 -36.914 1.00 60.91 731 LYS A N 1
ATOM 5427 C CA . LYS A 1 731 ? -21.831 13.114 -35.880 1.00 60.91 731 LYS A CA 1
ATOM 5428 C C . LYS A 1 731 ? -23.193 13.287 -35.197 1.00 60.91 731 LYS A C 1
ATOM 5430 O O . LYS A 1 731 ? -23.318 14.083 -34.275 1.00 60.91 731 LYS A O 1
ATOM 5435 N N . ARG A 1 732 ? -24.238 12.623 -35.697 1.00 64.12 732 ARG A N 1
ATOM 5436 C CA . ARG A 1 732 ? -25.616 12.753 -35.212 1.00 64.12 732 ARG A CA 1
ATOM 5437 C C . ARG A 1 732 ? -26.301 11.387 -35.172 1.00 64.12 732 ARG A C 1
ATOM 5439 O O . ARG A 1 732 ? -25.956 10.534 -35.998 1.00 64.12 732 ARG A O 1
ATOM 5446 N N . PRO A 1 733 ? -27.273 11.190 -34.261 1.00 68.62 733 PRO A N 1
ATOM 5447 C CA . PRO A 1 733 ? -28.113 10.000 -34.248 1.00 68.62 733 PRO A CA 1
ATOM 5448 C C . PRO A 1 733 ? -28.706 9.729 -35.631 1.00 68.62 733 PRO A C 1
ATOM 5450 O O . PRO A 1 733 ? -29.039 10.653 -36.380 1.00 68.62 733 PRO A O 1
ATOM 5453 N N . SER A 1 734 ? -28.833 8.450 -35.974 1.00 67.94 734 SER A N 1
ATOM 5454 C CA . SER A 1 734 ? -29.520 8.053 -37.202 1.00 67.94 734 SER A CA 1
ATOM 5455 C C . SER A 1 734 ? -31.006 8.431 -37.136 1.00 67.94 734 SER A C 1
ATOM 5457 O O . SER A 1 734 ? -31.586 8.539 -36.057 1.00 67.94 734 SER A O 1
ATOM 5459 N N . THR A 1 735 ? -31.635 8.682 -38.286 1.00 60.22 735 THR A N 1
ATOM 5460 C CA . THR A 1 735 ? -33.042 9.103 -38.349 1.00 60.22 735 THR A CA 1
ATOM 5461 C C . THR A 1 735 ? -33.942 8.084 -37.635 1.00 60.22 735 THR A C 1
ATOM 5463 O O . THR A 1 735 ? -34.025 6.937 -38.066 1.00 60.22 735 THR A O 1
ATOM 5466 N N . GLY A 1 736 ? -34.609 8.498 -36.550 1.00 60.28 736 GLY A N 1
ATOM 5467 C CA . GLY A 1 736 ? -35.480 7.640 -35.730 1.00 60.28 736 GLY A CA 1
ATOM 5468 C C . GLY A 1 736 ? -34.837 7.039 -34.471 1.00 60.28 736 GLY A C 1
ATOM 5469 O O . GLY A 1 736 ? -35.529 6.355 -33.724 1.00 60.28 736 GLY A O 1
ATOM 5470 N N . GLN A 1 737 ? -33.551 7.297 -34.213 1.00 75.50 737 GLN A N 1
ATOM 5471 C CA . GLN A 1 737 ? -32.853 6.895 -32.988 1.00 75.50 737 GLN A CA 1
ATOM 5472 C C . GLN A 1 737 ? -32.871 8.038 -31.960 1.00 75.50 737 GLN A C 1
ATOM 5474 O O . GLN A 1 737 ? -32.556 9.176 -32.316 1.00 75.50 737 GLN A O 1
ATOM 5479 N N . THR A 1 738 ? -33.216 7.751 -30.699 1.00 83.12 738 THR A N 1
ATOM 5480 C CA . THR A 1 738 ? -33.134 8.757 -29.622 1.00 83.12 738 THR A CA 1
ATOM 5481 C C . THR A 1 738 ? -31.674 9.078 -29.283 1.00 83.12 738 THR A C 1
ATOM 5483 O O . THR A 1 738 ? -30.757 8.311 -29.604 1.00 83.12 738 THR A O 1
ATOM 5486 N N . THR A 1 739 ? -31.426 10.225 -28.648 1.00 84.38 739 THR A N 1
ATOM 5487 C CA . THR A 1 739 ? -30.066 10.614 -28.249 1.00 84.38 739 THR A CA 1
ATOM 5488 C C . THR A 1 739 ? -29.502 9.681 -27.178 1.00 84.38 739 THR A C 1
ATOM 5490 O O . THR A 1 739 ? -28.337 9.283 -27.269 1.00 84.38 739 THR A O 1
ATOM 5493 N N . ALA A 1 740 ? -30.344 9.230 -26.244 1.00 85.25 740 ALA A N 1
ATOM 5494 C CA . ALA A 1 740 ? -29.995 8.205 -25.268 1.00 85.25 740 ALA A CA 1
ATOM 5495 C C . ALA A 1 740 ? -29.642 6.862 -25.922 1.00 85.25 740 ALA A C 1
ATOM 5497 O O . ALA A 1 740 ? -28.620 6.268 -25.571 1.00 85.25 740 ALA A O 1
ATOM 5498 N N . ASP A 1 741 ? -30.418 6.405 -26.912 1.00 86.38 741 ASP A N 1
ATOM 5499 C CA . ASP A 1 741 ? -30.139 5.144 -27.614 1.00 86.38 741 ASP A CA 1
ATOM 5500 C C . ASP A 1 741 ? -28.818 5.206 -28.388 1.00 86.38 741 ASP A C 1
ATOM 5502 O O . ASP A 1 741 ? -28.069 4.227 -28.435 1.00 86.38 741 ASP A O 1
ATOM 5506 N N . ALA A 1 742 ? -28.516 6.352 -29.008 1.00 86.75 742 ALA A N 1
ATOM 5507 C CA . ALA A 1 742 ? -27.263 6.560 -29.727 1.00 86.75 742 ALA A CA 1
ATOM 5508 C C . ALA A 1 742 ? -26.055 6.476 -28.785 1.00 86.75 742 ALA A C 1
ATOM 5510 O O . ALA A 1 742 ? -25.100 5.748 -29.076 1.00 86.75 742 ALA A O 1
ATOM 5511 N N . LEU A 1 743 ? -26.117 7.158 -27.638 1.00 87.62 743 LEU A N 1
ATOM 5512 C CA . LEU A 1 743 ? -25.049 7.138 -26.639 1.00 87.62 743 LEU A CA 1
ATOM 5513 C C . LEU A 1 743 ? -24.918 5.777 -25.931 1.00 87.62 743 LEU A C 1
ATOM 5515 O O . LEU A 1 743 ? -23.796 5.320 -25.701 1.00 87.62 743 LEU A O 1
ATOM 5519 N N . SER A 1 744 ? -26.027 5.081 -25.649 1.00 89.62 744 SER A N 1
ATOM 5520 C CA . SER A 1 744 ? -25.997 3.734 -25.058 1.00 89.62 744 SER A CA 1
ATOM 5521 C C . SER A 1 744 ? -25.343 2.741 -26.009 1.00 89.62 744 SER A C 1
ATOM 5523 O O . SER A 1 744 ? -24.372 2.071 -25.652 1.00 89.62 744 SER A O 1
ATOM 5525 N N . ALA A 1 745 ? -25.788 2.731 -27.270 1.00 89.12 745 ALA A N 1
ATOM 5526 C CA . ALA A 1 745 ? -25.231 1.858 -28.295 1.00 89.12 745 ALA A CA 1
ATOM 5527 C C . ALA A 1 745 ? -23.751 2.162 -28.574 1.00 89.12 745 ALA A C 1
ATOM 5529 O O . ALA A 1 745 ? -22.979 1.243 -28.858 1.00 89.12 745 ALA A O 1
ATOM 5530 N N . HIS A 1 746 ? -23.339 3.432 -28.501 1.00 89.25 746 HIS A N 1
ATOM 5531 C CA . HIS A 1 746 ? -21.931 3.810 -28.583 1.00 89.25 746 HIS A CA 1
ATOM 5532 C C . HIS A 1 746 ? -21.139 3.217 -27.409 1.00 89.25 746 HIS A C 1
ATOM 5534 O O . HIS A 1 746 ? -20.173 2.490 -27.640 1.00 89.25 746 HIS A O 1
ATOM 5540 N N . THR A 1 747 ? -21.567 3.468 -26.168 1.00 88.44 747 THR A N 1
ATOM 5541 C CA . THR A 1 747 ? -20.901 2.990 -24.944 1.00 88.44 747 THR A CA 1
ATOM 5542 C C . THR A 1 747 ? -20.777 1.466 -24.917 1.00 88.44 747 THR A C 1
ATOM 5544 O O . THR A 1 747 ? -19.694 0.936 -24.672 1.00 88.44 747 THR A O 1
ATOM 5547 N N . GLU A 1 748 ? -21.845 0.735 -25.239 1.00 91.25 748 GLU A N 1
ATOM 5548 C CA . GLU A 1 748 ? -21.840 -0.733 -25.273 1.00 91.25 748 GLU A CA 1
ATOM 5549 C C . GLU A 1 748 ? -20.877 -1.286 -26.332 1.00 91.25 748 GLU A C 1
ATOM 5551 O O . GLU A 1 748 ? -20.110 -2.219 -26.064 1.00 91.25 748 GLU A O 1
ATOM 5556 N N . LYS A 1 749 ? -20.860 -0.685 -27.531 1.00 91.50 749 LYS A N 1
ATOM 5557 C CA . LYS A 1 749 ? -19.906 -1.053 -28.588 1.00 91.50 749 LYS A CA 1
ATOM 5558 C C . LYS A 1 749 ? -18.469 -0.747 -28.173 1.00 91.50 749 LYS A C 1
ATOM 5560 O O . LYS A 1 749 ? -17.591 -1.572 -28.430 1.00 91.50 749 LYS A O 1
ATOM 5565 N N . THR A 1 750 ? -18.228 0.384 -27.513 1.00 90.69 750 THR A N 1
ATOM 5566 C CA . THR A 1 750 ? -16.915 0.749 -26.962 1.00 90.69 750 THR A CA 1
ATOM 5567 C C . THR A 1 750 ? -16.476 -0.271 -25.914 1.00 90.69 750 THR A C 1
ATOM 5569 O O . THR A 1 750 ? -15.377 -0.811 -26.019 1.00 90.69 750 THR A O 1
ATOM 5572 N N . ALA A 1 751 ? -17.346 -0.637 -24.970 1.00 88.94 751 ALA A N 1
ATOM 5573 C CA . ALA A 1 751 ? -17.067 -1.642 -23.944 1.00 88.94 751 ALA A CA 1
ATOM 5574 C C . ALA A 1 751 ? -16.747 -3.026 -24.537 1.00 88.94 751 ALA A C 1
ATOM 5576 O O . ALA A 1 751 ? -15.841 -3.720 -24.065 1.00 88.94 751 ALA A O 1
ATOM 5577 N N . LEU A 1 752 ? -17.465 -3.443 -25.585 1.00 93.56 752 LEU A N 1
ATOM 5578 C CA . LEU A 1 752 ? -17.171 -4.682 -26.309 1.00 93.56 752 LEU A CA 1
ATOM 5579 C C . LEU A 1 752 ? -15.800 -4.611 -26.996 1.00 93.56 752 LEU A C 1
ATOM 5581 O O . LEU A 1 752 ? -15.023 -5.564 -26.923 1.00 93.56 752 LEU A O 1
ATOM 5585 N N . LYS A 1 753 ? -15.485 -3.482 -27.642 1.00 93.69 753 LYS A N 1
ATOM 5586 C CA . LYS A 1 753 ? -14.196 -3.277 -28.314 1.00 93.69 753 LYS A CA 1
ATOM 5587 C C . LYS A 1 753 ? -13.027 -3.218 -27.344 1.00 93.69 753 LYS A C 1
ATOM 5589 O O . LYS A 1 753 ? -11.999 -3.816 -27.640 1.00 93.69 753 LYS A O 1
ATOM 5594 N N . ILE A 1 754 ? -13.192 -2.597 -26.180 1.00 92.44 754 ILE A N 1
ATOM 5595 C CA . ILE A 1 754 ? -12.186 -2.614 -25.115 1.00 92.44 754 ILE A CA 1
ATOM 5596 C C . ILE A 1 754 ? -11.889 -4.056 -24.694 1.00 92.44 754 ILE A C 1
ATOM 5598 O O . ILE A 1 754 ? -10.731 -4.458 -24.707 1.00 92.44 754 ILE A O 1
ATOM 5602 N N . ARG A 1 755 ? -12.917 -4.868 -24.410 1.00 93.81 755 ARG A N 1
ATOM 5603 C CA . ARG A 1 755 ? -12.730 -6.284 -24.041 1.00 93.81 755 ARG A CA 1
ATOM 5604 C C . ARG A 1 755 ? -12.001 -7.087 -25.123 1.00 93.81 755 ARG A C 1
ATOM 5606 O O . ARG A 1 755 ? -11.114 -7.875 -24.804 1.00 93.81 755 ARG A O 1
ATOM 5613 N N . GLN A 1 756 ? -12.333 -6.859 -26.396 1.00 93.88 756 GLN A N 1
ATOM 5614 C CA . GLN A 1 756 ? -11.629 -7.477 -27.526 1.00 93.88 756 GLN A CA 1
ATOM 5615 C C . GLN A 1 756 ? -10.155 -7.051 -27.582 1.00 93.88 756 GLN A C 1
ATOM 5617 O O . GLN A 1 756 ? -9.283 -7.905 -27.718 1.00 93.88 756 GLN A O 1
ATOM 5622 N N . LEU A 1 757 ? -9.874 -5.752 -27.447 1.00 94.44 757 LEU A N 1
ATOM 5623 C CA . LEU A 1 757 ? -8.512 -5.219 -27.466 1.00 94.44 757 LEU A CA 1
ATOM 5624 C C . LEU A 1 757 ? -7.679 -5.749 -26.300 1.00 94.44 757 LEU A C 1
ATOM 5626 O O . LEU A 1 757 ? -6.555 -6.176 -26.534 1.00 94.44 757 LEU A O 1
ATOM 5630 N N . ILE A 1 758 ? -8.227 -5.797 -25.081 1.00 93.94 758 ILE A N 1
ATOM 5631 C CA . ILE A 1 758 ? -7.546 -6.368 -23.908 1.00 93.94 758 ILE A CA 1
ATOM 5632 C C . ILE A 1 758 ? -7.091 -7.801 -24.208 1.00 93.94 758 ILE A C 1
ATOM 5634 O O . ILE A 1 758 ? -5.927 -8.116 -23.993 1.00 93.94 758 ILE A O 1
ATOM 5638 N N . GLY A 1 759 ? -7.952 -8.642 -24.790 1.00 92.06 759 GLY A N 1
ATOM 5639 C CA . GLY A 1 759 ? -7.577 -10.009 -25.174 1.00 92.06 759 GLY A CA 1
ATOM 5640 C C . GLY A 1 759 ? -6.470 -10.100 -26.237 1.00 92.06 759 GLY A C 1
ATOM 5641 O O . GLY A 1 759 ? -5.777 -11.113 -26.307 1.00 92.06 759 GLY A O 1
ATOM 5642 N N . LEU A 1 760 ? -6.285 -9.058 -27.054 1.00 92.19 760 LEU A N 1
ATOM 5643 C CA . LEU A 1 760 ? -5.249 -8.996 -28.092 1.00 92.19 760 LEU A CA 1
ATOM 5644 C C . LEU A 1 760 ? -3.919 -8.418 -27.594 1.00 92.19 760 LEU A C 1
ATOM 5646 O O . LEU A 1 760 ? -2.871 -8.778 -28.131 1.00 92.19 760 LEU A O 1
ATOM 5650 N N . VAL A 1 761 ? -3.952 -7.518 -26.605 1.00 93.88 761 VAL A N 1
ATOM 5651 C CA . VAL A 1 761 ? -2.780 -6.721 -26.197 1.00 93.88 761 VAL A CA 1
ATOM 5652 C C . VAL A 1 761 ? -2.277 -7.007 -24.785 1.00 93.88 761 VAL A C 1
ATOM 5654 O O . VAL A 1 761 ? -1.113 -6.724 -24.505 1.00 93.88 761 VAL A O 1
ATOM 5657 N N . ALA A 1 762 ? -3.118 -7.530 -23.889 1.00 93.88 762 ALA A N 1
ATOM 5658 C CA . ALA A 1 762 ? -2.718 -7.788 -22.511 1.00 93.88 762 ALA A CA 1
ATOM 5659 C C . ALA A 1 762 ? -1.732 -8.960 -22.456 1.00 93.88 762 ALA A C 1
ATOM 5661 O O . ALA A 1 762 ? -2.047 -10.020 -22.991 1.00 93.88 762 ALA A O 1
ATOM 5662 N N . PRO A 1 763 ? -0.580 -8.829 -21.781 1.00 94.38 763 PRO A N 1
ATOM 5663 C CA . PRO A 1 763 ? 0.318 -9.957 -21.567 1.00 94.38 763 PRO A CA 1
ATOM 5664 C C . PRO A 1 763 ? -0.413 -11.167 -20.943 1.00 94.38 763 PRO A C 1
ATOM 5666 O O . PRO A 1 763 ? -1.347 -10.972 -20.153 1.00 94.38 763 PRO A O 1
ATOM 5669 N N . PRO A 1 764 ? -0.020 -12.415 -21.265 1.00 92.50 764 PRO A N 1
ATOM 5670 C CA . PRO A 1 764 ? -0.644 -13.619 -20.717 1.00 92.50 764 PRO A CA 1
ATOM 5671 C C . PRO A 1 764 ? -0.776 -13.586 -19.187 1.00 92.50 764 PRO A C 1
ATOM 5673 O O . PRO A 1 764 ? 0.214 -13.445 -18.480 1.00 92.50 764 PRO A O 1
ATOM 5676 N N . GLY A 1 765 ? -2.000 -13.736 -18.672 1.00 90.06 765 GLY A N 1
ATOM 5677 C CA . GLY A 1 765 ? -2.281 -13.708 -17.228 1.00 90.06 765 GLY A CA 1
ATOM 5678 C C . GLY A 1 765 ? -2.423 -12.311 -16.607 1.00 90.06 765 GLY A C 1
ATOM 5679 O O . GLY A 1 765 ? -2.693 -12.222 -15.416 1.00 90.06 765 GLY A O 1
ATOM 5680 N N . HIS A 1 766 ? -2.302 -11.232 -17.391 1.00 91.50 766 HIS A N 1
ATOM 5681 C CA . HIS A 1 766 ? -2.327 -9.841 -16.901 1.00 91.50 766 HIS A CA 1
ATOM 5682 C C . HIS A 1 766 ? -3.494 -9.002 -17.454 1.00 91.50 766 HIS A C 1
ATOM 5684 O O . HIS A 1 766 ? -3.466 -7.770 -17.405 1.00 91.50 766 HIS A O 1
ATOM 5690 N N . ALA A 1 767 ? -4.538 -9.654 -17.978 1.00 90.81 767 ALA A N 1
ATOM 5691 C CA . ALA A 1 767 ? -5.736 -8.985 -18.494 1.00 90.81 767 ALA A CA 1
ATOM 5692 C C . ALA A 1 767 ? -6.492 -8.208 -17.404 1.00 90.81 767 ALA A C 1
ATOM 5694 O O . ALA A 1 767 ? -6.951 -7.094 -17.659 1.00 90.81 767 ALA A O 1
ATOM 5695 N N . ASP A 1 768 ? -6.564 -8.752 -16.188 1.00 85.06 768 ASP A N 1
ATOM 5696 C CA . ASP A 1 768 ? -7.256 -8.113 -15.064 1.00 85.06 768 ASP A CA 1
ATOM 5697 C C . ASP A 1 768 ? -6.558 -6.815 -14.646 1.00 85.06 768 ASP A C 1
ATOM 5699 O O . ASP A 1 768 ? -7.220 -5.802 -14.442 1.00 85.06 768 ASP A O 1
ATOM 5703 N N . ARG A 1 769 ? -5.216 -6.795 -14.637 1.00 83.38 769 ARG A N 1
ATOM 5704 C CA . ARG A 1 769 ? -4.424 -5.586 -14.345 1.00 83.38 769 ARG A CA 1
ATOM 5705 C C . ARG A 1 769 ? -4.663 -4.484 -15.379 1.00 83.38 769 ARG A C 1
ATOM 5707 O O . ARG A 1 769 ? -4.846 -3.327 -15.010 1.00 83.38 769 ARG A O 1
ATOM 5714 N N . LEU A 1 770 ? -4.706 -4.832 -16.669 1.00 87.38 770 LEU A N 1
ATOM 5715 C CA . LEU A 1 770 ? -5.026 -3.863 -17.722 1.00 87.38 770 LEU A CA 1
ATOM 5716 C C . LEU A 1 770 ? -6.483 -3.382 -17.628 1.00 87.38 770 LEU A C 1
ATOM 5718 O O . LEU A 1 770 ? -6.747 -2.196 -17.804 1.00 87.38 770 LEU A O 1
ATOM 5722 N N . THR A 1 771 ? -7.419 -4.282 -17.321 1.00 85.50 771 THR A N 1
ATOM 5723 C CA . THR A 1 771 ? -8.840 -3.949 -17.132 1.00 85.50 771 THR A CA 1
ATOM 5724 C C . THR A 1 771 ? -9.025 -2.979 -15.969 1.00 85.50 771 THR A C 1
ATOM 5726 O O . THR A 1 771 ? -9.687 -1.956 -16.129 1.00 85.50 771 THR A O 1
ATOM 5729 N N . ALA A 1 772 ? -8.383 -3.254 -14.832 1.00 75.31 772 ALA A N 1
ATOM 5730 C CA . ALA A 1 772 ? -8.416 -2.393 -13.659 1.00 75.31 772 ALA A CA 1
ATOM 5731 C C . ALA A 1 772 ? -7.866 -0.991 -13.967 1.00 75.31 772 ALA A C 1
ATOM 5733 O O . ALA A 1 772 ? -8.477 -0.001 -13.574 1.00 75.31 772 ALA A O 1
ATOM 5734 N N . GLN A 1 773 ? -6.783 -0.890 -14.748 1.00 80.00 773 GLN A N 1
ATOM 5735 C CA . GLN A 1 773 ? -6.232 0.404 -15.161 1.00 80.00 773 GLN A CA 1
ATOM 5736 C C . GLN A 1 773 ? -7.153 1.185 -16.117 1.00 80.00 773 GLN A C 1
ATOM 5738 O O . GLN A 1 773 ? -7.159 2.415 -16.092 1.00 80.00 773 GLN A O 1
ATOM 5743 N N . ILE A 1 774 ? -7.907 0.501 -16.986 1.00 81.81 774 ILE A N 1
ATOM 5744 C CA . ILE A 1 774 ? -8.869 1.141 -17.905 1.00 81.81 774 ILE A CA 1
ATOM 5745 C C . ILE A 1 774 ? -10.083 1.698 -17.148 1.00 81.81 774 ILE A C 1
ATOM 5747 O O . ILE A 1 774 ? -10.710 2.659 -17.613 1.00 81.81 774 ILE A O 1
ATOM 5751 N N . GLY A 1 775 ? -10.414 1.100 -16.005 1.00 74.62 775 GLY A N 1
ATOM 5752 C CA . GLY A 1 775 ? -11.563 1.471 -15.192 1.00 74.62 775 GLY A CA 1
ATOM 5753 C C . GLY A 1 775 ? -12.902 0.982 -15.769 1.00 74.62 775 GLY A C 1
ATOM 5754 O O . GLY A 1 775 ? -12.934 0.152 -16.686 1.00 74.62 775 GLY A O 1
ATOM 5755 N N . PRO A 1 776 ? -14.031 1.491 -15.244 1.00 78.50 776 PRO A N 1
ATOM 5756 C CA . PRO A 1 776 ? -15.366 1.021 -15.608 1.00 78.50 776 PRO A CA 1
ATOM 5757 C C . PRO A 1 776 ? -15.673 1.208 -17.100 1.00 78.50 776 PRO A C 1
ATOM 5759 O O . PRO A 1 776 ? -15.314 2.217 -17.715 1.00 78.50 776 PRO A O 1
ATOM 5762 N N . LEU A 1 777 ? -16.342 0.228 -17.710 1.00 84.38 777 LEU A N 1
ATOM 5763 C CA . LEU A 1 777 ? -16.607 0.228 -19.156 1.00 84.38 777 LEU A CA 1
ATOM 5764 C C . LEU A 1 777 ? -17.949 0.866 -19.546 1.00 84.38 777 LEU A C 1
ATOM 5766 O O . LEU A 1 777 ? -18.138 1.178 -20.720 1.00 84.38 777 LEU A O 1
ATOM 5770 N N . GLY A 1 778 ? -18.873 1.022 -18.598 1.00 81.25 778 GLY A N 1
ATOM 5771 C CA . GLY A 1 778 ? -20.186 1.632 -18.802 1.00 81.25 778 GLY A CA 1
ATOM 5772 C C . GLY A 1 778 ? -20.202 3.134 -18.515 1.00 81.25 778 GLY A C 1
ATOM 5773 O O . GLY A 1 778 ? -19.189 3.739 -18.157 1.00 81.25 778 GLY A O 1
ATOM 5774 N N . LEU A 1 779 ? -21.381 3.733 -18.686 1.00 81.62 779 LEU A N 1
ATOM 5775 C CA . LEU A 1 779 ? -21.597 5.176 -18.601 1.00 81.62 779 LEU A CA 1
ATOM 5776 C C . LEU A 1 779 ? -22.936 5.483 -17.925 1.00 81.62 779 LEU A C 1
ATOM 5778 O O . LEU A 1 779 ? -23.983 5.032 -18.393 1.00 81.62 779 LEU A O 1
ATOM 5782 N N . ARG A 1 780 ? -22.920 6.296 -16.870 1.00 79.06 780 ARG A N 1
ATOM 5783 C CA . ARG A 1 780 ? -24.107 6.967 -16.333 1.00 79.06 780 ARG A CA 1
ATOM 5784 C C . ARG A 1 780 ? -24.143 8.384 -16.885 1.00 79.06 780 ARG A C 1
ATOM 5786 O O . ARG A 1 780 ? -23.214 9.133 -16.609 1.00 79.06 780 ARG A O 1
ATOM 5793 N N . ALA A 1 781 ? -25.179 8.747 -17.636 1.00 80.94 781 ALA A N 1
ATOM 5794 C CA . ALA A 1 781 ? -25.282 10.084 -18.222 1.00 80.94 781 ALA A CA 1
ATOM 5795 C C . ALA A 1 781 ? -26.700 10.665 -18.154 1.00 80.94 781 ALA A C 1
ATOM 5797 O O . ALA A 1 781 ? -27.686 9.938 -18.287 1.00 80.94 781 ALA A O 1
ATOM 5798 N N . ALA A 1 782 ? -26.779 11.980 -17.981 1.00 81.38 782 ALA A N 1
ATOM 5799 C CA . ALA A 1 782 ? -27.972 12.795 -18.142 1.00 81.38 782 ALA A CA 1
ATOM 5800 C C . ALA A 1 782 ? -27.775 13.697 -19.367 1.00 81.38 782 ALA A C 1
ATOM 5802 O O . ALA A 1 782 ? -26.781 14.416 -19.459 1.00 81.38 782 ALA A O 1
ATOM 5803 N N . ILE A 1 783 ? -28.686 13.596 -20.331 1.00 84.88 783 ILE A N 1
ATOM 5804 C CA . ILE A 1 783 ? -28.694 14.390 -21.559 1.00 84.88 783 ILE A CA 1
ATOM 5805 C C . ILE A 1 783 ? -29.688 15.526 -21.355 1.00 84.88 783 ILE A C 1
ATOM 5807 O O . ILE A 1 783 ? -30.885 15.273 -21.190 1.00 84.88 783 ILE A O 1
ATOM 5811 N N . SER A 1 784 ? -29.196 16.757 -21.369 1.00 83.12 784 SER A N 1
ATOM 5812 C CA . SER A 1 784 ? -30.025 17.949 -21.213 1.00 83.12 784 SER A CA 1
ATOM 5813 C C . SER A 1 784 ? -30.582 18.412 -22.572 1.00 83.12 784 SER A C 1
ATOM 5815 O O . SER A 1 784 ? -30.106 17.976 -23.627 1.00 83.12 784 SER A O 1
ATOM 5817 N N . PRO A 1 785 ? -31.619 19.273 -22.590 1.00 79.94 785 PRO A N 1
ATOM 5818 C CA . PRO A 1 785 ? -32.170 19.814 -23.829 1.00 79.94 785 PRO A CA 1
ATOM 5819 C C . PRO A 1 785 ? -31.108 20.546 -24.673 1.00 79.94 785 PRO A C 1
ATOM 5821 O O . PRO A 1 785 ? -30.171 21.103 -24.105 1.00 79.94 785 PRO A O 1
ATOM 5824 N N . PRO A 1 786 ? -31.250 20.598 -26.012 1.00 82.25 786 PRO A N 1
ATOM 5825 C CA . PRO A 1 786 ? -30.289 21.279 -26.876 1.00 82.25 786 PRO A CA 1
ATOM 5826 C C . PRO A 1 786 ? -30.150 22.762 -26.516 1.00 82.25 786 PRO A C 1
ATOM 5828 O O . PRO A 1 786 ? -31.148 23.483 -26.448 1.00 82.25 786 PRO A O 1
ATOM 5831 N N . GLU A 1 787 ? -28.913 23.222 -26.365 1.00 81.94 787 GLU A N 1
ATOM 5832 C CA . GLU A 1 787 ? -28.568 24.624 -26.146 1.00 81.94 787 GLU A CA 1
ATOM 5833 C C . GLU A 1 787 ? -28.049 25.252 -27.441 1.00 81.94 787 GLU A C 1
ATOM 5835 O O . GLU A 1 787 ? -27.535 24.574 -28.337 1.00 81.94 787 GLU A O 1
ATOM 5840 N N . GLN A 1 788 ? -28.235 26.565 -27.575 1.00 77.69 788 GLN A N 1
ATOM 5841 C CA . GLN A 1 788 ? -27.846 27.316 -28.762 1.00 77.69 788 GLN A CA 1
ATOM 5842 C C . GLN A 1 788 ? -26.893 28.438 -28.352 1.00 77.69 788 GLN A C 1
ATOM 5844 O O . GLN A 1 788 ? -27.280 29.342 -27.613 1.00 77.69 788 GLN A O 1
ATOM 5849 N N . ASP A 1 789 ? -25.656 28.378 -28.839 1.00 75.81 789 ASP A N 1
ATOM 5850 C CA . ASP A 1 789 ? -24.608 29.357 -28.556 1.00 75.81 789 ASP A CA 1
ATOM 5851 C C . ASP A 1 789 ? -24.019 29.958 -29.847 1.00 75.81 789 ASP A C 1
ATOM 5853 O O . ASP A 1 789 ? -24.530 29.761 -30.954 1.00 75.81 789 ASP A O 1
ATOM 5857 N N . ALA A 1 790 ? -22.935 30.727 -29.712 1.00 68.25 790 ALA A N 1
ATOM 5858 C CA . ALA A 1 790 ? -22.248 31.359 -30.838 1.00 68.25 790 ALA A CA 1
ATOM 5859 C C . ALA A 1 790 ? -21.576 30.361 -31.810 1.00 68.25 790 ALA A C 1
ATOM 5861 O O . ALA A 1 790 ? -21.198 30.757 -32.914 1.00 68.25 790 ALA A O 1
ATOM 5862 N N . LEU A 1 791 ? -21.407 29.094 -31.415 1.00 65.38 791 LEU A N 1
ATOM 5863 C CA . LEU A 1 791 ? -20.736 28.037 -32.176 1.00 65.38 791 LEU A CA 1
ATOM 5864 C C . LEU A 1 791 ? -21.725 27.038 -32.800 1.00 65.38 791 LEU A C 1
ATOM 5866 O O . LEU A 1 791 ? -21.354 26.321 -33.732 1.00 65.38 791 LEU A O 1
ATOM 5870 N N . GLY A 1 792 ? -22.983 27.022 -32.353 1.00 74.56 792 GLY A N 1
ATOM 5871 C CA . GLY A 1 792 ? -24.072 26.269 -32.965 1.00 74.56 792 GLY A CA 1
ATOM 5872 C C . GLY A 1 792 ? -25.075 25.727 -31.950 1.00 74.56 792 GLY A C 1
ATOM 5873 O O . GLY A 1 792 ? -25.169 26.187 -30.818 1.00 74.56 792 GLY A O 1
ATOM 5874 N N . THR A 1 793 ? -25.859 24.737 -32.377 1.00 78.31 793 THR A N 1
ATOM 5875 C CA . THR A 1 793 ? -26.698 23.945 -31.470 1.00 78.31 793 THR A CA 1
ATOM 5876 C C . THR A 1 793 ? -25.900 22.739 -30.997 1.00 78.31 793 THR A C 1
ATOM 5878 O O . THR A 1 793 ? -25.420 21.979 -31.842 1.00 78.31 793 THR A O 1
ATOM 5881 N N . HIS A 1 794 ? -25.782 22.562 -29.686 1.00 82.62 794 HIS A N 1
ATOM 5882 C CA . HIS A 1 794 ? -25.118 21.422 -29.058 1.00 82.62 794 HIS A CA 1
ATOM 5883 C C . HIS A 1 794 ? -26.007 20.833 -27.962 1.00 82.62 794 HIS A C 1
ATOM 5885 O O . HIS A 1 794 ? -26.889 21.513 -27.438 1.00 82.62 794 HIS A O 1
ATOM 5891 N N . ILE A 1 795 ? -25.814 19.556 -27.642 1.00 84.19 795 ILE A N 1
ATOM 5892 C CA . ILE A 1 795 ? -26.626 18.859 -26.638 1.00 84.19 795 ILE A CA 1
ATOM 5893 C C . ILE A 1 795 ? -25.747 18.598 -25.413 1.00 84.19 795 ILE A C 1
ATOM 5895 O O . ILE A 1 795 ? -24.872 17.732 -25.494 1.00 84.19 795 ILE A O 1
ATOM 5899 N N . PRO A 1 796 ? -25.924 19.332 -24.300 1.00 82.50 796 PRO A N 1
ATOM 5900 C CA . PRO A 1 796 ? -25.131 19.120 -23.096 1.00 82.50 796 PRO A CA 1
ATOM 5901 C C . PRO A 1 796 ? -25.376 17.731 -22.501 1.00 82.50 796 PRO A C 1
ATOM 5903 O O . PRO A 1 796 ? -26.499 17.219 -22.487 1.00 82.50 796 PRO A O 1
ATOM 5906 N N . VAL A 1 797 ? -24.308 17.115 -22.003 1.00 78.12 797 VAL A N 1
ATOM 5907 C CA . VAL A 1 797 ? -24.333 15.808 -21.350 1.00 78.12 797 VAL A CA 1
ATOM 5908 C C . VAL A 1 797 ? -23.502 15.870 -20.079 1.00 78.12 797 VAL A C 1
ATOM 5910 O O . VAL A 1 797 ? -22.288 16.073 -20.135 1.00 78.12 797 VAL A O 1
ATOM 5913 N N . SER A 1 798 ? -24.142 15.615 -18.941 1.00 76.88 798 SER A N 1
ATOM 5914 C CA . SER A 1 798 ? -23.449 15.349 -17.681 1.00 76.88 798 SER A CA 1
ATOM 5915 C C . SER A 1 798 ? -23.266 13.843 -17.511 1.00 76.88 798 SER A C 1
ATOM 5917 O O . SER A 1 798 ? -24.240 13.096 -17.598 1.00 76.88 798 SER A O 1
ATOM 5919 N N . TYR A 1 799 ? -22.044 13.358 -17.294 1.00 72.25 799 TYR A N 1
ATOM 5920 C CA . TYR A 1 799 ? -21.761 11.922 -17.258 1.00 72.25 799 TYR A CA 1
ATOM 5921 C C . TYR A 1 799 ? -20.682 11.510 -16.256 1.00 72.25 799 TYR A C 1
ATOM 5923 O O . TYR A 1 799 ? -19.837 12.298 -15.848 1.00 72.25 799 TYR A O 1
ATOM 5931 N N . ARG A 1 800 ? -20.685 10.221 -15.907 1.00 73.75 800 ARG A N 1
ATOM 5932 C CA . ARG A 1 800 ? -19.619 9.535 -15.167 1.00 73.75 800 ARG A CA 1
ATOM 5933 C C . ARG A 1 800 ? -19.469 8.095 -15.649 1.00 73.75 800 ARG A C 1
ATOM 5935 O O . ARG A 1 800 ? -20.456 7.464 -16.039 1.00 73.75 800 ARG A O 1
ATOM 5942 N N . TYR A 1 801 ? -18.255 7.555 -15.606 1.00 74.88 801 TYR A N 1
ATOM 5943 C CA . TYR A 1 801 ? -18.029 6.141 -15.905 1.00 74.88 801 TYR A CA 1
ATOM 5944 C C . TYR A 1 801 ? -18.605 5.250 -14.792 1.00 74.88 801 TYR A C 1
ATOM 5946 O O . TYR A 1 801 ? -18.570 5.597 -13.613 1.00 74.88 801 TYR A O 1
ATOM 5954 N N . SER A 1 802 ? -19.171 4.100 -15.160 1.00 72.12 802 SER A N 1
ATOM 5955 C CA . SER A 1 802 ? -19.777 3.156 -14.208 1.00 72.12 802 SER A CA 1
ATOM 5956 C C . SER A 1 802 ? -19.740 1.717 -14.712 1.00 72.12 802 SER A C 1
ATOM 5958 O O . SER A 1 802 ? -19.516 1.468 -15.892 1.00 72.12 802 SER A O 1
ATOM 5960 N N . ASP A 1 803 ? -19.989 0.742 -13.836 1.00 73.00 803 ASP A N 1
ATOM 5961 C CA . ASP A 1 803 ? -19.965 -0.684 -14.216 1.00 73.00 803 ASP A CA 1
ATOM 5962 C C . ASP A 1 803 ? -21.112 -1.090 -15.158 1.00 73.00 803 ASP A C 1
ATOM 5964 O O . ASP A 1 803 ? -21.069 -2.134 -15.806 1.00 73.00 803 ASP A O 1
ATOM 5968 N N . HIS A 1 804 ? -22.139 -0.250 -15.258 1.00 77.44 804 HIS A N 1
ATOM 5969 C CA . HIS A 1 804 ? -23.291 -0.421 -16.138 1.00 77.44 804 HIS A CA 1
ATOM 5970 C C . HIS A 1 804 ? -23.559 0.858 -16.930 1.00 77.44 804 HIS A C 1
ATOM 5972 O O . HIS A 1 804 ? -23.121 1.943 -16.544 1.00 77.44 804 HIS A O 1
ATOM 5978 N N . THR A 1 805 ? -24.297 0.726 -18.028 1.00 84.25 805 THR A N 1
ATOM 5979 C CA . THR A 1 805 ? -24.761 1.855 -18.839 1.00 84.25 805 THR A CA 1
ATOM 5980 C C . THR A 1 805 ? -26.159 2.263 -18.379 1.00 84.25 805 THR A C 1
ATOM 5982 O O . THR A 1 805 ? -27.062 1.431 -18.338 1.00 84.25 805 THR A O 1
ATOM 5985 N N . ALA A 1 806 ? -26.340 3.527 -18.003 1.00 82.38 806 ALA A N 1
ATOM 5986 C CA . ALA A 1 806 ? -27.631 4.098 -17.633 1.00 82.38 806 ALA A CA 1
ATOM 5987 C C . ALA A 1 806 ? -27.697 5.554 -18.103 1.00 82.38 806 ALA A C 1
ATOM 5989 O O . ALA A 1 806 ? -27.089 6.439 -17.507 1.00 82.38 806 ALA A O 1
ATOM 5990 N N . ILE A 1 807 ? -28.432 5.794 -19.185 1.00 84.94 807 ILE A N 1
ATOM 5991 C CA . ILE A 1 807 ? -28.521 7.106 -19.828 1.00 84.94 807 ILE A CA 1
ATOM 5992 C C . ILE A 1 807 ? -29.964 7.590 -19.740 1.00 84.94 807 ILE A C 1
ATOM 5994 O O . ILE A 1 807 ? -30.891 6.828 -20.014 1.00 84.94 807 ILE A O 1
ATOM 5998 N N . ARG A 1 808 ? -30.156 8.836 -19.310 1.00 84.19 808 ARG A N 1
ATOM 5999 C CA . ARG A 1 808 ? -31.470 9.469 -19.152 1.00 84.19 808 ARG A CA 1
ATOM 6000 C C . ARG A 1 808 ? -31.513 10.768 -19.947 1.00 84.19 808 ARG A C 1
ATOM 6002 O O . ARG A 1 808 ? -30.536 11.506 -19.949 1.00 84.19 808 ARG A O 1
ATOM 6009 N N . GLU A 1 809 ? -32.640 11.043 -20.590 1.00 80.69 809 GLU A N 1
ATOM 6010 C CA . GLU A 1 809 ? -32.926 12.351 -21.189 1.00 80.69 809 GLU A CA 1
ATOM 6011 C C . GLU A 1 809 ? -33.725 13.178 -20.177 1.00 80.69 809 GLU A C 1
ATOM 6013 O O . GLU A 1 809 ? -34.740 12.714 -19.647 1.00 80.69 809 GLU A O 1
ATOM 6018 N N . GLU A 1 810 ? -33.253 14.381 -19.863 1.00 75.38 810 GLU A N 1
ATOM 6019 C CA . GLU A 1 810 ? -33.959 15.296 -18.972 1.00 75.38 810 GLU A CA 1
ATOM 6020 C C . GLU A 1 810 ? -35.115 15.972 -19.713 1.00 75.38 810 GLU A C 1
ATOM 6022 O O . GLU A 1 810 ? -34.978 16.477 -20.828 1.00 75.38 810 GLU A O 1
ATOM 6027 N N . SER A 1 811 ? -36.287 16.001 -19.076 1.00 56.44 811 SER A N 1
ATOM 6028 C CA . SER A 1 811 ? -37.428 16.763 -19.583 1.00 56.44 811 SER A CA 1
ATOM 6029 C C . SER A 1 811 ? -37.268 18.240 -19.223 1.00 56.44 811 SER A C 1
ATOM 6031 O O . SER A 1 811 ? -36.888 18.569 -18.098 1.00 56.44 811 SER A O 1
ATOM 6033 N N . ALA A 1 812 ? -37.594 19.135 -20.161 1.00 46.41 812 ALA A N 1
ATOM 6034 C CA . ALA A 1 812 ? -37.533 20.580 -19.952 1.00 46.41 812 ALA A CA 1
ATOM 6035 C C . ALA A 1 812 ? -38.304 20.990 -18.679 1.00 46.41 812 ALA A C 1
ATOM 6037 O O . ALA A 1 812 ? -39.523 20.832 -18.612 1.00 46.41 812 ALA A O 1
ATOM 6038 N N . GLY A 1 813 ? -37.584 21.508 -17.676 1.00 43.19 813 GLY A N 1
ATOM 6039 C CA . GLY A 1 813 ? -38.149 21.984 -16.405 1.00 43.19 813 GLY A CA 1
ATOM 6040 C C . GLY A 1 813 ? -37.764 21.187 -15.152 1.00 43.19 813 GLY A C 1
ATOM 6041 O O . GLY A 1 813 ? -38.145 21.600 -14.060 1.00 43.19 813 GLY A O 1
ATOM 6042 N N . ALA A 1 814 ? -37.003 20.093 -15.264 1.00 36.81 814 ALA A N 1
ATOM 6043 C CA . ALA A 1 814 ? -36.405 19.433 -14.104 1.00 36.81 814 ALA A CA 1
ATOM 6044 C C . ALA A 1 814 ? -35.111 20.161 -13.698 1.00 36.81 814 ALA A C 1
ATOM 6046 O O . ALA A 1 814 ? -34.115 20.127 -14.413 1.00 36.81 814 ALA A O 1
ATOM 6047 N N . THR A 1 815 ? -35.128 20.866 -12.567 1.00 36.50 815 THR A N 1
ATOM 6048 C CA . THR A 1 815 ? -33.906 21.383 -11.939 1.00 36.50 815 THR A CA 1
ATOM 6049 C C . THR A 1 815 ? -33.025 20.220 -11.502 1.00 36.50 815 THR A C 1
ATOM 6051 O O . THR A 1 815 ? -33.507 19.323 -10.813 1.00 36.50 815 THR A O 1
ATOM 6054 N N . ILE A 1 816 ? -31.751 20.280 -11.903 1.00 41.12 816 ILE A N 1
ATOM 6055 C CA . ILE A 1 816 ? -30.660 19.383 -11.508 1.00 41.12 816 ILE A CA 1
ATOM 6056 C C . ILE A 1 816 ? -30.789 19.053 -10.020 1.00 41.12 816 ILE A C 1
ATOM 6058 O O . ILE A 1 816 ? -30.780 19.961 -9.183 1.00 41.12 816 ILE A O 1
ATOM 6062 N N . ASP A 1 817 ? -30.875 17.761 -9.707 1.00 39.00 817 ASP A N 1
ATOM 6063 C CA . ASP A 1 817 ? -30.637 17.228 -8.367 1.00 39.00 817 ASP A CA 1
ATOM 6064 C C . ASP A 1 817 ? -29.151 17.491 -8.062 1.00 39.00 817 ASP A C 1
ATOM 6066 O O . ASP A 1 817 ? -28.263 16.690 -8.360 1.00 39.00 817 ASP A O 1
ATOM 6070 N N . ARG A 1 818 ? -28.858 18.715 -7.603 1.00 39.62 818 ARG A N 1
ATOM 6071 C CA . ARG A 1 818 ? -27.499 19.222 -7.344 1.00 39.62 818 ARG A CA 1
ATOM 6072 C C . ARG A 1 818 ? -26.788 18.458 -6.224 1.00 39.62 818 ARG A C 1
ATOM 6074 O O . ARG A 1 818 ? -25.590 18.644 -6.053 1.00 39.62 818 ARG A O 1
ATOM 6081 N N . ASP A 1 819 ? -27.479 17.537 -5.562 1.00 36.69 819 ASP A N 1
ATOM 6082 C CA . ASP A 1 819 ? -26.901 16.597 -4.602 1.00 36.69 819 ASP A CA 1
ATOM 6083 C C . ASP A 1 819 ? -26.041 15.503 -5.279 1.00 36.69 819 ASP A C 1
ATOM 6085 O O . ASP A 1 819 ? -25.344 14.754 -4.599 1.00 36.69 819 ASP A O 1
ATOM 6089 N N . ALA A 1 820 ? -26.027 15.421 -6.620 1.00 42.47 820 ALA A N 1
ATOM 6090 C CA . ALA A 1 820 ? -25.163 14.526 -7.404 1.00 42.47 820 ALA A CA 1
ATOM 6091 C C . ALA A 1 820 ? -23.951 15.225 -8.068 1.00 42.47 820 ALA A C 1
ATOM 6093 O O . ALA A 1 820 ? -23.333 14.642 -8.962 1.00 42.47 820 ALA A O 1
ATOM 6094 N N . ALA A 1 821 ? -23.635 16.466 -7.674 1.00 40.12 821 ALA A N 1
ATOM 6095 C CA . ALA A 1 821 ? -22.619 17.308 -8.316 1.00 40.12 821 ALA A CA 1
ATOM 6096 C C . ALA A 1 821 ? -21.154 16.890 -8.063 1.00 40.12 821 ALA A C 1
ATOM 6098 O O . ALA A 1 821 ? -20.275 17.342 -8.795 1.00 40.12 821 ALA A O 1
ATOM 6099 N N . ASP A 1 822 ? -20.874 15.997 -7.111 1.00 43.50 822 ASP A N 1
ATOM 6100 C CA . ASP A 1 822 ? -19.508 15.517 -6.876 1.00 43.50 822 ASP A CA 1
ATOM 6101 C C . ASP A 1 822 ? -19.116 14.433 -7.900 1.00 43.50 822 ASP A C 1
ATOM 6103 O O . ASP A 1 822 ? -19.586 13.290 -7.855 1.00 43.50 822 ASP A O 1
ATOM 6107 N N . GLY A 1 823 ? -18.250 14.804 -8.852 1.00 47.00 823 GLY A N 1
ATOM 6108 C CA . GLY A 1 823 ? -17.599 13.890 -9.805 1.00 47.00 823 GLY A CA 1
ATOM 6109 C C . GLY A 1 823 ? -18.319 13.669 -11.145 1.00 47.00 823 GLY A C 1
ATOM 6110 O O . GLY A 1 823 ? -17.996 12.724 -11.867 1.00 47.00 823 GLY A O 1
ATOM 6111 N N . ALA A 1 824 ? -19.312 14.492 -11.497 1.00 54.38 824 ALA A N 1
ATOM 6112 C CA . ALA A 1 824 ? -19.949 14.450 -12.816 1.00 54.38 824 ALA A CA 1
ATOM 6113 C C . ALA A 1 824 ? -19.170 15.307 -13.830 1.00 54.38 824 ALA A C 1
ATOM 6115 O O . ALA A 1 824 ? -19.026 16.516 -13.661 1.00 54.38 824 ALA A O 1
ATOM 6116 N N . HIS A 1 825 ? -18.697 14.700 -14.918 1.00 64.62 825 HIS A N 1
ATOM 6117 C CA . HIS A 1 825 ? -18.121 15.431 -16.045 1.00 64.62 825 HIS A CA 1
ATOM 6118 C C . HIS A 1 825 ? -19.228 16.096 -16.859 1.00 64.62 825 HIS A C 1
ATOM 6120 O O . HIS A 1 825 ? -20.323 15.551 -16.976 1.00 64.62 825 HIS A O 1
ATOM 6126 N N . SER A 1 826 ? -18.930 17.235 -17.478 1.00 70.88 826 SER A N 1
ATOM 6127 C CA . SER A 1 826 ? -19.819 17.881 -18.443 1.00 70.88 826 SER A CA 1
ATOM 6128 C C . SER A 1 826 ? -19.152 17.929 -19.812 1.00 70.88 826 SER A C 1
ATOM 6130 O O . SER A 1 826 ? -17.977 18.272 -19.936 1.00 70.88 826 SER A O 1
ATOM 6132 N N . THR A 1 827 ? -19.888 17.546 -20.848 1.00 81.31 827 THR A N 1
ATOM 6133 C CA . THR A 1 827 ? -19.453 17.629 -22.244 1.00 81.31 827 THR A CA 1
ATOM 6134 C C . THR A 1 827 ? -20.665 17.789 -23.159 1.00 81.31 827 THR A C 1
ATOM 6136 O O . THR A 1 827 ? -21.775 18.034 -22.695 1.00 81.31 827 THR A O 1
ATOM 6139 N N . THR A 1 828 ? -20.472 17.649 -24.466 1.00 82.75 828 THR A N 1
ATOM 6140 C CA . THR A 1 828 ? -21.560 17.614 -25.447 1.00 82.75 828 THR A CA 1
ATOM 6141 C C . THR A 1 828 ? -21.739 16.211 -26.020 1.00 82.75 828 THR A C 1
ATOM 6143 O O . THR A 1 828 ? -20.783 15.440 -26.150 1.00 82.75 828 THR A O 1
ATOM 6146 N N . LEU A 1 829 ? -22.969 15.866 -26.395 1.00 82.88 829 LEU A N 1
ATOM 6147 C CA . LEU A 1 829 ? -23.281 14.597 -27.049 1.00 82.88 829 LEU A CA 1
ATOM 6148 C C . LEU A 1 829 ? -22.472 14.441 -28.340 1.00 82.88 829 LEU A C 1
ATOM 6150 O O . LEU A 1 829 ? -21.963 13.360 -28.631 1.00 82.88 829 LEU A O 1
ATOM 6154 N N . GLU A 1 830 ? -22.328 15.530 -29.097 1.00 82.94 830 GLU A N 1
ATOM 6155 C CA . GLU A 1 830 ? -21.528 15.576 -30.313 1.00 82.94 830 GLU A CA 1
ATOM 6156 C C . GLU A 1 830 ? -20.082 15.173 -30.035 1.00 82.94 830 GLU A C 1
ATOM 6158 O O . GLU A 1 830 ? -19.525 14.393 -30.799 1.00 82.94 830 GLU A O 1
ATOM 6163 N N . HIS A 1 831 ? -19.496 15.642 -28.931 1.00 80.94 831 HIS A N 1
ATOM 6164 C CA . HIS A 1 831 ? -18.132 15.296 -28.544 1.00 80.94 831 HIS A CA 1
ATOM 6165 C C . HIS A 1 831 ? -17.985 13.809 -28.193 1.00 80.94 831 HIS A C 1
ATOM 6167 O O . HIS A 1 831 ? -17.073 13.148 -28.690 1.00 80.94 831 HIS A O 1
ATOM 6173 N N . LEU A 1 832 ? -18.916 13.250 -27.409 1.00 81.00 832 LEU A N 1
ATOM 6174 C CA . LEU A 1 832 ? -18.905 11.821 -27.055 1.00 81.00 832 LEU A CA 1
ATOM 6175 C C . LEU A 1 832 ? -19.077 10.905 -28.276 1.00 81.00 832 LEU A C 1
ATOM 6177 O O . LEU A 1 832 ? -18.602 9.768 -28.271 1.00 81.00 832 LEU A O 1
ATOM 6181 N N . LEU A 1 833 ? -19.745 11.389 -29.325 1.00 83.75 833 LEU A N 1
ATOM 6182 C CA . LEU A 1 833 ? -20.005 10.643 -30.556 1.00 83.75 833 LEU A CA 1
ATOM 6183 C C . LEU A 1 833 ? -19.054 10.995 -31.716 1.00 83.75 833 LEU A C 1
ATOM 6185 O O . LEU A 1 833 ? -19.128 10.346 -32.763 1.00 83.75 833 LEU A O 1
ATOM 6189 N N . ASP A 1 834 ? -18.159 11.979 -31.555 1.00 82.00 834 ASP A N 1
ATOM 6190 C CA . ASP A 1 834 ? -17.264 12.455 -32.626 1.00 82.00 834 ASP A CA 1
ATOM 6191 C C . ASP A 1 834 ? -16.249 11.376 -33.036 1.00 82.00 834 ASP A C 1
ATOM 6193 O O . ASP A 1 834 ? -15.901 11.222 -34.209 1.00 82.00 834 ASP A O 1
ATOM 6197 N N . SER A 1 835 ? -15.826 10.555 -32.071 1.00 81.31 835 SER A N 1
ATOM 6198 C CA . SER A 1 835 ? -14.972 9.389 -32.301 1.00 81.31 835 SER A CA 1
ATOM 6199 C C . SER A 1 835 ? -15.791 8.129 -32.583 1.00 81.31 835 SER A C 1
ATOM 6201 O O . SER A 1 835 ? -16.946 7.996 -32.191 1.00 81.31 835 SER A O 1
ATOM 6203 N N . SER A 1 836 ? -15.225 7.153 -33.296 1.00 86.56 836 SER A N 1
ATOM 6204 C CA . SER A 1 836 ? -15.874 5.836 -33.413 1.00 86.56 836 SER A CA 1
ATOM 6205 C C . SER A 1 836 ? -15.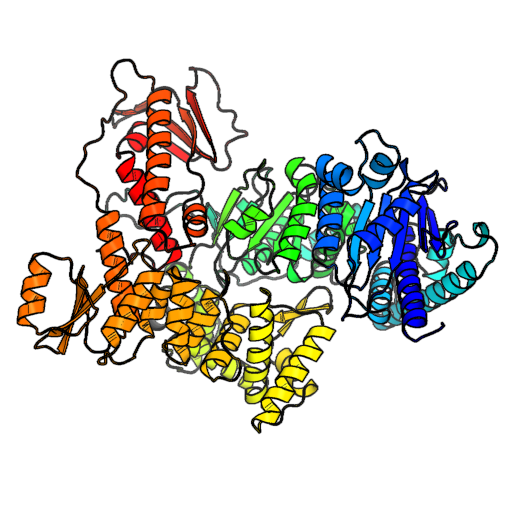724 5.049 -32.112 1.00 86.56 836 SER A C 1
ATOM 6207 O O . SER A 1 836 ? -14.708 5.214 -31.438 1.00 86.56 836 SER A O 1
ATOM 6209 N N . PRO A 1 837 ? -16.645 4.121 -31.780 1.00 88.25 837 PRO A N 1
ATOM 6210 C CA . PRO A 1 837 ? -16.484 3.264 -30.603 1.00 88.25 837 PRO A CA 1
ATOM 6211 C C . PRO A 1 837 ? -15.135 2.531 -30.567 1.00 88.25 837 PRO A C 1
ATOM 6213 O O . PRO A 1 837 ? -14.552 2.295 -29.511 1.00 88.25 837 PRO A O 1
ATOM 6216 N N . THR A 1 838 ? -14.603 2.193 -31.747 1.00 89.25 838 THR A N 1
ATOM 6217 C CA . THR A 1 838 ? -13.278 1.573 -31.884 1.00 89.25 838 THR A CA 1
ATOM 6218 C C . THR A 1 838 ? -12.163 2.570 -31.575 1.00 89.25 838 THR A C 1
ATOM 6220 O O . THR A 1 838 ? -11.205 2.207 -30.898 1.00 89.25 838 THR A O 1
ATOM 6223 N N . ALA A 1 839 ? -12.280 3.818 -32.035 1.00 86.06 839 ALA A N 1
ATOM 6224 C CA . ALA A 1 839 ? -11.292 4.855 -31.766 1.00 86.06 839 ALA A CA 1
ATOM 6225 C C . ALA A 1 839 ? -11.221 5.198 -30.271 1.00 86.06 839 ALA A C 1
ATOM 6227 O O . ALA A 1 839 ? -10.131 5.184 -29.696 1.00 86.06 839 ALA A O 1
ATOM 6228 N N . THR A 1 840 ? -12.379 5.381 -29.632 1.00 86.75 840 THR A N 1
ATOM 6229 C CA . THR A 1 840 ? -12.500 5.600 -28.184 1.00 86.75 840 THR A CA 1
ATOM 6230 C C . THR A 1 840 ? -11.912 4.425 -27.398 1.00 86.75 840 THR A C 1
ATOM 6232 O O . THR A 1 840 ? -11.111 4.620 -26.483 1.00 86.75 840 THR A O 1
ATOM 6235 N N . ALA A 1 841 ? -12.229 3.183 -27.792 1.00 89.69 841 ALA A N 1
ATOM 6236 C CA . ALA A 1 841 ? -11.670 1.984 -27.167 1.00 89.69 841 ALA A CA 1
ATOM 6237 C C . ALA A 1 841 ? -10.136 1.923 -27.276 1.00 89.69 841 ALA A C 1
ATOM 6239 O O . ALA A 1 841 ? -9.457 1.683 -26.279 1.00 89.69 841 ALA A O 1
ATOM 6240 N N . VAL A 1 842 ? -9.580 2.181 -28.466 1.00 90.44 842 VAL A N 1
ATOM 6241 C CA . VAL A 1 842 ? -8.126 2.216 -28.694 1.00 90.44 842 VAL A CA 1
ATOM 6242 C C . VAL A 1 842 ? -7.456 3.288 -27.838 1.00 90.44 842 VAL A C 1
ATOM 6244 O O . VAL A 1 842 ? -6.405 3.022 -27.259 1.00 90.44 842 VAL A O 1
ATOM 6247 N N . GLN A 1 843 ? -8.042 4.483 -27.738 1.00 87.88 843 GLN A N 1
ATOM 6248 C CA . GLN A 1 843 ? -7.487 5.572 -26.933 1.00 87.88 843 GLN A CA 1
ATOM 6249 C C . GLN A 1 843 ? -7.467 5.214 -25.443 1.00 87.88 843 GLN A C 1
ATOM 6251 O O . GLN A 1 843 ? -6.436 5.393 -24.797 1.00 87.88 843 GLN A O 1
ATOM 6256 N N . ARG A 1 844 ? -8.561 4.650 -24.907 1.00 85.94 844 ARG A N 1
ATOM 6257 C CA . ARG A 1 844 ? -8.632 4.204 -23.504 1.00 85.94 844 ARG A CA 1
ATOM 6258 C C . ARG A 1 844 ? -7.610 3.108 -23.196 1.00 85.94 844 ARG A C 1
ATOM 6260 O O . ARG A 1 844 ? -6.875 3.218 -22.218 1.00 85.94 844 ARG A O 1
ATOM 6267 N N . VAL A 1 845 ? -7.505 2.091 -24.055 1.00 90.44 845 VAL A N 1
ATOM 6268 C CA . VAL A 1 845 ? -6.522 1.004 -23.893 1.00 90.44 845 VAL A CA 1
ATOM 6269 C C . VAL A 1 845 ? -5.087 1.529 -24.003 1.00 90.44 845 VAL A C 1
ATOM 6271 O O . VAL A 1 845 ? -4.238 1.154 -23.199 1.00 90.44 845 VAL A O 1
ATOM 6274 N N . ARG A 1 846 ? -4.805 2.432 -24.952 1.00 90.19 846 ARG A N 1
ATOM 6275 C CA . ARG A 1 846 ? -3.480 3.055 -25.106 1.00 90.19 846 ARG A CA 1
ATOM 6276 C C . ARG A 1 846 ? -3.082 3.854 -23.866 1.00 90.19 846 ARG A C 1
ATOM 6278 O O . ARG A 1 846 ? -1.996 3.622 -23.345 1.00 90.19 846 ARG A O 1
ATOM 6285 N N . LYS A 1 847 ? -3.966 4.731 -23.371 1.00 82.75 847 LYS A N 1
ATOM 6286 C CA . LYS A 1 847 ? -3.741 5.513 -22.142 1.00 82.75 847 LYS A CA 1
ATOM 6287 C C . LYS A 1 847 ? -3.440 4.590 -20.952 1.00 82.75 847 LYS A C 1
ATOM 6289 O O . LYS A 1 847 ? -2.511 4.850 -20.195 1.00 82.75 847 LYS A O 1
ATOM 6294 N N . ALA A 1 848 ? -4.178 3.486 -20.812 1.00 83.31 848 ALA A N 1
ATOM 6295 C CA . ALA A 1 848 ? -3.940 2.512 -19.748 1.00 83.31 848 ALA A CA 1
ATOM 6296 C C . ALA A 1 848 ? -2.577 1.806 -19.875 1.00 83.31 848 ALA A C 1
ATOM 6298 O O . ALA A 1 848 ? -1.862 1.671 -18.884 1.00 83.31 848 ALA A O 1
ATOM 6299 N N . LEU A 1 849 ? -2.178 1.403 -21.087 1.00 89.12 849 LEU A N 1
ATOM 6300 C CA . LEU A 1 849 ? -0.860 0.807 -21.337 1.00 89.12 849 LEU A CA 1
ATOM 6301 C C . LEU A 1 849 ? 0.284 1.785 -21.040 1.00 89.12 849 LEU A C 1
ATOM 6303 O O . LEU A 1 849 ? 1.279 1.389 -20.438 1.00 89.12 849 LEU A O 1
ATOM 6307 N N . GLU A 1 850 ? 0.152 3.056 -21.418 1.00 85.88 850 GLU A N 1
ATOM 6308 C CA . GLU A 1 850 ? 1.144 4.097 -21.112 1.00 85.88 850 GLU A CA 1
ATOM 6309 C C . GLU A 1 850 ? 1.232 4.380 -19.607 1.00 85.88 850 GLU A C 1
ATOM 6311 O O . GLU A 1 850 ? 2.329 4.543 -19.078 1.00 85.88 850 GLU A O 1
ATOM 6316 N N . ALA A 1 851 ? 0.101 4.361 -18.894 1.00 78.69 851 ALA A N 1
ATOM 6317 C CA . ALA A 1 851 ? 0.080 4.513 -17.439 1.00 78.69 851 ALA A CA 1
ATOM 6318 C C . ALA A 1 851 ? 0.774 3.348 -16.704 1.00 78.69 851 ALA A C 1
ATOM 6320 O O . ALA A 1 851 ? 1.427 3.567 -15.679 1.00 78.69 851 ALA A O 1
ATOM 6321 N N . LEU A 1 852 ? 0.660 2.122 -17.234 1.00 83.38 852 LEU A N 1
ATOM 6322 C CA . LEU A 1 852 ? 1.312 0.923 -16.690 1.00 83.38 852 LEU A CA 1
ATOM 6323 C C . LEU A 1 852 ? 2.793 0.795 -17.079 1.00 83.38 852 LEU A C 1
ATOM 6325 O O . LEU A 1 852 ? 3.520 0.063 -16.413 1.00 83.38 852 LEU A O 1
ATOM 6329 N N . THR A 1 853 ? 3.240 1.469 -18.143 1.00 87.25 853 THR A N 1
ATOM 6330 C CA . THR A 1 853 ? 4.613 1.381 -18.670 1.00 87.25 853 THR A CA 1
ATOM 6331 C C . THR A 1 853 ? 5.371 2.702 -18.464 1.00 87.25 853 THR A C 1
ATOM 6333 O O . THR A 1 853 ? 5.630 3.098 -17.326 1.00 87.25 853 THR A O 1
ATOM 6336 N N . LEU A 1 854 ? 5.744 3.383 -19.552 1.00 79.50 854 LEU A N 1
ATOM 6337 C CA . LEU A 1 854 ? 6.355 4.709 -19.561 1.00 79.50 854 LEU A CA 1
ATOM 6338 C C . LEU A 1 854 ? 5.464 5.671 -20.349 1.00 79.50 854 LEU A C 1
ATOM 6340 O O . LEU A 1 854 ? 4.878 5.304 -21.374 1.00 79.50 854 LEU A O 1
ATOM 6344 N N . HIS A 1 855 ? 5.395 6.918 -19.886 1.00 74.50 855 HIS A N 1
ATOM 6345 C CA . HIS A 1 855 ? 4.625 7.953 -20.561 1.00 74.50 855 HIS A CA 1
ATOM 6346 C C . HIS A 1 855 ? 5.135 8.147 -21.996 1.00 74.50 855 HIS A C 1
ATOM 6348 O O . HIS A 1 855 ? 6.339 8.125 -22.248 1.00 74.50 855 HIS A O 1
ATOM 6354 N N . SER A 1 856 ? 4.214 8.303 -22.950 1.00 77.69 856 SER A N 1
ATOM 6355 C CA . SER A 1 856 ? 4.523 8.452 -24.380 1.00 77.69 856 SER A CA 1
ATOM 6356 C C . SER A 1 856 ? 5.306 7.294 -25.018 1.00 77.69 856 SER A C 1
ATOM 6358 O O . SER A 1 856 ? 5.770 7.415 -26.151 1.00 77.69 856 SER A O 1
ATOM 6360 N N . TRP A 1 857 ? 5.419 6.132 -24.363 1.00 83.75 857 TRP A N 1
ATOM 6361 C CA . TRP A 1 857 ? 6.107 4.981 -24.953 1.00 83.75 857 TRP A CA 1
ATOM 6362 C C . TRP A 1 857 ? 5.429 4.489 -26.236 1.00 83.75 857 TRP A C 1
ATOM 6364 O O . TRP A 1 857 ? 6.110 4.047 -27.158 1.00 83.75 857 TRP A O 1
ATOM 6374 N N . LEU A 1 858 ? 4.102 4.597 -26.352 1.00 85.50 858 LEU A N 1
ATOM 6375 C CA . LEU A 1 858 ? 3.352 4.228 -27.560 1.00 85.50 858 LEU A CA 1
ATOM 6376 C C . LEU A 1 858 ? 3.143 5.405 -28.531 1.00 85.50 858 LEU A C 1
ATOM 6378 O O . LEU A 1 858 ? 2.504 5.228 -29.572 1.00 85.50 858 LEU A O 1
ATOM 6382 N N . THR A 1 859 ? 3.704 6.580 -28.244 1.00 76.06 859 THR A N 1
ATOM 6383 C CA . THR A 1 859 ? 3.729 7.706 -29.184 1.00 76.06 859 THR A CA 1
ATOM 6384 C C . THR A 1 859 ? 4.865 7.475 -30.188 1.00 76.06 859 THR A C 1
ATOM 6386 O O . THR A 1 859 ? 5.985 7.211 -29.749 1.00 76.06 859 THR A O 1
ATOM 6389 N N . PRO A 1 860 ? 4.590 7.449 -31.507 1.00 54.97 860 PRO A N 1
ATOM 6390 C CA . PRO A 1 860 ? 5.568 7.083 -32.534 1.00 54.97 860 PRO A CA 1
ATOM 6391 C C . PRO A 1 860 ? 6.806 7.979 -32.566 1.00 54.97 860 PRO A C 1
ATOM 6393 O O . PRO A 1 860 ? 6.653 9.208 -32.394 1.00 54.97 860 PRO A O 1
#

Sequence (860 aa):
MSGVDTVRGIAYQQAQGVLAAVEVVANLDLGSVRVEGTDDAVDIELLARDGTLRHAIQVKVRASEYTWGETALLAILRRWAALPDAAHASFEFLTDGRLGPSGQAVQRALEEAATGRSKALATLLGVNVDDPVYLALGKASIRQDPYNTGALLVRAERQVAAMLPQSRTEEDTREQATKAIDLLFRALFEYTSNSDPRLRVMDRQDIAALLGVPPEQAPAQRWEAVRERYLAAASSGSEEGLVVIQVTDAQAEPPMVIRQEEPGGGEGAEVGELLGGSGPVMLAGRTGTGKTTAVRMLRQQAAAEGEVVILAHAETYLPGRLAALTADGLASVLQEQCPTSTGAQALSDGRVTLIVDGASEVSEPTRQALGEELLAPVSAGYGARIVLVGRDDATLRSMLPTSVSPATYRMKSLQYAQQLELAQRAMTLLGGGGYGSSPAHAAVANIEKALGDAAGNPMLFSMALALLDEGTKLAGKAELYRAFLDQMAARNGAPALPAVRPALGIVYARLLNEGRRYADTYEWHQLLADAASSLSAIGMPADVQAMNDAARRCGLITSLGWDQTVVPLHDSFADFLAGAAHASGAAPLPRRLATGDDQRILFCAEIGGADNAVAALTARDLPFTTVAMAAYDHRSLDEQAPEIVASLLSCLIPKKDQTVVLSRLKDRRVLALRYHGQASDWIDNAAALRLSQTIPAVVLDEGCGPLAVATRLWRQCLLAELRQPATVSPKRPSTGQTTADALSAHTEKTALKIRQLIGLVAPPGHADRLTAQIGPLGLRAAISPPEQDALGTHIPVSYRYSDHTAIREESAGATIDRDAADGAHSTTLEHLLDSSPTATAVQRVRKALEALTLHSWLTP

Foldseek 3Di:
DDDPQNVQQVLQLLLVQLVLLLVLLLDQQFWWKFACAPDPLFRIFTAGVVRQTAETEDEHEDDAVDADALVNVVVSLQVLLPDPSLLPYAYEYEYLYHHDPRRVLCQVQLLCLLVVNQPSNCVSNVHDCPDSSNSSSSRYHYYHDNDGSVVSLLVSLLLLLQQAPDDPDPVRSSVLSNQLSVQLSVVLVVLSPDPDSVSSMDTLCNNCVSSNGDSHRDPCQALVNLLLVLLVLLQPDDPPPDDQWWKAFPQDDFDPDPPPDDPDTHDTHGLLCCVDALAAAEEAEAFLLCQVVSLSVNSNVCSVVSFAEFEFELLPDDQPQQLLRSQLSSCVRSVGHHNSSNSVNQQQACRYAYEYECLLQDFPVSLQSQLSVQAVCRLVSGGHHYYYYYHDPLSSVVSYDPNGDHRYMYTWFDDPVNQLVLLVVLVVVVVPPPDDSVVSVVLLVQLCVQEPSCCSRNRLSVLSSVCVVVVDRHNYDLSSLVSSLVVLCVVLVQPCVVLLLLLLLQLLLVQVLSSHFKDFPVVLLVSSVVSQVLCVVVPHHDDSVSSVVSCVSSQQWDAGSVRGMIGGNTCLSSLLSNLVNCLVVVHPDDPAHAPPNLSNLLNVCVRNNCDLVSLLRCLQHPVQSLQVSQVSHQDACDFCLQVSLQSSLLQQFLDPDWGKEWEQDPQRKIKIFTDPDPHHGYDYPVVSVVVVVPGPIDIGDHRGGSSNRNVRNLLVQLLVLLDDDPDFFDLDDDVPADLLRLLQVLLVLLLVLLLVSLSGGPGVPCSVVLDVLLPASEKEKEWEPWDQDPVGTWIKMWIGGDNHYHYYYDDPPDDPPCSPVPHIDIDTSSVSRRDGSNNSSSVSSVVSSCVSHPPCSSPD

Secondary structure (DSSP, 8-state):
---HHHHHHHHHHHHHHHHHHHHHHH-TTEEEEEES-SSTT-SEEEEETTS-EEEEEEEE---TT-EE-HHHHHHHHHHHHTSGGGGTSEEEEEESSEE-HHHHHHHHHHHHHHTT--HHHHHHHTS-TTSHHHHHHTTEEEEE----HHHHHHHHHHHHHTTS---SSHHHHHHHHHHHHHHHHHHHHHHHT-SSGGGGEEEHHHHHHHHTS-SS--GGGSHHHHHHHHHHHHHH---TT----EEEETT--------SS----S-PEEGGGGGSSSS-EEEE--TTSSHHHHHHHHHHHHHHTT-EEEEEEGGG--TT-HHHHHHHHHHHHHTS---HHHHHHHHH-TTEEEEEETTTTS-HHHHHHHHHHHHHHHHHT-SSEEEEEES-HHHHHHTS-TTS--EEEEEPPPPHHHHHHHHHHHHHHTT-TT--SHHHHHHHHHHHHHHGGGGGSHHHHHHHHHHHTTT----SHHHHHHHHHHHHHHHTT-TTHHHHHHHHHHHHHHHHHTT-S-EEHHHHHHHHHHHHHHHHHTT----HHHHHHHHHHTTSEEEETTTTEEEESSHHHHHHHHHHHHHTTSSPPPSS--TT-HHHHHHHHHHH---HHHHHHHHHH-GGGHHHHGGG------TTHHHHHHHHHHHHSSSS--EEEEEE-TTS-EEEEEE-SSS-EE--HHHHHHHHTTS-EEEE-TT--HHHHHHHHHHHHHHHHTPPP--PPPSSPPTT--HHHHHHHHHHHHHHHHHHHHHHHSPTT-HHHHHHHH---EEEEEEPPPEE-SS-EE-EEEEEEESS-EEEEPPTT----GGG-TT-EEEEHHHHHHS-HHHHHHHHHHHHHHHHS-TTTT--

Radius of gyration: 30.77 Å; chains: 1; bounding box: 71×74×90 Å

pLDDT: mean 82.06, std 13.48, range [23.69, 96.81]